Protein AF-A0A8D8YR04-F1 (afdb_monomer_lite)

InterPro domains:
  IPR001680 WD40 repeat [PS50082] (71-102)
  IPR001680 WD40 repeat [SM00320] (5-42)
  IPR001680 WD40 repeat [SM00320] (64-103)
  IPR001680 WD40 repeat [SM00320] (253-299)
  IPR015943 WD40/YVTN repeat-like-containing domain superfamily [G3DSA:2.130.10.10] (7-297)
  IPR017233 WD repeat protein 35 [PIRSF037536] (1-1112)
  IPR036322 WD40-repeat-containing domain superfamily [SSF50978] (15-371)
  IPR036322 WD40-repeat-containing domain superfamily [SSF50978] (476-595)
  IPR039857 Intraflagellar transport protein 122/121 homolog [PTHR12764] (2-1115)
  IPR056158 IFT121, second beta-propeller domain [PF23390] (346-630)
  IPR056159 IFT121/TULP4, N-terminal [PF24797] (1-341)
  IPR057361 WD repeat-containing protein 35, TPR repeats [PF25170] (901-969)
  IPR057979 IFT121-like, TPR repeats [PF25768] (979-1070)

pLDDT: mean 84.18, std 13.95, range [26.16, 97.31]

Foldseek 3Di:
DFKDFDDKDFFPPLFAWFDWEAQAPQGWIWTWTAQGWIKIWHWDQVPPDDPDPDLPPLFGPPGDTPDIDTDDDDGGGWHDWDALNLQQKIWTAHQQGKIWIWHQDPNDIDTDDIDGPSPFGWQEWEAALNRQWIWIATQQQKIWIAGPVGHTPDIDRDHPWGWRYWDAAQVNQWIWTFTPQGWIWIAGNRRHTDGIQDDPDPPPPPDRFGWLDWFADYQNDPDDPDDPPPPQQFRTWTATQQQWIWTHNDSHGPDIDIDGRQFRWNDWDAENSRQKIKTWGWHDDPPDPAIWIKIWMAGSNGHTDAMDTDDADDWNDKYAYHLSQKIWTRHRRMIIIMGHDDDWAWAFEPCWIWGQAPQAIWTANLVVLDIDHDHDAAFQHWEDDHQWIWTWGDDPQWIKIFIAGSVRDTPDIDTDNAPWRDWYDECFFIWTDDFWKIKTQGDHPDPPDPDDPDPRDDMDIDTPPDQQQLDDPPDDPPDPPPRRPDDDPWTFQEWEDYQFWIWTWTQLRWIWIAGPDSRHTDDIDNDPDNGTWNDKYAAQVRQWIWTAGSQAKIWIAGPVVRDTQEIDGQWDAKDHENQDRQWMWTDHPQWIWIGGSHHTDDIDGHPFHFRHHYLQKTKTFDVSVVNVVSVVVVDDDDPPPPSVCRSSRIDIDGHPLVVVLVCCLVPPHLVVSVVSCVVVPDLSSLVVSLLSCLVVVVLVSNCVSCVSNVPPVSNVLSVVLVPDDPPPVLVSNLSSCLVVVVLVSNLVSCVVVVNLVVNLVSCVVVLVLVVNQVSQVVDPHDDLVRQLVSLQSQLVVCVVVVVLVSSLVSCVSNVVVVVNLVSCLVVVVVVVLLVSLVPDQQLPPVLQVSLVSCLVVLNLVSSLSSCVSNVNLVVSLVSCVSSVVLVCSCVSCVVVVNNVVSVVSLVVVLVVCVVVVVLQVNLVSCVVVVVLLVSLVSLVVVLVVCVVVVHDLVVSLVSLVVSLVSCVVVVHPDCSNVVSLLLSLLSLLLVLLVVCVVVLNLVLSLLSLLLNVVVVVRDPLLSSLVSNLSSCVSQVQLLSNVVSLVSNCVVPVVCVVVNCVSCVVRPSHGPDQQWDQQPPPRDTDHQSDQADPVPRDGFAAASNRSGTPRDPPCQVVPPPDPRDDSD

Organism: NCBI:txid428564

Secondary structure (DSSP, 8-state):
-EEEEEEEEEPGGGPPEEEEEE-TTT-EEEEEESTT-EEEEEE--STTS---SSS---------EEEEEEPP---S-EEEEEEETTTTEEEEEETT-EEEEEEEETTEEEEEEEEE--SS-EEEEEE-TTSSEEEEEETTSEEEEEETTS-EEEEEE-TT--EEEEEE-TTSSEEEEEETTTEEEEEETT--EEEE------S-TT--PPEEEEEE-----TT-----S-S-S--EEEEETTSEEEEESSTT-SS-EEEE-SSEEEEEEE-TTSSEEEEEEEE--TT-SS-EEEEEEEETTS-EEEEEEE-SS-EEEEEEPGGGSEEEEEETTEEEEEEEE----EEEETTEEEEEETTEEEEEETTTTEEEEE--SSEEEEEEETTEEEEEEEETTEEEEEEE-TTS-EEEEEEESS---EEEE-SSEEEEE-SSEEEEEE----SS-TT-----PPPEEEETT----S------STTHHHHTT---SS-EEEEEE-SSEEEEEETTS-EEEEETTTTEEEEEE-SS-SS-EEEEEE-TTSSEEEEEETTS-EEEEETTT--EEEEESSEEEEEEBSS-TTEEEEEETTEEEEEETTEEPPPEE--PEEEEEETTEEEEE-HHHHHHHHHHTTSS--TTSTHHHHGGGEEEEE-HHHHHHHHHHHHT-HHHHHHHHHHS--HHHHHHHHHHHHHTT-HHHHHHHHHHTT-HHHHHHHHHHHHS-TT-HHHHHHHHHHHTT-HHHHHHHHHHTT-HHHHHHHHHHTT-HHHHHHHHHTTT---HHHHHHHHHHHHHHHHHTT-HHHHHHHHHHTT-HHHHHHHHHHHT-HHHHHHHHHHSPTT-HHHHHHHHHHHHTT-HHHHHHHHHHTT-HHHHHHHHHHTT-HHHHHHHHHHTT-HHHHHHHHHHHHHHHHHTT-HHHHHHHHHHTT-HHHHHHHHHHHHHHHHHTT--HHHHHHHHHHHHHHHHTTT---HHHHHHHHHHHHHHHHHHHHHHHHTT-HHHHHHHHHHGGGGTTTS-HHHHHHHHHHHHHHTTBHHHHHHHHHHHHTT-GGGHHHHHHHHTTS-S-BSS--EEE-TTT--EEETT-SB-TTT--B-EEPTTT--EES-TTTGGG-TT-------

Radius of gyration: 40.74 Å; chains: 1; bounding box: 94×104×96 Å

Structure (mmCIF, N/CA/C/O backbone):
data_AF-A0A8D8YR04-F1
#
_entry.id   AF-A0A8D8YR04-F1
#
loop_
_atom_site.group_PDB
_atom_site.id
_atom_site.type_symbol
_atom_site.label_atom_id
_atom_site.label_alt_id
_atom_site.label_comp_id
_atom_site.label_asym_id
_atom_site.label_entity_id
_atom_site.label_seq_id
_atom_site.pdbx_PDB_ins_code
_atom_site.Cartn_x
_atom_site.Cartn_y
_atom_site.Cartn_z
_atom_site.occupancy
_atom_site.B_iso_or_equiv
_atom_site.auth_seq_id
_atom_site.auth_comp_id
_atom_site.auth_asym_id
_atom_site.auth_atom_id
_atom_site.pdbx_PDB_model_num
ATOM 1 N N . MET A 1 1 ? -4.044 3.961 -9.961 1.00 81.25 1 MET A N 1
ATOM 2 C CA . MET A 1 1 ? -3.347 5.244 -10.191 1.00 81.25 1 MET A CA 1
ATOM 3 C C . MET A 1 1 ? -4.253 6.161 -11.000 1.00 81.25 1 MET A C 1
ATOM 5 O O . MET A 1 1 ? -4.809 5.695 -11.989 1.00 81.25 1 MET A O 1
ATOM 9 N N . PHE A 1 2 ? -4.403 7.422 -10.600 1.00 86.69 2 PHE A N 1
ATOM 10 C CA . PHE A 1 2 ? -5.114 8.478 -11.328 1.00 86.69 2 PHE A CA 1
ATOM 11 C C . PHE A 1 2 ? -4.129 9.571 -11.769 1.00 86.69 2 PHE A C 1
ATOM 13 O O . PHE A 1 2 ? -3.124 9.796 -11.100 1.00 86.69 2 PHE A O 1
ATOM 20 N N . ILE A 1 3 ? -4.382 10.228 -12.902 1.00 88.75 3 ILE A N 1
ATOM 21 C CA . ILE A 1 3 ? -3.487 11.251 -13.457 1.00 88.75 3 ILE A CA 1
ATOM 22 C C . ILE A 1 3 ? -4.286 12.356 -14.147 1.00 88.75 3 ILE A C 1
ATOM 24 O O . ILE A 1 3 ? -5.262 12.071 -14.834 1.00 88.75 3 ILE A O 1
ATOM 28 N N . TYR A 1 4 ? -3.847 13.605 -13.989 1.00 88.69 4 TYR A N 1
ATOM 29 C CA . TYR A 1 4 ? -4.463 14.769 -14.628 1.00 88.69 4 TYR A CA 1
ATOM 30 C C . TYR A 1 4 ? -3.437 15.879 -14.881 1.00 88.69 4 TYR A C 1
ATOM 32 O O . TYR A 1 4 ? -2.474 16.039 -14.126 1.00 88.69 4 TYR A O 1
ATOM 40 N N . LEU A 1 5 ? -3.656 16.677 -15.931 1.00 88.88 5 LEU A N 1
ATOM 41 C CA . LEU A 1 5 ? -2.845 17.867 -16.204 1.00 88.88 5 LEU A CA 1
ATOM 42 C C . LEU A 1 5 ? -3.106 18.937 -15.138 1.00 88.88 5 LEU A C 1
ATOM 44 O O . LEU A 1 5 ? -4.251 19.315 -14.891 1.00 88.88 5 LEU A O 1
ATOM 48 N N . SER A 1 6 ? -2.038 19.427 -14.512 1.00 85.38 6 SER A N 1
ATOM 49 C CA . SER A 1 6 ? -2.106 20.364 -13.387 1.00 85.38 6 SER A CA 1
ATOM 50 C C . SER A 1 6 ? -1.572 21.753 -13.725 1.00 85.38 6 SER A C 1
ATOM 52 O O . SER A 1 6 ? -2.109 22.746 -13.237 1.00 85.38 6 SER A O 1
ATOM 54 N N . LYS A 1 7 ? -0.533 21.853 -14.564 1.00 85.88 7 LYS A N 1
ATOM 55 C CA . LYS A 1 7 ? 0.092 23.135 -14.920 1.00 85.88 7 LYS A CA 1
ATOM 56 C C . LYS A 1 7 ? 0.674 23.117 -16.331 1.00 85.88 7 LYS A C 1
ATOM 58 O O . LYS A 1 7 ? 1.068 22.075 -16.844 1.00 85.88 7 LYS A O 1
ATOM 63 N N . LYS A 1 8 ? 0.768 24.303 -16.931 1.00 91.00 8 LYS A N 1
ATOM 64 C CA . LYS A 1 8 ? 1.433 24.569 -18.207 1.00 91.00 8 LYS A CA 1
ATOM 65 C C . LYS A 1 8 ? 2.386 25.755 -18.042 1.00 91.00 8 LYS A C 1
ATOM 67 O O . LYS A 1 8 ? 1.998 26.767 -17.463 1.00 91.00 8 LYS A O 1
ATOM 72 N N . ILE A 1 9 ? 3.611 25.640 -18.546 1.00 91.25 9 ILE A N 1
ATOM 73 C CA . ILE A 1 9 ? 4.592 26.730 -18.640 1.00 91.25 9 ILE A CA 1
ATOM 74 C C . ILE A 1 9 ? 4.882 26.974 -20.120 1.00 91.25 9 ILE A C 1
ATOM 76 O O . ILE A 1 9 ? 5.169 26.031 -20.853 1.00 91.25 9 ILE A O 1
ATOM 80 N N . ALA A 1 10 ? 4.787 28.229 -20.555 1.00 92.19 10 ALA A N 1
ATOM 81 C CA . ALA A 1 10 ? 5.141 28.646 -21.907 1.00 92.19 10 ALA A CA 1
ATOM 82 C C . ALA A 1 10 ? 6.599 29.090 -21.970 1.00 92.19 10 ALA A C 1
ATOM 84 O O . ALA A 1 10 ? 7.056 29.846 -21.109 1.00 92.19 10 ALA A O 1
ATOM 85 N N . ILE A 1 11 ? 7.313 28.632 -22.993 1.00 91.69 11 ILE A N 1
ATOM 86 C CA . ILE A 1 11 ? 8.651 29.119 -23.302 1.00 91.69 11 ILE A CA 1
ATOM 87 C C . ILE A 1 11 ? 8.539 30.396 -24.154 1.00 91.69 11 ILE A C 1
ATOM 89 O O . ILE A 1 11 ? 7.725 30.439 -25.081 1.00 91.69 11 ILE A O 1
ATOM 93 N N . PRO A 1 12 ? 9.320 31.454 -23.846 1.00 85.38 12 PRO A N 1
ATOM 94 C CA . PRO A 1 12 ? 9.336 32.683 -24.638 1.00 85.38 12 PRO A CA 1
ATOM 95 C C . PRO A 1 12 ? 9.631 32.436 -26.122 1.00 85.38 12 PRO A C 1
ATOM 97 O O . PRO A 1 12 ? 10.243 31.436 -26.483 1.00 85.38 12 PRO A O 1
ATOM 100 N N . ASN A 1 13 ? 9.209 33.368 -26.980 1.00 87.25 13 ASN A N 1
ATOM 101 C CA . ASN A 1 13 ? 9.439 33.347 -28.434 1.00 87.25 13 ASN A CA 1
ATOM 102 C C . ASN A 1 13 ? 8.885 32.118 -29.174 1.00 87.25 13 ASN A C 1
ATOM 104 O O . ASN A 1 13 ? 9.236 31.897 -30.328 1.00 87.25 13 ASN A O 1
ATOM 108 N N . ASN A 1 14 ? 8.012 31.330 -28.536 1.00 88.62 14 ASN A N 1
ATOM 109 C CA . ASN A 1 14 ? 7.541 30.048 -29.063 1.00 88.62 14 ASN A CA 1
ATOM 110 C C . ASN A 1 14 ? 8.686 29.097 -29.450 1.00 88.62 14 ASN A C 1
ATOM 112 O O . ASN A 1 14 ? 8.510 28.249 -30.323 1.00 88.62 14 ASN A O 1
ATOM 116 N N . THR A 1 15 ? 9.842 29.214 -28.790 1.00 93.62 15 THR A N 1
ATOM 117 C CA . THR A 1 15 ? 10.973 28.316 -29.019 1.00 93.62 15 THR A CA 1
ATOM 118 C C . THR A 1 15 ? 10.568 26.891 -28.656 1.00 93.62 15 THR A C 1
ATOM 120 O O . THR A 1 15 ? 10.069 26.637 -27.554 1.00 93.62 15 THR A O 1
ATOM 123 N N . LYS A 1 16 ? 10.765 25.959 -29.591 1.00 94.69 16 LYS A N 1
ATOM 124 C CA . LYS A 1 16 ? 10.436 24.549 -29.395 1.00 94.69 16 LYS A CA 1
ATOM 125 C C . LYS A 1 16 ? 11.338 23.937 -28.326 1.00 94.69 16 LYS A C 1
ATOM 127 O O . LYS A 1 16 ? 12.544 24.178 -28.304 1.00 94.69 16 LYS A O 1
ATOM 132 N N . VAL A 1 17 ? 10.747 23.130 -27.450 1.00 95.19 17 VAL A N 1
ATOM 133 C CA . VAL A 1 17 ? 11.463 22.356 -26.432 1.00 95.19 17 VAL A CA 1
ATOM 134 C C . VAL A 1 17 ? 11.779 20.975 -26.995 1.00 95.19 17 VAL A C 1
ATOM 136 O O . VAL A 1 17 ? 10.882 20.257 -27.437 1.00 95.19 17 VAL A O 1
ATOM 139 N N . ASN A 1 18 ? 13.048 20.585 -26.946 1.00 94.44 18 ASN A N 1
ATOM 140 C CA . ASN A 1 18 ? 13.552 19.345 -27.537 1.00 94.44 18 ASN A CA 1
ATOM 141 C C . ASN A 1 18 ? 13.854 18.272 -26.488 1.00 94.44 18 ASN A C 1
ATOM 143 O O . ASN A 1 18 ? 13.662 17.090 -26.757 1.00 94.44 18 ASN A O 1
ATOM 147 N N . CYS A 1 19 ? 14.313 18.665 -25.300 1.00 93.88 19 CYS A N 1
ATOM 148 C CA . CYS A 1 19 ? 14.643 17.730 -24.232 1.00 93.88 19 CYS A CA 1
ATOM 149 C C . CYS A 1 19 ? 14.389 18.342 -22.851 1.00 93.88 19 CYS A C 1
ATOM 151 O O . CYS A 1 19 ? 14.473 19.558 -22.656 1.00 93.88 19 CYS A O 1
ATOM 153 N N . LEU A 1 20 ? 14.092 17.486 -21.875 1.00 95.38 20 LEU A N 1
ATOM 154 C CA . LEU A 1 20 ? 13.999 17.869 -20.474 1.00 95.38 20 LEU A CA 1
ATOM 155 C C . LEU A 1 20 ? 14.488 16.769 -19.540 1.00 95.38 20 LEU A C 1
ATOM 157 O O . LEU A 1 20 ? 14.424 15.583 -19.851 1.00 95.38 20 LEU A O 1
ATOM 161 N N . ALA A 1 21 ? 14.984 17.196 -18.383 1.00 94.75 21 ALA A N 1
ATOM 162 C CA . ALA A 1 21 ? 15.448 16.317 -17.323 1.00 94.75 21 ALA A CA 1
ATOM 163 C C . ALA A 1 21 ? 15.095 16.918 -15.960 1.00 94.75 21 ALA A C 1
ATOM 165 O O . ALA A 1 21 ? 15.294 18.113 -15.728 1.00 94.75 21 ALA A O 1
ATOM 166 N N . TRP A 1 22 ? 14.619 16.090 -15.034 1.00 93.50 22 TRP A N 1
ATOM 167 C CA . TRP A 1 22 ? 14.233 16.514 -13.689 1.00 93.50 22 TRP A CA 1
ATOM 168 C C . TRP A 1 22 ? 15.144 15.846 -12.655 1.00 93.50 22 TRP A C 1
ATOM 170 O O . TRP A 1 22 ? 15.283 14.625 -12.629 1.00 93.50 22 TRP A O 1
ATOM 180 N N . HIS A 1 23 ? 15.794 16.663 -11.836 1.00 91.06 23 HIS A N 1
ATOM 181 C CA . HIS A 1 23 ? 16.688 16.249 -10.765 1.00 91.06 23 HIS A CA 1
ATOM 182 C C . HIS A 1 23 ? 15.880 15.679 -9.591 1.00 91.06 23 HIS A C 1
ATOM 184 O O . HIS A 1 23 ? 15.103 16.423 -8.985 1.00 91.06 23 HIS A O 1
ATOM 190 N N . GLN A 1 24 ? 16.091 14.410 -9.217 1.00 85.88 24 GLN A N 1
ATOM 191 C CA . GLN A 1 24 ? 15.255 13.753 -8.198 1.00 85.88 24 GLN A CA 1
ATOM 192 C C . GLN A 1 24 ? 15.522 14.275 -6.774 1.00 85.88 24 GLN A C 1
ATOM 194 O O . GLN A 1 24 ? 14.581 14.564 -6.049 1.00 85.88 24 GLN A O 1
ATOM 199 N N . ASN A 1 25 ? 16.781 14.523 -6.385 1.00 82.44 25 ASN A N 1
ATOM 200 C CA . ASN A 1 25 ? 17.057 14.966 -5.001 1.00 82.44 25 ASN A CA 1
ATOM 201 C C . ASN A 1 25 ? 16.681 16.437 -4.699 1.00 82.44 25 ASN A C 1
ATOM 203 O O . ASN A 1 25 ? 16.173 16.739 -3.625 1.00 82.44 25 ASN A O 1
ATOM 207 N N . GLN A 1 26 ? 16.957 17.378 -5.612 1.00 83.31 26 GLN A N 1
ATOM 208 C CA . GLN A 1 26 ? 16.781 18.822 -5.365 1.00 83.31 26 GLN A CA 1
ATOM 209 C C . GLN A 1 26 ? 15.584 19.450 -6.106 1.00 83.31 26 GLN A C 1
ATOM 211 O O . GLN A 1 26 ? 15.265 20.622 -5.887 1.00 83.31 26 GLN A O 1
ATOM 216 N N . GLY A 1 27 ? 14.935 18.703 -7.006 1.00 87.69 27 GLY A N 1
ATOM 217 C CA . GLY A 1 27 ? 13.742 19.145 -7.731 1.00 87.69 27 GLY A CA 1
ATOM 218 C C . GLY A 1 27 ? 13.974 20.155 -8.863 1.00 87.69 27 GLY A C 1
ATOM 219 O O . GLY A 1 27 ? 12.998 20.727 -9.352 1.00 87.69 27 GLY A O 1
ATOM 220 N N . TRP A 1 28 ? 15.221 20.381 -9.295 1.00 91.94 28 TRP A N 1
ATOM 221 C CA . TRP A 1 28 ? 15.543 21.227 -10.453 1.00 91.94 28 TRP A CA 1
ATOM 222 C C . TRP A 1 28 ? 15.090 20.595 -11.772 1.00 91.94 28 TRP A C 1
ATOM 224 O O . TRP A 1 28 ? 15.248 19.397 -11.985 1.00 91.94 28 TRP A O 1
ATOM 234 N N . ILE A 1 29 ? 14.578 21.410 -12.689 1.00 94.75 29 ILE A N 1
ATOM 235 C CA . ILE A 1 29 ? 14.159 20.990 -14.029 1.00 94.75 29 ILE A CA 1
ATOM 236 C C . ILE A 1 29 ? 15.046 21.696 -15.045 1.00 94.75 29 ILE A C 1
ATOM 238 O O . ILE A 1 29 ? 15.052 22.923 -15.097 1.00 94.75 29 ILE A O 1
ATOM 242 N N . ALA A 1 30 ? 15.764 20.935 -15.862 1.00 96.31 30 ALA A N 1
ATOM 243 C CA . ALA A 1 30 ? 16.517 21.457 -16.992 1.00 96.31 30 ALA A CA 1
ATOM 244 C C . ALA A 1 30 ? 15.713 21.284 -18.285 1.00 96.31 30 ALA A C 1
ATOM 246 O O . ALA A 1 30 ? 15.083 20.247 -18.501 1.00 96.31 30 ALA A O 1
ATOM 247 N N . VAL A 1 31 ? 15.730 22.315 -19.126 1.00 96.56 31 VAL A N 1
ATOM 248 C CA . VAL A 1 31 ? 14.922 22.427 -20.344 1.00 96.56 31 VAL A CA 1
ATOM 249 C C . VAL A 1 31 ? 15.823 22.884 -21.481 1.00 96.56 31 VAL A C 1
ATOM 251 O O . VAL A 1 31 ? 16.382 23.978 -21.405 1.00 96.56 31 VAL A O 1
ATOM 254 N N . GLY A 1 32 ? 15.943 22.058 -22.518 1.00 96.62 32 GLY A N 1
ATOM 255 C CA . GLY A 1 32 ? 16.690 22.349 -23.738 1.00 96.62 32 GLY A CA 1
ATOM 256 C C . GLY A 1 32 ? 15.758 22.542 -24.930 1.00 96.62 32 GLY A C 1
ATOM 257 O O . GLY A 1 32 ? 14.776 21.811 -25.074 1.00 96.62 32 GLY A O 1
ATOM 258 N N . GLY A 1 33 ? 16.051 23.509 -25.792 1.00 96.12 33 GLY A N 1
ATOM 259 C CA . GLY A 1 33 ? 15.245 23.806 -26.975 1.00 96.12 33 GLY A CA 1
ATOM 260 C C . GLY A 1 33 ? 16.054 24.293 -28.169 1.00 96.12 33 GLY A C 1
ATOM 261 O O . GLY A 1 33 ? 17.270 24.102 -28.237 1.00 96.12 33 GLY A O 1
ATOM 262 N N . ASP A 1 34 ? 15.349 24.886 -29.126 1.00 95.81 34 ASP A N 1
ATOM 263 C CA . ASP A 1 34 ? 15.948 25.506 -30.310 1.00 95.81 34 ASP A CA 1
ATOM 264 C C . ASP A 1 34 ? 16.730 26.788 -29.958 1.00 95.81 34 ASP A C 1
ATOM 266 O O . ASP A 1 34 ? 16.608 27.326 -28.855 1.00 95.81 34 ASP A O 1
ATOM 270 N N . ASP A 1 35 ? 17.559 27.259 -30.893 1.00 92.69 35 ASP A N 1
ATOM 271 C CA . ASP A 1 35 ? 18.310 28.523 -30.802 1.00 92.69 35 ASP A CA 1
ATOM 272 C C . ASP A 1 35 ? 19.150 28.680 -29.517 1.00 92.69 35 ASP A C 1
ATOM 274 O O . ASP A 1 35 ? 19.213 29.756 -28.917 1.00 92.69 35 ASP A O 1
ATOM 278 N N . GLY A 1 36 ? 19.778 27.592 -29.053 1.00 92.81 36 GLY A N 1
ATOM 279 C CA . GLY A 1 36 ? 20.621 27.601 -27.856 1.00 92.81 36 GLY A CA 1
ATOM 280 C C . GLY A 1 36 ? 19.857 27.692 -26.534 1.00 92.81 36 GLY A C 1
ATOM 281 O O . GLY A 1 36 ? 20.475 27.898 -25.488 1.00 92.81 36 GLY A O 1
ATOM 282 N N . LEU A 1 37 ? 18.526 27.539 -26.540 1.00 95.19 37 LEU A N 1
ATOM 283 C CA . LEU A 1 37 ? 17.726 27.605 -25.321 1.00 95.19 37 LEU A CA 1
ATOM 284 C C . LEU A 1 37 ? 18.150 26.513 -24.331 1.00 95.19 37 LEU A C 1
ATOM 286 O O . LEU A 1 37 ? 17.874 25.332 -24.539 1.00 95.19 37 LEU A O 1
ATOM 290 N N . LEU A 1 38 ? 18.717 26.933 -23.201 1.00 96.56 38 LEU A N 1
ATOM 291 C CA . LEU A 1 38 ? 18.915 26.103 -22.020 1.00 96.56 38 LEU A CA 1
ATOM 292 C C . LEU A 1 38 ? 18.445 26.859 -20.775 1.00 96.56 38 LEU A C 1
ATOM 294 O O . LEU A 1 38 ? 18.904 27.964 -20.478 1.00 96.56 38 LEU A O 1
ATOM 298 N N . LYS A 1 39 ? 17.505 26.270 -20.035 1.00 95.19 39 LYS A N 1
ATOM 299 C CA . LYS A 1 39 ? 16.962 26.841 -18.798 1.00 95.19 39 LYS A CA 1
ATOM 300 C C . LYS A 1 39 ? 16.977 25.838 -17.663 1.00 95.19 39 LYS A C 1
ATOM 302 O O . LYS A 1 39 ? 16.687 24.665 -17.875 1.00 95.19 39 LYS A O 1
ATOM 307 N N . VAL A 1 40 ? 17.226 26.333 -16.454 1.00 94.81 40 VAL A N 1
ATOM 308 C CA . VAL A 1 40 ? 17.058 25.586 -15.207 1.00 94.81 40 VAL A CA 1
ATOM 309 C C . VAL A 1 40 ? 15.978 26.261 -14.364 1.00 94.81 40 VAL A C 1
ATOM 311 O O . VAL A 1 40 ? 16.015 27.465 -14.107 1.00 94.81 40 VAL A O 1
ATOM 314 N N . LEU A 1 41 ? 14.978 25.478 -13.973 1.00 92.88 41 LEU A N 1
ATOM 315 C CA . LEU A 1 41 ? 13.775 25.912 -13.274 1.00 92.88 41 LEU A CA 1
ATOM 316 C C . LEU A 1 41 ? 13.677 25.206 -11.918 1.00 92.88 41 LEU A C 1
ATOM 318 O O . LEU A 1 41 ? 14.015 24.028 -11.811 1.00 92.88 41 LEU A O 1
ATOM 322 N N . LYS A 1 42 ? 13.145 25.887 -10.900 1.00 89.00 42 LYS A N 1
ATOM 323 C CA . LYS A 1 42 ? 12.756 25.269 -9.622 1.00 89.00 42 LYS A CA 1
ATOM 324 C C . LYS A 1 42 ? 11.316 25.615 -9.293 1.00 89.00 42 LYS A C 1
ATOM 326 O O . LYS A 1 42 ? 10.912 26.775 -9.399 1.00 89.00 42 LYS A O 1
ATOM 331 N N . LEU A 1 43 ? 10.541 24.607 -8.913 1.00 83.62 43 LEU A N 1
ATOM 332 C CA . LEU A 1 43 ? 9.167 24.786 -8.456 1.00 83.62 43 LEU A CA 1
ATOM 333 C C . LEU A 1 43 ? 9.165 25.084 -6.955 1.00 83.62 43 LEU A C 1
ATOM 335 O O . LEU A 1 43 ? 9.936 24.484 -6.212 1.00 83.62 43 LEU A O 1
ATOM 339 N N . ASP A 1 44 ? 8.298 25.993 -6.521 1.00 69.75 44 ASP A N 1
ATOM 340 C CA . ASP A 1 44 ? 8.041 26.230 -5.104 1.00 69.75 44 ASP A CA 1
ATOM 341 C C . ASP A 1 44 ? 7.285 25.029 -4.513 1.00 69.75 44 ASP A C 1
ATOM 343 O O . ASP A 1 44 ? 6.241 24.617 -5.033 1.00 69.75 44 ASP A O 1
ATOM 347 N N . THR A 1 45 ? 7.846 24.423 -3.468 1.00 58.72 45 THR A N 1
ATOM 348 C CA . THR A 1 45 ? 7.271 23.257 -2.786 1.00 58.72 45 THR A CA 1
ATOM 349 C C . THR A 1 45 ? 6.547 23.614 -1.490 1.00 58.72 45 THR A C 1
ATOM 351 O O . THR A 1 45 ? 6.070 22.701 -0.826 1.00 58.72 45 THR A O 1
ATOM 354 N N . GLY A 1 46 ? 6.422 24.896 -1.118 1.00 48.53 46 GLY A N 1
ATOM 355 C CA . GLY A 1 46 ? 5.593 25.350 0.013 1.00 48.53 46 GLY A CA 1
ATOM 356 C C . GLY A 1 46 ? 5.985 24.820 1.402 1.00 48.53 46 GLY A C 1
ATOM 357 O O . GLY A 1 46 ? 5.286 25.093 2.370 1.00 48.53 46 GLY A O 1
ATOM 358 N N . LYS A 1 47 ? 7.094 24.080 1.531 1.00 46.12 47 LYS A N 1
ATOM 359 C CA . LYS A 1 47 ? 7.525 23.454 2.795 1.00 46.12 47 LYS A CA 1
ATOM 360 C C . LYS A 1 47 ? 8.213 24.420 3.775 1.00 46.12 47 LYS A C 1
ATOM 362 O O . LYS A 1 47 ? 8.427 24.044 4.919 1.00 46.12 47 LYS A O 1
ATOM 367 N N . GLU A 1 48 ? 8.540 25.651 3.371 1.00 30.25 48 GLU A N 1
ATOM 368 C CA . GLU A 1 48 ? 9.353 26.574 4.190 1.00 30.25 48 GLU A CA 1
ATOM 369 C C . GLU A 1 48 ? 8.570 27.691 4.901 1.00 30.25 48 GLU A C 1
ATOM 371 O O . GLU A 1 48 ? 9.166 28.518 5.586 1.00 30.25 48 GLU A O 1
ATOM 376 N N . SER A 1 49 ? 7.238 27.737 4.810 1.00 27.98 49 SER A N 1
ATOM 377 C CA . SER A 1 49 ? 6.467 28.781 5.503 1.00 27.98 49 SER A CA 1
ATOM 378 C C . SER A 1 49 ? 5.098 28.304 5.981 1.00 27.98 49 SER A C 1
ATOM 380 O O . SER A 1 49 ? 4.100 28.554 5.318 1.00 27.98 49 SER A O 1
ATOM 382 N N . GLN A 1 50 ? 5.051 27.655 7.155 1.00 31.14 50 GLN A N 1
ATOM 383 C CA . GLN A 1 50 ? 3.982 27.828 8.160 1.00 31.14 50 GLN A CA 1
ATOM 384 C C . GLN A 1 50 ? 4.234 26.976 9.416 1.00 31.14 50 GLN A C 1
ATOM 386 O O . GLN A 1 50 ? 3.817 25.830 9.533 1.00 31.14 50 GLN A O 1
ATOM 391 N N . SER A 1 51 ? 4.872 27.590 10.410 1.00 26.16 51 SER A N 1
ATOM 392 C CA . SER A 1 51 ? 4.792 27.218 11.823 1.00 26.16 51 SER A CA 1
ATOM 393 C C . SER A 1 51 ? 3.519 27.805 12.457 1.00 26.16 51 SER A C 1
ATOM 395 O O . SER A 1 51 ? 3.584 28.554 13.430 1.00 26.16 51 SER A O 1
ATOM 397 N N . SER A 1 52 ? 2.343 27.501 11.900 1.00 26.83 52 SER A N 1
ATOM 398 C CA . SER A 1 52 ? 1.059 27.847 12.521 1.00 26.83 52 SER A CA 1
ATOM 399 C C . SER A 1 52 ? 0.348 26.584 12.992 1.00 26.83 52 SER A C 1
ATOM 401 O O . SER A 1 52 ? -0.099 25.762 12.198 1.00 26.83 52 SER A O 1
ATOM 403 N N . VAL A 1 53 ? 0.267 26.457 14.313 1.00 31.66 53 VAL A N 1
ATOM 404 C CA . VAL A 1 53 ? -0.513 25.466 15.053 1.00 31.66 53 VAL A CA 1
ATOM 405 C C . VAL A 1 53 ? -1.978 25.537 14.606 1.00 31.66 53 VAL A C 1
ATOM 407 O O . VAL A 1 53 ? -2.644 26.544 14.831 1.00 31.66 53 VAL A O 1
ATOM 410 N N . GLY A 1 54 ? -2.471 24.474 13.969 1.00 31.94 54 GLY A N 1
ATOM 411 C CA . GLY A 1 54 ? -3.870 24.322 13.558 1.00 31.94 54 GLY A CA 1
ATOM 412 C C . GLY A 1 54 ? -3.985 23.618 12.207 1.00 31.94 54 GLY A C 1
ATOM 413 O O . GLY A 1 54 ? -3.785 24.245 11.174 1.00 31.94 54 GLY A O 1
ATOM 414 N N . GLY A 1 55 ? -4.300 22.318 12.217 1.00 36.62 55 GLY A N 1
ATOM 415 C CA . GLY A 1 55 ? -4.352 21.419 11.052 1.00 36.62 55 GLY A CA 1
ATOM 416 C C . GLY A 1 55 ? -5.435 21.730 10.007 1.00 36.62 55 GLY A C 1
ATOM 417 O O . GLY A 1 55 ? -6.287 20.890 9.735 1.00 36.62 55 GLY A O 1
ATOM 418 N N . GLN A 1 56 ? -5.415 22.926 9.415 1.00 37.50 56 GLN A N 1
ATOM 419 C CA . GLN A 1 56 ? -6.355 23.358 8.371 1.00 37.50 56 GLN A CA 1
ATOM 420 C C . GLN A 1 56 ? -5.729 23.549 6.982 1.00 37.50 56 GLN A C 1
ATOM 422 O O . GLN A 1 56 ? -6.445 23.891 6.043 1.00 37.50 56 GLN A O 1
ATOM 427 N N . SER A 1 57 ? -4.437 23.283 6.787 1.00 36.41 57 SER A N 1
ATOM 428 C CA . SER A 1 57 ? -3.780 23.454 5.484 1.00 36.41 57 SER A CA 1
ATOM 429 C C . SER A 1 57 ? -3.275 22.135 4.887 1.00 36.41 57 SER A C 1
ATOM 431 O O . SER A 1 57 ? -2.086 21.941 4.680 1.00 36.41 57 SER A O 1
ATOM 433 N N . ALA A 1 58 ? -4.200 21.256 4.481 1.00 41.44 58 ALA A N 1
ATOM 434 C CA . ALA A 1 58 ? -3.922 20.159 3.535 1.00 41.44 58 ALA A CA 1
ATOM 435 C C . ALA A 1 58 ? -3.914 20.651 2.065 1.00 41.44 58 ALA A C 1
ATOM 437 O O . ALA A 1 58 ? -4.365 19.957 1.147 1.00 41.44 58 ALA A O 1
ATOM 438 N N . ALA A 1 59 ? -3.465 21.890 1.837 1.00 40.97 59 ALA A N 1
ATOM 439 C CA . ALA A 1 59 ? -3.396 22.481 0.510 1.00 40.97 59 ALA A CA 1
ATOM 440 C C . ALA A 1 59 ? -2.110 22.013 -0.195 1.00 40.97 59 ALA A C 1
ATOM 442 O O . ALA A 1 59 ? -1.032 22.107 0.390 1.00 40.97 59 ALA A O 1
ATOM 443 N N . PRO A 1 60 ? -2.161 21.558 -1.461 1.00 41.66 60 PRO A N 1
ATOM 444 C CA . PRO A 1 60 ? -0.945 21.391 -2.232 1.00 41.66 60 PRO A CA 1
ATOM 445 C C . PRO A 1 60 ? -0.291 22.761 -2.398 1.00 41.66 60 PRO A C 1
ATOM 447 O O . PRO A 1 60 ? -0.973 23.730 -2.740 1.00 41.66 60 PRO A O 1
ATOM 450 N N . ALA A 1 61 ? 1.028 22.823 -2.198 1.00 46.53 61 ALA A N 1
ATOM 451 C CA . ALA A 1 61 ? 1.821 24.009 -2.491 1.00 46.53 61 ALA A CA 1
ATOM 452 C C . ALA A 1 61 ? 1.413 24.571 -3.860 1.00 46.53 61 ALA A C 1
ATOM 454 O O . ALA A 1 61 ? 1.498 23.877 -4.884 1.00 46.53 61 ALA A O 1
ATOM 455 N N . SER A 1 62 ? 0.919 25.812 -3.871 1.00 44.03 62 SER A N 1
ATOM 456 C CA . SER A 1 62 ? 0.699 26.547 -5.109 1.00 44.03 62 SER A CA 1
ATOM 457 C C . SER A 1 62 ? 2.025 26.563 -5.852 1.00 44.03 62 SER A C 1
ATOM 459 O O . SER A 1 62 ? 3.014 27.088 -5.349 1.00 44.03 62 SER A O 1
ATOM 461 N N . VAL A 1 63 ? 2.059 25.935 -7.026 1.00 52.88 63 VAL A N 1
ATOM 462 C CA . VAL A 1 63 ? 3.277 25.781 -7.817 1.00 52.88 63 VAL A CA 1
ATOM 463 C C . VAL A 1 63 ? 3.609 27.138 -8.425 1.00 52.88 63 VAL A C 1
ATOM 465 O O . VAL A 1 63 ? 3.287 27.396 -9.584 1.00 52.88 63 VAL A O 1
ATOM 468 N N . ASN A 1 64 ? 4.227 28.024 -7.658 1.00 60.84 64 ASN A N 1
ATOM 469 C CA . ASN A 1 64 ? 4.901 29.196 -8.191 1.00 60.84 64 ASN A CA 1
ATOM 470 C C . ASN A 1 64 ? 6.307 28.793 -8.638 1.00 60.84 64 ASN A C 1
ATOM 472 O O . ASN A 1 64 ? 6.836 27.746 -8.262 1.00 60.84 64 ASN A O 1
ATOM 476 N N . LEU A 1 65 ? 6.870 29.556 -9.567 1.00 75.19 65 LEU A N 1
ATOM 477 C CA . LEU A 1 65 ? 8.226 29.311 -10.035 1.00 75.19 65 LEU A CA 1
ATOM 478 C C . LEU A 1 65 ? 9.168 29.963 -9.021 1.00 75.19 65 LEU A C 1
ATOM 480 O O . LEU A 1 65 ? 9.233 31.186 -8.967 1.00 75.19 65 LEU A O 1
ATOM 484 N N . ALA A 1 66 ? 9.844 29.158 -8.202 1.00 77.69 66 ALA A N 1
ATOM 485 C CA . ALA A 1 66 ? 10.773 29.661 -7.194 1.00 77.69 66 ALA A CA 1
ATOM 486 C C . ALA A 1 66 ? 12.049 30.213 -7.845 1.00 77.69 66 ALA A C 1
ATOM 488 O O . ALA A 1 66 ? 12.565 31.242 -7.424 1.00 77.69 66 ALA A O 1
ATOM 489 N N . MET A 1 67 ? 12.535 29.554 -8.906 1.00 82.50 67 MET A N 1
ATOM 490 C CA . MET A 1 67 ? 13.688 30.010 -9.689 1.00 82.50 67 MET A CA 1
ATOM 491 C C . MET A 1 67 ? 13.537 29.728 -11.184 1.00 82.50 67 MET A C 1
ATOM 493 O O . MET A 1 67 ? 12.940 28.728 -11.589 1.00 82.50 67 MET A O 1
ATOM 497 N N . ASN A 1 68 ? 14.124 30.611 -11.997 1.00 90.12 68 ASN A N 1
ATOM 498 C CA . ASN A 1 68 ? 14.195 30.516 -13.455 1.00 90.12 68 ASN A CA 1
ATOM 499 C C . ASN A 1 68 ? 15.494 31.153 -13.952 1.00 90.12 68 ASN A C 1
ATOM 501 O O . ASN A 1 68 ? 15.584 32.376 -14.048 1.00 90.12 68 ASN A O 1
ATOM 505 N N . GLN A 1 69 ? 16.485 30.327 -14.269 1.00 93.25 69 GLN A N 1
ATOM 506 C CA . GLN A 1 69 ? 17.769 30.774 -14.795 1.00 93.25 69 GLN A CA 1
ATOM 507 C C . GLN A 1 69 ? 17.924 30.327 -16.251 1.00 93.25 69 GLN A C 1
ATOM 509 O O . GLN A 1 69 ? 17.689 29.166 -16.580 1.00 93.25 69 GLN A O 1
ATOM 514 N N . THR A 1 70 ? 18.330 31.245 -17.128 1.00 94.06 70 THR A N 1
ATOM 515 C CA . THR A 1 70 ? 18.794 30.911 -18.483 1.00 94.06 70 THR A CA 1
ATOM 516 C C . THR A 1 70 ? 20.300 30.688 -18.444 1.00 94.06 70 THR A C 1
ATOM 518 O O . THR A 1 70 ? 21.018 31.517 -17.888 1.00 94.06 70 THR A O 1
ATOM 521 N N . LEU A 1 71 ? 20.769 29.599 -19.043 1.00 95.50 71 LEU A N 1
ATOM 522 C CA . LEU A 1 71 ? 22.186 29.271 -19.165 1.00 95.50 71 LEU A CA 1
ATOM 523 C C . LEU A 1 71 ? 22.656 29.611 -20.580 1.00 95.50 71 LEU A C 1
ATOM 525 O O . LEU A 1 71 ? 22.028 29.201 -21.554 1.00 95.50 71 LEU A O 1
ATOM 529 N N . GLN A 1 72 ? 23.722 30.403 -20.690 1.00 92.25 72 GLN A N 1
ATOM 530 C CA . GLN A 1 72 ? 24.267 30.869 -21.967 1.00 92.25 72 GLN A CA 1
ATOM 531 C C . GLN A 1 72 ? 25.535 30.088 -22.309 1.00 92.25 72 GLN A C 1
ATOM 533 O O . GLN A 1 72 ? 26.412 29.964 -21.463 1.00 92.25 72 GLN A O 1
ATOM 538 N N . GLY A 1 73 ? 25.632 29.583 -23.539 1.00 90.69 73 GLY A N 1
ATOM 539 C CA . GLY A 1 73 ? 26.816 28.862 -24.023 1.00 90.69 73 GLY A CA 1
ATOM 540 C C . GLY A 1 73 ? 26.553 28.069 -25.303 1.00 90.69 73 GLY A C 1
ATOM 541 O O . GLY A 1 73 ? 27.409 28.006 -26.179 1.00 90.69 73 GLY A O 1
ATOM 542 N N . HIS A 1 74 ? 25.340 27.535 -25.453 1.00 94.75 74 HIS A N 1
ATOM 543 C CA . HIS A 1 74 ? 24.901 26.884 -26.687 1.00 94.75 74 HIS A CA 1
ATOM 544 C C . HIS A 1 74 ? 24.410 27.903 -27.719 1.00 94.75 74 HIS A C 1
ATOM 546 O O . HIS A 1 74 ? 23.776 28.897 -27.369 1.00 94.75 74 HIS A O 1
ATOM 552 N N . SER A 1 75 ? 24.683 27.629 -28.995 1.00 91.94 75 SER A N 1
ATOM 553 C CA . SER A 1 75 ? 24.184 28.407 -30.139 1.00 91.94 75 SER A CA 1
ATOM 554 C C . SER A 1 75 ? 23.271 27.597 -31.065 1.00 91.94 75 SER A C 1
ATOM 556 O O . SER A 1 75 ? 22.494 28.186 -31.813 1.00 91.94 75 SER A O 1
ATOM 558 N N . GLY A 1 76 ? 23.350 26.264 -31.010 1.00 91.38 76 GLY A N 1
ATOM 559 C CA . GLY A 1 76 ? 22.499 25.347 -31.769 1.00 91.38 76 GLY A CA 1
ATOM 560 C C . GLY A 1 76 ? 21.377 24.735 -30.932 1.00 91.38 76 GLY A C 1
ATOM 561 O O . GLY A 1 76 ? 21.210 25.034 -29.748 1.00 91.38 76 GLY A O 1
ATOM 562 N N . LYS A 1 77 ? 20.603 23.835 -31.542 1.00 95.06 77 LYS A N 1
ATOM 563 C CA . LYS A 1 77 ? 19.522 23.108 -30.853 1.00 95.06 77 LYS A CA 1
ATOM 564 C C . LYS A 1 77 ? 20.072 22.221 -29.740 1.00 95.06 77 LYS A C 1
ATOM 566 O O . LYS A 1 77 ? 20.860 21.318 -30.013 1.00 95.06 77 LYS A O 1
ATOM 571 N N . VAL A 1 78 ? 19.617 22.418 -28.505 1.00 96.56 78 VAL A N 1
ATOM 572 C CA . VAL A 1 78 ? 19.998 21.586 -27.353 1.00 96.56 78 VAL A CA 1
ATOM 573 C C . VAL A 1 78 ? 19.184 20.290 -27.375 1.00 96.56 78 VAL A C 1
ATOM 575 O O . VAL A 1 78 ? 17.956 20.330 -27.286 1.00 96.56 78 VAL A O 1
ATOM 578 N N . GLN A 1 79 ? 19.849 19.137 -27.511 1.00 92.06 79 GLN A N 1
ATOM 579 C CA . GLN A 1 79 ? 19.192 17.846 -27.793 1.00 92.06 79 GLN A CA 1
ATOM 580 C C . GLN A 1 79 ? 19.337 16.798 -26.687 1.00 92.06 79 GLN A C 1
ATOM 582 O O . GLN A 1 79 ? 18.511 15.889 -26.612 1.00 92.06 79 GLN A O 1
ATOM 587 N N . ALA A 1 80 ? 20.345 16.905 -25.820 1.00 93.25 80 ALA A N 1
ATOM 588 C CA . ALA A 1 80 ? 20.516 15.970 -24.714 1.00 93.25 80 ALA A CA 1
ATOM 589 C C . ALA A 1 80 ? 20.934 16.692 -23.433 1.00 93.25 80 ALA A C 1
ATOM 591 O O . ALA A 1 80 ? 21.786 17.581 -23.438 1.00 93.25 80 ALA A O 1
ATOM 592 N N . ILE A 1 81 ? 20.305 16.290 -22.330 1.00 96.19 81 ILE A N 1
ATOM 593 C CA . ILE A 1 81 ? 20.523 16.826 -20.992 1.00 96.19 81 ILE A CA 1
ATOM 594 C C . ILE A 1 81 ? 20.491 15.660 -20.006 1.00 96.19 81 ILE A C 1
ATOM 596 O O . ILE A 1 81 ? 19.593 14.823 -20.067 1.00 96.19 81 ILE A O 1
ATOM 600 N N . THR A 1 82 ? 21.442 15.612 -19.076 1.00 95.25 82 THR A N 1
ATOM 601 C CA . THR A 1 82 ? 21.432 14.639 -17.978 1.00 95.25 82 THR A CA 1
ATOM 602 C C . THR A 1 82 ? 21.938 15.264 -16.685 1.00 95.25 82 THR A C 1
ATOM 604 O O . THR A 1 82 ? 22.860 16.079 -16.687 1.00 95.25 82 THR A O 1
ATOM 607 N N . TRP A 1 83 ? 21.347 14.844 -15.569 1.00 94.19 83 TRP A N 1
ATOM 608 C CA . TRP A 1 83 ? 21.796 15.202 -14.228 1.00 94.19 83 TRP A CA 1
ATOM 609 C C . TRP A 1 83 ? 22.803 14.177 -13.702 1.00 94.19 83 TRP A C 1
ATOM 611 O O . TRP A 1 83 ? 22.671 12.982 -13.965 1.00 94.19 83 TRP A O 1
ATOM 621 N N . ASN A 1 84 ? 23.779 14.653 -12.935 1.00 93.19 84 ASN A N 1
ATOM 622 C CA . ASN A 1 84 ? 24.558 13.860 -11.996 1.00 93.19 84 ASN A CA 1
ATOM 623 C C . ASN A 1 84 ? 24.104 14.242 -10.588 1.00 93.19 84 ASN A C 1
ATOM 625 O O . ASN A 1 84 ? 24.541 15.249 -10.036 1.00 93.19 84 ASN A O 1
ATOM 629 N N . GLU A 1 85 ? 23.196 13.454 -10.025 1.00 88.19 85 GLU A N 1
ATOM 630 C CA . GLU A 1 85 ? 22.533 13.802 -8.765 1.00 88.19 85 GLU A CA 1
ATOM 631 C C . GLU A 1 85 ? 23.420 13.618 -7.529 1.00 88.19 85 GLU A C 1
ATOM 633 O O . GLU A 1 85 ? 23.137 14.198 -6.478 1.00 88.19 85 GLU A O 1
ATOM 638 N N . GLN A 1 86 ? 24.483 12.815 -7.648 1.00 87.38 86 GLN A N 1
ATOM 639 C CA . GLN A 1 86 ? 25.440 12.570 -6.567 1.00 87.38 86 GLN A CA 1
ATOM 640 C C . GLN A 1 86 ? 26.376 13.766 -6.381 1.00 87.38 86 GLN A C 1
ATOM 642 O O . GLN A 1 86 ? 26.618 14.190 -5.252 1.00 87.38 86 GLN A O 1
ATOM 647 N N . TYR A 1 87 ? 26.843 14.337 -7.495 1.00 89.75 87 TYR A N 1
ATOM 648 C CA . TYR A 1 87 ? 27.793 15.454 -7.522 1.00 89.75 87 TYR A CA 1
ATOM 649 C C . TYR A 1 87 ? 27.159 16.802 -7.878 1.00 89.75 87 TYR A C 1
ATOM 651 O O . TYR A 1 87 ? 27.871 17.792 -8.012 1.00 89.75 87 TYR A O 1
ATOM 659 N N . GLU A 1 88 ? 25.833 16.844 -8.027 1.00 90.12 88 GLU A N 1
ATOM 660 C CA . GLU A 1 88 ? 25.047 18.061 -8.270 1.00 90.12 88 GLU A CA 1
ATOM 661 C C . GLU A 1 88 ? 25.496 18.819 -9.531 1.00 90.12 88 GLU A C 1
ATOM 663 O O . GLU A 1 88 ? 25.570 20.048 -9.561 1.00 90.12 88 GLU A O 1
ATOM 668 N N . LYS A 1 89 ? 25.784 18.061 -10.599 1.00 94.00 89 LYS A N 1
ATOM 669 C CA . LYS A 1 89 ? 26.192 18.599 -11.905 1.00 94.00 89 LYS A CA 1
ATOM 670 C C . LYS A 1 89 ? 25.106 18.407 -12.958 1.00 94.00 89 LYS A C 1
ATOM 672 O O . LYS A 1 89 ? 24.398 17.398 -12.967 1.00 94.00 89 LYS A O 1
ATOM 677 N N . LEU A 1 90 ? 25.018 19.349 -13.890 1.00 96.31 90 LEU A N 1
ATOM 678 C CA . LEU A 1 90 ? 24.195 19.254 -15.097 1.00 96.31 90 LEU A CA 1
ATOM 679 C C . LEU A 1 90 ? 25.110 19.086 -16.305 1.00 96.31 90 LEU A C 1
ATOM 681 O O . LEU A 1 90 ? 26.098 19.799 -16.425 1.00 96.31 90 LEU A O 1
ATOM 685 N N . THR A 1 91 ? 24.780 18.193 -17.228 1.00 97.06 91 THR A N 1
ATOM 686 C CA . THR A 1 91 ? 25.488 18.083 -18.509 1.00 97.06 91 THR A CA 1
ATOM 687 C C . THR A 1 91 ? 24.504 18.300 -19.646 1.00 97.06 91 THR A C 1
ATOM 689 O O . THR A 1 91 ? 23.472 17.630 -19.692 1.00 97.06 91 THR A O 1
ATOM 692 N N . SER A 1 92 ? 24.813 19.224 -20.554 1.00 97.31 92 SER A N 1
ATOM 693 C CA . SER A 1 92 ? 24.001 19.547 -21.732 1.00 97.31 92 SER A CA 1
ATOM 694 C C . SER A 1 92 ? 24.810 19.416 -23.017 1.00 97.31 92 SER A C 1
ATOM 696 O O . SER A 1 92 ? 26.023 19.624 -23.005 1.00 97.31 92 SER A O 1
ATOM 698 N N . SER A 1 93 ? 24.145 19.093 -24.127 1.00 96.69 93 SER A N 1
ATOM 699 C CA . SER A 1 93 ? 24.767 19.091 -25.451 1.00 96.69 93 SER A CA 1
ATOM 700 C C . SER A 1 93 ? 23.851 19.591 -26.565 1.00 96.69 93 SER A C 1
ATOM 702 O O . SER A 1 93 ? 22.642 19.334 -26.542 1.00 96.69 93 SER A O 1
ATOM 704 N N . ASP A 1 94 ? 24.437 20.227 -27.579 1.00 95.38 94 ASP A N 1
ATOM 705 C CA . ASP A 1 94 ? 23.720 20.717 -28.763 1.00 95.38 94 ASP A CA 1
ATOM 706 C C . ASP A 1 94 ? 23.998 19.922 -30.054 1.00 95.38 94 ASP A C 1
ATOM 708 O O . ASP A 1 94 ? 24.768 18.957 -30.078 1.00 95.38 94 ASP A O 1
ATOM 712 N N . GLU A 1 95 ? 23.338 20.328 -31.142 1.00 93.62 95 GLU A N 1
ATOM 713 C CA . GLU A 1 95 ? 23.440 19.718 -32.473 1.00 93.62 95 GLU A CA 1
ATOM 714 C C . GLU A 1 95 ? 24.827 19.839 -33.127 1.00 93.62 95 GLU A C 1
ATOM 716 O O . GLU A 1 95 ? 25.121 19.103 -34.065 1.00 93.62 95 GLU A O 1
ATOM 721 N N . SER A 1 96 ? 25.708 20.717 -32.637 1.00 91.38 96 SER A N 1
ATOM 722 C CA . SER A 1 96 ? 27.101 20.776 -33.103 1.00 91.38 96 SER A CA 1
ATOM 723 C C . SER A 1 96 ? 27.991 19.729 -32.416 1.00 91.38 96 SER A C 1
ATOM 725 O O . SER A 1 96 ? 29.094 19.429 -32.879 1.00 91.38 96 SER A O 1
ATOM 727 N N . GLY A 1 97 ? 27.500 19.121 -31.330 1.00 90.94 97 GLY A N 1
ATOM 728 C CA . GLY A 1 97 ? 28.283 18.253 -30.455 1.00 90.94 97 GLY A CA 1
ATOM 729 C C . GLY A 1 97 ? 29.104 19.027 -29.419 1.00 90.94 97 GLY A C 1
ATOM 730 O O . GLY A 1 97 ? 30.068 18.474 -28.885 1.00 90.94 97 GLY A O 1
ATOM 731 N N . LEU A 1 98 ? 28.746 20.287 -29.143 1.00 95.00 98 LEU A N 1
ATOM 732 C CA . LEU A 1 98 ? 29.238 21.038 -27.991 1.00 95.00 98 LEU A CA 1
ATOM 733 C C . LEU A 1 98 ? 28.588 20.482 -26.726 1.00 95.00 98 LEU A C 1
ATOM 735 O O . LEU A 1 98 ? 27.366 20.369 -26.659 1.00 95.00 98 LEU A O 1
ATOM 739 N N . ILE A 1 99 ? 29.402 20.163 -25.726 1.00 95.62 99 ILE A N 1
ATOM 740 C CA . ILE A 1 99 ? 28.983 19.677 -24.413 1.00 95.62 99 ILE A CA 1
ATOM 741 C C . ILE A 1 99 ? 29.428 20.685 -23.363 1.00 95.62 99 ILE A C 1
ATOM 743 O O . ILE A 1 99 ? 30.591 21.088 -23.352 1.00 95.62 99 ILE A O 1
ATOM 747 N N . ILE A 1 100 ? 28.520 21.050 -22.462 1.00 96.25 100 ILE A N 1
ATOM 748 C CA . ILE A 1 100 ? 28.809 21.927 -21.328 1.00 96.25 100 ILE A CA 1
ATOM 749 C C . ILE A 1 100 ? 28.403 21.213 -20.038 1.00 96.25 100 ILE A C 1
ATOM 751 O O . ILE A 1 100 ? 27.306 20.657 -19.934 1.00 96.25 100 ILE A O 1
ATOM 755 N N . VAL A 1 101 ? 29.307 21.208 -19.061 1.00 96.50 101 VAL A N 1
ATOM 756 C CA . VAL A 1 101 ? 29.046 20.767 -17.691 1.00 96.50 101 VAL A CA 1
ATOM 757 C C . VAL A 1 101 ? 28.854 21.999 -16.823 1.00 96.50 101 VAL A C 1
ATOM 759 O O . VAL A 1 101 ? 29.677 22.913 -16.847 1.00 96.50 101 VAL A O 1
ATOM 762 N N . TRP A 1 102 ? 27.769 22.008 -16.058 1.00 96.31 102 TRP A N 1
ATOM 763 C CA . TRP A 1 102 ? 27.383 23.098 -15.176 1.00 96.31 102 TRP A CA 1
ATOM 764 C C . TRP A 1 102 ? 27.405 22.641 -13.724 1.00 96.31 102 TRP A C 1
ATOM 766 O O . TRP A 1 102 ? 27.005 21.515 -13.413 1.00 96.31 102 TRP A O 1
ATOM 776 N N . MET A 1 103 ? 27.789 23.553 -12.839 1.00 93.81 103 MET A N 1
ATOM 777 C CA . MET A 1 103 ? 27.804 23.355 -11.394 1.00 93.81 103 MET A CA 1
ATOM 778 C C . MET A 1 103 ? 27.036 24.470 -10.686 1.00 93.81 103 MET A C 1
ATOM 780 O O . MET A 1 103 ? 26.994 25.612 -11.152 1.00 93.81 103 MET A O 1
ATOM 784 N N . LEU A 1 104 ? 26.445 24.151 -9.537 1.00 90.25 104 LEU A N 1
ATOM 785 C CA . LEU A 1 104 ? 25.789 25.142 -8.693 1.00 90.25 104 LEU A CA 1
ATOM 786 C C . LEU A 1 104 ? 26.837 25.857 -7.827 1.00 90.25 104 LEU A C 1
ATOM 788 O O . LEU A 1 104 ? 27.434 25.263 -6.931 1.00 90.25 104 LEU A O 1
ATOM 792 N N . TYR A 1 105 ? 27.047 27.151 -8.062 1.00 88.06 105 TYR A N 1
ATOM 793 C CA . TYR A 1 105 ? 27.979 27.978 -7.298 1.00 88.06 105 TYR A CA 1
ATOM 794 C C . TYR A 1 105 ? 27.268 29.216 -6.748 1.00 88.06 105 TYR A C 1
ATOM 796 O O . TYR A 1 105 ? 26.686 30.001 -7.493 1.00 88.06 105 TYR A O 1
ATOM 804 N N . LYS A 1 106 ? 27.300 29.399 -5.419 1.00 86.88 106 LYS A N 1
ATOM 805 C CA . LYS A 1 106 ? 26.652 30.529 -4.715 1.00 86.88 106 LYS A CA 1
ATOM 806 C C . LYS A 1 106 ? 25.176 30.747 -5.105 1.00 86.88 106 LYS A C 1
ATOM 808 O O . LYS A 1 106 ? 24.711 31.879 -5.188 1.00 86.88 106 LYS A O 1
ATOM 813 N N . GLY A 1 107 ? 24.440 29.657 -5.334 1.00 83.94 107 GLY A N 1
ATOM 814 C CA . GLY A 1 107 ? 23.009 29.696 -5.659 1.00 83.94 107 GLY A CA 1
ATOM 815 C C . GLY A 1 107 ? 22.672 29.951 -7.132 1.00 83.94 107 GLY A C 1
ATOM 816 O O . GLY A 1 107 ? 21.490 30.036 -7.453 1.00 83.94 107 GLY A O 1
ATOM 817 N N . ALA A 1 108 ? 23.663 30.032 -8.026 1.00 89.62 108 ALA A N 1
ATOM 818 C CA . ALA A 1 108 ? 23.463 30.125 -9.471 1.00 89.62 108 ALA A CA 1
ATOM 819 C C . ALA A 1 108 ? 24.197 28.993 -10.200 1.00 89.62 108 ALA A C 1
ATOM 821 O O . ALA A 1 108 ? 25.269 28.556 -9.782 1.00 89.62 108 ALA A O 1
ATOM 822 N N . TRP A 1 109 ? 23.616 28.510 -11.293 1.00 93.75 109 TRP A N 1
ATOM 823 C CA . TRP A 1 109 ? 24.253 27.527 -12.166 1.00 93.75 109 TRP A CA 1
ATOM 824 C C . TRP A 1 109 ? 25.268 28.219 -13.075 1.00 93.75 109 TRP A C 1
ATOM 826 O O . TRP A 1 109 ? 24.916 29.155 -13.795 1.00 93.75 109 TRP A O 1
ATOM 836 N N . CYS A 1 110 ? 26.512 27.756 -13.041 1.00 93.50 110 CYS A N 1
ATOM 837 C CA . CYS A 1 110 ? 27.626 28.308 -13.806 1.00 93.50 110 CYS A CA 1
ATOM 838 C C . CYS A 1 110 ? 28.317 27.204 -14.606 1.00 93.50 110 CYS A C 1
ATOM 840 O O . CYS A 1 110 ? 28.268 26.033 -14.230 1.00 93.50 110 CYS A O 1
ATOM 842 N N . GLU A 1 111 ? 28.962 27.584 -15.703 1.00 94.75 111 GLU A N 1
ATOM 843 C CA . GLU A 1 111 ? 29.823 26.699 -16.486 1.00 94.75 111 GLU A CA 1
ATOM 844 C C . GLU A 1 111 ? 31.018 26.222 -15.648 1.00 94.75 111 GLU A C 1
ATOM 846 O O . GLU A 1 111 ? 31.678 27.019 -14.982 1.00 94.75 111 GLU A O 1
ATOM 851 N N . GLU A 1 112 ? 31.298 24.922 -15.703 1.00 93.50 112 GLU A N 1
ATOM 852 C CA . GLU A 1 112 ? 32.487 24.299 -15.116 1.00 93.50 112 GLU A CA 1
ATOM 853 C C . GLU A 1 112 ? 33.457 23.820 -16.203 1.00 93.50 112 GLU A C 1
ATOM 855 O O . GLU A 1 112 ? 34.663 24.039 -16.110 1.00 93.50 112 GLU A O 1
ATOM 860 N N . MET A 1 113 ? 32.937 23.150 -17.236 1.00 90.81 113 MET A N 1
ATOM 861 C CA . MET A 1 113 ? 33.748 22.546 -18.291 1.00 90.81 113 MET A CA 1
ATOM 862 C C . MET A 1 113 ? 33.020 22.583 -19.632 1.00 90.81 113 MET A C 1
ATOM 864 O O . MET A 1 113 ? 31.825 22.300 -19.705 1.00 90.81 113 MET A O 1
ATOM 868 N N . ILE A 1 114 ? 33.774 22.833 -20.703 1.00 92.12 114 ILE A N 1
ATOM 869 C CA . ILE A 1 114 ? 33.308 22.735 -22.086 1.00 92.12 114 ILE A CA 1
ATOM 870 C C . ILE A 1 114 ? 34.107 21.665 -22.827 1.00 92.12 114 ILE A C 1
ATOM 872 O O . ILE A 1 114 ? 35.334 21.616 -22.752 1.00 92.12 114 ILE A O 1
ATOM 876 N N . ASN A 1 115 ? 33.413 20.847 -23.613 1.00 90.25 115 ASN A N 1
ATOM 877 C CA . ASN A 1 115 ? 34.022 19.990 -24.619 1.00 90.25 115 ASN A CA 1
ATOM 878 C C . ASN A 1 115 ? 33.361 20.248 -25.970 1.00 90.25 115 ASN A C 1
ATOM 880 O O . ASN A 1 115 ? 32.162 20.033 -26.126 1.00 90.25 115 ASN A O 1
ATOM 884 N N . ASN A 1 116 ? 34.139 20.707 -26.947 1.00 87.81 116 ASN A N 1
ATOM 885 C CA . ASN A 1 116 ? 33.626 20.991 -28.275 1.00 87.81 116 ASN A CA 1
ATOM 886 C C . ASN A 1 116 ? 34.246 20.059 -29.320 1.00 87.81 116 ASN A C 1
ATOM 888 O O . ASN A 1 116 ? 35.408 20.220 -29.697 1.00 87.81 116 ASN A O 1
ATOM 892 N N . ARG A 1 117 ? 33.454 19.094 -29.803 1.00 83.44 117 ARG A N 1
ATOM 893 C CA . ARG A 1 117 ? 33.886 18.162 -30.850 1.00 83.44 117 ARG A CA 1
ATOM 894 C C . ARG A 1 117 ? 33.619 18.680 -32.268 1.00 83.44 117 ARG A C 1
ATOM 896 O O . ARG A 1 117 ? 34.375 18.312 -33.164 1.00 83.44 117 ARG A O 1
ATOM 903 N N . ASN A 1 118 ? 32.563 19.473 -32.488 1.00 86.81 118 ASN A N 1
ATOM 904 C CA . ASN A 1 118 ? 32.184 20.064 -33.787 1.00 86.81 118 ASN A CA 1
ATOM 905 C C . ASN A 1 118 ? 32.220 19.098 -34.997 1.00 86.81 118 ASN A C 1
ATOM 907 O O . ASN A 1 118 ? 32.546 19.495 -36.116 1.00 86.81 118 ASN A O 1
ATOM 911 N N . LYS A 1 119 ? 31.926 17.807 -34.788 1.00 87.94 119 LYS A N 1
ATOM 912 C CA . LYS A 1 119 ? 32.046 16.764 -35.830 1.00 87.94 119 LYS A CA 1
ATOM 913 C C . LYS A 1 119 ? 30.778 15.937 -36.014 1.00 87.94 119 LYS A C 1
ATOM 915 O O . LYS A 1 119 ? 30.472 15.527 -37.126 1.00 87.94 119 LYS A O 1
ATOM 920 N N . SER A 1 120 ? 30.077 15.648 -34.925 1.00 91.00 120 SER A N 1
ATOM 921 C CA . SER A 1 120 ? 28.880 14.813 -34.922 1.00 91.00 120 SER A CA 1
ATOM 922 C C . SER A 1 120 ? 28.027 15.167 -33.716 1.00 91.00 120 SER A C 1
ATOM 924 O O . SER A 1 120 ? 28.553 15.555 -32.673 1.00 91.00 120 SER A O 1
ATOM 926 N N . VAL A 1 121 ? 26.727 14.933 -33.848 1.00 93.12 121 VAL A N 1
ATOM 927 C CA . VAL A 1 121 ? 25.738 15.110 -32.785 1.00 93.12 121 VAL A CA 1
ATOM 928 C C . VAL A 1 121 ? 25.940 14.070 -31.681 1.00 93.12 121 VAL A C 1
ATOM 930 O O . VAL A 1 121 ? 26.252 12.908 -31.966 1.00 93.12 121 VAL A O 1
ATOM 933 N N . VAL A 1 122 ? 25.737 14.476 -30.427 1.00 94.88 122 VAL A N 1
ATOM 934 C CA . VAL A 1 122 ? 25.640 13.573 -29.271 1.00 94.88 122 VAL A CA 1
ATOM 935 C C . VAL A 1 122 ? 24.240 12.956 -29.243 1.00 94.88 122 VAL A C 1
ATOM 937 O O . VAL A 1 122 ? 23.250 13.675 -29.155 1.00 94.88 122 VAL A O 1
ATOM 940 N N . LYS A 1 123 ? 24.142 11.625 -29.305 1.00 93.25 123 LYS A N 1
ATOM 941 C CA . LYS A 1 123 ? 22.857 10.895 -29.282 1.00 93.25 123 LYS A CA 1
ATOM 942 C C . LYS A 1 123 ? 22.497 10.346 -27.906 1.00 93.25 123 LYS A C 1
ATOM 944 O O . LYS A 1 123 ? 21.339 10.046 -27.648 1.00 93.25 123 LYS A O 1
ATOM 949 N N . GLY A 1 124 ? 23.467 10.227 -27.003 1.00 92.69 124 GLY A N 1
ATOM 950 C CA . GLY A 1 124 ? 23.204 9.793 -25.638 1.00 92.69 124 GLY A CA 1
ATOM 951 C C . GLY A 1 124 ? 24.313 10.184 -24.676 1.00 92.69 124 GLY A C 1
ATOM 952 O O . GLY A 1 124 ? 25.495 10.124 -25.010 1.00 92.69 124 GLY A O 1
ATOM 953 N N . MET A 1 125 ? 23.908 10.556 -23.466 1.00 95.25 125 MET A N 1
ATOM 954 C CA . MET A 1 125 ? 24.784 10.796 -22.326 1.00 95.25 125 MET A CA 1
ATOM 955 C C . MET A 1 125 ? 24.185 10.094 -21.115 1.00 95.25 125 MET A C 1
ATOM 957 O O . MET A 1 125 ? 22.993 10.239 -20.854 1.00 95.25 125 MET A O 1
ATOM 961 N N . CYS A 1 126 ? 24.988 9.323 -20.391 1.00 94.62 126 CYS A N 1
ATOM 962 C CA . CYS A 1 126 ? 24.515 8.594 -19.220 1.00 94.62 126 CYS A CA 1
ATOM 963 C C . CYS A 1 126 ? 25.607 8.540 -18.151 1.00 94.62 126 CYS A C 1
ATOM 965 O O . CYS A 1 126 ? 26.720 8.066 -18.409 1.00 94.62 126 CYS A O 1
ATOM 967 N N . TRP A 1 127 ? 25.283 9.026 -16.954 1.00 94.00 127 TRP A N 1
ATOM 968 C CA . TRP A 1 127 ? 26.088 8.813 -15.755 1.00 94.00 127 TRP A CA 1
ATOM 969 C C . TRP A 1 127 ? 25.855 7.401 -15.219 1.00 94.00 127 TRP A C 1
ATOM 971 O O . TRP A 1 127 ? 24.748 6.873 -15.319 1.00 94.00 127 TRP A O 1
ATOM 981 N N . ASN A 1 128 ? 26.892 6.782 -14.663 1.00 91.62 128 ASN A N 1
ATOM 982 C CA . ASN A 1 128 ? 26.733 5.523 -13.945 1.00 91.62 128 ASN A CA 1
ATOM 983 C C . ASN A 1 128 ? 26.013 5.750 -12.601 1.00 91.62 128 ASN A C 1
ATOM 985 O O . ASN A 1 128 ? 25.894 6.885 -12.146 1.00 91.62 128 ASN A O 1
ATOM 989 N N . ASP A 1 129 ? 25.566 4.675 -11.949 1.00 85.06 129 ASP A N 1
ATOM 990 C CA . ASP A 1 129 ? 24.730 4.736 -10.733 1.00 85.06 129 ASP A CA 1
ATOM 991 C C . ASP A 1 129 ? 25.359 5.578 -9.597 1.00 85.06 129 ASP A C 1
ATOM 993 O O . ASP A 1 129 ? 24.689 6.358 -8.925 1.00 85.06 129 ASP A O 1
ATOM 997 N N . ILE A 1 130 ? 26.689 5.509 -9.462 1.00 86.31 130 ILE A N 1
ATOM 998 C CA . ILE A 1 130 ? 27.469 6.228 -8.436 1.00 86.31 130 ILE A CA 1
ATOM 999 C C . ILE A 1 130 ? 27.813 7.674 -8.873 1.00 86.31 130 ILE A C 1
ATOM 1001 O O . ILE A 1 130 ? 28.330 8.464 -8.090 1.00 86.31 130 ILE A O 1
ATOM 1005 N N . GLY A 1 131 ? 27.560 8.053 -10.129 1.00 90.19 131 GLY A N 1
ATOM 1006 C CA . GLY A 1 131 ? 27.844 9.396 -10.653 1.00 90.19 131 GLY A CA 1
ATOM 1007 C C . GLY A 1 131 ? 29.332 9.715 -10.860 1.00 90.19 131 GLY A C 1
ATOM 1008 O O . GLY A 1 131 ? 29.690 10.867 -11.082 1.00 90.19 131 GLY A O 1
ATOM 1009 N N . LEU A 1 132 ? 30.214 8.716 -10.804 1.00 92.75 132 LEU A N 1
ATOM 1010 C CA . LEU A 1 132 ? 31.664 8.886 -10.969 1.00 92.75 132 LEU A CA 1
ATOM 1011 C C . LEU A 1 132 ? 32.114 8.886 -12.432 1.00 92.75 132 LEU A C 1
ATOM 1013 O O . LEU A 1 132 ? 33.169 9.437 -12.749 1.00 92.75 132 LEU A O 1
ATOM 1017 N N . LYS A 1 133 ? 31.349 8.233 -13.312 1.00 94.56 133 LYS A N 1
ATOM 1018 C CA . LYS A 1 133 ? 31.669 8.068 -14.732 1.00 94.56 133 LYS A CA 1
ATOM 1019 C C . LYS A 1 133 ? 30.491 8.504 -15.592 1.00 94.56 133 LYS A C 1
ATOM 1021 O O . LYS A 1 133 ? 29.354 8.141 -15.304 1.00 94.56 133 LYS A O 1
ATOM 1026 N N . ILE A 1 134 ? 30.773 9.203 -16.685 1.00 95.69 134 ILE A N 1
ATOM 1027 C CA . ILE A 1 134 ? 29.803 9.519 -17.738 1.00 95.69 134 ILE A CA 1
ATOM 1028 C C . ILE A 1 134 ? 30.213 8.825 -19.033 1.00 95.69 134 ILE A C 1
ATOM 1030 O O . ILE A 1 134 ? 31.382 8.858 -19.413 1.00 95.69 134 ILE A O 1
ATOM 1034 N N . CYS A 1 135 ? 29.257 8.201 -19.719 1.00 96.69 135 CYS A N 1
ATOM 1035 C CA . CYS A 1 135 ? 29.428 7.713 -21.082 1.00 96.69 135 CYS A CA 1
ATOM 1036 C C . CYS A 1 135 ? 28.694 8.638 -22.053 1.00 96.69 135 CYS A C 1
ATOM 1038 O O . CYS A 1 135 ? 27.532 8.978 -21.828 1.00 96.69 135 CYS A O 1
ATOM 1040 N N . ILE A 1 136 ? 29.377 9.034 -23.123 1.00 95.88 136 ILE A N 1
ATOM 1041 C CA . ILE A 1 136 ? 28.897 9.945 -24.160 1.00 95.88 136 ILE A CA 1
ATOM 1042 C C . ILE A 1 136 ? 29.024 9.221 -25.497 1.00 95.88 136 ILE A C 1
ATOM 1044 O O . ILE A 1 136 ? 30.121 8.791 -25.864 1.00 95.88 136 ILE A O 1
ATOM 1048 N N . VAL A 1 137 ? 27.916 9.099 -26.228 1.00 95.44 137 VAL A N 1
ATOM 1049 C CA . VAL A 1 137 ? 27.870 8.450 -27.544 1.00 95.44 137 VAL A CA 1
ATOM 1050 C C . VAL A 1 137 ? 27.460 9.441 -28.626 1.00 95.44 137 VAL A C 1
ATOM 1052 O O . VAL A 1 137 ? 26.479 10.177 -28.487 1.00 95.44 137 VAL A O 1
ATOM 1055 N N . TYR A 1 138 ? 28.213 9.444 -29.719 1.00 94.69 138 TYR A N 1
ATOM 1056 C CA . TYR A 1 138 ? 27.973 10.280 -30.888 1.00 94.69 138 TYR A CA 1
ATOM 1057 C C . TYR A 1 138 ? 27.348 9.466 -32.024 1.00 94.69 138 TYR A C 1
ATOM 1059 O O . TYR A 1 138 ? 27.591 8.265 -32.152 1.00 94.69 138 TYR A O 1
ATOM 1067 N N . GLU A 1 139 ? 26.567 10.134 -32.873 1.00 93.38 139 GLU A N 1
ATOM 1068 C CA . GLU A 1 139 ? 25.883 9.513 -34.017 1.00 93.38 139 GLU A CA 1
ATOM 1069 C C . GLU A 1 139 ? 26.837 8.794 -34.982 1.00 93.38 139 GLU A C 1
ATOM 1071 O O . GLU A 1 139 ? 26.487 7.746 -35.524 1.00 93.38 139 GLU A O 1
ATOM 1076 N N . ASP A 1 140 ? 28.054 9.317 -35.155 1.00 92.69 140 ASP A N 1
ATOM 1077 C CA . ASP A 1 140 ? 29.096 8.759 -36.023 1.00 92.69 140 ASP A CA 1
ATOM 1078 C C . ASP A 1 140 ? 29.833 7.533 -35.447 1.00 92.69 140 ASP A C 1
ATOM 1080 O O . ASP A 1 140 ? 30.772 7.032 -36.070 1.00 92.69 140 ASP A O 1
ATOM 1084 N N . GLY A 1 141 ? 29.422 7.039 -34.275 1.00 91.62 141 GLY A N 1
ATOM 1085 C CA . GLY A 1 141 ? 30.001 5.852 -33.642 1.00 91.62 141 GLY A CA 1
ATOM 1086 C C . GLY A 1 141 ? 31.170 6.139 -32.702 1.00 91.62 141 GLY A C 1
ATOM 1087 O O . GLY A 1 141 ? 31.745 5.201 -32.145 1.00 91.62 141 GLY A O 1
ATOM 1088 N N . ALA A 1 142 ? 31.541 7.405 -32.490 1.00 93.81 142 ALA A N 1
ATOM 1089 C CA . ALA A 1 142 ? 32.498 7.754 -31.446 1.00 93.81 142 ALA A CA 1
ATOM 1090 C C . ALA A 1 142 ? 31.863 7.628 -30.056 1.00 93.81 142 ALA A C 1
ATOM 1092 O O . ALA A 1 142 ? 30.729 8.051 -29.829 1.00 93.81 142 ALA A O 1
ATOM 1093 N N . VAL A 1 143 ? 32.616 7.071 -29.111 1.00 95.12 143 VAL A N 1
ATOM 1094 C CA . VAL A 1 143 ? 32.203 6.913 -27.714 1.00 95.12 143 VAL A CA 1
ATOM 1095 C C . VAL A 1 143 ? 33.320 7.378 -26.799 1.00 95.12 143 VAL A C 1
ATOM 1097 O O . VAL A 1 143 ? 34.490 7.059 -27.021 1.00 95.12 143 VAL A O 1
ATOM 1100 N N . ILE A 1 144 ? 32.957 8.127 -25.763 1.00 94.81 144 ILE A N 1
ATOM 1101 C CA . ILE A 1 144 ? 33.874 8.619 -24.737 1.00 94.81 144 ILE A CA 1
ATOM 1102 C C . ILE A 1 144 ? 33.312 8.244 -23.370 1.00 94.81 144 ILE A C 1
ATOM 1104 O O . ILE A 1 144 ? 32.139 8.483 -23.096 1.00 94.81 144 ILE A O 1
ATOM 1108 N N . VAL A 1 145 ? 34.162 7.696 -22.506 1.00 96.25 145 VAL A N 1
ATOM 1109 C CA . VAL A 1 145 ? 33.876 7.562 -21.077 1.00 96.25 145 VAL A CA 1
ATOM 1110 C C . VAL A 1 145 ? 34.814 8.485 -20.309 1.00 96.25 145 VAL A C 1
ATOM 1112 O O . VAL A 1 145 ? 36.035 8.400 -20.459 1.00 96.25 145 VAL A O 1
ATOM 1115 N N . GLY A 1 146 ? 34.241 9.387 -19.515 1.00 95.06 146 GLY A N 1
ATOM 1116 C CA . GLY A 1 146 ? 34.958 10.362 -18.690 1.00 95.06 146 GLY A CA 1
ATOM 1117 C C . GLY A 1 146 ? 34.637 10.214 -17.203 1.00 95.06 146 GLY A C 1
ATOM 1118 O O . GLY A 1 146 ? 33.626 9.609 -16.849 1.00 95.06 146 GLY A O 1
ATOM 1119 N N . SER A 1 147 ? 35.499 10.747 -16.339 1.00 94.56 147 SER A N 1
ATOM 1120 C CA . SER A 1 147 ? 35.258 10.871 -14.901 1.00 94.56 147 SER A CA 1
ATOM 1121 C C . SER A 1 147 ? 34.491 12.153 -14.569 1.00 94.56 147 SER A C 1
ATOM 1123 O O . SER A 1 147 ? 34.433 13.087 -15.371 1.00 94.56 147 SER A O 1
ATOM 1125 N N . VAL A 1 148 ? 33.937 12.218 -13.358 1.00 93.31 148 VAL A N 1
ATOM 1126 C CA . VAL A 1 148 ? 33.247 13.407 -12.827 1.00 93.31 148 VAL A CA 1
ATOM 1127 C C . VAL A 1 148 ? 34.132 14.660 -12.743 1.00 93.31 148 VAL A C 1
ATOM 1129 O O . VAL A 1 148 ? 33.625 15.780 -12.837 1.00 93.31 148 VAL A O 1
ATOM 1132 N N . ASP A 1 149 ? 35.448 14.467 -12.640 1.00 90.31 149 ASP A N 1
ATOM 1133 C CA . ASP A 1 149 ? 36.460 15.533 -12.609 1.00 90.31 149 ASP A CA 1
ATOM 1134 C C . ASP A 1 149 ? 36.883 16.006 -14.012 1.00 90.31 149 ASP A C 1
ATOM 1136 O O . ASP A 1 149 ? 37.764 16.851 -14.142 1.00 90.31 149 ASP A O 1
ATOM 1140 N N . GLY A 1 150 ? 36.305 15.436 -15.077 1.00 88.00 150 GLY A N 1
ATOM 1141 C CA . GLY A 1 150 ? 36.610 15.802 -16.464 1.00 88.00 150 GLY A CA 1
ATOM 1142 C C . GLY A 1 150 ? 37.744 15.002 -17.115 1.00 88.00 150 GLY A C 1
ATOM 1143 O O . GLY A 1 150 ? 38.081 15.248 -18.274 1.00 88.00 150 GLY A O 1
ATOM 1144 N N . ASN A 1 151 ? 38.312 14.002 -16.431 1.00 92.06 151 ASN A N 1
ATOM 1145 C CA . ASN A 1 151 ? 39.363 13.164 -17.011 1.00 92.06 151 ASN A CA 1
ATOM 1146 C C . ASN A 1 151 ? 38.774 12.137 -17.983 1.00 92.06 151 ASN A C 1
ATOM 1148 O O . ASN A 1 151 ? 37.829 11.420 -17.658 1.00 92.06 151 ASN A O 1
ATOM 1152 N N . ARG A 1 152 ? 39.361 11.995 -19.174 1.00 92.88 152 ARG A N 1
ATOM 1153 C CA . ARG A 1 152 ? 38.972 10.936 -20.117 1.00 92.88 152 ARG A CA 1
ATOM 1154 C C . ARG A 1 152 ? 39.510 9.587 -19.637 1.00 92.88 152 ARG A C 1
ATOM 1156 O O . ARG A 1 152 ? 40.720 9.398 -19.589 1.00 92.88 152 ARG A O 1
ATOM 1163 N N . ILE A 1 153 ? 38.614 8.644 -19.347 1.00 93.81 153 ILE A N 1
ATOM 1164 C CA . ILE A 1 153 ? 38.961 7.268 -18.962 1.00 93.81 153 ILE A CA 1
ATOM 1165 C C . ILE A 1 153 ? 39.329 6.472 -20.215 1.00 93.81 153 ILE A C 1
ATOM 1167 O O . ILE A 1 153 ? 40.414 5.906 -20.302 1.00 93.81 153 ILE A O 1
ATOM 1171 N N . TRP A 1 154 ? 38.453 6.474 -21.222 1.00 95.69 154 TRP A N 1
ATOM 1172 C CA . TRP A 1 154 ? 38.755 5.929 -22.545 1.00 95.69 154 TRP A CA 1
ATOM 1173 C C . TRP A 1 154 ? 37.879 6.580 -23.620 1.00 95.69 154 TRP A C 1
ATOM 1175 O O . TRP A 1 154 ? 36.903 7.273 -23.338 1.00 95.69 154 TRP A O 1
ATOM 1185 N N . GLY A 1 155 ? 38.235 6.392 -24.890 1.00 94.25 155 GLY A N 1
ATOM 1186 C CA . GLY A 1 155 ? 37.301 6.650 -25.986 1.00 94.25 155 GLY A CA 1
ATOM 1187 C C . GLY A 1 155 ? 37.686 5.875 -27.237 1.00 94.25 155 GLY A C 1
ATOM 1188 O O . GLY A 1 155 ? 38.874 5.759 -27.533 1.00 94.25 155 GLY A O 1
ATOM 1189 N N . LYS A 1 156 ? 36.686 5.343 -27.936 1.00 94.00 156 LYS A N 1
ATOM 1190 C CA . LYS A 1 156 ? 36.817 4.445 -29.090 1.00 94.00 156 LYS A CA 1
ATOM 1191 C C . LYS A 1 156 ? 35.912 4.941 -30.223 1.00 94.00 156 LYS A C 1
ATOM 1193 O O . LYS A 1 156 ? 34.883 5.558 -29.964 1.00 94.00 156 LYS A O 1
ATOM 1198 N N . GLU A 1 157 ? 36.290 4.672 -31.471 1.00 92.00 157 GLU A N 1
ATOM 1199 C CA . GLU A 1 157 ? 35.451 4.934 -32.650 1.00 92.00 157 GLU A CA 1
ATOM 1200 C C . GLU A 1 157 ? 34.986 3.607 -33.264 1.00 92.00 157 GLU A C 1
ATOM 1202 O O . GLU A 1 157 ? 35.791 2.827 -33.783 1.00 92.00 157 GLU A O 1
ATOM 1207 N N . PHE A 1 158 ? 33.679 3.348 -33.223 1.00 88.12 158 PHE A N 1
ATOM 1208 C CA . PHE A 1 158 ? 33.065 2.159 -33.807 1.00 88.12 158 PHE A CA 1
ATOM 1209 C C . PHE A 1 158 ? 32.677 2.428 -35.265 1.00 88.12 158 PHE A C 1
ATOM 1211 O O . PHE A 1 158 ? 31.606 2.948 -35.575 1.00 88.12 158 PHE A O 1
ATOM 1218 N N . LYS A 1 159 ? 33.583 2.089 -36.190 1.00 82.00 159 LYS A N 1
ATOM 1219 C CA . LYS A 1 159 ? 33.396 2.325 -37.631 1.00 82.00 159 LYS A CA 1
ATOM 1220 C C . LYS A 1 159 ? 32.136 1.622 -38.157 1.00 82.00 159 LYS A C 1
ATOM 1222 O O . LYS A 1 159 ? 31.950 0.436 -37.910 1.00 82.00 159 LYS A O 1
ATOM 1227 N N . LYS A 1 160 ? 31.350 2.332 -38.981 1.00 77.31 160 LYS A N 1
ATOM 1228 C CA . LYS A 1 160 ? 30.105 1.861 -39.634 1.00 77.31 160 LYS A CA 1
ATOM 1229 C C . LYS A 1 160 ? 28.937 1.546 -38.682 1.00 77.31 160 LYS A C 1
ATOM 1231 O O . LYS A 1 160 ? 27.987 0.890 -39.102 1.00 77.31 160 LYS A O 1
ATOM 1236 N N . THR A 1 161 ? 28.966 2.047 -37.449 1.00 82.12 161 THR A N 1
ATOM 1237 C CA . THR A 1 161 ? 27.887 1.864 -36.470 1.00 82.12 161 THR A CA 1
ATOM 1238 C C . THR A 1 161 ? 27.265 3.217 -36.139 1.00 82.12 161 THR A C 1
ATOM 1240 O O . THR A 1 161 ? 27.924 4.063 -35.546 1.00 82.12 161 THR A O 1
ATOM 1243 N N . SER A 1 162 ? 26.004 3.432 -36.526 1.00 88.88 162 SER A N 1
ATOM 1244 C CA . SER A 1 162 ? 25.265 4.648 -36.160 1.00 88.88 162 SER A CA 1
ATOM 1245 C C . SER A 1 162 ? 24.572 4.441 -34.814 1.00 88.88 162 SER A C 1
ATOM 1247 O O . SER A 1 162 ? 23.722 3.558 -34.682 1.00 88.88 162 SER A O 1
ATOM 1249 N N . MET A 1 163 ? 24.977 5.217 -33.810 1.00 91.19 163 MET A N 1
ATOM 1250 C CA . MET A 1 163 ? 24.529 5.061 -32.422 1.00 91.19 163 MET A CA 1
ATOM 1251 C C . MET A 1 163 ? 23.273 5.894 -32.167 1.00 91.19 163 MET A C 1
ATOM 1253 O O . MET A 1 163 ? 23.190 7.035 -32.614 1.00 91.19 163 MET A O 1
ATOM 1257 N N . LEU A 1 164 ? 22.319 5.344 -31.416 1.00 92.00 164 LEU A N 1
ATOM 1258 C CA . LEU A 1 164 ? 21.064 6.012 -31.052 1.00 92.00 164 LEU A CA 1
ATOM 1259 C C . LEU A 1 164 ? 20.991 6.398 -29.569 1.00 92.00 164 LEU A C 1
ATOM 1261 O O . LEU A 1 164 ? 20.229 7.288 -29.212 1.00 92.00 164 LEU A O 1
ATOM 1265 N N . GLY A 1 165 ? 21.787 5.771 -28.700 1.00 92.62 165 GLY A N 1
ATOM 1266 C CA . GLY A 1 165 ? 21.747 6.047 -27.265 1.00 92.62 165 GLY A CA 1
ATOM 1267 C C . GLY A 1 165 ? 22.525 5.037 -26.426 1.00 92.62 165 GLY A C 1
ATOM 1268 O O . GLY A 1 165 ? 22.941 3.989 -26.928 1.00 92.62 165 GLY A O 1
ATOM 1269 N N . VAL A 1 166 ? 22.696 5.358 -25.142 1.00 95.50 166 VAL A N 1
ATOM 1270 C CA . VAL A 1 166 ? 23.498 4.599 -24.171 1.00 95.50 166 VAL A CA 1
ATOM 1271 C C . VAL A 1 166 ? 22.790 4.466 -22.824 1.00 95.50 166 VAL A C 1
ATOM 1273 O O . VAL A 1 166 ? 22.101 5.393 -22.400 1.00 95.50 166 VAL A O 1
ATOM 1276 N N . GLN A 1 167 ? 22.995 3.335 -22.146 1.00 94.94 167 GLN A N 1
ATOM 1277 C CA . GLN A 1 167 ? 22.649 3.122 -20.737 1.00 94.94 167 GLN A CA 1
ATOM 1278 C C . GLN A 1 167 ? 23.740 2.322 -20.017 1.00 94.94 167 GLN A C 1
ATOM 1280 O O . GLN A 1 167 ? 24.316 1.400 -20.597 1.00 94.94 167 GLN A O 1
ATOM 1285 N N . TRP A 1 168 ? 23.991 2.646 -18.749 1.00 93.38 168 TRP A N 1
ATOM 1286 C CA . TRP A 1 168 ? 24.787 1.804 -17.851 1.00 93.38 168 TRP A CA 1
ATOM 1287 C C . TRP A 1 168 ? 23.928 0.686 -17.256 1.00 93.38 168 TRP A C 1
ATOM 1289 O O . TRP A 1 168 ? 22.735 0.873 -17.020 1.00 93.38 168 TRP A O 1
ATOM 1299 N N . SER A 1 169 ? 24.536 -0.464 -16.970 1.00 89.94 169 SER A N 1
ATOM 1300 C CA . SER A 1 169 ? 23.949 -1.434 -16.043 1.00 89.94 169 SER A CA 1
ATOM 1301 C C . SER A 1 169 ? 24.019 -0.914 -14.601 1.00 89.94 169 SER A C 1
ATOM 1303 O O . SER A 1 169 ? 24.895 -0.119 -14.256 1.00 89.94 169 SER A O 1
ATOM 1305 N N . SER A 1 170 ? 23.113 -1.380 -13.737 1.00 83.38 170 SER A N 1
ATOM 1306 C CA . SER A 1 170 ? 23.021 -0.935 -12.333 1.00 83.38 170 SER A CA 1
ATOM 1307 C C . SER A 1 170 ? 24.295 -1.176 -11.516 1.00 83.38 170 SER A C 1
ATOM 1309 O O . SER A 1 170 ? 24.612 -0.405 -10.624 1.00 83.38 170 SER A O 1
ATOM 1311 N N . ASP A 1 171 ? 25.065 -2.213 -11.844 1.00 83.69 171 ASP A N 1
ATOM 1312 C CA . ASP A 1 171 ? 26.362 -2.524 -11.224 1.00 83.69 171 ASP A CA 1
ATOM 1313 C C . ASP A 1 171 ? 27.534 -1.680 -11.771 1.00 83.69 171 ASP A C 1
ATOM 1315 O O . ASP A 1 171 ? 28.676 -1.842 -11.340 1.00 83.69 171 ASP A O 1
ATOM 1319 N N . SER A 1 172 ? 27.276 -0.779 -12.729 1.00 88.19 172 SER A N 1
ATOM 1320 C CA . SER A 1 172 ? 28.279 0.023 -13.446 1.00 88.19 172 SER A CA 1
ATOM 1321 C C . SER A 1 172 ? 29.360 -0.790 -14.184 1.00 88.19 172 SER A C 1
ATOM 1323 O O . SER A 1 172 ? 30.408 -0.233 -14.524 1.00 88.19 172 SER A O 1
ATOM 1325 N N . GLN A 1 173 ? 29.136 -2.085 -14.440 1.00 89.75 173 GLN A N 1
ATOM 1326 C CA . GLN A 1 173 ? 30.120 -2.960 -15.096 1.00 89.75 173 GLN A CA 1
ATOM 1327 C C . GLN A 1 173 ? 29.954 -3.050 -16.610 1.00 89.75 173 GLN A C 1
ATOM 1329 O O . GLN A 1 173 ? 30.920 -3.370 -17.302 1.00 89.75 173 GLN A O 1
ATOM 1334 N N . ASN A 1 174 ? 28.757 -2.762 -17.124 1.00 93.75 174 ASN A N 1
ATOM 1335 C CA . ASN A 1 174 ? 28.424 -2.925 -18.532 1.00 93.75 174 ASN A CA 1
ATOM 1336 C C . ASN A 1 174 ? 27.759 -1.673 -19.114 1.00 93.75 174 ASN A C 1
ATOM 1338 O O . ASN A 1 174 ? 27.098 -0.892 -18.424 1.00 93.75 174 ASN A O 1
ATOM 1342 N N . LEU A 1 175 ? 27.914 -1.526 -20.425 1.00 95.00 175 LEU A N 1
ATOM 1343 C CA . LEU A 1 175 ? 27.350 -0.475 -21.257 1.00 95.00 175 LEU A CA 1
ATOM 1344 C C . LEU A 1 175 ? 26.451 -1.093 -22.323 1.00 95.00 175 LEU A C 1
ATOM 1346 O O . LEU A 1 175 ? 26.856 -1.991 -23.061 1.00 95.00 175 LEU A O 1
ATOM 1350 N N . LEU A 1 176 ? 25.228 -0.585 -22.423 1.00 95.44 176 LEU A N 1
ATOM 1351 C CA . LEU A 1 176 ? 24.281 -0.958 -23.459 1.00 95.44 176 LEU A CA 1
ATOM 1352 C C . LEU A 1 176 ? 24.212 0.166 -24.487 1.00 95.44 176 LEU A C 1
ATOM 1354 O O . LEU A 1 176 ? 23.857 1.298 -24.151 1.00 95.44 176 LEU A O 1
ATOM 1358 N N . PHE A 1 177 ? 24.505 -0.153 -25.743 1.00 95.62 177 PHE A N 1
ATOM 1359 C CA . PHE A 1 177 ? 24.390 0.775 -26.860 1.00 95.62 177 PHE A CA 1
ATOM 1360 C C . PHE A 1 177 ? 23.243 0.375 -27.774 1.00 95.62 177 PHE A C 1
ATOM 1362 O O . PHE A 1 177 ? 23.196 -0.744 -28.281 1.00 95.62 177 PHE A O 1
ATOM 1369 N N . SER A 1 178 ? 22.333 1.312 -28.018 1.00 93.62 178 SER A N 1
ATOM 1370 C CA . SER A 1 178 ? 21.317 1.166 -29.061 1.00 93.62 178 SER A CA 1
ATOM 1371 C C . SER A 1 178 ? 21.884 1.638 -30.396 1.00 93.62 178 SER A C 1
ATOM 1373 O O . SER A 1 178 ? 22.519 2.692 -30.478 1.00 93.62 178 SER A O 1
ATOM 1375 N N . VAL A 1 179 ? 21.680 0.839 -31.438 1.00 91.75 179 VAL A N 1
ATOM 1376 C CA . VAL A 1 179 ? 22.249 1.046 -32.773 1.00 91.75 179 VAL A CA 1
ATOM 1377 C C . VAL A 1 179 ? 21.120 1.157 -33.790 1.00 91.75 179 VAL A C 1
ATOM 1379 O O . VAL A 1 179 ? 20.081 0.499 -33.667 1.00 91.75 179 VAL A O 1
ATOM 1382 N N . LYS A 1 180 ? 21.333 1.970 -34.827 1.00 87.50 180 LYS A N 1
ATOM 1383 C CA . LYS A 1 180 ? 20.420 2.071 -35.966 1.00 87.50 180 LYS A CA 1
ATOM 1384 C C . LYS A 1 180 ? 20.152 0.685 -36.569 1.00 87.50 180 LYS A C 1
ATOM 1386 O O . LYS A 1 180 ? 21.079 -0.090 -36.797 1.00 87.50 180 LYS A O 1
ATOM 1391 N N . GLY A 1 181 ? 18.879 0.371 -36.811 1.00 83.81 181 GLY A N 1
ATOM 1392 C CA . GLY A 1 181 ? 18.433 -0.969 -37.220 1.00 83.81 181 GLY A CA 1
ATOM 1393 C C . GLY A 1 181 ? 17.896 -1.845 -36.080 1.00 83.81 181 GLY A C 1
ATOM 1394 O O . GLY A 1 181 ? 17.779 -3.054 -36.253 1.00 83.81 181 GLY A O 1
ATOM 1395 N N . GLY A 1 182 ? 17.585 -1.259 -34.919 1.00 86.44 182 GLY A N 1
ATOM 1396 C CA . GLY A 1 182 ? 16.811 -1.931 -33.868 1.00 86.44 182 GLY A CA 1
ATOM 1397 C C . GLY A 1 182 ? 17.611 -2.880 -32.970 1.00 86.44 182 GLY A C 1
ATOM 1398 O O . GLY A 1 182 ? 17.023 -3.651 -32.217 1.00 86.44 182 GLY A O 1
ATOM 1399 N N . GLN A 1 183 ? 18.946 -2.850 -33.045 1.00 89.56 183 GLN A N 1
ATOM 1400 C CA . GLN A 1 183 ? 19.820 -3.724 -32.258 1.00 89.56 183 GLN A CA 1
ATOM 1401 C C . GLN A 1 183 ? 20.317 -3.025 -30.991 1.00 89.56 183 GLN A C 1
ATOM 1403 O O . GLN A 1 183 ? 20.605 -1.828 -31.004 1.00 89.56 183 GLN A O 1
ATOM 1408 N N . VAL A 1 184 ? 20.502 -3.803 -29.922 1.00 93.50 184 VAL A N 1
ATOM 1409 C CA . VAL A 1 184 ? 21.197 -3.362 -28.707 1.00 93.50 184 VAL A CA 1
ATOM 1410 C C . VAL A 1 184 ? 22.453 -4.204 -28.519 1.00 93.50 184 VAL A C 1
ATOM 1412 O O . VAL A 1 184 ? 22.400 -5.435 -28.532 1.00 93.50 184 VAL A O 1
ATOM 1415 N N . HIS A 1 185 ? 23.599 -3.543 -28.404 1.00 93.88 185 HIS A N 1
ATOM 1416 C CA . HIS A 1 185 ? 24.905 -4.170 -28.222 1.00 93.88 185 HIS A CA 1
ATOM 1417 C C . HIS A 1 185 ? 25.371 -3.965 -26.781 1.00 93.88 185 HIS A C 1
ATOM 1419 O O . HIS A 1 185 ? 25.240 -2.871 -26.235 1.00 93.88 185 HIS A O 1
ATOM 1425 N N . LEU A 1 186 ? 25.916 -5.018 -26.181 1.00 94.75 186 LEU A N 1
ATOM 1426 C CA . LEU A 1 186 ? 26.463 -5.026 -24.832 1.00 94.75 186 LEU A CA 1
ATOM 1427 C C . LEU A 1 186 ? 27.987 -4.926 -24.893 1.00 94.75 186 LEU A C 1
ATOM 1429 O O . LEU A 1 186 ? 28.638 -5.670 -25.633 1.00 94.75 186 LEU A O 1
ATOM 1433 N N . TYR A 1 187 ? 28.536 -4.030 -24.086 1.00 94.94 187 TYR A N 1
ATOM 1434 C CA . TYR A 1 187 ? 29.963 -3.810 -23.907 1.00 94.94 187 TYR A CA 1
ATOM 1435 C C . TYR A 1 187 ? 30.308 -3.854 -22.420 1.00 94.94 187 TYR A C 1
ATOM 1437 O O . TYR A 1 187 ? 29.467 -3.523 -21.585 1.00 94.94 187 TYR A O 1
ATOM 1445 N N . ASP A 1 188 ? 31.543 -4.210 -22.088 1.00 93.62 188 ASP A N 1
ATOM 1446 C CA . ASP A 1 188 ? 32.055 -4.013 -20.731 1.00 93.62 188 ASP A CA 1
ATOM 1447 C C . ASP A 1 188 ? 32.364 -2.523 -20.460 1.00 93.62 188 ASP A C 1
ATOM 1449 O O . ASP A 1 188 ? 32.335 -1.667 -21.355 1.00 93.62 188 ASP A O 1
ATOM 1453 N N . HIS A 1 189 ? 32.677 -2.188 -19.209 1.00 90.31 189 HIS A N 1
ATOM 1454 C CA . HIS A 1 189 ? 33.024 -0.828 -18.788 1.00 90.31 189 HIS A CA 1
ATOM 1455 C C . HIS A 1 189 ? 34.318 -0.276 -19.423 1.00 90.31 189 HIS A C 1
ATOM 1457 O O . HIS A 1 189 ? 34.577 0.925 -19.305 1.00 90.31 189 HIS A O 1
ATOM 1463 N N . GLU A 1 190 ? 35.119 -1.111 -20.093 1.00 90.81 190 GLU A N 1
ATOM 1464 C CA . GLU A 1 190 ? 36.323 -0.738 -20.853 1.00 90.81 190 GLU A CA 1
ATOM 1465 C C . GLU A 1 190 ? 36.031 -0.551 -22.358 1.00 90.81 190 GLU A C 1
ATOM 1467 O O . GLU A 1 190 ? 36.906 -0.185 -23.157 1.00 90.81 190 GLU A O 1
ATOM 1472 N N . GLY A 1 191 ? 34.786 -0.785 -22.777 1.00 89.81 191 GLY A N 1
ATOM 1473 C CA . GLY A 1 191 ? 34.328 -0.640 -24.151 1.00 89.81 191 GLY A CA 1
ATOM 1474 C C . GLY A 1 191 ? 34.727 -1.805 -25.056 1.00 89.81 191 GLY A C 1
ATOM 1475 O O . GLY A 1 191 ? 34.950 -1.590 -26.252 1.00 89.81 191 GLY A O 1
ATOM 1476 N N . ASN A 1 192 ? 34.892 -3.015 -24.523 1.00 92.88 192 ASN A N 1
ATOM 1477 C CA . ASN A 1 192 ? 35.053 -4.238 -25.310 1.00 92.88 192 ASN A CA 1
ATOM 1478 C C . ASN A 1 192 ? 33.681 -4.859 -25.584 1.00 92.88 192 ASN A C 1
ATOM 1480 O O . ASN A 1 192 ? 32.826 -4.924 -24.704 1.00 92.88 192 ASN A O 1
ATOM 1484 N N . PHE A 1 193 ? 33.452 -5.278 -26.830 1.00 93.56 193 PHE A N 1
ATOM 1485 C CA . PHE A 1 193 ? 32.175 -5.859 -27.244 1.00 93.56 193 PHE A CA 1
ATOM 1486 C C . PHE A 1 193 ? 31.984 -7.241 -26.614 1.00 93.56 193 PHE A C 1
ATOM 1488 O O . PHE A 1 193 ? 32.870 -8.087 -26.717 1.00 93.56 193 PHE A O 1
ATOM 1495 N N . MET A 1 194 ? 30.816 -7.475 -26.015 1.00 93.75 194 MET A N 1
ATOM 1496 C CA . MET A 1 194 ? 30.470 -8.747 -25.381 1.00 93.75 194 MET A CA 1
ATOM 1497 C C . MET A 1 194 ? 29.491 -9.552 -26.234 1.00 93.75 194 MET A C 1
ATOM 1499 O O . MET A 1 194 ? 29.822 -10.638 -26.704 1.00 93.75 194 MET A O 1
ATOM 1503 N N . ASN A 1 195 ? 28.271 -9.041 -26.430 1.00 92.38 195 ASN A N 1
ATOM 1504 C CA . ASN A 1 195 ? 27.231 -9.728 -27.197 1.00 92.38 195 ASN A CA 1
ATOM 1505 C C . ASN A 1 195 ? 26.135 -8.756 -27.675 1.00 92.38 195 ASN A C 1
ATOM 1507 O O . ASN A 1 195 ? 26.082 -7.601 -27.257 1.00 92.38 195 ASN A O 1
ATOM 1511 N N . LYS A 1 196 ? 25.227 -9.225 -28.534 1.00 90.88 196 LYS A N 1
ATOM 1512 C CA . LYS A 1 196 ? 23.972 -8.539 -28.865 1.00 90.88 196 LYS A CA 1
ATOM 1513 C C . LYS A 1 196 ? 22.852 -9.034 -27.955 1.00 90.88 196 LYS A C 1
ATOM 1515 O O . LYS A 1 196 ? 22.742 -10.233 -27.713 1.00 90.88 196 LYS A O 1
ATOM 1520 N N . ILE A 1 197 ? 22.015 -8.117 -27.481 1.00 91.00 197 ILE A N 1
ATOM 1521 C CA . ILE A 1 197 ? 20.850 -8.458 -26.660 1.00 91.00 197 ILE A CA 1
ATOM 1522 C C . ILE A 1 197 ? 19.760 -9.045 -27.558 1.00 91.00 197 ILE A C 1
ATOM 1524 O O . ILE A 1 197 ? 19.484 -8.523 -28.641 1.00 91.00 197 ILE A O 1
ATOM 1528 N N . THR A 1 198 ? 19.132 -10.126 -27.097 1.00 86.19 198 THR A N 1
ATOM 1529 C CA . THR A 1 198 ? 18.024 -10.775 -27.799 1.00 86.19 198 THR A CA 1
ATOM 1530 C C . THR A 1 198 ? 16.794 -9.870 -27.798 1.00 86.19 198 THR A C 1
ATOM 1532 O O . THR A 1 198 ? 16.196 -9.609 -26.754 1.00 86.19 198 THR A O 1
ATOM 1535 N N . ILE A 1 199 ? 16.398 -9.414 -28.984 1.00 85.69 199 ILE A N 1
ATOM 1536 C CA . ILE A 1 199 ? 15.161 -8.663 -29.202 1.00 85.69 199 ILE A CA 1
ATOM 1537 C C . ILE A 1 199 ? 14.123 -9.607 -29.811 1.00 85.69 199 ILE A C 1
ATOM 1539 O O . ILE A 1 199 ? 14.335 -10.149 -30.895 1.00 85.69 199 ILE A O 1
ATOM 1543 N N . GLN A 1 200 ? 13.000 -9.796 -29.121 1.00 76.69 200 GLN A N 1
ATOM 1544 C CA . GLN A 1 200 ? 11.859 -10.562 -29.615 1.00 76.69 200 GLN A CA 1
ATOM 1545 C C . GLN A 1 200 ? 10.922 -9.614 -30.365 1.00 76.69 200 GLN A C 1
ATOM 1547 O O . GLN A 1 200 ? 9.989 -9.061 -29.789 1.00 76.69 200 GLN A O 1
ATOM 1552 N N . ASN A 1 201 ? 11.191 -9.380 -31.651 1.00 61.25 201 ASN A N 1
ATOM 1553 C CA . ASN A 1 201 ? 10.308 -8.575 -32.491 1.00 61.25 201 ASN A CA 1
ATOM 1554 C C . ASN A 1 201 ? 9.539 -9.486 -33.455 1.00 61.25 201 ASN A C 1
ATOM 1556 O O . ASN A 1 201 ? 10.140 -10.098 -34.331 1.00 61.25 201 ASN A O 1
ATOM 1560 N N . ASN A 1 202 ? 8.213 -9.560 -33.307 1.00 54.41 202 ASN A N 1
ATOM 1561 C CA . ASN A 1 202 ? 7.324 -10.294 -34.222 1.00 54.41 202 ASN A CA 1
ATOM 1562 C C . ASN A 1 202 ? 6.982 -9.497 -35.498 1.00 54.41 202 ASN A C 1
ATOM 1564 O O . ASN A 1 202 ? 6.108 -9.897 -36.265 1.00 54.41 202 ASN A O 1
ATOM 1568 N N . LEU A 1 203 ? 7.632 -8.350 -35.722 1.00 54.56 203 LEU A N 1
ATOM 1569 C CA . LEU A 1 203 ? 7.495 -7.590 -36.962 1.00 54.56 203 LEU A CA 1
ATOM 1570 C C . LEU A 1 203 ? 8.137 -8.397 -38.101 1.00 54.56 203 LEU A C 1
ATOM 1572 O O . LEU A 1 203 ? 9.235 -8.930 -37.947 1.00 54.56 203 LEU A O 1
ATOM 1576 N N . GLY A 1 204 ? 7.425 -8.538 -39.225 1.00 49.59 204 GLY A N 1
ATOM 1577 C CA . GLY A 1 204 ? 7.902 -9.295 -40.383 1.00 49.59 204 GLY A CA 1
ATOM 1578 C C . GLY A 1 204 ? 9.299 -8.841 -40.819 1.00 49.59 204 GLY A C 1
ATOM 1579 O O . GLY A 1 204 ? 9.652 -7.676 -40.658 1.00 49.59 204 GLY A O 1
ATOM 1580 N N . ALA A 1 205 ? 10.085 -9.757 -41.390 1.00 45.69 205 ALA A N 1
ATOM 1581 C CA . ALA A 1 205 ? 11.525 -9.617 -41.652 1.00 45.69 205 ALA A CA 1
ATOM 1582 C C . ALA A 1 205 ? 11.985 -8.377 -42.466 1.00 45.69 205 ALA A C 1
ATOM 1584 O O . ALA A 1 205 ? 13.188 -8.183 -42.619 1.00 45.69 205 ALA A O 1
ATOM 1585 N N . ASN A 1 206 ? 11.066 -7.540 -42.963 1.00 44.31 206 ASN A N 1
ATOM 1586 C CA . ASN A 1 206 ? 11.350 -6.346 -43.761 1.00 44.31 206 ASN A CA 1
ATOM 1587 C C . ASN A 1 206 ? 11.132 -5.000 -43.036 1.00 44.31 206 ASN A C 1
ATOM 1589 O O . ASN A 1 206 ? 11.600 -3.991 -43.556 1.00 44.31 206 ASN A O 1
ATOM 1593 N N . ASP A 1 207 ? 10.514 -4.959 -41.847 1.00 52.22 207 ASP A N 1
ATOM 1594 C CA . ASP A 1 207 ? 10.290 -3.707 -41.097 1.00 52.22 207 ASP A CA 1
ATOM 1595 C C . ASP A 1 207 ? 11.217 -3.617 -39.872 1.00 52.22 207 ASP A C 1
ATOM 1597 O O . ASP A 1 207 ? 10.871 -3.993 -38.750 1.00 52.22 207 ASP A O 1
ATOM 1601 N N . LEU A 1 208 ? 12.434 -3.103 -40.080 1.00 59.69 208 LEU A N 1
ATOM 1602 C CA . LEU A 1 208 ? 13.366 -2.791 -38.992 1.00 59.69 208 LEU A CA 1
ATOM 1603 C C . LEU A 1 208 ? 12.895 -1.533 -38.245 1.00 59.69 208 LEU A C 1
ATOM 1605 O O . LEU A 1 208 ? 13.236 -0.413 -38.620 1.00 59.69 208 LEU A O 1
ATOM 1609 N N . ALA A 1 209 ? 12.119 -1.715 -37.177 1.00 74.50 209 ALA A N 1
ATOM 1610 C CA . ALA A 1 209 ? 11.720 -0.618 -36.297 1.00 74.50 209 ALA A CA 1
ATOM 1611 C C . ALA A 1 209 ? 12.929 -0.043 -35.530 1.00 74.50 209 ALA A C 1
ATOM 1613 O O . ALA A 1 209 ? 13.725 -0.783 -34.945 1.00 74.50 209 ALA A O 1
ATOM 1614 N N . GLU A 1 210 ? 13.062 1.285 -35.511 1.00 88.62 210 GLU A N 1
ATOM 1615 C CA . GLU A 1 210 ? 14.112 1.977 -34.756 1.00 88.62 210 GLU A CA 1
ATOM 1616 C C . GLU A 1 210 ? 13.816 1.969 -33.246 1.00 88.62 210 GLU A C 1
ATOM 1618 O O . GLU A 1 210 ? 12.660 1.924 -32.819 1.00 88.62 210 GLU A O 1
ATOM 1623 N N . ILE A 1 211 ? 14.865 2.006 -32.420 1.00 92.56 211 ILE A N 1
ATOM 1624 C CA . ILE A 1 211 ? 14.723 2.118 -30.962 1.00 92.56 211 ILE A CA 1
ATOM 1625 C C . ILE A 1 211 ? 14.441 3.584 -30.632 1.00 92.56 211 ILE A C 1
ATOM 1627 O O . ILE A 1 211 ? 15.280 4.442 -30.889 1.00 92.56 211 ILE A O 1
ATOM 1631 N N . ALA A 1 212 ? 13.275 3.854 -30.047 1.00 92.50 212 ALA A N 1
ATOM 1632 C CA . ALA A 1 212 ? 12.899 5.175 -29.553 1.00 92.50 212 ALA A CA 1
ATOM 1633 C C . ALA A 1 212 ? 13.583 5.479 -28.214 1.00 92.50 212 ALA A C 1
ATOM 1635 O O . ALA A 1 212 ? 14.069 6.583 -27.984 1.00 92.50 212 ALA A O 1
ATOM 1636 N N . ALA A 1 213 ? 13.634 4.490 -27.318 1.00 92.94 213 ALA A N 1
ATOM 1637 C CA . ALA A 1 213 ? 14.252 4.650 -26.012 1.00 92.94 213 ALA A CA 1
ATOM 1638 C C . ALA A 1 213 ? 14.798 3.326 -25.467 1.00 92.94 213 ALA A C 1
ATOM 1640 O O . ALA A 1 213 ? 14.160 2.276 -25.537 1.00 92.94 213 ALA A O 1
ATOM 1641 N N . LEU A 1 214 ? 15.990 3.410 -24.879 1.00 94.62 214 LEU A N 1
ATOM 1642 C CA . LEU A 1 214 ? 16.630 2.363 -24.091 1.00 94.62 214 LEU A CA 1
ATOM 1643 C C . LEU A 1 214 ? 16.764 2.889 -22.662 1.00 94.62 214 LEU A C 1
ATOM 1645 O O . LEU A 1 214 ? 17.368 3.950 -22.465 1.00 94.62 214 LEU A O 1
ATOM 1649 N N . ARG A 1 215 ? 16.186 2.189 -21.682 1.00 93.75 215 ARG A N 1
ATOM 1650 C CA . ARG A 1 215 ? 16.198 2.605 -20.273 1.00 93.75 215 ARG A CA 1
ATOM 1651 C C . ARG A 1 215 ? 16.512 1.442 -19.349 1.00 93.75 215 ARG A C 1
ATOM 1653 O O . ARG A 1 215 ? 15.792 0.447 -19.326 1.00 93.75 215 ARG A O 1
ATOM 1660 N N . TYR A 1 216 ? 17.574 1.606 -18.569 1.00 92.00 216 TYR A N 1
ATOM 1661 C CA . TYR A 1 216 ? 17.923 0.724 -17.466 1.00 92.00 216 TYR A CA 1
ATOM 1662 C C . TYR A 1 216 ? 17.583 1.455 -16.166 1.00 92.00 216 TYR A C 1
ATOM 1664 O O . TYR A 1 216 ? 17.969 2.611 -15.993 1.00 92.00 216 TYR A O 1
ATOM 1672 N N . TYR A 1 217 ? 16.830 0.821 -15.272 1.00 89.69 217 TYR A N 1
ATOM 1673 C CA . TYR A 1 217 ? 16.531 1.403 -13.968 1.00 89.69 217 TYR A CA 1
ATOM 1674 C C . TYR A 1 217 ? 17.805 1.478 -13.106 1.00 89.69 217 TYR A C 1
ATOM 1676 O O . TYR A 1 217 ? 18.438 0.456 -12.831 1.00 89.69 217 TYR A O 1
ATOM 1684 N N . LEU A 1 218 ? 18.173 2.694 -12.696 1.00 79.56 218 LEU A N 1
ATOM 1685 C CA . LEU A 1 218 ? 19.315 3.008 -11.828 1.00 79.56 218 LEU A CA 1
ATOM 1686 C C . LEU A 1 218 ? 18.774 3.635 -10.539 1.00 79.56 218 LEU A C 1
ATOM 1688 O O . LEU A 1 218 ? 17.862 4.462 -10.606 1.00 79.56 218 LEU A O 1
ATOM 1692 N N . LYS A 1 219 ? 19.311 3.260 -9.377 1.00 69.44 219 LYS A N 1
ATOM 1693 C CA . LYS A 1 219 ? 18.791 3.713 -8.082 1.00 69.44 219 LYS A CA 1
ATOM 1694 C C . LYS A 1 219 ? 19.470 5.032 -7.714 1.00 69.44 219 LYS A C 1
ATOM 1696 O O . LYS A 1 219 ? 20.580 5.057 -7.203 1.00 69.44 219 LYS A O 1
ATOM 1701 N N . ARG A 1 220 ? 18.795 6.155 -7.967 1.00 60.84 220 ARG A N 1
ATOM 1702 C CA . ARG A 1 220 ? 19.412 7.499 -7.915 1.00 60.84 220 ARG A CA 1
ATOM 1703 C C . ARG A 1 220 ? 19.448 8.165 -6.522 1.00 60.84 220 ARG A C 1
ATOM 1705 O O . ARG A 1 220 ? 19.984 9.261 -6.382 1.00 60.84 220 ARG A O 1
ATOM 1712 N N . THR A 1 221 ? 18.930 7.519 -5.475 1.00 53.88 221 THR A N 1
ATOM 1713 C CA . THR A 1 221 ? 18.775 8.107 -4.126 1.00 53.88 221 THR A CA 1
ATOM 1714 C C . THR A 1 221 ? 20.047 8.047 -3.268 1.00 53.88 221 THR A C 1
ATOM 1716 O O . THR A 1 221 ? 20.655 6.983 -3.123 1.00 53.88 221 THR A O 1
ATOM 1719 N N . LYS A 1 222 ? 20.407 9.161 -2.609 1.00 42.94 222 LYS A N 1
ATOM 1720 C CA . LYS A 1 222 ? 21.485 9.225 -1.599 1.00 42.94 222 LYS A CA 1
ATOM 1721 C C . LYS A 1 222 ? 21.151 8.335 -0.385 1.00 42.94 222 LYS A C 1
ATOM 1723 O O . LYS A 1 222 ? 20.090 8.473 0.209 1.00 42.94 222 LYS A O 1
ATOM 1728 N N . GLY A 1 223 ? 22.084 7.474 0.032 1.00 39.91 223 GLY A N 1
ATOM 1729 C CA . GLY A 1 223 ? 22.112 6.917 1.396 1.00 39.91 223 GLY A CA 1
ATOM 1730 C C . GLY A 1 223 ? 21.473 5.544 1.646 1.00 39.91 223 GLY A C 1
ATOM 1731 O O . GLY A 1 223 ? 21.626 5.032 2.752 1.00 39.91 223 GLY A O 1
ATOM 1732 N N . ILE A 1 224 ? 20.838 4.892 0.665 1.00 39.38 224 ILE A N 1
ATOM 1733 C CA . ILE A 1 224 ? 20.345 3.515 0.859 1.00 39.38 224 ILE A CA 1
ATOM 1734 C C . ILE A 1 224 ? 21.470 2.527 0.530 1.00 39.38 224 ILE A C 1
ATOM 1736 O O . ILE A 1 224 ? 21.685 2.198 -0.636 1.00 39.38 224 ILE A O 1
ATOM 1740 N N . ARG A 1 225 ? 22.192 2.052 1.553 1.00 32.25 225 ARG A N 1
ATOM 1741 C CA . ARG A 1 225 ? 23.113 0.913 1.408 1.00 32.25 225 ARG A CA 1
ATOM 1742 C C . ARG A 1 225 ? 22.329 -0.347 1.035 1.00 32.25 225 ARG A C 1
ATOM 1744 O O . ARG A 1 225 ? 21.330 -0.653 1.675 1.00 32.25 225 ARG A O 1
ATOM 1751 N N . ASP A 1 226 ? 22.814 -1.039 0.006 1.00 32.03 226 ASP A N 1
ATOM 1752 C CA . ASP A 1 226 ? 22.664 -2.467 -0.308 1.00 32.03 226 ASP A CA 1
ATOM 1753 C C . ASP A 1 226 ? 21.535 -3.234 0.404 1.00 32.03 226 ASP A C 1
ATOM 1755 O O . ASP A 1 226 ? 21.770 -4.163 1.175 1.00 32.03 226 ASP A O 1
ATOM 1759 N N . THR A 1 227 ? 20.283 -2.924 0.072 1.00 32.50 227 THR A N 1
ATOM 1760 C CA . THR A 1 227 ? 19.254 -3.965 0.024 1.00 32.50 227 THR A CA 1
ATOM 1761 C C . THR A 1 227 ? 19.209 -4.492 -1.410 1.00 32.50 227 THR A C 1
ATOM 1763 O O . THR A 1 227 ? 19.085 -3.694 -2.345 1.00 32.50 227 THR A O 1
ATOM 1766 N N . PRO A 1 228 ? 19.368 -5.813 -1.634 1.00 33.25 228 PRO A N 1
ATOM 1767 C CA . PRO A 1 228 ? 19.372 -6.370 -2.978 1.00 33.25 228 PRO A CA 1
ATOM 1768 C C . PRO A 1 228 ? 18.074 -5.986 -3.687 1.00 33.25 228 PRO A C 1
ATOM 1770 O O . PRO A 1 228 ? 17.001 -6.034 -3.086 1.00 33.25 228 PRO A O 1
ATOM 1773 N N . THR A 1 229 ? 18.208 -5.623 -4.961 1.00 42.22 229 THR A N 1
ATOM 1774 C CA . THR A 1 229 ? 17.223 -5.182 -5.968 1.00 42.22 229 THR A CA 1
ATOM 1775 C C . THR A 1 229 ? 16.071 -6.170 -6.228 1.00 42.22 229 THR A C 1
ATOM 1777 O O . THR A 1 229 ? 15.634 -6.363 -7.358 1.00 42.22 229 THR A O 1
ATOM 1780 N N . LYS A 1 230 ? 15.537 -6.816 -5.188 1.00 42.25 230 LYS A N 1
ATOM 1781 C CA . LYS A 1 230 ? 14.446 -7.792 -5.262 1.00 42.25 230 LYS A CA 1
ATOM 1782 C C . LYS A 1 230 ? 13.091 -7.166 -5.623 1.00 42.25 230 LYS A C 1
ATOM 1784 O O . LYS A 1 230 ? 12.169 -7.919 -5.914 1.00 42.25 230 LYS A O 1
ATOM 1789 N N . SER A 1 231 ? 12.942 -5.837 -5.602 1.00 51.38 231 SER A N 1
ATOM 1790 C CA . SER A 1 231 ? 11.647 -5.172 -5.830 1.00 51.38 231 SER A CA 1
ATOM 1791 C C . SER A 1 231 ? 11.303 -4.956 -7.309 1.00 51.38 231 SER A C 1
ATOM 1793 O O . SER A 1 231 ? 10.147 -5.129 -7.694 1.00 51.38 231 SER A O 1
ATOM 1795 N N . VAL A 1 232 ? 12.277 -4.617 -8.164 1.00 58.75 232 VAL A N 1
ATOM 1796 C CA . VAL A 1 232 ? 12.018 -4.324 -9.584 1.00 58.75 232 VAL A CA 1
ATOM 1797 C C . VAL A 1 232 ? 12.177 -5.598 -10.403 1.00 58.75 232 VAL A C 1
ATOM 1799 O O . VAL A 1 232 ? 13.278 -5.988 -10.780 1.00 58.75 232 VAL A O 1
ATOM 1802 N N . GLY A 1 233 ? 11.057 -6.263 -10.690 1.00 65.75 233 GLY A N 1
ATOM 1803 C CA . GLY A 1 233 ? 11.058 -7.537 -11.409 1.00 65.75 233 GLY A CA 1
ATOM 1804 C C . GLY A 1 233 ? 11.699 -7.480 -12.804 1.00 65.75 233 GLY A C 1
ATOM 1805 O O . GLY A 1 233 ? 12.279 -8.478 -13.221 1.00 65.75 233 GLY A O 1
ATOM 1806 N N . ARG A 1 234 ? 11.602 -6.350 -13.531 1.00 80.81 234 ARG A N 1
ATOM 1807 C CA . ARG A 1 234 ? 12.169 -6.160 -14.886 1.00 80.81 234 ARG A CA 1
ATOM 1808 C C . ARG A 1 234 ? 12.724 -4.734 -15.089 1.00 80.81 234 ARG A C 1
ATOM 1810 O O . ARG A 1 234 ? 11.985 -3.868 -15.548 1.00 80.81 234 ARG A O 1
ATOM 1817 N N . PRO A 1 235 ? 13.996 -4.465 -14.746 1.00 87.12 235 PRO A N 1
ATOM 1818 C CA . PRO A 1 235 ? 14.567 -3.112 -14.738 1.00 87.12 235 PRO A CA 1
ATOM 1819 C C . PRO A 1 235 ? 14.989 -2.573 -16.116 1.00 87.12 235 PRO A C 1
ATOM 1821 O O . PRO A 1 235 ? 15.270 -1.381 -16.239 1.00 87.12 235 PRO A O 1
ATOM 1824 N N . LEU A 1 236 ? 15.079 -3.416 -17.150 1.00 92.50 236 LEU A N 1
ATOM 1825 C CA . LEU A 1 236 ? 15.531 -3.011 -18.485 1.00 92.50 236 LEU A CA 1
ATOM 1826 C C . LEU A 1 236 ? 14.353 -2.945 -19.460 1.00 92.50 236 LEU A C 1
ATOM 1828 O O . LEU A 1 236 ? 13.631 -3.925 -19.632 1.00 92.50 236 LEU A O 1
ATOM 1832 N N . VAL A 1 237 ? 14.192 -1.800 -20.127 1.00 94.62 237 VAL A N 1
ATOM 1833 C CA . VAL A 1 237 ? 13.154 -1.562 -21.135 1.00 94.62 237 VAL A CA 1
ATOM 1834 C C . VAL A 1 237 ? 13.766 -1.090 -22.446 1.00 94.62 237 VAL A C 1
ATOM 1836 O O . VAL A 1 237 ? 14.558 -0.144 -22.483 1.00 94.62 237 VAL A O 1
ATOM 1839 N N . VAL A 1 238 ? 13.349 -1.744 -23.530 1.00 94.44 238 VAL A N 1
ATOM 1840 C CA . VAL A 1 238 ? 13.643 -1.349 -24.910 1.00 94.44 238 VAL A CA 1
ATOM 1841 C C . VAL A 1 238 ? 12.325 -0.996 -25.589 1.00 94.44 238 VAL A C 1
ATOM 1843 O O . VAL A 1 238 ? 11.475 -1.864 -25.775 1.00 94.44 238 VAL A O 1
ATOM 1846 N N . ALA A 1 239 ? 12.142 0.274 -25.939 1.00 94.50 239 ALA A N 1
ATOM 1847 C CA . ALA A 1 239 ? 10.951 0.768 -26.617 1.00 94.50 239 ALA A CA 1
ATOM 1848 C C . ALA A 1 239 ? 11.277 1.136 -28.068 1.00 94.50 239 ALA A C 1
ATOM 1850 O O . ALA A 1 239 ? 12.206 1.902 -28.334 1.00 94.50 239 ALA A O 1
ATOM 1851 N N . PHE A 1 240 ? 10.497 0.605 -29.004 1.00 93.38 240 PHE A N 1
ATOM 1852 C CA . PHE A 1 240 ? 10.636 0.832 -30.439 1.00 93.38 240 PHE A CA 1
ATOM 1853 C C . PHE A 1 240 ? 9.657 1.901 -30.920 1.00 93.38 240 PHE A C 1
ATOM 1855 O O . PHE A 1 240 ? 8.531 1.989 -30.430 1.00 93.38 240 PHE A O 1
ATOM 1862 N N . THR A 1 241 ? 10.044 2.670 -31.937 1.00 92.50 241 THR A N 1
ATOM 1863 C CA . THR A 1 241 ? 9.176 3.686 -32.559 1.00 92.50 241 THR A CA 1
ATOM 1864 C C . THR A 1 241 ? 7.884 3.086 -33.118 1.00 92.50 241 THR A C 1
ATOM 1866 O O . THR A 1 241 ? 6.867 3.767 -33.164 1.00 92.50 241 THR A O 1
ATOM 1869 N N . SER A 1 242 ? 7.886 1.792 -33.453 1.00 89.50 242 SER A N 1
ATOM 1870 C CA . SER A 1 242 ? 6.712 1.033 -33.905 1.00 89.50 242 SER A CA 1
ATOM 1871 C C . SER A 1 242 ? 5.633 0.807 -32.838 1.00 89.50 242 SER A C 1
ATOM 1873 O O . SER A 1 242 ? 4.549 0.334 -33.172 1.00 89.50 242 SER A O 1
ATOM 1875 N N . GLY A 1 243 ? 5.914 1.094 -31.563 1.00 90.12 243 GLY A N 1
ATOM 1876 C CA . GLY A 1 243 ? 4.990 0.837 -30.455 1.00 90.12 243 GLY A CA 1
ATOM 1877 C C . GLY A 1 243 ? 5.241 -0.468 -29.700 1.00 90.12 243 GLY A C 1
ATOM 1878 O O . GLY A 1 243 ? 4.545 -0.736 -28.722 1.00 90.12 243 GLY A O 1
ATOM 1879 N N . CYS A 1 244 ? 6.222 -1.267 -30.127 1.00 92.00 244 CYS A N 1
ATOM 1880 C CA . CYS A 1 244 ? 6.675 -2.461 -29.414 1.00 92.00 244 CYS A CA 1
ATOM 1881 C C . CYS A 1 244 ? 7.550 -2.068 -28.212 1.00 92.00 244 CYS A C 1
ATOM 1883 O O . CYS A 1 244 ? 8.441 -1.226 -28.339 1.00 92.00 244 CYS A O 1
ATOM 1885 N N . ILE A 1 245 ? 7.311 -2.674 -27.051 1.00 94.31 245 ILE A N 1
ATOM 1886 C CA . ILE A 1 245 ? 8.072 -2.451 -25.819 1.00 94.31 245 ILE A CA 1
ATOM 1887 C C . ILE A 1 245 ? 8.476 -3.804 -25.245 1.00 94.31 245 ILE A C 1
ATOM 1889 O O . ILE A 1 245 ? 7.622 -4.651 -24.999 1.00 94.31 245 ILE A O 1
ATOM 1893 N N . GLN A 1 246 ? 9.767 -3.993 -24.988 1.00 93.50 246 GLN A N 1
ATOM 1894 C CA . GLN A 1 246 ? 10.315 -5.208 -24.396 1.00 93.50 246 GLN A CA 1
ATOM 1895 C C . GLN A 1 246 ? 10.829 -4.932 -22.976 1.00 93.50 246 GLN A C 1
ATOM 1897 O O . GLN A 1 246 ? 11.780 -4.172 -22.798 1.00 93.50 246 GLN A O 1
ATOM 1902 N N . PHE A 1 247 ? 10.222 -5.579 -21.979 1.00 94.12 247 PHE A N 1
ATOM 1903 C CA . PHE A 1 247 ? 10.606 -5.543 -20.565 1.00 94.12 247 PHE A CA 1
ATOM 1904 C C . PHE A 1 247 ? 11.463 -6.760 -20.202 1.00 94.12 247 PHE A C 1
ATOM 1906 O O . PHE A 1 247 ? 11.049 -7.908 -20.392 1.00 94.12 247 PHE A O 1
ATOM 1913 N N . MET A 1 248 ? 12.628 -6.530 -19.602 1.00 91.88 248 MET A N 1
ATOM 1914 C CA . MET A 1 248 ? 13.637 -7.558 -19.336 1.00 91.88 248 MET A CA 1
ATOM 1915 C C . MET A 1 248 ? 14.109 -7.539 -17.876 1.00 91.88 248 MET A C 1
ATOM 1917 O O . MET A 1 248 ? 14.306 -6.474 -17.290 1.00 91.88 248 MET A O 1
ATOM 1921 N N . ARG A 1 249 ? 14.316 -8.728 -17.294 1.00 88.19 249 ARG A N 1
ATOM 1922 C CA . ARG A 1 249 ? 14.893 -8.929 -15.945 1.00 88.19 249 ARG A CA 1
ATOM 1923 C C . ARG A 1 249 ? 16.365 -8.531 -15.869 1.00 88.19 249 ARG A C 1
ATOM 1925 O O . ARG A 1 249 ? 16.839 -8.060 -14.842 1.00 88.19 249 ARG A O 1
ATOM 1932 N N . SER A 1 250 ? 17.078 -8.730 -16.966 1.00 85.31 250 SER A N 1
ATOM 1933 C CA . SER A 1 250 ? 18.478 -8.374 -17.163 1.00 85.31 250 SER A CA 1
ATOM 1934 C C . SER A 1 250 ? 18.757 -8.308 -18.666 1.00 85.31 250 SER A C 1
ATOM 1936 O O . SER A 1 250 ? 17.931 -8.711 -19.485 1.00 85.31 250 SER A O 1
ATOM 1938 N N . TYR A 1 251 ? 19.957 -7.875 -19.045 1.00 83.62 251 TYR A N 1
ATOM 1939 C CA . TYR A 1 251 ? 20.441 -7.962 -20.428 1.00 83.62 251 TYR A CA 1
ATOM 1940 C C . TYR A 1 251 ? 20.643 -9.414 -20.928 1.00 83.62 251 TYR A C 1
ATOM 1942 O O . TYR A 1 251 ? 20.927 -9.611 -22.106 1.00 83.62 251 TYR A O 1
ATOM 1950 N N . THR A 1 252 ? 20.482 -10.422 -20.059 1.00 84.94 252 THR A N 1
ATOM 1951 C CA . THR A 1 252 ? 20.546 -11.864 -20.370 1.00 84.94 252 THR A CA 1
ATOM 1952 C C . THR A 1 252 ? 19.191 -12.576 -20.260 1.00 84.94 252 THR A C 1
ATOM 1954 O O . THR A 1 252 ? 19.155 -13.803 -20.279 1.00 84.94 252 THR A O 1
ATOM 1957 N N . ASP A 1 253 ? 18.086 -11.834 -20.128 1.00 86.44 253 ASP A N 1
ATOM 1958 C CA . ASP A 1 253 ? 16.747 -12.409 -19.959 1.00 86.44 253 ASP A CA 1
ATOM 1959 C C . ASP A 1 253 ? 16.312 -13.219 -21.191 1.00 86.44 253 ASP A C 1
ATOM 1961 O O . ASP A 1 253 ? 16.191 -12.687 -22.297 1.00 86.44 253 ASP A O 1
ATOM 1965 N N . ASP A 1 254 ? 16.058 -14.509 -20.983 1.00 84.56 254 ASP A N 1
ATOM 1966 C CA . ASP A 1 254 ? 15.588 -15.454 -21.994 1.00 84.56 254 ASP A CA 1
ATOM 1967 C C . ASP A 1 254 ? 14.061 -15.413 -22.175 1.00 84.56 254 ASP A C 1
ATOM 1969 O O . ASP A 1 254 ? 13.541 -15.891 -23.187 1.00 84.56 254 ASP A O 1
ATOM 1973 N N . LYS A 1 255 ? 13.334 -14.808 -21.225 1.00 87.62 255 LYS A N 1
ATOM 1974 C CA . LYS A 1 255 ? 11.867 -14.693 -21.214 1.00 87.62 255 LYS A CA 1
ATOM 1975 C C . LYS A 1 255 ? 11.425 -13.244 -20.969 1.00 87.62 255 LYS A C 1
ATOM 1977 O O . LYS A 1 255 ? 10.795 -12.947 -19.938 1.00 87.62 255 LYS A O 1
ATOM 1982 N N . PRO A 1 256 ? 11.730 -12.328 -21.907 1.00 90.38 256 PRO A N 1
ATOM 1983 C CA . PRO A 1 256 ? 11.258 -10.956 -21.831 1.00 90.38 256 PRO A CA 1
ATOM 1984 C C . PRO A 1 256 ? 9.732 -10.881 -21.995 1.00 90.38 256 PRO A C 1
ATOM 1986 O O . PRO A 1 256 ? 9.109 -11.757 -22.592 1.00 90.38 256 PRO A O 1
ATOM 1989 N N . VAL A 1 2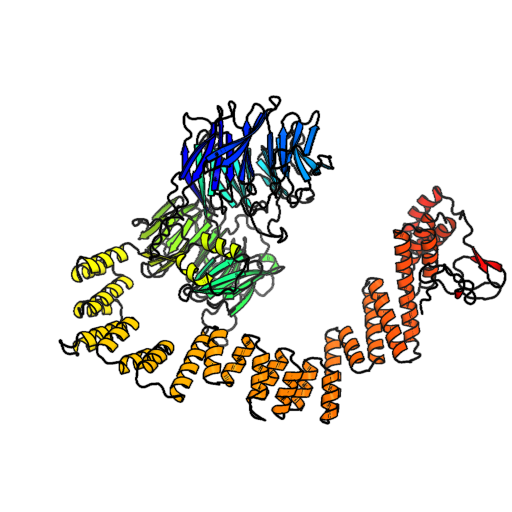57 ? 9.124 -9.818 -21.469 1.00 91.69 257 VAL A N 1
ATOM 1990 C CA . VAL A 1 257 ? 7.704 -9.506 -21.701 1.00 91.69 257 VAL A CA 1
ATOM 1991 C C . VAL A 1 257 ? 7.617 -8.456 -22.798 1.00 91.69 257 VAL A C 1
ATOM 1993 O O . VAL A 1 257 ? 8.201 -7.383 -22.666 1.00 91.69 257 VAL A O 1
ATOM 1996 N N . VAL A 1 258 ? 6.893 -8.765 -23.872 1.00 91.50 258 VAL A N 1
ATOM 1997 C CA . VAL A 1 258 ? 6.688 -7.859 -25.007 1.00 91.50 258 VAL A CA 1
ATOM 1998 C C . VAL A 1 258 ? 5.262 -7.322 -24.980 1.00 91.50 258 VAL A C 1
ATOM 2000 O O . VAL A 1 258 ? 4.307 -8.088 -24.868 1.00 91.50 258 VAL A O 1
ATOM 2003 N N . VAL A 1 259 ? 5.124 -6.003 -25.085 1.00 92.00 259 VAL A N 1
ATOM 2004 C CA . VAL A 1 259 ? 3.849 -5.279 -25.027 1.00 92.00 259 VAL A CA 1
ATOM 2005 C C . VAL A 1 259 ? 3.751 -4.341 -26.224 1.00 92.00 259 VAL A C 1
ATOM 2007 O O . VAL A 1 259 ? 4.738 -3.715 -26.609 1.00 92.00 259 VAL A O 1
ATOM 2010 N N . TYR A 1 260 ? 2.556 -4.213 -26.799 1.00 91.50 260 TYR A N 1
ATOM 2011 C CA . TYR A 1 260 ? 2.277 -3.268 -27.879 1.00 91.50 260 TYR A CA 1
ATOM 2012 C C . TYR A 1 260 ? 1.429 -2.109 -27.358 1.00 91.50 260 TYR A C 1
ATOM 2014 O O . TYR A 1 260 ? 0.297 -2.303 -26.921 1.00 91.50 260 TYR A O 1
ATOM 2022 N N . ALA A 1 261 ? 1.971 -0.893 -27.418 1.00 90.06 261 ALA A N 1
ATOM 2023 C CA . ALA A 1 261 ? 1.317 0.306 -26.895 1.00 90.06 261 ALA A CA 1
ATOM 2024 C C . ALA A 1 261 ? 0.314 0.958 -27.868 1.00 90.06 261 ALA A C 1
ATOM 2026 O O . ALA A 1 261 ? -0.359 1.925 -27.506 1.00 90.06 261 ALA A O 1
ATOM 2027 N N . ASN A 1 262 ? 0.212 0.454 -29.106 1.00 89.62 262 ASN A N 1
ATOM 2028 C CA . ASN A 1 262 ? -0.654 0.992 -30.167 1.00 89.62 262 ASN A CA 1
ATOM 2029 C C . ASN A 1 262 ? -0.449 2.503 -30.418 1.00 89.62 262 ASN A C 1
ATOM 2031 O O . ASN A 1 262 ? -1.398 3.264 -30.627 1.00 89.62 262 ASN A O 1
ATOM 2035 N N . MET A 1 263 ? 0.807 2.950 -30.373 1.00 92.12 263 MET A N 1
ATOM 2036 C CA . MET A 1 263 ? 1.214 4.330 -30.636 1.00 92.12 263 MET A CA 1
ATOM 2037 C C . MET A 1 263 ? 2.642 4.381 -31.182 1.00 92.12 263 MET A C 1
ATOM 2039 O O . MET A 1 263 ? 3.437 3.484 -30.911 1.00 92.12 263 MET A O 1
ATOM 2043 N N . SER A 1 264 ? 2.976 5.452 -31.901 1.00 93.25 264 SER A N 1
ATOM 2044 C CA . SER A 1 264 ? 4.355 5.752 -32.281 1.00 93.25 264 SER A CA 1
ATOM 2045 C C . SER A 1 264 ? 5.088 6.323 -31.072 1.00 93.25 264 SER A C 1
ATOM 2047 O O . SER A 1 264 ? 4.788 7.442 -30.648 1.00 93.25 264 SER A O 1
ATOM 2049 N N . ILE A 1 265 ? 6.018 5.562 -30.497 1.00 94.56 265 ILE A N 1
ATOM 2050 C CA . ILE A 1 265 ? 6.716 5.943 -29.259 1.00 94.56 265 ILE A CA 1
ATOM 2051 C C . ILE A 1 265 ? 7.797 6.981 -29.568 1.00 94.56 265 ILE A C 1
ATOM 2053 O O . ILE A 1 265 ? 8.614 6.776 -30.464 1.00 94.56 265 ILE A O 1
ATOM 2057 N N . GLY A 1 266 ? 7.806 8.076 -28.804 1.00 92.94 266 GLY A N 1
ATOM 2058 C CA . GLY A 1 266 ? 8.849 9.103 -28.850 1.00 92.94 266 GLY A CA 1
ATOM 2059 C C . GLY A 1 266 ? 9.851 8.977 -27.703 1.00 92.94 266 GLY A C 1
ATOM 2060 O O . GLY A 1 266 ? 11.053 9.080 -27.918 1.00 92.94 266 GLY A O 1
ATOM 2061 N N . CYS A 1 267 ? 9.378 8.708 -26.483 1.00 93.81 267 CYS A N 1
ATOM 2062 C CA . CYS A 1 267 ? 10.245 8.575 -25.314 1.00 93.81 267 CYS A CA 1
ATOM 2063 C C . CYS A 1 267 ? 9.639 7.659 -24.244 1.00 93.81 267 CYS A C 1
ATOM 2065 O O . CYS A 1 267 ? 8.423 7.450 -24.190 1.00 93.81 267 CYS A O 1
ATOM 2067 N N . CYS A 1 268 ? 10.488 7.143 -23.355 1.00 95.31 268 CYS A N 1
ATOM 2068 C CA . CYS A 1 268 ? 10.049 6.509 -22.119 1.00 95.31 268 CYS A CA 1
ATOM 2069 C C . CYS A 1 268 ? 10.994 6.823 -20.957 1.00 95.31 268 CYS A C 1
ATOM 2071 O O . CYS A 1 268 ? 12.187 7.047 -21.167 1.00 95.31 268 CYS A O 1
ATOM 2073 N N . GLU A 1 269 ? 10.455 6.831 -19.741 1.00 94.50 269 GLU A N 1
ATOM 2074 C CA . GLU A 1 269 ? 11.218 7.017 -18.506 1.00 94.50 269 GLU A CA 1
ATOM 2075 C C . GLU A 1 269 ? 10.641 6.194 -17.353 1.00 94.50 269 GLU A C 1
ATOM 2077 O O . GLU A 1 269 ? 9.420 6.098 -17.178 1.00 94.50 269 GLU A O 1
ATOM 2082 N N . TRP A 1 270 ? 11.543 5.648 -16.539 1.00 92.88 270 TRP A N 1
ATOM 2083 C CA . TRP A 1 270 ? 11.205 5.022 -15.263 1.00 92.88 270 TRP A CA 1
ATOM 2084 C C . TRP A 1 270 ? 10.857 6.082 -14.223 1.00 92.88 270 TRP A C 1
ATOM 2086 O O . TRP A 1 270 ? 11.488 7.140 -14.173 1.00 92.88 270 TRP A O 1
ATOM 2096 N N . ASN A 1 271 ? 9.877 5.776 -13.379 1.00 89.44 271 ASN A N 1
ATOM 2097 C CA . ASN A 1 271 ? 9.668 6.513 -12.143 1.00 89.44 271 ASN A CA 1
ATOM 2098 C C . ASN A 1 271 ? 10.803 6.227 -11.134 1.00 89.44 271 ASN A C 1
ATOM 2100 O O . ASN A 1 271 ? 11.681 5.396 -11.372 1.00 89.44 271 ASN A O 1
ATOM 2104 N N . GLU A 1 272 ? 10.808 6.938 -10.008 1.00 84.56 272 GLU A N 1
ATOM 2105 C CA . GLU A 1 272 ? 11.937 6.949 -9.065 1.00 84.56 272 GLU A CA 1
ATOM 2106 C C . GLU A 1 272 ? 12.224 5.576 -8.428 1.00 84.56 272 GLU A C 1
ATOM 2108 O O . GLU A 1 272 ? 13.383 5.202 -8.237 1.00 84.56 272 GLU A O 1
ATOM 2113 N N . ASP A 1 273 ? 11.184 4.791 -8.145 1.00 77.75 273 ASP A N 1
ATOM 2114 C CA . ASP A 1 273 ? 11.284 3.477 -7.495 1.00 77.75 273 ASP A CA 1
ATOM 2115 C C . ASP A 1 273 ? 11.328 2.293 -8.485 1.00 77.75 273 ASP A C 1
ATOM 2117 O O . ASP A 1 273 ? 11.451 1.138 -8.071 1.00 77.75 273 ASP A O 1
ATOM 2121 N N . GLY A 1 274 ? 11.238 2.561 -9.794 1.00 85.31 274 GLY A N 1
ATOM 2122 C CA . GLY A 1 274 ? 11.297 1.545 -10.847 1.00 85.31 274 GLY A CA 1
ATOM 2123 C C . GLY A 1 274 ? 10.048 0.665 -10.941 1.00 85.31 274 GLY A C 1
ATOM 2124 O O . GLY A 1 274 ? 10.079 -0.391 -11.578 1.00 85.31 274 GLY A O 1
ATOM 2125 N N . THR A 1 275 ? 8.939 1.054 -10.310 1.00 84.94 275 THR A N 1
ATOM 2126 C CA . THR A 1 275 ? 7.682 0.293 -10.355 1.00 84.94 275 THR A CA 1
ATOM 2127 C C . THR A 1 275 ? 6.845 0.593 -11.599 1.00 84.94 275 THR A C 1
ATOM 2129 O O . THR A 1 275 ? 6.078 -0.274 -12.035 1.00 84.94 275 THR A O 1
ATOM 2132 N N . VAL A 1 276 ? 7.009 1.778 -12.202 1.00 91.06 276 VAL A N 1
ATOM 2133 C CA . VAL A 1 276 ? 6.207 2.268 -13.332 1.00 91.06 276 VAL A CA 1
ATOM 2134 C C . VAL A 1 276 ? 7.083 2.886 -14.424 1.00 91.06 276 VAL A C 1
ATOM 2136 O O . VAL A 1 276 ? 7.958 3.709 -14.162 1.00 91.06 276 VAL A O 1
ATOM 2139 N N . VAL A 1 277 ? 6.781 2.555 -15.680 1.00 95.06 277 VAL A N 1
ATOM 2140 C CA . VAL A 1 277 ? 7.342 3.211 -16.868 1.00 95.06 277 VAL A CA 1
ATOM 2141 C C . VAL A 1 277 ? 6.300 4.129 -17.482 1.00 95.06 277 VAL A C 1
ATOM 2143 O O . VAL A 1 277 ? 5.209 3.687 -17.842 1.00 95.06 277 VAL A O 1
ATOM 2146 N N . ALA A 1 278 ? 6.663 5.395 -17.657 1.00 96.44 278 ALA A N 1
ATOM 2147 C CA . ALA A 1 278 ? 5.948 6.330 -18.512 1.00 96.44 278 ALA A CA 1
ATOM 2148 C C . ALA A 1 278 ? 6.427 6.163 -19.956 1.00 96.44 278 ALA A C 1
ATOM 2150 O O . ALA A 1 278 ? 7.622 6.263 -20.220 1.00 96.44 278 ALA A O 1
ATOM 2151 N N . VAL A 1 279 ? 5.510 5.948 -20.895 1.00 97.25 279 VAL A N 1
ATOM 2152 C CA . VAL A 1 279 ? 5.795 5.854 -22.330 1.00 97.25 279 VAL A CA 1
ATOM 2153 C C . VAL A 1 279 ? 4.949 6.893 -23.042 1.00 97.25 279 VAL A C 1
ATOM 2155 O O . VAL A 1 279 ? 3.726 6.867 -22.932 1.00 97.25 279 VAL A O 1
ATOM 2158 N N . ALA A 1 280 ? 5.579 7.815 -23.762 1.00 96.75 280 ALA A N 1
ATOM 2159 C CA . ALA A 1 280 ? 4.886 8.900 -24.440 1.00 96.75 280 ALA A CA 1
ATOM 2160 C C . ALA A 1 280 ? 5.114 8.852 -25.952 1.00 96.75 280 ALA A C 1
ATOM 2162 O O . ALA A 1 280 ? 6.190 8.489 -26.437 1.00 96.75 280 ALA A O 1
ATOM 2163 N N . GLY A 1 281 ? 4.075 9.201 -26.702 1.00 95.38 281 GLY A N 1
ATOM 2164 C CA . GLY A 1 281 ? 4.065 9.081 -28.150 1.00 95.38 281 GLY A CA 1
ATOM 2165 C C . GLY A 1 281 ? 2.820 9.680 -28.791 1.00 95.38 281 GLY A C 1
ATOM 2166 O O . GLY A 1 281 ? 2.059 10.414 -28.160 1.00 95.38 281 GLY A O 1
ATOM 2167 N N . THR A 1 282 ? 2.611 9.350 -30.063 1.00 93.44 282 THR A N 1
ATOM 2168 C CA . THR A 1 282 ? 1.462 9.810 -30.853 1.00 93.44 282 THR A CA 1
ATOM 2169 C C . THR A 1 282 ? 0.620 8.636 -31.333 1.00 93.44 282 THR A C 1
ATOM 2171 O O . THR A 1 282 ? 1.140 7.606 -31.764 1.00 93.44 282 THR A O 1
ATOM 2174 N N . THR A 1 283 ? -0.703 8.771 -31.270 1.00 91.69 283 THR A N 1
ATOM 2175 C CA . THR A 1 283 ? -1.641 7.756 -31.771 1.00 91.69 283 THR A CA 1
ATOM 2176 C C . THR A 1 283 ? -2.835 8.399 -32.464 1.00 91.69 283 THR A C 1
ATOM 2178 O O . THR A 1 283 ? -3.214 9.529 -32.155 1.00 91.69 283 THR A O 1
ATOM 2181 N N . LYS A 1 284 ? -3.441 7.696 -33.423 1.00 86.56 284 LYS A N 1
ATOM 2182 C CA . LYS A 1 284 ? -4.690 8.131 -34.061 1.00 86.56 284 LYS A CA 1
ATOM 2183 C C . LYS A 1 284 ? -5.863 7.556 -33.276 1.00 86.56 284 LYS A C 1
ATOM 2185 O O . LYS A 1 284 ? -6.112 6.355 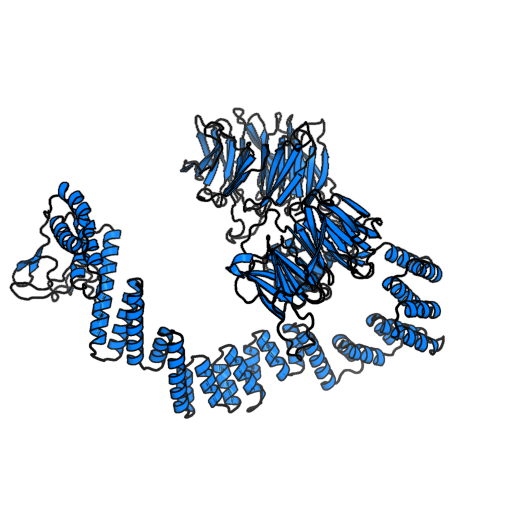-33.330 1.00 86.56 284 LYS A O 1
ATOM 2190 N N . LEU A 1 285 ? -6.568 8.413 -32.544 1.00 79.19 285 LEU A N 1
ATOM 2191 C CA . LEU A 1 285 ? -7.768 8.025 -31.805 1.00 79.19 285 LEU A CA 1
ATOM 2192 C C . LEU A 1 285 ? -8.964 7.892 -32.762 1.00 79.19 285 LEU A C 1
ATOM 2194 O O . LEU A 1 285 ? -9.051 8.597 -33.769 1.00 79.19 285 LEU A O 1
ATOM 2198 N N . GLN A 1 286 ? -9.887 6.977 -32.456 1.00 74.00 286 GLN A N 1
ATOM 2199 C CA . GLN A 1 286 ? -11.096 6.776 -33.260 1.00 74.00 286 GLN A CA 1
ATOM 2200 C C . GLN A 1 286 ? -11.922 8.071 -33.318 1.00 74.00 286 GLN A C 1
ATOM 2202 O O . GLN A 1 286 ? -12.197 8.682 -32.289 1.00 74.00 286 GLN A O 1
ATOM 2207 N N . GLY A 1 287 ? -12.307 8.490 -34.527 1.00 71.56 287 GLY A N 1
ATOM 2208 C CA . GLY A 1 287 ? -13.078 9.717 -34.755 1.00 71.56 287 GLY A CA 1
ATOM 2209 C C . GLY A 1 287 ? -12.250 11.000 -34.906 1.00 71.56 287 GLY A C 1
ATOM 2210 O O . GLY A 1 287 ? -12.822 12.040 -35.222 1.00 71.56 287 GLY A O 1
ATOM 2211 N N . GLU A 1 288 ? -10.921 10.951 -34.752 1.00 79.62 288 GLU A N 1
ATOM 2212 C CA . GLU A 1 288 ? -10.048 12.118 -34.942 1.00 79.62 288 GLU A CA 1
ATOM 2213 C C . GLU A 1 288 ? -9.293 12.076 -36.276 1.00 79.62 288 GLU A C 1
ATOM 2215 O O . GLU A 1 288 ? -8.731 11.055 -36.672 1.00 79.62 288 GLU A O 1
ATOM 2220 N N . SER A 1 289 ? -9.246 13.215 -36.975 1.00 77.25 289 SER A N 1
ATOM 2221 C CA . SER A 1 289 ? -8.540 13.342 -38.259 1.00 77.25 289 SER A CA 1
ATOM 2222 C C . SER A 1 289 ? -7.025 13.512 -38.107 1.00 77.25 289 SER A C 1
ATOM 2224 O O . SER A 1 289 ? -6.270 13.185 -39.025 1.00 77.25 289 SER A O 1
ATOM 2226 N N . LYS A 1 290 ? -6.568 14.011 -36.952 1.00 85.44 290 LYS A N 1
ATOM 2227 C CA . LYS A 1 290 ? -5.155 14.242 -36.632 1.00 85.44 290 LYS A CA 1
ATOM 2228 C C . LYS A 1 290 ? -4.688 13.285 -35.530 1.00 85.44 290 LYS A C 1
ATOM 2230 O O . LYS A 1 290 ? -5.487 12.944 -34.660 1.00 85.44 290 LYS A O 1
ATOM 2235 N N . PRO A 1 291 ? -3.415 12.848 -35.554 1.00 86.94 291 PRO A N 1
ATOM 2236 C CA . PRO A 1 291 ? -2.845 12.098 -34.445 1.00 86.94 291 PRO A CA 1
ATOM 2237 C C . PRO A 1 291 ? -2.828 12.964 -33.180 1.00 86.94 291 PRO A C 1
ATOM 2239 O O . PRO A 1 291 ? -2.571 14.165 -33.240 1.00 86.94 291 PRO A O 1
ATOM 2242 N N . SER A 1 292 ? -3.093 12.326 -32.048 1.00 91.38 292 SER A N 1
ATOM 2243 C CA . SER A 1 292 ? -3.108 12.928 -30.721 1.00 91.38 292 SER A CA 1
ATOM 2244 C C . SER A 1 292 ? -1.900 12.455 -29.916 1.00 91.38 292 SER A C 1
ATOM 2246 O O . SER A 1 292 ? -1.522 11.281 -29.975 1.00 91.38 292 SER A O 1
ATOM 2248 N N . ASN A 1 293 ? -1.313 13.362 -29.132 1.00 94.69 293 ASN A N 1
ATOM 2249 C CA . ASN A 1 293 ? -0.278 13.018 -28.161 1.00 94.69 293 ASN A CA 1
ATOM 2250 C C . ASN A 1 293 ? -0.902 12.215 -27.012 1.00 94.69 293 ASN A C 1
ATOM 2252 O O . ASN A 1 293 ? -1.966 12.568 -26.495 1.00 94.69 293 ASN A O 1
ATOM 2256 N N . VAL A 1 294 ? -0.242 11.140 -26.593 1.00 93.88 294 VAL A N 1
ATOM 2257 C CA . VAL A 1 294 ? -0.688 10.284 -25.490 1.00 93.88 294 VAL A CA 1
ATOM 2258 C C . VAL A 1 294 ? 0.516 9.854 -24.665 1.00 93.88 294 VAL A C 1
ATOM 2260 O O . VAL A 1 294 ? 1.587 9.569 -25.198 1.00 93.88 294 VAL A O 1
ATOM 2263 N N . ILE A 1 295 ? 0.322 9.781 -23.353 1.00 95.25 295 ILE A N 1
ATOM 2264 C CA . ILE A 1 295 ? 1.227 9.091 -22.439 1.00 95.25 295 ILE A CA 1
ATOM 2265 C C . ILE A 1 295 ? 0.506 7.894 -21.820 1.00 95.25 295 ILE A C 1
ATOM 2267 O O . ILE A 1 295 ? -0.641 8.007 -21.384 1.00 95.25 295 ILE A O 1
ATOM 2271 N N . GLN A 1 296 ? 1.171 6.746 -21.805 1.00 94.62 296 GLN A N 1
ATOM 2272 C CA . GLN A 1 296 ? 0.707 5.503 -21.200 1.00 94.62 296 GLN A CA 1
ATOM 2273 C C . GLN A 1 296 ? 1.666 5.082 -20.089 1.00 94.62 296 GLN A C 1
ATOM 2275 O O . GLN A 1 296 ? 2.875 5.276 -20.196 1.00 94.62 296 GLN A O 1
ATOM 2280 N N . PHE A 1 297 ? 1.125 4.496 -19.028 1.00 94.50 297 PHE A N 1
ATOM 2281 C CA . PHE A 1 297 ? 1.889 4.012 -17.885 1.00 94.50 297 PHE A CA 1
ATOM 2282 C C . PHE A 1 297 ? 1.789 2.498 -17.810 1.00 94.50 297 PHE A C 1
ATOM 2284 O O . PHE A 1 297 ? 0.682 1.958 -17.833 1.00 94.50 297 PHE A O 1
ATOM 2291 N N . PHE A 1 298 ? 2.933 1.835 -17.690 1.00 93.31 298 PHE A N 1
ATOM 2292 C CA . PHE A 1 298 ? 3.030 0.385 -17.573 1.00 93.31 298 PHE A CA 1
ATOM 2293 C C . PHE A 1 298 ? 3.715 0.002 -16.267 1.00 93.31 298 PHE A C 1
ATOM 2295 O O . PHE A 1 298 ? 4.649 0.680 -15.841 1.00 93.31 298 PHE A O 1
ATOM 2302 N N . SER A 1 299 ? 3.274 -1.084 -15.637 1.00 90.50 299 SER A N 1
ATOM 2303 C CA . SER A 1 299 ? 3.979 -1.654 -14.489 1.00 90.50 299 SER A CA 1
ATOM 2304 C C . SER A 1 299 ? 5.324 -2.239 -14.922 1.00 90.50 299 SER A C 1
ATOM 2306 O O . SER A 1 299 ? 5.523 -2.575 -16.092 1.00 90.50 299 SER A O 1
ATOM 2308 N N . SER A 1 300 ? 6.231 -2.466 -13.972 1.00 87.81 300 SER A N 1
ATOM 2309 C CA . SER A 1 300 ? 7.483 -3.199 -14.218 1.00 87.81 300 SER A CA 1
ATOM 2310 C C . SER A 1 300 ? 7.269 -4.636 -14.724 1.00 87.81 300 SER A C 1
ATOM 2312 O O . SER A 1 300 ? 8.210 -5.283 -15.174 1.00 87.81 300 SER A O 1
ATOM 2314 N N . LYS A 1 301 ? 6.036 -5.158 -14.695 1.00 87.19 301 LYS A N 1
ATOM 2315 C CA . LYS A 1 301 ? 5.671 -6.458 -15.275 1.00 87.19 301 LYS A CA 1
ATOM 2316 C C . LYS A 1 301 ? 5.175 -6.362 -16.724 1.00 87.19 301 LYS A C 1
ATOM 2318 O O . LYS A 1 301 ? 5.004 -7.403 -17.348 1.00 87.19 301 LYS A O 1
ATOM 2323 N N . GLY A 1 302 ? 4.976 -5.154 -17.257 1.00 88.31 302 GLY A N 1
ATOM 2324 C CA . GLY A 1 302 ? 4.428 -4.907 -18.595 1.00 88.31 302 GLY A CA 1
ATOM 2325 C C . GLY A 1 302 ? 2.903 -4.743 -18.638 1.00 88.31 302 GLY A C 1
ATOM 2326 O O . GLY A 1 302 ? 2.315 -4.744 -19.715 1.00 88.31 302 GLY A O 1
ATOM 2327 N N . GLU A 1 303 ? 2.233 -4.596 -17.494 1.00 87.88 303 GLU A N 1
ATOM 2328 C CA . GLU A 1 303 ? 0.775 -4.416 -17.450 1.00 87.88 303 GLU A CA 1
ATOM 2329 C C . GLU A 1 303 ? 0.412 -2.944 -17.665 1.00 87.88 303 GLU A C 1
ATOM 2331 O O . GLU A 1 303 ? 1.006 -2.060 -17.047 1.00 87.88 303 GLU A O 1
ATOM 2336 N N . HIS A 1 304 ? -0.576 -2.660 -18.516 1.00 89.44 304 HIS A N 1
ATOM 2337 C CA . HIS A 1 304 ? -1.073 -1.297 -18.722 1.00 89.44 304 HIS A CA 1
ATOM 2338 C C . HIS A 1 304 ? -1.845 -0.798 -17.492 1.00 89.44 304 HIS A C 1
ATOM 2340 O O . HIS A 1 304 ? -2.801 -1.432 -17.047 1.00 89.44 304 HIS A O 1
ATOM 2346 N N . ILE A 1 305 ? -1.440 0.356 -16.956 1.00 87.31 305 ILE A N 1
ATOM 2347 C CA . ILE A 1 305 ? -2.032 0.971 -15.760 1.00 87.31 305 ILE A CA 1
ATOM 2348 C C . ILE A 1 305 ? -3.033 2.062 -16.150 1.00 87.31 305 ILE A C 1
ATOM 2350 O O . ILE A 1 305 ? -4.171 2.069 -15.675 1.00 87.31 305 ILE A O 1
ATOM 2354 N N . ARG A 1 306 ? -2.601 3.042 -16.957 1.00 86.19 306 ARG A N 1
ATOM 2355 C CA . ARG A 1 306 ? -3.419 4.207 -17.335 1.00 86.19 306 ARG A CA 1
ATOM 2356 C C . ARG A 1 306 ? -2.880 4.899 -18.585 1.00 86.19 306 ARG A C 1
ATOM 2358 O O . ARG A 1 306 ? -1.685 4.846 -18.856 1.00 86.19 306 ARG A O 1
ATOM 2365 N N . SER A 1 307 ? -3.762 5.597 -19.298 1.00 88.62 307 SER A N 1
ATOM 2366 C CA . SER A 1 307 ? -3.424 6.491 -20.411 1.00 88.62 307 SER A CA 1
ATOM 2367 C C . SER A 1 307 ? -3.934 7.904 -20.132 1.00 88.62 307 SER A C 1
ATOM 2369 O O . SER A 1 307 ? -4.994 8.067 -19.531 1.00 88.62 307 SER A O 1
ATOM 2371 N N . LEU A 1 308 ? -3.210 8.918 -20.599 1.00 89.19 308 LEU A N 1
ATOM 2372 C CA . LEU A 1 308 ? -3.625 10.319 -20.572 1.00 89.19 308 LEU A CA 1
ATOM 2373 C C . LEU A 1 308 ? -3.422 10.933 -21.958 1.00 89.19 308 LEU A C 1
ATOM 2375 O O . LEU A 1 308 ? -2.327 10.872 -22.520 1.00 89.19 308 LEU A O 1
ATOM 2379 N N . LYS A 1 309 ? -4.480 11.545 -22.495 1.00 90.19 309 LYS A N 1
ATOM 2380 C CA . LYS A 1 309 ? -4.402 12.335 -23.724 1.00 90.19 309 LYS A CA 1
ATOM 2381 C C . LYS A 1 309 ? -3.756 13.684 -23.431 1.00 90.19 309 LYS A C 1
ATOM 2383 O O . LYS A 1 309 ? -4.110 14.352 -22.461 1.00 90.19 309 LYS A O 1
ATOM 2388 N N . LEU A 1 310 ? -2.828 14.085 -24.287 1.00 92.38 310 LEU A N 1
ATOM 2389 C CA . LEU A 1 310 ? -2.043 15.300 -24.147 1.00 92.38 310 LEU A CA 1
ATOM 2390 C C . LEU A 1 310 ? -2.381 16.291 -25.275 1.00 92.38 310 LEU A C 1
ATOM 2392 O O . LEU A 1 310 ? -2.692 15.872 -26.392 1.00 92.38 310 LEU A O 1
ATOM 2396 N N . PRO A 1 311 ? -2.348 17.606 -24.999 1.00 91.44 311 PRO A N 1
ATOM 2397 C CA . PRO A 1 311 ? -2.559 18.640 -26.011 1.00 91.44 311 PRO A CA 1
ATOM 2398 C C . PRO A 1 311 ? -1.343 18.776 -26.947 1.00 91.44 311 PRO A C 1
ATOM 2400 O O . PRO A 1 311 ? -0.330 18.108 -26.758 1.00 91.44 311 PRO A O 1
ATOM 2403 N N . GLY A 1 312 ? -1.429 19.689 -27.918 1.00 89.81 312 GLY A N 1
ATOM 2404 C CA . GLY A 1 312 ? -0.311 20.076 -28.791 1.00 89.81 312 GLY A CA 1
ATOM 2405 C C . GLY A 1 312 ? -0.089 19.152 -29.988 1.00 89.81 312 GLY A C 1
ATOM 2406 O O . GLY A 1 312 ? -0.881 18.242 -30.232 1.00 89.81 312 GLY A O 1
ATOM 2407 N N . THR A 1 313 ? 0.973 19.426 -30.747 1.00 89.31 313 THR A N 1
ATOM 2408 C CA . THR A 1 313 ? 1.280 18.723 -32.005 1.00 89.31 313 THR A CA 1
ATOM 2409 C C . THR A 1 313 ? 2.455 17.765 -31.900 1.00 89.31 313 THR A C 1
ATOM 2411 O O . THR A 1 313 ? 2.334 16.624 -32.334 1.00 89.31 313 THR A O 1
ATOM 2414 N N . GLU A 1 314 ? 3.563 18.189 -31.296 1.00 89.62 314 GLU A N 1
ATOM 2415 C CA . GLU A 1 314 ? 4.809 17.427 -31.269 1.00 89.62 314 GLU A CA 1
ATOM 2416 C C . GLU A 1 314 ? 5.302 17.244 -29.834 1.00 89.62 314 GLU A C 1
ATOM 2418 O O . GLU A 1 314 ? 5.790 18.177 -29.194 1.00 89.62 314 GLU A O 1
ATOM 2423 N N . LEU A 1 315 ? 5.185 16.014 -29.331 1.00 93.62 315 LEU A N 1
ATOM 2424 C CA . LEU A 1 315 ? 5.779 15.594 -28.066 1.00 93.62 315 LEU A CA 1
ATOM 2425 C C . LEU A 1 315 ? 7.259 15.246 -28.264 1.00 93.62 315 LEU A C 1
ATOM 2427 O O . LEU A 1 315 ? 7.589 14.451 -29.142 1.00 93.62 315 LEU A O 1
ATOM 2431 N N . SER A 1 316 ? 8.138 15.809 -27.432 1.00 92.50 316 SER A N 1
ATOM 2432 C CA . SER A 1 316 ? 9.588 15.603 -27.554 1.00 92.50 316 SER A CA 1
ATOM 2433 C C . SER A 1 316 ? 10.203 14.781 -26.421 1.00 92.50 316 SER A C 1
ATOM 2435 O O . SER A 1 316 ? 11.052 13.936 -26.686 1.00 92.50 316 SER A O 1
ATOM 2437 N N . SER A 1 317 ? 9.782 14.972 -25.167 1.00 94.12 317 SER A N 1
ATOM 2438 C CA . SER A 1 317 ? 10.327 14.211 -24.036 1.00 94.12 317 SER A CA 1
ATOM 2439 C C . SER A 1 317 ? 9.430 14.252 -22.793 1.00 94.12 317 SER A C 1
ATOM 2441 O O . SER A 1 317 ? 8.502 15.062 -22.694 1.00 94.12 317 SER A O 1
ATOM 2443 N N . CYS A 1 318 ? 9.714 13.373 -21.830 1.00 95.75 318 CYS A N 1
ATOM 2444 C CA . CYS A 1 318 ? 9.067 13.327 -20.521 1.00 95.75 318 CYS A CA 1
ATOM 2445 C C . CYS A 1 318 ? 10.097 13.091 -19.409 1.00 95.75 318 CYS A C 1
ATOM 2447 O O . CYS A 1 318 ? 11.084 12.397 -19.640 1.00 95.75 318 CYS A O 1
ATOM 2449 N N . ALA A 1 319 ? 9.852 13.607 -18.203 1.00 94.81 319 ALA A N 1
ATOM 2450 C CA . ALA A 1 319 ? 10.680 13.324 -17.029 1.00 94.81 319 ALA A CA 1
ATOM 2451 C C . ALA A 1 319 ? 9.847 13.280 -15.738 1.00 94.81 319 ALA A C 1
ATOM 2453 O O . ALA A 1 319 ? 8.961 14.111 -15.523 1.00 94.81 319 ALA A O 1
ATOM 2454 N N . TRP A 1 320 ? 10.139 12.311 -14.871 1.00 93.00 320 TRP A N 1
ATOM 2455 C CA . TRP A 1 320 ? 9.495 12.161 -13.564 1.00 93.00 320 TRP A CA 1
ATOM 2456 C C . TRP A 1 320 ? 10.037 13.161 -12.553 1.00 93.00 320 TRP A C 1
ATOM 2458 O O . TRP A 1 320 ? 11.234 13.423 -12.531 1.00 93.00 320 TRP A O 1
ATOM 2468 N N . GLY A 1 321 ? 9.160 13.709 -11.717 1.00 89.56 321 GLY A N 1
ATOM 2469 C CA . GLY A 1 321 ? 9.563 14.523 -10.577 1.00 89.56 321 GLY A CA 1
ATOM 2470 C C . GLY A 1 321 ? 9.809 13.692 -9.313 1.00 89.56 321 GLY A C 1
ATOM 2471 O O . GLY A 1 321 ? 9.382 12.535 -9.255 1.00 89.56 321 GLY A O 1
ATOM 2472 N N . PRO A 1 322 ? 10.408 14.314 -8.281 1.00 83.81 322 PRO A N 1
ATOM 2473 C CA . PRO A 1 322 ? 10.676 13.663 -7.001 1.00 83.81 322 PRO A CA 1
ATOM 2474 C C . PRO A 1 322 ? 9.407 13.073 -6.369 1.00 83.81 322 PRO A C 1
ATOM 2476 O O . PRO A 1 322 ? 8.327 13.675 -6.428 1.00 83.81 322 PRO A O 1
ATOM 2479 N N . GLY A 1 323 ? 9.531 11.900 -5.755 1.00 78.12 323 GLY A N 1
ATOM 2480 C CA . GLY A 1 323 ? 8.459 11.138 -5.120 1.00 78.12 323 GLY A CA 1
ATOM 2481 C C . GLY A 1 323 ? 7.520 10.421 -6.094 1.00 78.12 323 GLY A C 1
ATOM 2482 O O . GLY A 1 323 ? 6.535 9.836 -5.656 1.00 78.12 323 GLY A O 1
ATOM 2483 N N . SER A 1 324 ? 7.763 10.479 -7.410 1.00 85.19 324 SER A N 1
ATOM 2484 C CA . SER A 1 324 ? 6.906 9.874 -8.450 1.00 85.19 324 SER A CA 1
ATOM 2485 C C . SER A 1 324 ? 5.434 10.336 -8.448 1.00 85.19 324 SER A C 1
ATOM 2487 O O . SER A 1 324 ? 4.570 9.701 -9.050 1.00 85.19 324 SER A O 1
ATOM 2489 N N . LEU A 1 325 ? 5.130 11.475 -7.816 1.00 86.94 325 LEU A N 1
ATOM 2490 C CA . LEU A 1 325 ? 3.777 12.056 -7.758 1.00 86.94 325 LEU A CA 1
ATOM 2491 C C . LEU A 1 325 ? 3.507 13.061 -8.887 1.00 86.94 325 LEU A C 1
ATOM 2493 O O . LEU A 1 325 ? 2.407 13.612 -8.995 1.00 86.94 325 LEU A O 1
ATOM 2497 N N . ARG A 1 326 ? 4.510 13.355 -9.720 1.00 89.81 326 ARG A N 1
ATOM 2498 C CA . ARG A 1 326 ? 4.403 14.283 -10.851 1.00 89.81 326 ARG A CA 1
ATOM 2499 C C . ARG A 1 326 ? 5.275 13.840 -12.014 1.00 89.81 326 ARG A C 1
ATOM 2501 O O . ARG A 1 326 ? 6.337 13.256 -11.822 1.00 89.81 326 ARG A O 1
ATOM 2508 N N . ILE A 1 327 ? 4.849 14.207 -13.213 1.00 93.94 327 ILE A N 1
ATOM 2509 C CA . ILE A 1 327 ? 5.618 14.049 -14.446 1.00 93.94 327 ILE A CA 1
ATOM 2510 C C . ILE A 1 327 ? 5.531 15.336 -15.267 1.00 93.94 327 ILE A C 1
ATOM 2512 O O . ILE A 1 327 ? 4.477 15.980 -15.310 1.00 93.94 327 ILE A O 1
ATOM 2516 N N . CYS A 1 328 ? 6.638 15.738 -15.887 1.00 94.88 328 CYS A N 1
ATOM 2517 C CA . CYS A 1 328 ? 6.677 16.848 -16.830 1.00 94.88 328 CYS A CA 1
ATOM 2518 C C . CYS A 1 328 ? 6.860 16.343 -18.265 1.00 94.88 328 CYS A C 1
ATOM 2520 O O . CYS A 1 328 ? 7.454 15.291 -18.504 1.00 94.88 328 CYS A O 1
ATOM 2522 N N . LEU A 1 329 ? 6.295 17.084 -19.215 1.00 96.19 329 LEU A N 1
ATOM 2523 C CA . LEU A 1 329 ? 6.189 16.725 -20.626 1.00 96.19 329 LEU A CA 1
ATOM 2524 C C . LEU A 1 329 ? 6.517 17.949 -21.477 1.00 96.19 329 LEU A C 1
ATOM 2526 O O . LEU A 1 329 ? 5.945 19.016 -21.247 1.00 96.19 329 LEU A O 1
ATOM 2530 N N . SER A 1 330 ? 7.397 17.799 -22.464 1.00 95.25 330 SER A N 1
ATOM 2531 C CA . SER A 1 330 ? 7.692 18.853 -23.435 1.00 95.25 330 SER A CA 1
ATOM 2532 C C . SER A 1 330 ? 6.880 18.614 -24.691 1.00 95.25 330 SER A C 1
ATOM 2534 O O . SER A 1 330 ? 6.983 17.562 -25.326 1.00 95.25 330 SER A O 1
ATOM 2536 N N . ILE A 1 331 ? 6.047 19.594 -25.024 1.00 95.19 331 ILE A N 1
ATOM 2537 C CA . ILE A 1 331 ? 5.187 19.545 -26.198 1.00 95.19 331 ILE A CA 1
ATOM 2538 C C . ILE A 1 331 ? 5.218 20.913 -26.865 1.00 95.19 331 ILE A C 1
ATOM 2540 O O . ILE A 1 331 ? 4.850 21.915 -26.245 1.00 95.19 331 ILE A O 1
ATOM 2544 N N . ASP A 1 332 ? 5.640 20.948 -28.125 1.00 94.38 332 ASP A N 1
ATOM 2545 C CA . ASP A 1 332 ? 5.851 22.177 -28.890 1.00 94.38 332 ASP A CA 1
ATOM 2546 C C . ASP A 1 332 ? 6.768 23.162 -28.119 1.00 94.38 332 ASP A C 1
ATOM 2548 O O . ASP A 1 332 ? 7.908 22.834 -27.790 1.00 94.38 332 ASP A O 1
ATOM 2552 N N . SER A 1 333 ? 6.274 24.358 -27.785 1.00 94.94 333 SER A N 1
ATOM 2553 C CA . SER A 1 333 ? 6.958 25.389 -26.986 1.00 94.94 333 SER A CA 1
ATOM 2554 C C . SER A 1 333 ? 6.511 25.428 -25.515 1.00 94.94 333 SER A C 1
ATOM 2556 O O . SER A 1 333 ? 6.644 26.447 -24.828 1.00 94.94 333 SER A O 1
ATOM 2558 N N . PHE A 1 334 ? 5.940 24.332 -25.007 1.00 95.00 334 PHE A N 1
ATOM 2559 C CA . PHE A 1 334 ? 5.354 24.269 -23.670 1.00 95.00 334 PHE A CA 1
ATOM 2560 C C . PHE A 1 334 ? 5.897 23.114 -22.834 1.00 95.00 334 PHE A C 1
ATOM 2562 O O . PHE A 1 334 ? 6.184 22.026 -23.331 1.00 95.00 334 PHE A O 1
ATOM 2569 N N . ILE A 1 335 ? 5.936 23.344 -21.522 1.00 94.50 335 ILE A N 1
ATOM 2570 C CA . ILE A 1 335 ? 6.154 22.310 -20.513 1.00 94.50 335 ILE A CA 1
ATOM 2571 C C . ILE A 1 335 ? 4.829 22.079 -19.795 1.00 94.50 335 ILE A C 1
ATOM 2573 O O . ILE A 1 335 ? 4.313 22.970 -19.113 1.00 94.50 335 ILE A O 1
ATOM 2577 N N . TYR A 1 336 ? 4.275 20.884 -19.943 1.00 94.38 336 TYR A N 1
ATOM 2578 C CA . TYR A 1 336 ? 3.089 20.440 -19.224 1.00 94.38 336 TYR A CA 1
ATOM 2579 C C . TYR A 1 336 ? 3.492 19.641 -17.992 1.00 94.38 336 TYR A C 1
ATOM 2581 O O . TYR A 1 336 ? 4.435 18.858 -18.032 1.00 94.38 336 TYR A O 1
ATOM 2589 N N . PHE A 1 337 ? 2.752 19.817 -16.904 1.00 92.62 337 PHE A N 1
ATOM 2590 C CA . PHE A 1 337 ? 2.865 19.015 -15.694 1.00 92.62 337 PHE A CA 1
ATOM 2591 C C . PHE A 1 337 ? 1.590 18.209 -15.522 1.00 92.62 337 PHE A C 1
ATOM 2593 O O . PHE A 1 337 ? 0.490 18.763 -15.600 1.00 92.62 337 PHE A O 1
ATOM 2600 N N . ALA A 1 338 ? 1.747 16.920 -15.254 1.00 91.75 338 ALA A N 1
ATOM 2601 C CA . ALA A 1 338 ? 0.667 16.064 -14.808 1.00 91.75 338 ALA A CA 1
ATOM 2602 C C . ALA A 1 338 ? 0.935 15.613 -13.371 1.00 91.75 338 ALA A C 1
ATOM 2604 O O . ALA A 1 338 ? 2.041 15.182 -13.038 1.00 91.75 338 ALA A O 1
ATOM 2605 N N . ASN A 1 339 ? -0.082 15.735 -12.521 1.00 89.88 339 ASN A N 1
ATOM 2606 C CA . ASN A 1 339 ? -0.051 15.201 -11.166 1.00 89.88 339 ASN A CA 1
ATOM 2607 C C . ASN A 1 339 ? -0.574 13.771 -11.186 1.00 89.88 339 ASN A C 1
ATOM 2609 O O . ASN A 1 339 ? -1.554 13.474 -11.872 1.00 89.88 339 ASN A O 1
ATOM 2613 N N . ILE A 1 340 ? 0.057 12.918 -10.393 1.00 89.19 340 ILE A N 1
ATOM 2614 C CA . ILE A 1 340 ? -0.252 11.502 -10.277 1.00 89.19 340 ILE A CA 1
ATOM 2615 C C . ILE A 1 340 ? -0.716 11.241 -8.849 1.00 89.19 340 ILE A C 1
ATOM 2617 O O . ILE A 1 340 ? -0.066 11.642 -7.887 1.00 89.19 340 ILE A O 1
ATOM 2621 N N . ARG A 1 341 ? -1.860 10.573 -8.728 1.00 87.44 341 ARG A N 1
ATOM 2622 C CA . ARG A 1 341 ? -2.372 10.023 -7.475 1.00 87.44 341 ARG A CA 1
ATOM 2623 C C . ARG A 1 341 ? -2.182 8.512 -7.499 1.00 87.44 341 ARG A C 1
ATOM 2625 O O . ARG A 1 341 ? -2.833 7.833 -8.310 1.00 87.44 341 ARG A O 1
ATOM 2632 N N . PRO A 1 342 ? -1.263 7.972 -6.685 1.00 84.38 342 PRO A N 1
ATOM 2633 C CA . PRO A 1 342 ? -1.098 6.537 -6.545 1.00 84.38 342 PRO A CA 1
ATOM 2634 C C . PRO A 1 342 ? -2.398 5.863 -6.106 1.00 84.38 342 PRO A C 1
ATOM 2636 O O . PRO A 1 342 ? -3.316 6.489 -5.586 1.00 84.38 342 PRO A O 1
ATOM 2639 N N . TYR A 1 343 ? -2.498 4.566 -6.372 1.00 83.69 343 TYR A N 1
ATOM 2640 C CA . TYR A 1 343 ? -3.537 3.756 -5.751 1.00 83.69 343 TYR A CA 1
ATOM 2641 C C . TYR A 1 343 ? -2.878 2.977 -4.625 1.00 83.69 343 TYR A C 1
ATOM 2643 O O . TYR A 1 343 ? -2.042 2.118 -4.895 1.00 83.69 343 TYR A O 1
ATOM 2651 N N . TYR A 1 344 ? -3.223 3.323 -3.392 1.00 87.69 344 TYR A N 1
ATOM 2652 C CA . TYR A 1 344 ? -2.774 2.601 -2.212 1.00 87.69 344 TYR A CA 1
ATOM 2653 C C . TYR A 1 344 ? -3.784 1.522 -1.838 1.00 87.69 344 TYR A C 1
ATOM 2655 O O . TYR A 1 344 ? -4.989 1.707 -2.010 1.00 87.69 344 TYR A O 1
ATOM 2663 N N . LEU A 1 345 ? -3.291 0.415 -1.290 1.00 90.19 345 LEU A N 1
ATOM 2664 C CA . LEU A 1 345 ? -4.129 -0.579 -0.628 1.00 90.19 345 LEU A CA 1
ATOM 2665 C C . LEU A 1 345 ? -4.348 -0.125 0.812 1.00 90.19 345 LEU A C 1
ATOM 2667 O O . LEU A 1 345 ? -3.435 -0.200 1.637 1.00 90.19 345 LEU A O 1
ATOM 2671 N N . TRP A 1 346 ? -5.545 0.380 1.100 1.00 93.75 346 TRP A N 1
ATOM 2672 C CA . TRP A 1 346 ? -5.889 0.891 2.422 1.00 93.75 346 TRP A CA 1
ATOM 2673 C C . TRP A 1 346 ? -7.394 0.827 2.693 1.00 93.75 346 TRP A C 1
ATOM 2675 O O . TRP A 1 346 ? -8.200 0.713 1.771 1.00 93.75 346 TRP A O 1
ATOM 2685 N N . THR A 1 347 ? -7.767 0.920 3.966 1.00 94.75 347 THR A N 1
ATOM 2686 C CA . THR A 1 347 ? -9.148 1.146 4.398 1.00 94.75 347 THR A CA 1
ATOM 2687 C C . THR A 1 347 ? -9.187 1.886 5.737 1.00 94.75 347 THR A C 1
ATOM 2689 O O . THR A 1 347 ? -8.182 1.959 6.445 1.00 94.75 347 THR A O 1
ATOM 2692 N N . TYR A 1 348 ? -10.346 2.424 6.105 1.00 94.12 348 TYR A N 1
ATOM 2693 C CA . TYR A 1 348 ? -10.576 3.104 7.378 1.00 94.12 348 TYR A CA 1
ATOM 2694 C C . TYR A 1 348 ? -11.815 2.532 8.069 1.00 94.12 348 TYR A C 1
ATOM 2696 O O . TYR A 1 348 ? -12.845 2.315 7.430 1.00 94.12 348 TYR A O 1
ATOM 2704 N N . PHE A 1 349 ? -11.715 2.236 9.364 1.00 93.19 349 PHE A N 1
ATOM 2705 C CA . PHE A 1 349 ? -12.834 1.742 10.172 1.00 93.19 349 PHE A CA 1
ATOM 2706 C C . PHE A 1 349 ? -12.536 1.883 11.658 1.00 93.19 349 PHE A C 1
ATOM 2708 O O . PHE A 1 349 ? -11.375 1.846 12.044 1.00 93.19 349 PHE A O 1
ATOM 2715 N N . ALA A 1 350 ? -13.564 2.025 12.498 1.00 90.69 350 ALA A N 1
ATOM 2716 C CA . ALA A 1 350 ? -13.404 2.122 13.955 1.00 90.69 350 ALA A CA 1
ATOM 2717 C C . ALA A 1 350 ? -12.269 3.083 14.389 1.00 90.69 350 ALA A C 1
ATOM 2719 O O . ALA A 1 350 ? -11.488 2.775 15.287 1.00 90.69 350 ALA A O 1
ATOM 2720 N N . GLN A 1 351 ? -12.156 4.235 13.712 1.00 90.31 351 GLN A N 1
ATOM 2721 C CA . GLN A 1 351 ? -11.109 5.244 13.941 1.00 90.31 351 GLN A CA 1
ATOM 2722 C C . GLN A 1 351 ? -9.674 4.711 13.770 1.00 90.31 351 GLN A C 1
ATOM 2724 O O . GLN A 1 351 ? -8.727 5.192 14.385 1.00 90.31 351 GLN A O 1
ATOM 2729 N N . THR A 1 352 ? -9.524 3.682 12.943 1.00 92.06 352 THR A N 1
ATOM 2730 C CA . THR A 1 352 ? -8.265 3.024 12.628 1.00 92.06 352 THR A CA 1
ATOM 2731 C C . THR A 1 352 ? -8.077 3.003 11.122 1.00 92.06 352 THR A C 1
ATOM 2733 O O . THR A 1 352 ? -8.918 2.510 10.366 1.00 92.06 352 THR A O 1
ATOM 2736 N N . MET A 1 353 ? -6.947 3.534 10.686 1.00 93.00 353 MET A N 1
ATOM 2737 C CA . MET A 1 353 ? -6.487 3.437 9.315 1.00 93.00 353 MET A CA 1
ATOM 2738 C C . MET A 1 353 ? -5.677 2.149 9.151 1.00 93.00 353 MET A C 1
ATOM 2740 O O . MET A 1 353 ? -4.789 1.868 9.954 1.00 93.00 353 MET A O 1
ATOM 2744 N N . VAL A 1 354 ? -5.982 1.364 8.119 1.00 93.75 354 VAL A N 1
ATOM 2745 C CA . VAL A 1 354 ? -5.189 0.198 7.718 1.00 93.75 354 VAL A CA 1
ATOM 2746 C C . VAL A 1 354 ? -4.569 0.465 6.364 1.00 93.75 354 VAL A C 1
ATOM 2748 O O . VAL A 1 354 ? -5.297 0.743 5.417 1.00 93.75 354 VAL A O 1
ATOM 2751 N N . PHE A 1 355 ? -3.251 0.348 6.258 1.00 90.81 355 PHE A N 1
ATOM 2752 C CA . PHE A 1 355 ? -2.504 0.663 5.043 1.00 90.81 355 PHE A CA 1
ATOM 2753 C C . PHE A 1 355 ? -1.400 -0.353 4.786 1.00 90.81 355 PHE A C 1
ATOM 2755 O O . PHE A 1 355 ? -0.666 -0.732 5.697 1.00 90.81 355 PHE A O 1
ATOM 2762 N N . SER A 1 356 ? -1.275 -0.790 3.536 1.00 88.56 356 SER A N 1
ATOM 2763 C CA . SER A 1 356 ? -0.200 -1.681 3.110 1.00 88.56 356 SER A CA 1
ATOM 2764 C C . SER A 1 356 ? 1.079 -0.893 2.843 1.00 88.56 356 SER A C 1
ATOM 2766 O O . SER A 1 356 ? 1.160 -0.166 1.858 1.00 88.56 356 SER A O 1
ATOM 2768 N N . SER A 1 357 ? 2.089 -1.085 3.689 1.00 75.75 357 SER A N 1
ATOM 2769 C CA . SER A 1 357 ? 3.440 -0.544 3.524 1.00 75.75 357 SER A CA 1
ATOM 2770 C C . SER A 1 357 ? 4.434 -1.640 3.119 1.00 75.75 357 SER A C 1
ATOM 2772 O O . SER A 1 357 ? 4.108 -2.830 3.089 1.00 75.75 357 SER A O 1
ATOM 2774 N N . ASN A 1 358 ? 5.685 -1.255 2.852 1.00 67.88 358 ASN A N 1
ATOM 2775 C CA . ASN A 1 358 ? 6.769 -2.201 2.557 1.00 67.88 358 ASN A CA 1
ATOM 2776 C C . ASN A 1 358 ? 7.077 -3.154 3.731 1.00 67.88 358 ASN A C 1
ATOM 2778 O O . ASN A 1 358 ? 7.626 -4.231 3.517 1.00 67.88 358 ASN A O 1
ATOM 2782 N N . GLN A 1 359 ? 6.718 -2.769 4.961 1.00 66.75 359 GLN A N 1
ATOM 2783 C CA . GLN A 1 359 ? 6.965 -3.540 6.186 1.00 66.75 359 GLN A CA 1
ATOM 2784 C C . GLN A 1 359 ? 5.781 -4.458 6.569 1.00 66.75 359 GLN A C 1
ATOM 2786 O O . GLN A 1 359 ? 5.903 -5.278 7.480 1.00 66.75 359 GLN A O 1
ATOM 2791 N N . GLY A 1 360 ? 4.634 -4.344 5.885 1.00 81.56 360 GLY A N 1
ATOM 2792 C CA . GLY A 1 360 ? 3.407 -5.100 6.161 1.00 81.56 360 GLY A CA 1
ATOM 2793 C C . GLY A 1 360 ? 2.163 -4.207 6.222 1.00 81.56 360 GLY A C 1
ATOM 2794 O O . GLY A 1 360 ? 2.133 -3.120 5.657 1.00 81.56 360 GLY A O 1
ATOM 2795 N N . LEU A 1 361 ? 1.117 -4.657 6.919 1.00 89.44 361 LEU A N 1
ATOM 2796 C CA . LEU A 1 361 ? -0.097 -3.870 7.152 1.00 89.44 361 LEU A CA 1
ATOM 2797 C C . LEU A 1 361 ? 0.046 -3.014 8.413 1.00 89.44 361 LEU A C 1
ATOM 2799 O O . LEU A 1 361 ? 0.098 -3.543 9.525 1.00 89.44 361 LEU A O 1
ATOM 2803 N N . LEU A 1 362 ? 0.072 -1.696 8.242 1.00 89.31 362 LEU A N 1
ATOM 2804 C CA . LEU A 1 362 ? 0.039 -0.710 9.316 1.00 89.31 362 LEU A CA 1
ATOM 2805 C C . LEU A 1 362 ? -1.408 -0.485 9.768 1.00 89.31 362 LEU A C 1
ATOM 2807 O O . LEU A 1 362 ? -2.223 -0.035 8.974 1.00 89.31 362 LEU A O 1
ATOM 2811 N N . PHE A 1 363 ? -1.704 -0.759 11.035 1.00 90.88 363 PHE A N 1
ATOM 2812 C CA . PHE A 1 363 ? -2.932 -0.393 11.739 1.00 90.88 363 PHE A CA 1
ATOM 2813 C C . PHE A 1 363 ? -2.639 0.832 12.606 1.00 90.88 363 PHE A C 1
ATOM 2815 O O . PHE A 1 363 ? -1.964 0.720 13.632 1.00 90.88 363 PHE A O 1
ATOM 2822 N N . TRP A 1 364 ? -3.124 1.995 12.192 1.00 89.56 364 TRP A N 1
ATOM 2823 C CA . TRP A 1 364 ? -2.952 3.257 12.898 1.00 89.56 364 TRP A CA 1
ATOM 2824 C C . TRP A 1 364 ? -4.271 3.705 13.525 1.00 89.56 364 TRP A C 1
ATOM 2826 O O . TRP A 1 364 ? -5.192 4.104 12.817 1.00 89.56 364 TRP A O 1
ATOM 2836 N N . ASP A 1 365 ? -4.353 3.649 14.853 1.00 86.94 365 ASP A N 1
ATOM 2837 C CA . ASP A 1 365 ? -5.433 4.266 15.625 1.00 86.94 365 ASP A CA 1
ATOM 2838 C C . ASP A 1 365 ? -5.265 5.788 15.567 1.00 86.94 365 ASP A C 1
ATOM 2840 O O . ASP A 1 365 ? -4.347 6.338 16.179 1.00 86.94 365 ASP A O 1
ATOM 2844 N N . THR A 1 366 ? -6.137 6.470 14.825 1.00 85.31 366 THR A N 1
ATOM 2845 C CA . THR A 1 366 ? -6.025 7.914 14.586 1.00 85.31 366 THR A CA 1
ATOM 2846 C C . THR A 1 366 ? -6.437 8.754 15.792 1.00 85.31 366 THR A C 1
ATOM 2848 O O . THR A 1 366 ? -6.106 9.935 15.839 1.00 85.31 366 THR A O 1
ATOM 2851 N N . ASN A 1 367 ? -7.143 8.175 16.770 1.00 83.50 367 ASN A N 1
ATOM 2852 C CA . ASN A 1 367 ? -7.553 8.882 17.983 1.00 83.50 367 ASN A CA 1
ATOM 2853 C C . ASN A 1 367 ? -6.441 8.875 19.031 1.00 83.50 367 ASN A C 1
ATOM 2855 O O . ASN A 1 367 ? -6.097 9.918 19.582 1.00 83.50 367 ASN A O 1
ATOM 2859 N N . ASN A 1 368 ? -5.878 7.696 19.302 1.00 79.69 368 ASN A N 1
ATOM 2860 C CA . ASN A 1 368 ? -4.822 7.529 20.305 1.00 79.69 368 ASN A CA 1
ATOM 2861 C C . ASN A 1 368 ? -3.418 7.674 19.712 1.00 79.69 368 ASN A C 1
ATOM 2863 O O . ASN A 1 368 ? -2.432 7.709 20.446 1.00 79.69 368 ASN A O 1
ATOM 2867 N N . ASN A 1 369 ? -3.330 7.763 18.383 1.00 79.62 369 ASN A N 1
ATOM 2868 C CA . ASN A 1 369 ? -2.095 7.870 17.623 1.00 79.62 369 ASN A CA 1
ATOM 2869 C C . ASN A 1 369 ? -1.138 6.684 17.862 1.00 79.62 369 ASN A C 1
ATOM 2871 O O . ASN A 1 369 ? 0.075 6.849 18.005 1.00 79.62 369 ASN A O 1
ATOM 2875 N N . ILE A 1 370 ? -1.709 5.476 17.930 1.00 80.81 370 ILE A N 1
ATOM 2876 C CA . ILE A 1 370 ? -0.984 4.222 18.164 1.00 80.81 370 ILE A CA 1
ATOM 2877 C C . ILE A 1 370 ? -0.875 3.461 16.845 1.00 80.81 370 ILE A C 1
ATOM 2879 O O . ILE A 1 370 ? -1.885 3.119 16.232 1.00 80.81 370 ILE A O 1
ATOM 2883 N N . CYS A 1 371 ? 0.353 3.155 16.435 1.00 80.56 371 CYS A N 1
ATOM 2884 C CA . CYS A 1 371 ? 0.645 2.363 15.244 1.00 80.56 371 CYS A CA 1
ATOM 2885 C C . CYS A 1 371 ? 0.983 0.914 15.615 1.00 80.56 371 CYS A C 1
ATOM 2887 O O . CYS A 1 371 ? 1.750 0.662 16.543 1.00 80.56 371 CYS A O 1
ATOM 2889 N N . ARG A 1 372 ? 0.442 -0.046 14.864 1.00 83.00 372 ARG A N 1
ATOM 2890 C CA . ARG A 1 372 ? 0.738 -1.480 14.986 1.00 83.00 372 ARG A CA 1
ATOM 2891 C C . ARG A 1 372 ? 1.009 -2.051 13.601 1.00 83.00 372 ARG A C 1
ATOM 2893 O O . ARG A 1 372 ? 0.252 -1.777 12.679 1.00 83.00 372 ARG A O 1
ATOM 2900 N N . ILE A 1 373 ? 2.047 -2.865 13.446 1.00 84.12 373 ILE A N 1
ATOM 2901 C CA . ILE A 1 373 ? 2.364 -3.505 12.161 1.00 84.12 373 ILE A CA 1
ATOM 2902 C C . ILE A 1 373 ? 2.001 -4.984 12.240 1.00 84.12 373 ILE A C 1
ATOM 2904 O O . ILE A 1 373 ? 2.390 -5.684 13.174 1.00 84.12 373 ILE A O 1
ATOM 2908 N N . LYS A 1 374 ? 1.258 -5.462 11.244 1.00 85.12 374 LYS A N 1
ATOM 2909 C CA . LYS A 1 374 ? 0.944 -6.873 11.043 1.00 85.12 374 LYS A CA 1
ATOM 2910 C C . LYS A 1 374 ? 1.587 -7.344 9.747 1.00 85.12 374 LYS A C 1
ATOM 2912 O O . LYS A 1 374 ? 1.218 -6.890 8.666 1.00 85.12 374 LYS A O 1
ATOM 2917 N N . SER A 1 375 ? 2.535 -8.270 9.846 1.00 85.62 375 SER A N 1
ATOM 2918 C CA . SER A 1 375 ? 3.149 -8.860 8.658 1.00 85.62 375 SER A CA 1
ATOM 2919 C C . SER A 1 375 ? 2.153 -9.800 7.977 1.00 85.62 375 SER A C 1
ATOM 2921 O O . SER A 1 375 ? 1.713 -10.788 8.566 1.00 85.62 375 SER A O 1
ATOM 2923 N N . VAL A 1 376 ? 1.764 -9.465 6.747 1.00 82.44 376 VAL A N 1
ATOM 2924 C CA . VAL A 1 376 ? 0.923 -10.306 5.891 1.00 82.44 376 VAL A CA 1
ATOM 2925 C C . VAL A 1 376 ? 1.598 -10.385 4.523 1.00 82.44 376 VAL A C 1
ATOM 2927 O O . VAL A 1 376 ? 1.792 -9.342 3.896 1.00 82.44 376 VAL A O 1
ATOM 2930 N N . PRO A 1 377 ? 1.985 -11.581 4.049 1.00 76.75 377 PRO A N 1
ATOM 2931 C CA . PRO A 1 377 ? 2.585 -11.723 2.731 1.00 76.75 377 PRO A CA 1
ATOM 2932 C C . PRO A 1 377 ? 1.546 -11.423 1.644 1.00 76.75 377 PRO A C 1
ATOM 2934 O O . PRO A 1 377 ? 0.394 -11.835 1.753 1.00 76.75 377 PRO A O 1
ATOM 2937 N N . HIS A 1 378 ? 1.970 -10.711 0.596 1.00 81.88 378 HIS A N 1
ATOM 2938 C CA . HIS A 1 378 ? 1.222 -10.521 -0.654 1.00 81.88 378 HIS A CA 1
ATOM 2939 C C . HIS A 1 378 ? -0.255 -10.122 -0.478 1.00 81.88 378 HIS A C 1
ATOM 2941 O O . HIS A 1 378 ? -1.159 -10.830 -0.923 1.00 81.88 378 HIS A O 1
ATOM 2947 N N . VAL A 1 379 ? -0.503 -8.976 0.162 1.00 90.19 379 VAL A N 1
ATOM 2948 C CA . VAL A 1 379 ? -1.850 -8.390 0.266 1.00 90.19 379 VAL A CA 1
ATOM 2949 C C . VAL A 1 379 ? -2.370 -8.023 -1.129 1.00 90.19 379 VAL A C 1
ATOM 2951 O O . VAL A 1 379 ? -1.674 -7.361 -1.897 1.00 90.19 379 VAL A O 1
ATOM 2954 N N . ILE A 1 380 ? -3.588 -8.467 -1.442 1.00 91.25 380 ILE A N 1
ATOM 2955 C CA . ILE A 1 380 ? -4.262 -8.268 -2.730 1.00 91.25 380 ILE A CA 1
ATOM 2956 C C . ILE A 1 380 ? -5.257 -7.105 -2.645 1.00 91.25 380 ILE A C 1
ATOM 2958 O O . ILE A 1 380 ? -5.203 -6.194 -3.465 1.00 91.25 380 ILE A O 1
ATOM 2962 N N . ASP A 1 381 ? -6.160 -7.138 -1.661 1.00 94.38 381 ASP A N 1
ATOM 2963 C CA . ASP A 1 381 ? -7.219 -6.139 -1.474 1.00 94.38 381 ASP A CA 1
ATOM 2964 C C . ASP A 1 381 ? -7.601 -6.026 0.012 1.00 94.38 381 ASP A C 1
ATOM 2966 O O . ASP A 1 381 ? -7.381 -6.951 0.805 1.00 94.38 381 ASP A O 1
ATOM 2970 N N . LEU A 1 382 ? -8.168 -4.879 0.385 1.00 96.12 382 LEU A N 1
ATOM 2971 C CA . LEU A 1 382 ? -8.626 -4.561 1.734 1.00 96.12 382 LEU A CA 1
ATOM 2972 C C . LEU A 1 382 ? -10.057 -4.025 1.680 1.00 96.12 382 LEU A C 1
ATOM 2974 O O . LEU A 1 382 ? -10.413 -3.235 0.808 1.00 96.12 382 LEU A O 1
ATOM 2978 N N . ALA A 1 383 ? -10.875 -4.404 2.655 1.00 95.31 383 ALA A N 1
ATOM 2979 C CA . ALA A 1 383 ? -12.191 -3.806 2.849 1.00 95.31 383 ALA A CA 1
ATOM 2980 C C . ALA A 1 383 ? -12.540 -3.750 4.326 1.00 95.31 383 ALA A C 1
ATOM 2982 O O . ALA A 1 383 ? -12.077 -4.572 5.109 1.00 95.31 383 ALA A O 1
ATOM 2983 N N . SER A 1 384 ? -13.391 -2.813 4.718 1.00 94.19 384 SER A N 1
ATOM 2984 C CA . SER A 1 384 ? -13.905 -2.744 6.081 1.00 94.19 384 SER A CA 1
ATOM 2985 C C . SER A 1 384 ? -15.418 -2.599 6.103 1.00 94.19 384 SER A C 1
ATOM 2987 O O . SER A 1 384 ? -16.033 -2.085 5.170 1.00 94.19 384 SER A O 1
ATOM 2989 N N . HIS A 1 385 ? -16.013 -3.080 7.188 1.00 91.56 385 HIS A N 1
ATOM 2990 C CA . HIS A 1 385 ? -17.408 -2.842 7.518 1.00 91.56 385 HIS A CA 1
ATOM 2991 C C . HIS A 1 385 ? -17.566 -2.882 9.039 1.00 91.56 385 HIS A C 1
ATOM 2993 O O . HIS A 1 385 ? -17.127 -3.832 9.695 1.00 91.56 385 HIS A O 1
ATOM 2999 N N . ASN A 1 386 ? -18.189 -1.848 9.606 1.00 87.38 386 ASN A N 1
ATOM 3000 C CA . ASN A 1 386 ? -18.314 -1.645 11.050 1.00 87.38 386 ASN A CA 1
ATOM 3001 C C . ASN A 1 386 ? -16.952 -1.715 11.772 1.00 87.38 386 ASN A C 1
ATOM 3003 O O . ASN A 1 386 ? -16.096 -0.858 11.566 1.00 87.38 386 ASN A O 1
ATOM 3007 N N . ASN A 1 387 ? -16.745 -2.741 12.602 1.00 88.31 387 ASN A N 1
ATOM 3008 C CA . ASN A 1 387 ? -15.566 -2.903 13.461 1.00 88.31 387 ASN A CA 1
ATOM 3009 C C . ASN A 1 387 ? -14.589 -3.975 12.953 1.00 88.31 387 ASN A C 1
ATOM 3011 O O . ASN A 1 387 ? -13.731 -4.434 13.710 1.00 88.31 387 ASN A O 1
ATOM 3015 N N . LEU A 1 388 ? -14.729 -4.405 11.696 1.00 91.75 388 LEU A N 1
ATOM 3016 C CA . LEU A 1 388 ? -13.894 -5.439 11.096 1.00 91.75 388 LEU A CA 1
ATOM 3017 C C . LEU A 1 388 ? -13.282 -4.971 9.776 1.00 91.75 388 LEU A C 1
ATOM 3019 O O . LEU A 1 388 ? -13.914 -4.273 8.981 1.00 91.75 388 LEU A O 1
ATOM 3023 N N . CYS A 1 389 ? -12.058 -5.430 9.539 1.00 94.25 389 CYS A N 1
ATOM 3024 C CA . CYS A 1 389 ? -11.320 -5.282 8.296 1.00 94.25 389 CYS A CA 1
ATOM 3025 C C . CYS A 1 389 ? -11.036 -6.662 7.699 1.00 94.25 389 CYS A C 1
ATOM 3027 O O . CYS A 1 389 ? -10.475 -7.531 8.362 1.00 94.25 389 CYS A O 1
ATOM 3029 N N . ALA A 1 390 ? -11.428 -6.867 6.450 1.00 94.88 390 ALA A N 1
ATOM 3030 C CA . ALA A 1 390 ? -11.039 -8.004 5.641 1.00 94.88 390 ALA A CA 1
ATOM 3031 C C . ALA A 1 390 ? -9.701 -7.727 4.962 1.00 94.88 390 ALA A C 1
ATOM 3033 O O . ALA A 1 390 ? -9.547 -6.746 4.236 1.00 94.88 390 ALA A O 1
ATOM 3034 N N . VAL A 1 391 ? -8.768 -8.649 5.164 1.00 95.38 391 VAL A N 1
ATOM 3035 C CA . VAL A 1 391 ? -7.477 -8.694 4.491 1.00 95.38 391 VAL A CA 1
ATOM 3036 C C . VAL A 1 391 ? -7.483 -9.867 3.526 1.00 95.38 391 VAL A C 1
ATOM 3038 O O . VAL A 1 391 ? -7.529 -11.018 3.963 1.00 95.38 391 VAL A O 1
ATOM 3041 N N . LEU A 1 392 ? -7.430 -9.585 2.226 1.00 94.88 392 LEU A N 1
ATOM 3042 C CA . LEU A 1 392 ? -7.251 -10.602 1.195 1.00 94.88 392 LEU A CA 1
ATOM 3043 C C . LEU A 1 392 ? -5.763 -10.700 0.844 1.00 94.88 392 LEU A C 1
ATOM 3045 O O . LEU A 1 392 ? -5.128 -9.692 0.545 1.00 94.88 392 LEU A O 1
ATOM 3049 N N . SER A 1 393 ? -5.198 -11.904 0.882 1.00 92.56 393 SER A N 1
ATOM 3050 C CA . SER A 1 393 ? -3.780 -12.175 0.601 1.00 92.56 393 SER A CA 1
ATOM 3051 C C . SER A 1 393 ? -3.611 -13.391 -0.308 1.00 92.56 393 SER A C 1
ATOM 3053 O O . SER A 1 393 ? -4.506 -14.232 -0.376 1.00 92.56 393 SER A O 1
ATOM 3055 N N . HIS A 1 394 ? -2.486 -13.481 -1.015 1.00 85.50 394 HIS A N 1
ATOM 3056 C CA . HIS A 1 394 ? -2.138 -14.652 -1.825 1.00 85.50 394 HIS A CA 1
ATOM 3057 C C . HIS A 1 394 ? -1.296 -15.649 -1.014 1.00 85.50 394 HIS A C 1
ATOM 3059 O O . HIS A 1 394 ? -0.325 -15.240 -0.377 1.00 85.50 394 HIS A O 1
ATOM 3065 N N . ASP A 1 395 ? -1.644 -16.938 -1.059 1.00 76.94 395 ASP A N 1
ATOM 3066 C CA . ASP A 1 395 ? -0.961 -18.019 -0.338 1.00 76.94 395 ASP A CA 1
ATOM 3067 C C . ASP A 1 395 ? -0.711 -19.219 -1.271 1.00 76.94 395 ASP A C 1
ATOM 3069 O O . ASP A 1 395 ? -1.650 -19.958 -1.557 1.00 76.94 395 ASP A O 1
ATOM 3073 N N . GLU A 1 396 ? 0.529 -19.364 -1.767 1.00 69.94 396 GLU A N 1
ATOM 3074 C CA . GLU A 1 396 ? 1.086 -20.366 -2.715 1.00 69.94 396 GLU A CA 1
ATOM 3075 C C . GLU A 1 396 ? 0.230 -20.759 -3.944 1.00 69.94 396 GLU A C 1
ATOM 3077 O O . GLU A 1 396 ? 0.690 -20.621 -5.078 1.00 69.94 396 GLU A O 1
ATOM 3082 N N . ALA A 1 397 ? -0.987 -21.266 -3.729 1.00 65.62 397 ALA A N 1
ATOM 3083 C CA . ALA A 1 397 ? -1.947 -21.733 -4.730 1.00 65.62 397 ALA A CA 1
ATOM 3084 C C . ALA A 1 397 ? -3.411 -21.282 -4.489 1.00 65.62 397 ALA A C 1
ATOM 3086 O O . ALA A 1 397 ? -4.287 -21.634 -5.276 1.00 65.62 397 ALA A O 1
ATOM 3087 N N . SER A 1 398 ? -3.711 -20.533 -3.421 1.00 77.31 398 SER A N 1
ATOM 3088 C CA . SER A 1 398 ? -5.073 -20.091 -3.073 1.00 77.31 398 SER A CA 1
ATOM 3089 C C . SER A 1 398 ? -5.093 -18.687 -2.463 1.00 77.31 398 SER A C 1
ATOM 3091 O O . SER A 1 398 ? -4.077 -18.179 -1.987 1.00 77.31 398 SER A O 1
ATOM 3093 N N . SER A 1 399 ? -6.251 -18.028 -2.474 1.00 88.88 399 SER A N 1
ATOM 3094 C CA . SER A 1 399 ? -6.416 -16.741 -1.798 1.00 88.88 399 SER A CA 1
ATOM 3095 C C . SER A 1 399 ? -6.832 -16.949 -0.346 1.00 88.88 399 SER A C 1
ATOM 3097 O O . SER A 1 399 ? -7.737 -17.723 -0.048 1.00 88.88 399 SER A O 1
ATOM 3099 N N . ARG A 1 400 ? -6.217 -16.216 0.578 1.00 91.31 400 ARG A N 1
ATOM 3100 C CA . ARG A 1 400 ? -6.527 -16.258 2.007 1.00 91.31 400 ARG A CA 1
ATOM 3101 C C . ARG A 1 400 ? -7.235 -14.981 2.441 1.00 91.31 400 ARG A C 1
ATOM 3103 O O . ARG A 1 400 ? -6.684 -13.890 2.290 1.00 91.31 400 ARG A O 1
ATOM 3110 N N . LEU A 1 401 ? -8.420 -15.130 3.028 1.00 92.56 401 LEU A N 1
ATOM 3111 C CA . LEU A 1 401 ? -9.163 -14.062 3.693 1.00 92.56 401 LEU A CA 1
ATOM 3112 C C . LEU A 1 401 ? -8.900 -14.108 5.200 1.00 92.56 401 LEU A C 1
ATOM 3114 O O . LEU A 1 401 ? -9.179 -15.118 5.838 1.00 92.56 401 LEU A O 1
ATOM 3118 N N . SER A 1 402 ? -8.462 -12.997 5.785 1.00 92.38 402 SER A N 1
ATOM 3119 C CA . SER A 1 402 ? -8.355 -12.818 7.236 1.00 92.38 402 SER A CA 1
ATOM 3120 C C . SER A 1 402 ? -9.211 -11.642 7.700 1.00 92.38 402 SER A C 1
ATOM 3122 O O . SER A 1 402 ? -9.008 -10.513 7.259 1.00 92.38 402 SER A O 1
ATOM 3124 N N . LEU A 1 403 ? -10.144 -11.882 8.622 1.00 92.81 403 LEU A N 1
ATOM 3125 C CA . LEU A 1 403 ? -10.919 -10.829 9.281 1.00 92.81 403 LEU A CA 1
ATOM 3126 C C . LEU A 1 403 ? -10.164 -10.341 10.514 1.00 92.81 403 LEU A C 1
ATOM 3128 O O . LEU A 1 403 ? -9.802 -11.139 11.374 1.00 92.81 403 LEU A O 1
ATOM 3132 N N . CYS A 1 404 ? -9.926 -9.038 10.602 1.00 91.56 404 CYS A N 1
ATOM 3133 C CA . CYS A 1 404 ? -9.124 -8.404 11.640 1.00 91.56 404 CYS A CA 1
ATOM 3134 C C . CYS A 1 404 ? -9.921 -7.324 12.381 1.00 91.56 404 CYS A C 1
ATOM 3136 O O . CYS A 1 404 ? -10.700 -6.594 11.768 1.00 91.56 404 CYS A O 1
ATOM 3138 N N . THR A 1 405 ? -9.690 -7.185 13.686 1.00 91.50 405 THR A N 1
ATOM 3139 C CA . THR A 1 405 ? -10.181 -6.044 14.477 1.00 91.50 405 THR A CA 1
ATOM 3140 C C . THR A 1 405 ? -9.294 -4.808 14.277 1.00 91.50 405 THR A C 1
ATOM 3142 O O . THR A 1 405 ? -8.196 -4.895 13.721 1.00 91.50 405 THR A O 1
ATOM 3145 N N . ALA A 1 406 ? -9.735 -3.652 14.785 1.00 87.94 406 ALA A N 1
ATOM 3146 C CA . ALA A 1 406 ? -8.934 -2.421 14.846 1.00 87.94 406 ALA A CA 1
ATOM 3147 C C . ALA A 1 406 ? -7.602 -2.597 15.611 1.00 87.94 406 ALA A C 1
ATOM 3149 O O . ALA A 1 406 ? -6.617 -1.917 15.337 1.00 87.94 406 ALA A O 1
ATOM 3150 N N . LEU A 1 407 ? -7.535 -3.575 16.521 1.00 86.31 407 LEU A N 1
ATOM 3151 C CA . LEU A 1 407 ? -6.339 -3.931 17.289 1.00 86.31 407 LEU A CA 1
ATOM 3152 C C . LEU A 1 407 ? -5.413 -4.912 16.545 1.00 86.31 407 LEU A C 1
ATOM 3154 O O . LEU A 1 407 ? -4.617 -5.590 17.185 1.00 86.31 407 LEU A O 1
ATOM 3158 N N . SER A 1 408 ? -5.558 -5.029 15.218 1.00 85.75 408 SER A N 1
ATOM 3159 C CA . SER A 1 408 ? -4.838 -5.945 14.315 1.00 85.75 408 SER A CA 1
ATOM 3160 C C . SER A 1 408 ? -5.000 -7.451 14.601 1.00 85.75 408 SER A C 1
ATOM 3162 O O . SER A 1 408 ? -4.411 -8.295 13.913 1.00 85.75 408 SER A O 1
ATOM 3164 N N . THR A 1 409 ? -5.864 -7.826 15.546 1.00 87.00 409 THR A N 1
ATOM 3165 C CA . THR A 1 409 ? -6.114 -9.218 15.944 1.00 87.00 409 THR A CA 1
ATOM 3166 C C . THR A 1 409 ? -6.936 -9.944 14.880 1.00 87.00 409 THR A C 1
ATOM 3168 O O . THR A 1 409 ? -7.992 -9.449 14.487 1.00 87.00 409 THR A O 1
ATOM 3171 N N . SER A 1 410 ? -6.477 -11.108 14.402 1.00 87.25 410 SER A N 1
ATOM 3172 C CA . SER A 1 410 ? -7.275 -11.956 13.499 1.00 87.25 410 SER A CA 1
ATOM 3173 C C . SER A 1 410 ? -8.419 -12.617 14.271 1.00 87.25 410 SER A C 1
ATOM 3175 O O . SER A 1 410 ? -8.165 -13.309 15.251 1.00 87.25 410 SER A O 1
ATOM 3177 N N . VAL A 1 411 ? -9.655 -12.423 13.816 1.00 85.81 411 VAL A N 1
ATOM 3178 C CA . VAL A 1 411 ? -10.871 -13.041 14.371 1.00 85.81 411 VAL A CA 1
ATOM 3179 C C . VAL A 1 411 ? -11.210 -14.338 13.642 1.00 85.81 411 VAL A C 1
ATOM 3181 O O . VAL A 1 411 ? -11.557 -15.328 14.272 1.00 85.81 411 VAL A O 1
ATOM 3184 N N . ASP A 1 412 ? -11.101 -14.332 12.314 1.00 84.44 412 ASP A N 1
ATOM 3185 C CA . ASP A 1 412 ? -11.393 -15.478 11.451 1.00 84.44 412 ASP A CA 1
ATOM 3186 C C . ASP A 1 412 ? -10.395 -15.484 10.288 1.00 84.44 412 ASP A C 1
ATOM 3188 O O . ASP A 1 412 ? -9.911 -14.430 9.863 1.00 84.44 412 ASP A O 1
ATOM 3192 N N . THR A 1 413 ? -10.032 -16.658 9.787 1.00 87.88 413 THR A N 1
ATOM 3193 C CA . THR A 1 413 ? -9.176 -16.805 8.608 1.00 87.88 413 THR A CA 1
ATOM 3194 C C . THR A 1 413 ? -9.625 -18.008 7.802 1.00 87.88 413 THR A C 1
ATOM 3196 O O . THR A 1 413 ? -9.775 -19.101 8.339 1.00 87.88 413 THR A O 1
ATOM 3199 N N . ARG A 1 414 ? -9.833 -17.799 6.502 1.00 86.88 414 ARG A N 1
ATOM 3200 C CA . ARG A 1 414 ? -10.352 -18.810 5.581 1.00 86.88 414 ARG A CA 1
ATOM 3201 C C . ARG A 1 414 ? -9.542 -18.833 4.296 1.00 86.88 414 ARG A C 1
ATOM 3203 O O . ARG A 1 414 ? -9.152 -17.783 3.784 1.00 86.88 414 ARG A O 1
ATOM 3210 N N . LEU A 1 415 ? -9.313 -20.036 3.783 1.00 88.06 415 LEU A N 1
ATOM 3211 C CA . LEU A 1 415 ? -8.764 -20.251 2.450 1.00 88.06 415 LEU A CA 1
ATOM 3212 C C . LEU A 1 415 ? -9.916 -20.292 1.455 1.00 88.06 415 LEU A C 1
ATOM 3214 O O . LEU A 1 415 ? -10.913 -20.974 1.680 1.00 88.06 415 LEU A O 1
ATOM 3218 N N . ILE A 1 416 ? -9.769 -19.547 0.371 1.00 85.31 416 ILE A N 1
ATOM 3219 C CA . ILE A 1 416 ? -10.771 -19.404 -0.670 1.00 85.31 416 ILE A CA 1
ATOM 3220 C C . ILE A 1 416 ? -10.220 -20.088 -1.922 1.00 85.31 416 ILE A C 1
ATOM 3222 O O . ILE A 1 416 ? -9.145 -19.704 -2.395 1.00 85.31 416 ILE A O 1
ATOM 3226 N N . PRO A 1 417 ? -10.944 -21.069 -2.489 1.00 77.56 417 PRO A N 1
ATOM 3227 C CA . PRO A 1 417 ? -10.548 -21.773 -3.708 1.00 77.56 417 PRO A CA 1
ATOM 3228 C C . PRO A 1 417 ? -10.842 -20.915 -4.951 1.00 77.56 417 PRO A C 1
ATOM 3230 O O . PRO A 1 417 ? -11.557 -21.308 -5.863 1.00 77.56 417 PRO A O 1
ATOM 3233 N N . LEU A 1 418 ? -10.356 -19.679 -4.960 1.00 81.25 418 LEU A N 1
ATOM 3234 C CA . LEU A 1 418 ? -10.574 -18.713 -6.026 1.00 81.25 418 LEU A CA 1
ATOM 3235 C C . LEU A 1 418 ? -9.305 -17.878 -6.179 1.00 81.25 418 LEU A C 1
ATOM 3237 O O . LEU A 1 418 ? -8.745 -17.461 -5.170 1.00 81.25 418 LEU A O 1
ATOM 3241 N N . ASP A 1 419 ? -8.891 -17.585 -7.415 1.00 86.62 419 ASP A N 1
ATOM 3242 C CA . ASP A 1 419 ? -7.869 -16.563 -7.686 1.00 86.62 419 ASP A CA 1
ATOM 3243 C C . ASP A 1 419 ? -8.488 -15.173 -7.481 1.00 86.62 419 ASP A C 1
ATOM 3245 O O . ASP A 1 419 ? -8.965 -14.506 -8.408 1.00 86.62 419 ASP A O 1
ATOM 3249 N N . ALA A 1 420 ? -8.653 -14.820 -6.210 1.00 90.56 420 ALA A N 1
ATOM 3250 C CA . ALA A 1 420 ? -9.422 -13.671 -5.791 1.00 90.56 420 ALA A CA 1
ATOM 3251 C C . ALA A 1 420 ? -8.629 -12.381 -5.982 1.00 90.56 420 ALA A C 1
ATOM 3253 O O . ALA A 1 420 ? -7.471 -12.273 -5.589 1.00 90.56 420 ALA A O 1
ATOM 3254 N N . VAL A 1 421 ? -9.308 -11.374 -6.525 1.00 92.75 421 VAL A N 1
ATOM 3255 C CA . VAL A 1 421 ? -8.757 -10.043 -6.804 1.00 92.75 421 VAL A CA 1
ATOM 3256 C C . VAL A 1 421 ? -9.451 -8.969 -5.964 1.00 92.75 421 VAL A C 1
ATOM 3258 O O . VAL A 1 421 ? -8.860 -7.927 -5.703 1.00 92.75 421 VAL A O 1
ATOM 3261 N N . PHE A 1 422 ? -10.690 -9.213 -5.528 1.00 95.56 422 PHE A N 1
ATOM 3262 C CA . PHE A 1 422 ? -11.507 -8.225 -4.825 1.00 95.56 422 PHE A CA 1
ATOM 3263 C C . PHE A 1 422 ? -12.140 -8.804 -3.560 1.00 95.56 422 PHE A C 1
ATOM 3265 O O . PHE A 1 422 ? -12.591 -9.952 -3.567 1.00 95.56 422 PHE A O 1
ATOM 3272 N N . VAL A 1 423 ? -12.260 -7.985 -2.513 1.00 96.31 423 VAL A N 1
ATOM 3273 C CA . VAL A 1 423 ? -13.025 -8.299 -1.298 1.00 96.31 423 VAL A CA 1
ATOM 3274 C C . VAL A 1 423 ? -13.922 -7.132 -0.897 1.00 96.31 423 VAL A C 1
ATOM 3276 O O . VAL A 1 423 ? -13.493 -5.985 -0.889 1.00 96.31 423 VAL A O 1
ATOM 3279 N N . ARG A 1 424 ? -15.180 -7.385 -0.531 1.00 96.62 424 ARG A N 1
ATOM 3280 C CA . ARG A 1 424 ? -16.074 -6.392 0.093 1.00 96.62 424 ARG A CA 1
ATOM 3281 C C . ARG A 1 424 ? -16.834 -7.012 1.257 1.00 96.62 424 ARG A C 1
ATOM 3283 O O . ARG A 1 424 ? -17.078 -8.215 1.272 1.00 96.62 424 ARG A O 1
ATOM 3290 N N . LEU A 1 425 ? -17.183 -6.190 2.240 1.00 94.44 425 LEU A N 1
ATOM 3291 C CA . LEU A 1 425 ? -17.888 -6.611 3.447 1.00 94.44 425 LEU A CA 1
ATOM 3292 C C . LEU A 1 425 ? -19.242 -5.905 3.543 1.00 94.44 425 LEU A C 1
ATOM 3294 O O . LEU A 1 425 ? -19.346 -4.713 3.259 1.00 94.44 425 LEU A O 1
ATOM 3298 N N . ASN A 1 426 ? -20.255 -6.638 3.992 1.00 92.31 426 ASN A N 1
ATOM 3299 C CA . ASN A 1 426 ? -21.517 -6.089 4.482 1.00 92.31 426 ASN A CA 1
ATOM 3300 C C . ASN A 1 426 ? -21.882 -6.748 5.823 1.00 92.31 426 ASN A C 1
ATOM 3302 O O . ASN A 1 426 ? -21.127 -7.574 6.328 1.00 92.31 426 ASN A O 1
ATOM 3306 N N . GLY A 1 427 ? -23.042 -6.445 6.400 1.00 88.75 427 GLY A N 1
ATOM 3307 C CA . GLY A 1 427 ? -23.434 -6.951 7.717 1.00 88.75 427 GLY A CA 1
ATOM 3308 C C . GLY A 1 427 ? -23.602 -8.474 7.824 1.00 88.75 427 GLY A C 1
ATOM 3309 O O . GLY A 1 427 ? -23.793 -8.976 8.930 1.00 88.75 427 GLY A O 1
ATOM 3310 N N . GLN A 1 428 ? -23.556 -9.225 6.716 1.00 88.19 428 GLN A N 1
ATOM 3311 C CA . GLN A 1 428 ? -23.832 -10.669 6.689 1.00 88.19 428 GLN A CA 1
ATOM 3312 C C . GLN A 1 428 ? -22.739 -11.516 6.014 1.00 88.19 428 GLN A C 1
ATOM 3314 O O . GLN A 1 428 ? -22.552 -12.680 6.379 1.00 88.19 428 GLN A O 1
ATOM 3319 N N . PHE A 1 429 ? -22.043 -10.975 5.013 1.00 91.50 429 PHE A N 1
ATOM 3320 C CA . PHE A 1 429 ? -21.147 -11.722 4.133 1.00 91.50 429 PHE A CA 1
ATOM 3321 C C . PHE A 1 429 ? -19.867 -10.948 3.820 1.00 91.50 429 PHE A C 1
ATOM 3323 O O . PHE A 1 429 ? -19.878 -9.740 3.582 1.00 91.50 429 PHE A O 1
ATOM 3330 N N . ALA A 1 430 ? -18.768 -11.691 3.736 1.00 93.56 430 ALA A N 1
ATOM 3331 C CA . ALA A 1 430 ? -17.597 -11.302 2.979 1.00 93.56 430 ALA A CA 1
ATOM 3332 C C . ALA A 1 430 ? -17.792 -11.777 1.541 1.00 93.56 430 ALA A C 1
ATOM 3334 O O . ALA A 1 430 ? -17.997 -12.965 1.292 1.00 93.56 430 ALA A O 1
ATOM 3335 N N . ILE A 1 431 ? -17.785 -10.838 0.603 1.00 95.19 431 ILE A N 1
ATOM 3336 C CA . ILE A 1 431 ? -17.961 -11.086 -0.824 1.00 95.19 431 ILE A CA 1
ATOM 3337 C C . ILE A 1 431 ? -16.579 -11.029 -1.458 1.00 95.19 431 ILE A C 1
ATOM 3339 O O . ILE A 1 431 ? -15.945 -9.975 -1.452 1.00 95.19 431 ILE A O 1
ATOM 3343 N N . ILE A 1 432 ? -16.117 -12.154 -1.993 1.00 94.88 432 ILE A N 1
ATOM 3344 C CA . ILE A 1 432 ? -14.809 -12.270 -2.638 1.00 94.88 432 ILE A CA 1
ATOM 3345 C C . ILE A 1 432 ? -15.017 -12.552 -4.120 1.00 94.88 432 ILE A C 1
ATOM 3347 O O . ILE A 1 432 ? -15.854 -13.379 -4.471 1.00 94.88 432 ILE A O 1
ATOM 3351 N N . ALA A 1 433 ? -14.280 -11.879 -5.000 1.00 94.56 433 ALA A N 1
ATOM 3352 C CA . ALA A 1 433 ? -14.425 -12.056 -6.444 1.00 94.56 433 ALA A CA 1
ATOM 3353 C C . ALA A 1 433 ? -13.083 -12.226 -7.158 1.00 94.56 433 ALA A C 1
ATOM 3355 O O . ALA A 1 433 ? -12.103 -11.556 -6.833 1.00 94.56 433 ALA A O 1
ATOM 3356 N N . SER A 1 434 ? -13.068 -13.100 -8.162 1.00 92.94 434 SER A N 1
ATOM 3357 C CA . SER A 1 434 ? -12.039 -13.180 -9.198 1.00 92.94 434 SER A CA 1
ATOM 3358 C C . SER A 1 434 ? -12.448 -12.335 -10.404 1.00 92.94 434 SER A C 1
ATOM 3360 O O . SER A 1 434 ? -13.393 -11.548 -10.353 1.00 92.94 434 SER A O 1
ATOM 3362 N N . ARG A 1 435 ? -11.760 -12.523 -11.534 1.00 92.75 435 ARG A N 1
ATOM 3363 C CA . ARG A 1 435 ? -12.164 -11.958 -12.828 1.00 92.75 435 ARG A CA 1
ATOM 3364 C C . ARG A 1 435 ? -13.392 -12.639 -13.448 1.00 92.75 435 ARG A C 1
ATOM 3366 O O . ARG A 1 435 ? -13.997 -12.047 -14.335 1.00 92.75 435 ARG A O 1
ATOM 3373 N N . THR A 1 436 ? -13.774 -13.839 -13.012 1.00 91.94 436 THR A N 1
ATOM 3374 C CA . THR A 1 436 ? -14.841 -14.645 -13.647 1.00 91.94 436 THR A CA 1
ATOM 3375 C C . THR A 1 436 ? -16.003 -14.974 -12.712 1.00 91.94 436 THR A C 1
ATOM 3377 O O . THR A 1 436 ? -17.124 -15.183 -13.168 1.00 91.94 436 THR A O 1
ATOM 3380 N N . SER A 1 437 ? -15.759 -15.030 -11.403 1.00 91.75 437 SER A N 1
ATOM 3381 C CA . SER A 1 437 ? -16.713 -15.555 -10.423 1.00 91.75 437 SER A CA 1
ATOM 3382 C C . SER A 1 437 ? -16.633 -14.791 -9.106 1.00 91.75 437 SER A C 1
ATOM 3384 O O . SER A 1 437 ? -15.644 -14.112 -8.829 1.00 91.75 437 SER A O 1
ATOM 3386 N N . PHE A 1 438 ? -17.664 -14.918 -8.275 1.00 92.88 438 PHE A N 1
ATOM 3387 C CA . PHE A 1 438 ? -17.680 -14.381 -6.918 1.00 92.88 438 PHE A CA 1
ATOM 3388 C C . PHE A 1 438 ? -18.291 -15.373 -5.923 1.00 92.88 438 PHE A C 1
ATOM 3390 O O . PHE A 1 438 ? -19.119 -16.214 -6.275 1.00 92.88 438 PHE A O 1
ATOM 3397 N N . VAL A 1 439 ? -17.870 -15.269 -4.665 1.00 90.94 439 VAL A N 1
ATOM 3398 C CA . VAL A 1 439 ? -18.290 -16.121 -3.554 1.00 90.94 439 VAL A CA 1
ATOM 3399 C C . VAL A 1 439 ? -18.790 -15.273 -2.387 1.00 90.94 439 VAL A C 1
ATOM 3401 O O . VAL A 1 439 ? -18.225 -14.225 -2.072 1.00 90.94 439 VAL A O 1
ATOM 3404 N N . LEU A 1 440 ? -19.874 -15.725 -1.754 1.00 91.62 440 LEU A N 1
ATOM 3405 C CA . LEU A 1 440 ? -20.403 -15.161 -0.513 1.00 91.62 440 LEU A CA 1
ATOM 3406 C C . LEU A 1 440 ? -19.996 -16.057 0.659 1.00 91.62 440 LEU A C 1
ATOM 3408 O O . LEU A 1 440 ? -20.514 -17.169 0.809 1.00 91.62 440 LEU A O 1
ATOM 3412 N N . CYS A 1 441 ? -19.116 -15.541 1.510 1.00 90.12 441 CYS A N 1
ATOM 3413 C CA . CYS A 1 441 ? -18.643 -16.191 2.725 1.00 90.12 441 CYS A CA 1
ATOM 3414 C C . CYS A 1 441 ? -19.358 -15.577 3.941 1.00 90.12 441 CYS A C 1
ATOM 3416 O O . CYS A 1 441 ? -19.087 -14.428 4.292 1.00 90.12 441 CYS A O 1
ATOM 3418 N N . PRO A 1 442 ? -20.282 -16.292 4.606 1.00 88.31 442 PRO A N 1
ATOM 3419 C CA . PRO A 1 442 ? -20.967 -15.758 5.780 1.00 88.31 442 PRO A CA 1
ATOM 3420 C C . PRO A 1 442 ? -19.994 -15.598 6.951 1.00 88.31 442 PRO A C 1
ATOM 3422 O O . PRO A 1 442 ? -19.179 -16.490 7.211 1.00 88.31 442 PRO A O 1
ATOM 3425 N N . TYR A 1 443 ? -20.105 -14.494 7.684 1.00 85.81 443 TYR A N 1
ATOM 3426 C CA . TYR A 1 443 ? -19.334 -14.251 8.904 1.00 85.81 443 TYR A CA 1
ATOM 3427 C C . TYR A 1 443 ? -20.216 -13.631 9.991 1.00 85.81 443 TYR A C 1
ATOM 3429 O O . TYR A 1 443 ? -21.311 -13.145 9.714 1.00 85.81 443 TYR A O 1
ATOM 3437 N N . VAL A 1 444 ? -19.752 -13.681 11.241 1.00 72.38 444 VAL A N 1
ATOM 3438 C CA . VAL A 1 444 ? -20.450 -13.070 12.379 1.00 72.38 444 VAL A CA 1
ATOM 3439 C C . VAL A 1 444 ? -19.741 -11.758 12.731 1.00 72.38 444 VAL A C 1
ATOM 3441 O O . VAL A 1 444 ? -18.574 -11.798 13.114 1.00 72.38 444 VAL A O 1
ATOM 3444 N N . PRO A 1 445 ? -20.402 -10.591 12.618 1.00 59.09 445 PRO A N 1
ATOM 3445 C CA . PRO A 1 445 ? -19.754 -9.295 12.839 1.00 59.09 445 PRO A CA 1
ATOM 3446 C C . PRO A 1 445 ? -19.405 -8.965 14.302 1.00 59.09 445 PRO A C 1
ATOM 3448 O O . PRO A 1 445 ? -18.774 -7.941 14.552 1.00 59.09 445 PRO A O 1
ATOM 3451 N N . SER A 1 446 ? -19.844 -9.775 15.272 1.00 53.06 446 SER A N 1
ATOM 3452 C CA . SER A 1 446 ? -19.852 -9.442 16.703 1.00 53.06 446 SER A CA 1
ATOM 3453 C C . SER A 1 446 ? -19.127 -10.485 17.560 1.00 53.06 446 SER A C 1
ATOM 3455 O O . SER A 1 446 ? -19.357 -11.683 17.414 1.00 53.06 446 SER A O 1
ATOM 3457 N N . GLN A 1 447 ? -18.320 -10.015 18.521 1.00 46.62 447 GLN A N 1
ATOM 3458 C CA . GLN A 1 447 ? -17.744 -10.828 19.605 1.00 46.62 447 GLN A CA 1
ATOM 3459 C C . GLN A 1 447 ? -18.793 -11.292 20.642 1.00 46.62 447 GLN A C 1
ATOM 3461 O O . GLN A 1 447 ? -18.492 -12.128 21.489 1.00 46.62 447 GLN A O 1
ATOM 3466 N N . ALA A 1 448 ? -20.035 -10.797 20.586 1.00 38.91 448 ALA A N 1
ATOM 3467 C CA . ALA A 1 448 ? -21.062 -11.033 21.605 1.00 38.91 448 ALA A CA 1
ATOM 3468 C C . ALA A 1 448 ? -21.918 -12.298 21.388 1.00 38.91 448 ALA A C 1
ATOM 3470 O O . ALA A 1 448 ? -23.041 -12.379 21.885 1.00 38.91 448 ALA A O 1
ATOM 3471 N N . THR A 1 449 ? -21.452 -13.308 20.647 1.00 42.00 449 THR A N 1
ATOM 3472 C CA . THR A 1 449 ? -22.215 -14.566 20.513 1.00 42.00 449 THR A CA 1
ATOM 3473 C C . THR A 1 449 ? -21.315 -15.796 20.421 1.00 42.00 449 THR A C 1
ATOM 3475 O O . THR A 1 449 ? -21.365 -16.560 19.467 1.00 42.00 449 THR A O 1
ATOM 3478 N N . PHE A 1 450 ? -20.527 -16.038 21.471 1.00 41.75 450 PHE A N 1
ATOM 3479 C CA . PHE A 1 450 ? -19.897 -17.345 21.713 1.00 41.75 450 PHE A CA 1
ATOM 3480 C C . PHE A 1 450 ? -20.885 -18.416 22.238 1.00 41.75 450 PHE A C 1
ATOM 3482 O O . PHE A 1 450 ? -20.476 -19.540 22.508 1.00 41.75 450 PHE A O 1
ATOM 3489 N N . LEU A 1 451 ? -22.185 -18.104 22.378 1.00 35.28 451 LEU A N 1
ATOM 3490 C CA . LEU A 1 451 ? -23.172 -18.968 23.054 1.00 35.28 451 LEU A CA 1
ATOM 3491 C C . LEU A 1 451 ? -24.269 -19.568 22.162 1.00 35.28 451 LEU A C 1
ATOM 3493 O O . LEU A 1 451 ? -25.267 -20.067 22.673 1.00 35.28 451 LEU A O 1
ATOM 3497 N N . SER A 1 452 ? -24.100 -19.608 20.842 1.00 32.69 452 SER A N 1
ATOM 3498 C CA . SER A 1 452 ? -25.026 -20.373 19.999 1.00 32.69 452 SER A CA 1
ATOM 3499 C C . SER A 1 452 ? -24.274 -21.181 18.956 1.00 32.69 452 SER A C 1
ATOM 3501 O O . SER A 1 452 ? -23.636 -20.606 18.076 1.00 32.69 452 SER A O 1
ATOM 3503 N N . GLY A 1 453 ? -24.391 -22.510 19.034 1.00 35.91 453 GLY A N 1
ATOM 3504 C CA . GLY A 1 453 ? -24.010 -23.446 17.977 1.00 35.91 453 GLY A CA 1
ATOM 3505 C C . GLY A 1 453 ? -24.859 -23.238 16.722 1.00 35.91 453 GLY A C 1
ATOM 3506 O O . GLY A 1 453 ? -25.741 -24.036 16.414 1.00 35.91 453 GLY A O 1
ATOM 3507 N N . VAL A 1 454 ? -24.626 -22.134 16.012 1.00 40.38 454 VAL A N 1
ATOM 3508 C CA . VAL A 1 454 ? -25.263 -21.839 14.730 1.00 40.38 454 VAL A CA 1
ATOM 3509 C C . VAL A 1 454 ? -24.518 -22.629 13.669 1.00 40.38 454 VAL A C 1
ATOM 3511 O O . VAL A 1 454 ? -23.331 -22.414 13.437 1.00 40.38 454 VAL A O 1
ATOM 3514 N N . ALA A 1 455 ? -25.230 -23.563 13.041 1.00 39.69 455 ALA A N 1
ATOM 3515 C CA . ALA A 1 455 ? -24.755 -24.344 11.910 1.00 39.69 455 ALA A CA 1
ATOM 3516 C C . ALA A 1 455 ? -24.002 -23.453 10.905 1.00 39.69 455 ALA A C 1
ATOM 3518 O O . ALA A 1 455 ? -24.550 -22.451 10.435 1.00 39.69 455 ALA A O 1
ATOM 3519 N N . GLN A 1 456 ? -22.756 -23.817 10.582 1.00 48.75 456 GLN A N 1
ATOM 3520 C CA . GLN A 1 456 ? -21.958 -23.147 9.556 1.00 48.75 456 GLN A CA 1
ATOM 3521 C C . GLN A 1 456 ? -22.759 -23.108 8.248 1.00 48.75 456 GLN A C 1
ATOM 3523 O O . GLN A 1 456 ? -22.947 -24.126 7.578 1.00 48.75 456 GLN A O 1
ATOM 3528 N N . LYS A 1 457 ? -23.277 -21.930 7.885 1.00 57.09 457 LYS A N 1
ATOM 3529 C CA . LYS A 1 457 ? -23.873 -21.720 6.564 1.00 57.09 457 LYS A CA 1
ATOM 3530 C C . LYS A 1 457 ? -22.756 -21.885 5.533 1.00 57.09 457 LYS A C 1
ATOM 3532 O O . LYS A 1 457 ? -21.742 -21.198 5.616 1.00 57.09 457 LYS A O 1
ATOM 3537 N N . LYS A 1 458 ? -22.949 -22.804 4.585 1.00 70.00 458 LYS A N 1
ATOM 3538 C CA . LYS A 1 458 ? -22.002 -23.062 3.493 1.00 70.00 458 LYS A CA 1
ATOM 3539 C C . LYS A 1 458 ? -21.813 -21.825 2.612 1.00 70.00 458 LYS A C 1
ATOM 3541 O O . LYS A 1 458 ? -22.747 -21.041 2.417 1.00 70.00 458 LYS A O 1
ATOM 3546 N N . GLU A 1 459 ? -20.607 -21.696 2.075 1.00 80.50 459 GLU A N 1
ATOM 3547 C CA . GLU A 1 459 ? -20.226 -20.680 1.094 1.00 80.50 459 GLU A CA 1
ATOM 3548 C C . GLU A 1 459 ? -21.009 -20.863 -0.210 1.00 80.50 459 GLU A C 1
ATOM 3550 O O . GLU A 1 459 ? -21.361 -21.985 -0.586 1.00 80.50 459 GLU A O 1
ATOM 3555 N N . ARG A 1 460 ? -21.318 -19.756 -0.892 1.00 85.56 460 ARG A N 1
ATOM 3556 C CA . ARG A 1 460 ? -22.122 -19.770 -2.124 1.00 85.56 460 ARG A CA 1
ATOM 3557 C C . ARG A 1 460 ? -21.333 -19.179 -3.280 1.00 85.56 460 ARG A C 1
ATOM 3559 O O . ARG A 1 460 ? -20.977 -18.006 -3.221 1.00 85.56 460 ARG A O 1
ATOM 3566 N N . PHE A 1 461 ? -21.110 -19.981 -4.317 1.00 86.38 461 PHE A N 1
ATOM 3567 C CA . PHE A 1 461 ? -20.328 -19.624 -5.501 1.00 86.38 461 PHE A CA 1
ATOM 3568 C C . PHE A 1 461 ? -21.235 -19.291 -6.684 1.00 86.38 461 PHE A C 1
ATOM 3570 O O . PHE A 1 461 ? -22.185 -20.024 -6.964 1.00 86.38 461 PHE A O 1
ATOM 3577 N N . TYR A 1 462 ? -20.900 -18.220 -7.400 1.00 88.94 462 TYR A N 1
ATOM 3578 C CA . TYR A 1 462 ? -21.624 -17.760 -8.581 1.00 88.94 462 TYR A CA 1
ATOM 3579 C C . TYR A 1 462 ? -20.644 -17.377 -9.688 1.00 88.94 462 TYR A C 1
ATOM 3581 O O . TYR A 1 462 ? -19.665 -16.669 -9.440 1.00 88.94 462 TYR A O 1
ATOM 3589 N N . HIS A 1 463 ? -20.926 -17.809 -10.916 1.00 91.38 463 HIS A N 1
ATOM 3590 C CA . HIS A 1 463 ? -20.215 -17.319 -12.090 1.00 91.38 463 HIS A CA 1
ATOM 3591 C C . HIS A 1 463 ? -20.879 -16.026 -12.587 1.00 91.38 463 HIS A C 1
ATOM 3593 O O . HIS A 1 463 ? -22.103 -15.899 -12.576 1.00 91.38 463 HIS A O 1
ATOM 3599 N N . VAL A 1 464 ? -20.091 -15.052 -13.050 1.00 90.81 464 VAL A N 1
ATOM 3600 C CA . VAL A 1 464 ? -20.583 -13.695 -13.373 1.00 90.81 464 VAL A CA 1
ATOM 3601 C C . VAL A 1 464 ? -21.588 -13.646 -14.540 1.00 90.81 464 VAL A C 1
ATOM 3603 O O . VAL A 1 464 ? -22.365 -12.699 -14.688 1.00 90.81 464 VAL A O 1
ATOM 3606 N N . ASP A 1 465 ? -21.562 -14.662 -15.399 1.00 90.31 465 ASP A N 1
ATOM 3607 C CA . ASP A 1 465 ? -22.472 -14.782 -16.546 1.00 90.31 465 ASP A CA 1
ATOM 3608 C C . ASP A 1 465 ? -23.804 -15.455 -16.201 1.00 90.31 465 ASP A C 1
ATOM 3610 O O . ASP A 1 465 ? -24.753 -15.377 -16.990 1.00 90.31 465 ASP A O 1
ATOM 3614 N N . ASP A 1 466 ? -23.905 -16.053 -15.015 1.00 88.00 466 ASP A N 1
ATOM 3615 C CA . ASP A 1 466 ? -25.121 -16.718 -14.575 1.00 88.00 466 ASP A CA 1
ATOM 3616 C C . ASP A 1 466 ? -26.238 -15.696 -14.296 1.00 88.00 466 ASP A C 1
ATOM 3618 O O . ASP A 1 466 ? -26.018 -14.512 -14.022 1.00 88.00 466 ASP A O 1
ATOM 3622 N N . THR A 1 467 ? -27.482 -16.163 -14.380 1.00 86.81 467 THR A N 1
ATOM 3623 C CA . THR A 1 467 ? -28.689 -15.396 -14.037 1.00 86.81 467 THR A CA 1
ATOM 3624 C C . THR A 1 467 ? -29.405 -16.079 -12.871 1.00 86.81 467 THR A C 1
ATOM 3626 O O . THR A 1 467 ? -30.443 -16.715 -13.076 1.00 86.81 467 THR A O 1
ATOM 3629 N N . PRO A 1 468 ? -28.835 -16.031 -11.654 1.00 83.25 468 PRO A N 1
ATOM 3630 C CA . PRO A 1 468 ? -29.428 -16.676 -10.489 1.00 83.25 468 PRO A CA 1
ATOM 3631 C C . PRO A 1 468 ? -30.825 -16.108 -10.190 1.00 83.25 468 PRO A C 1
ATOM 3633 O O . PRO A 1 468 ? -31.012 -14.896 -10.069 1.00 83.25 468 PRO A O 1
ATOM 3636 N N . ALA A 1 469 ? -31.806 -17.006 -10.057 1.00 78.00 469 ALA A N 1
ATOM 3637 C CA . ALA A 1 469 ? -33.208 -16.685 -9.768 1.00 78.00 469 ALA A CA 1
ATOM 3638 C C . ALA A 1 469 ? -33.554 -16.740 -8.263 1.00 78.00 469 ALA A C 1
ATOM 3640 O O . ALA A 1 469 ? -34.725 -16.690 -7.901 1.00 78.00 469 ALA A O 1
ATOM 3641 N N . GLY A 1 470 ? -32.557 -16.867 -7.375 1.00 63.41 470 GLY A N 1
ATOM 3642 C CA . GLY A 1 470 ? -32.754 -16.897 -5.914 1.00 63.41 470 GLY A CA 1
ATOM 3643 C C . GLY A 1 470 ? -33.257 -18.226 -5.346 1.00 63.41 470 GLY A C 1
ATOM 3644 O O . GLY A 1 470 ? -33.477 -18.344 -4.142 1.00 63.41 470 GLY A O 1
ATOM 3645 N N . VAL A 1 471 ? -33.424 -19.251 -6.185 1.00 58.03 471 VAL A N 1
ATOM 3646 C CA . VAL A 1 471 ? -33.787 -20.599 -5.737 1.00 58.03 471 VAL A CA 1
ATOM 3647 C C . VAL A 1 471 ? -32.557 -21.269 -5.124 1.00 58.03 471 VAL A C 1
ATOM 3649 O O . VAL A 1 471 ? -31.509 -21.362 -5.763 1.00 58.03 471 VAL A O 1
ATOM 3652 N N . LYS A 1 472 ? -32.686 -21.755 -3.882 1.00 52.94 472 LYS A N 1
ATOM 3653 C CA . LYS A 1 472 ? -31.663 -22.567 -3.210 1.00 52.94 472 LYS A CA 1
ATOM 3654 C C . LYS A 1 472 ? -31.460 -23.861 -3.998 1.00 52.94 472 LYS A C 1
ATOM 3656 O O . LYS A 1 472 ? -32.213 -24.814 -3.825 1.00 52.94 472 LYS A O 1
ATOM 3661 N N . HIS A 1 473 ? -30.459 -23.907 -4.866 1.00 47.53 473 HIS A N 1
ATOM 3662 C CA . HIS A 1 473 ? -29.992 -25.181 -5.386 1.00 47.53 473 HIS A CA 1
ATOM 3663 C C . HIS A 1 473 ? -29.186 -25.868 -4.283 1.00 47.53 473 HIS A C 1
ATOM 3665 O O . HIS A 1 473 ? -28.028 -25.528 -4.050 1.00 47.53 473 HIS A O 1
ATOM 3671 N N . ASP A 1 474 ? -29.804 -26.841 -3.610 1.00 40.94 474 ASP A N 1
ATOM 3672 C CA . ASP A 1 474 ? -29.085 -27.923 -2.930 1.00 40.94 474 ASP A CA 1
ATOM 3673 C C . ASP A 1 474 ? -28.395 -28.773 -4.009 1.00 40.94 474 ASP A C 1
ATOM 3675 O O . ASP A 1 474 ? -28.818 -29.878 -4.339 1.00 40.94 474 ASP A O 1
ATOM 3679 N N . SER A 1 475 ? -27.359 -28.230 -4.649 1.00 40.41 475 SER A N 1
ATOM 3680 C CA . SER A 1 475 ? -26.477 -29.034 -5.484 1.00 40.41 475 SER A CA 1
ATOM 3681 C C . SER A 1 475 ? -25.437 -29.672 -4.575 1.00 40.41 475 SER A C 1
ATOM 3683 O O . SER A 1 475 ? -24.557 -29.005 -4.029 1.00 40.41 475 SER A O 1
ATOM 3685 N N . THR A 1 476 ? -25.598 -30.979 -4.402 1.00 35.97 476 THR A N 1
ATOM 3686 C CA . THR A 1 476 ? -24.596 -31.945 -3.953 1.00 35.97 476 THR A CA 1
ATOM 3687 C C . THR A 1 476 ? -23.203 -31.642 -4.520 1.00 35.97 476 THR A C 1
ATOM 3689 O O . THR A 1 476 ? -23.081 -31.160 -5.641 1.00 35.97 476 THR A O 1
ATOM 3692 N N . TYR A 1 477 ? -22.173 -31.956 -3.732 1.00 40.34 477 TYR A N 1
ATOM 3693 C CA . TYR A 1 477 ? -20.731 -31.670 -3.869 1.00 40.34 477 TYR A CA 1
ATOM 3694 C C . TYR A 1 477 ? -20.024 -31.977 -5.217 1.00 40.34 477 TYR A C 1
ATOM 3696 O O . TYR A 1 477 ? -18.816 -31.773 -5.317 1.00 40.34 477 TYR A O 1
ATOM 3704 N N . ASP A 1 478 ? -20.721 -32.396 -6.269 1.00 34.50 478 ASP A N 1
ATOM 3705 C CA . ASP A 1 478 ? -20.125 -32.826 -7.537 1.00 34.50 478 ASP A CA 1
ATOM 3706 C C . ASP A 1 478 ? -20.225 -31.742 -8.620 1.00 34.50 478 ASP A C 1
ATOM 3708 O O . ASP A 1 478 ? -21.190 -31.719 -9.379 1.00 34.50 478 ASP A O 1
ATOM 3712 N N . THR A 1 479 ? -19.231 -30.836 -8.662 1.00 46.03 479 THR A N 1
ATOM 3713 C CA . THR A 1 479 ? -18.686 -30.047 -9.816 1.00 46.03 479 THR A CA 1
ATOM 3714 C C . THR A 1 479 ? -18.115 -28.665 -9.431 1.00 46.03 479 THR A C 1
ATOM 3716 O O . THR A 1 479 ? -18.132 -27.730 -10.232 1.00 46.03 479 THR A O 1
ATOM 3719 N N . HIS A 1 480 ? -17.525 -28.506 -8.239 1.00 50.81 480 HIS A N 1
ATOM 3720 C CA . HIS A 1 480 ? -16.785 -27.275 -7.897 1.00 50.81 480 HIS A CA 1
ATOM 3721 C C . HIS A 1 480 ? -15.632 -26.985 -8.887 1.00 50.81 480 HIS A C 1
ATOM 3723 O O . HIS A 1 480 ? -15.519 -25.872 -9.392 1.00 50.81 480 HIS A O 1
ATOM 3729 N N . GLN A 1 481 ? -14.897 -28.018 -9.316 1.00 46.75 481 GLN A N 1
ATOM 3730 C CA . GLN A 1 481 ? -13.771 -27.873 -10.253 1.00 46.75 481 GLN A CA 1
ATOM 3731 C C . GLN A 1 481 ? -14.163 -27.486 -11.696 1.00 46.75 481 GLN A C 1
ATOM 3733 O O . GLN A 1 481 ? -13.317 -27.008 -12.446 1.00 46.75 481 GLN A O 1
ATOM 3738 N N . GLN A 1 482 ? -15.421 -27.673 -12.123 1.00 47.16 482 GLN A N 1
ATOM 3739 C CA . GLN A 1 482 ? -15.840 -27.352 -13.502 1.00 47.16 482 GLN A CA 1
ATOM 3740 C C . GLN A 1 482 ? -16.388 -25.926 -13.668 1.00 47.16 482 GLN A C 1
ATOM 3742 O O . GLN A 1 482 ? -16.381 -25.406 -14.783 1.00 47.16 482 GLN A O 1
ATOM 3747 N N . ARG A 1 483 ? -16.848 -25.271 -12.590 1.00 51.31 483 ARG A N 1
ATOM 3748 C CA . ARG A 1 483 ? -17.372 -23.890 -12.652 1.00 51.31 483 ARG A CA 1
ATOM 3749 C C . ARG A 1 483 ? -16.291 -22.821 -12.463 1.00 51.31 483 ARG A C 1
ATOM 3751 O O . ARG A 1 483 ? -16.421 -21.745 -13.037 1.00 51.31 483 ARG A O 1
ATOM 3758 N N . GLU A 1 484 ? -15.216 -23.131 -11.737 1.00 52.72 484 GLU A N 1
ATOM 3759 C CA . GLU A 1 484 ? -14.105 -22.207 -11.434 1.00 52.72 484 GLU A CA 1
ATOM 3760 C C . GLU A 1 484 ? -13.308 -21.761 -12.676 1.00 52.72 484 GLU A C 1
ATOM 3762 O O . GLU A 1 484 ? -12.758 -20.662 -12.700 1.00 52.72 484 GLU A O 1
ATOM 3767 N N . MET A 1 485 ? -13.294 -22.579 -13.734 1.00 55.94 485 MET A N 1
ATOM 3768 C CA . MET A 1 485 ? -12.427 -22.400 -14.909 1.00 55.94 485 MET A CA 1
ATOM 3769 C C . MET A 1 485 ? -13.163 -21.931 -16.168 1.00 55.94 485 MET A C 1
ATOM 3771 O O . MET A 1 485 ? -12.565 -21.897 -17.246 1.00 55.94 485 MET A O 1
ATOM 3775 N N . ARG A 1 486 ? -14.455 -21.584 -16.081 1.00 79.69 486 ARG A N 1
ATOM 3776 C CA . ARG A 1 486 ? -15.172 -21.074 -17.255 1.00 79.69 486 ARG A CA 1
ATOM 3777 C C . ARG A 1 486 ? -14.617 -19.684 -17.611 1.00 79.69 486 ARG A C 1
ATOM 3779 O O . ARG A 1 486 ? -14.721 -18.767 -16.799 1.00 79.69 486 ARG A O 1
ATOM 3786 N N . PRO A 1 487 ? -14.031 -19.494 -18.809 1.00 82.88 487 PRO A N 1
ATOM 3787 C CA . PRO A 1 487 ? -13.614 -18.170 -19.238 1.00 82.88 487 PRO A CA 1
ATOM 3788 C C . PRO A 1 487 ? -14.851 -17.318 -19.531 1.00 82.88 487 PRO A C 1
ATOM 3790 O O . PRO A 1 487 ? -15.848 -17.805 -20.072 1.00 82.88 487 PRO A O 1
ATOM 3793 N N . THR A 1 488 ? -14.766 -16.030 -19.216 1.00 90.25 488 THR A N 1
ATOM 3794 C CA . THR A 1 488 ? -15.762 -15.029 -19.611 1.00 90.25 488 THR A CA 1
ATOM 3795 C C . THR A 1 488 ? -15.163 -14.090 -20.653 1.00 90.25 488 THR A C 1
ATOM 3797 O O . THR A 1 488 ? -13.958 -13.845 -20.657 1.00 90.25 488 THR A O 1
ATOM 3800 N N . GLN A 1 489 ? -16.005 -13.573 -21.547 1.00 90.94 489 GLN A N 1
ATOM 3801 C CA . GLN A 1 489 ? -15.607 -12.574 -22.550 1.00 90.94 489 GLN A CA 1
ATOM 3802 C C . GLN A 1 489 ? -15.566 -11.153 -21.977 1.00 90.94 489 GLN A C 1
ATOM 3804 O O . GLN A 1 489 ? -15.036 -10.248 -22.610 1.00 90.94 489 GLN A O 1
ATOM 3809 N N . ASP A 1 490 ? -16.145 -10.949 -20.794 1.00 91.38 490 ASP A N 1
ATOM 3810 C CA . ASP A 1 490 ? -16.288 -9.631 -20.185 1.00 91.38 490 ASP A CA 1
ATOM 3811 C C . ASP A 1 490 ? -15.984 -9.735 -18.684 1.00 91.38 490 ASP A C 1
ATOM 3813 O O . ASP A 1 490 ? -16.889 -9.982 -17.897 1.00 91.38 490 ASP A O 1
ATOM 3817 N N . PRO A 1 491 ? -14.723 -9.682 -18.243 1.00 94.12 491 PRO A N 1
ATOM 3818 C CA . PRO A 1 491 ? -14.375 -10.005 -16.863 1.00 94.12 491 PRO A CA 1
ATOM 3819 C C . PRO A 1 491 ? -14.854 -8.960 -15.846 1.00 94.12 491 PRO A C 1
ATOM 3821 O O . PRO A 1 491 ? -15.138 -7.804 -16.166 1.00 94.12 491 PRO A O 1
ATOM 3824 N N . ILE A 1 492 ? -14.921 -9.374 -14.580 1.00 95.25 492 ILE A N 1
ATOM 3825 C CA . ILE A 1 492 ? -15.148 -8.479 -13.441 1.00 95.25 492 ILE A CA 1
ATOM 3826 C C . ILE A 1 492 ? -13.952 -7.527 -13.313 1.00 95.25 492 ILE A C 1
ATOM 3828 O O . ILE A 1 492 ? -12.788 -7.946 -13.327 1.00 95.25 492 ILE A O 1
ATOM 3832 N N . CYS A 1 493 ? -14.238 -6.236 -13.150 1.00 93.69 493 CYS A N 1
ATOM 3833 C CA . CYS A 1 493 ? -13.216 -5.209 -12.944 1.00 93.69 493 CYS A CA 1
ATOM 3834 C C . CYS A 1 493 ? -13.409 -4.378 -11.671 1.00 93.69 493 CYS A C 1
ATOM 3836 O O . CYS A 1 493 ? -12.437 -3.803 -11.187 1.00 93.69 493 CYS A O 1
ATOM 3838 N N . CYS A 1 494 ? -14.621 -4.334 -11.109 1.00 93.94 494 CYS A N 1
ATOM 3839 C CA . CYS A 1 494 ? -14.916 -3.609 -9.876 1.00 93.94 494 CYS A CA 1
ATOM 3840 C C . CYS A 1 494 ? -16.165 -4.197 -9.197 1.00 93.94 494 CYS A C 1
ATOM 3842 O O . CYS A 1 494 ? -17.107 -4.591 -9.886 1.00 93.94 494 CYS A O 1
ATOM 3844 N N . ILE A 1 495 ? -16.207 -4.231 -7.861 1.00 97.12 495 ILE A N 1
ATOM 3845 C CA . ILE A 1 495 ? -17.387 -4.646 -7.084 1.00 97.12 495 ILE A CA 1
ATOM 3846 C C . ILE A 1 495 ? -17.654 -3.687 -5.917 1.00 97.12 495 ILE A C 1
ATOM 3848 O O . ILE A 1 495 ? -16.730 -3.102 -5.346 1.00 97.12 495 ILE A O 1
ATOM 3852 N N . THR A 1 496 ? -18.923 -3.548 -5.538 1.00 96.88 496 THR A N 1
ATOM 3853 C CA . THR A 1 496 ? -19.355 -2.829 -4.330 1.00 96.88 496 THR A CA 1
ATOM 3854 C C . THR A 1 496 ? -20.615 -3.470 -3.756 1.00 96.88 496 THR A C 1
ATOM 3856 O O . THR A 1 496 ? -21.365 -4.116 -4.490 1.00 96.88 496 THR A O 1
ATOM 3859 N N . CYS A 1 497 ? -20.863 -3.331 -2.457 1.00 96.31 497 CYS A N 1
ATOM 3860 C CA . CYS A 1 497 ? -22.031 -3.936 -1.822 1.00 96.31 497 CYS A CA 1
ATOM 3861 C C . CYS A 1 497 ? -22.608 -3.080 -0.697 1.00 96.31 497 CYS A C 1
ATOM 3863 O O . CYS A 1 497 ? -21.903 -2.305 -0.056 1.00 96.31 497 CYS A O 1
ATOM 3865 N N . SER A 1 498 ? -23.892 -3.292 -0.440 1.00 95.06 498 SER A N 1
ATOM 3866 C CA . SER A 1 498 ? -24.592 -2.923 0.784 1.00 95.06 498 SER A CA 1
ATOM 3867 C C . SER A 1 498 ? -25.197 -4.178 1.419 1.00 95.06 498 SER A C 1
ATOM 3869 O O . SER A 1 498 ? -24.999 -5.298 0.939 1.00 95.06 498 SER A O 1
ATOM 3871 N N . ASP A 1 499 ? -25.982 -4.016 2.480 1.00 92.00 499 ASP A N 1
ATOM 3872 C CA . ASP A 1 499 ? -26.740 -5.130 3.060 1.00 92.00 499 ASP A CA 1
ATOM 3873 C C . ASP A 1 499 ? -27.845 -5.648 2.128 1.00 92.00 499 ASP A C 1
ATOM 3875 O O . ASP A 1 499 ? -28.296 -6.783 2.271 1.00 92.00 499 ASP A O 1
ATOM 3879 N N . ARG A 1 500 ? -28.277 -4.830 1.157 1.00 93.81 500 ARG A N 1
ATOM 3880 C CA . ARG A 1 500 ? -29.381 -5.148 0.237 1.00 93.81 500 ARG A CA 1
ATOM 3881 C C . ARG A 1 500 ? -28.916 -5.569 -1.144 1.00 93.81 500 ARG A C 1
ATOM 3883 O O . ARG A 1 500 ? -29.586 -6.381 -1.775 1.00 93.81 500 ARG A O 1
ATOM 3890 N N . PHE A 1 501 ? -27.810 -5.013 -1.631 1.00 95.50 501 PHE A N 1
ATOM 3891 C CA . PHE A 1 501 ? -27.376 -5.229 -3.006 1.00 95.50 501 PHE A CA 1
ATOM 3892 C C . PHE A 1 501 ? -25.883 -5.522 -3.116 1.00 95.50 501 PHE A C 1
ATOM 3894 O O . PHE A 1 501 ? -25.066 -4.942 -2.409 1.00 95.50 501 PHE A O 1
ATOM 3901 N N . LEU A 1 502 ? -25.529 -6.366 -4.080 1.00 96.75 502 LEU A N 1
ATOM 3902 C CA . LEU A 1 502 ? -24.186 -6.486 -4.637 1.00 96.75 502 LEU A CA 1
ATOM 3903 C C . LEU A 1 502 ? -24.215 -5.911 -6.055 1.00 96.75 502 LEU A C 1
ATOM 3905 O O . LEU A 1 502 ? -25.058 -6.295 -6.867 1.00 96.75 502 LEU A O 1
ATOM 3909 N N . ILE A 1 503 ? -23.293 -5.002 -6.359 1.00 96.69 503 ILE A N 1
ATOM 3910 C CA . ILE A 1 503 ? -23.110 -4.440 -7.696 1.00 96.69 503 ILE A CA 1
ATOM 3911 C C . ILE A 1 503 ? -21.768 -4.897 -8.252 1.00 96.69 503 ILE A C 1
ATOM 3913 O O . ILE A 1 503 ? -20.721 -4.687 -7.638 1.00 96.69 503 ILE A O 1
ATOM 3917 N N . VAL A 1 504 ? -21.815 -5.502 -9.437 1.00 96.94 504 VAL A N 1
ATOM 3918 C CA . VAL A 1 504 ? -20.649 -5.993 -10.174 1.00 96.94 504 VAL A CA 1
ATOM 3919 C C . VAL A 1 504 ? -20.481 -5.176 -11.450 1.00 96.94 504 VAL A C 1
ATOM 3921 O O . VAL A 1 504 ? -21.388 -5.115 -12.279 1.00 96.94 504 VAL A O 1
ATOM 3924 N N . GLY A 1 505 ? -19.314 -4.557 -11.603 1.00 96.00 505 GLY A N 1
ATOM 3925 C CA . GLY A 1 505 ? -18.900 -3.821 -12.790 1.00 96.00 505 GLY A CA 1
ATOM 3926 C C . GLY A 1 505 ? -18.025 -4.680 -13.698 1.00 96.00 505 GLY A C 1
ATOM 3927 O O . GLY A 1 505 ? -17.035 -5.273 -13.255 1.00 96.00 505 GLY A O 1
ATOM 3928 N N . ARG A 1 506 ? -18.395 -4.745 -14.975 1.00 93.75 506 ARG A N 1
ATOM 3929 C CA . ARG A 1 506 ? -17.731 -5.537 -16.017 1.00 93.75 506 ARG A CA 1
ATOM 3930 C C . ARG A 1 506 ? -16.822 -4.654 -16.885 1.00 93.75 506 ARG A C 1
ATOM 3932 O O . ARG A 1 506 ? -17.042 -3.445 -16.966 1.00 93.75 506 ARG A O 1
ATOM 3939 N N . GLU A 1 507 ? -15.808 -5.227 -17.533 1.00 91.06 507 GLU A N 1
ATOM 3940 C CA . GLU A 1 507 ? -14.873 -4.471 -18.387 1.00 91.06 507 GLU A CA 1
ATOM 3941 C C . GLU A 1 507 ? -15.538 -3.773 -19.582 1.00 91.06 507 GLU A C 1
ATOM 3943 O O . GLU A 1 507 ? -15.066 -2.722 -20.012 1.00 91.06 507 GLU A O 1
ATOM 3948 N N . SER A 1 508 ? -16.666 -4.289 -20.066 1.00 89.94 508 SER A N 1
ATOM 3949 C CA . SER A 1 508 ? -17.495 -3.651 -21.093 1.00 89.94 508 SER A CA 1
ATOM 3950 C C . SER A 1 508 ? -18.139 -2.329 -20.654 1.00 89.94 508 SER A C 1
ATOM 3952 O O . SER A 1 508 ? -18.681 -1.617 -21.494 1.00 89.94 508 SER A O 1
ATOM 3954 N N . GLY A 1 509 ? -18.125 -2.009 -19.355 1.00 89.69 509 GLY A N 1
ATOM 3955 C CA . GLY A 1 509 ? -18.927 -0.933 -18.765 1.00 89.69 509 GLY A CA 1
ATOM 3956 C C . GLY A 1 509 ? -20.294 -1.403 -18.247 1.00 89.69 509 GLY A C 1
ATOM 3957 O O . GLY A 1 509 ? -21.040 -0.615 -17.670 1.00 89.69 509 GLY A O 1
ATOM 3958 N N . THR A 1 510 ? -20.634 -2.687 -18.397 1.00 93.31 510 THR A N 1
ATOM 3959 C CA . THR A 1 510 ? -21.902 -3.230 -17.891 1.00 93.31 510 THR A CA 1
ATOM 3960 C C . THR A 1 510 ? -21.921 -3.290 -16.360 1.00 93.31 510 THR A C 1
ATOM 3962 O O . THR A 1 510 ? -21.008 -3.830 -15.736 1.00 93.31 510 THR A O 1
ATOM 3965 N N . LEU A 1 511 ? -23.003 -2.798 -15.752 1.00 94.81 511 LEU A N 1
ATOM 3966 C CA . LEU A 1 511 ? -23.283 -2.901 -14.320 1.00 94.81 511 LEU A CA 1
ATOM 3967 C C . LEU A 1 511 ? -24.367 -3.953 -14.061 1.00 94.81 511 LEU A C 1
ATOM 3969 O O . LEU A 1 511 ? -25.456 -3.892 -14.636 1.00 94.81 511 LEU A O 1
ATOM 3973 N N . GLN A 1 512 ? -24.082 -4.906 -13.177 1.00 94.88 512 GLN A N 1
ATOM 3974 C CA . GLN A 1 512 ? -25.013 -5.952 -12.753 1.00 94.88 512 GLN A CA 1
ATOM 3975 C C . GLN A 1 512 ? -25.413 -5.745 -11.289 1.00 94.88 512 GLN A C 1
ATOM 3977 O O . GLN A 1 512 ? -24.538 -5.638 -10.432 1.00 94.88 512 GLN A O 1
ATOM 3982 N N . ARG A 1 513 ? -26.719 -5.718 -10.992 1.00 95.00 513 ARG A N 1
ATOM 3983 C CA . ARG A 1 513 ? -27.261 -5.544 -9.631 1.00 95.00 513 ARG A CA 1
ATOM 3984 C C . ARG A 1 513 ? -27.914 -6.832 -9.133 1.00 95.00 513 ARG A C 1
ATOM 3986 O O . ARG A 1 513 ? -28.933 -7.257 -9.681 1.00 95.00 513 ARG A O 1
ATOM 3993 N N . TYR A 1 514 ? -27.359 -7.394 -8.066 1.00 94.62 514 TYR A N 1
ATOM 3994 C CA . TYR A 1 514 ? -27.857 -8.576 -7.365 1.00 94.62 514 TYR A CA 1
ATOM 3995 C C . TYR A 1 514 ? -28.491 -8.175 -6.030 1.00 94.62 514 TYR A C 1
ATOM 3997 O O . TYR A 1 514 ? -27.916 -7.355 -5.319 1.00 94.62 514 TYR A O 1
ATOM 4005 N N . VAL A 1 515 ? -29.636 -8.749 -5.661 1.00 94.44 515 VAL A N 1
ATOM 4006 C CA . VAL A 1 515 ? -30.243 -8.570 -4.327 1.00 94.44 515 VAL A CA 1
ATOM 4007 C C . VAL A 1 515 ? -29.680 -9.600 -3.358 1.00 94.44 515 VAL A C 1
ATOM 4009 O O . VAL A 1 515 ? -29.565 -10.776 -3.691 1.00 94.44 515 VAL A O 1
ATOM 4012 N N . LEU A 1 516 ? -29.360 -9.175 -2.142 1.00 91.44 516 LEU A N 1
ATOM 4013 C CA . LEU A 1 516 ? -28.882 -10.021 -1.051 1.00 91.44 516 LEU A CA 1
ATOM 4014 C C . LEU A 1 516 ? -30.012 -10.287 -0.038 1.00 91.44 516 LEU A C 1
ATOM 4016 O O . LEU A 1 516 ? -30.882 -9.432 0.131 1.00 91.44 516 LEU A O 1
ATOM 4020 N N . PRO A 1 517 ? -30.033 -11.459 0.634 1.00 87.88 517 PRO A N 1
ATOM 4021 C CA . PRO A 1 517 ? -29.018 -12.524 0.633 1.00 87.88 517 PRO A CA 1
ATOM 4022 C C . PRO A 1 517 ? -29.191 -13.592 -0.466 1.00 87.88 517 PRO A C 1
ATOM 4024 O O . PRO A 1 517 ? -28.370 -14.508 -0.561 1.00 87.88 517 PRO A O 1
ATOM 4027 N N . ASP A 1 518 ? -30.258 -13.522 -1.264 1.00 86.31 518 ASP A N 1
ATOM 4028 C CA . ASP A 1 518 ? -30.637 -14.592 -2.203 1.00 86.31 518 ASP A CA 1
ATOM 4029 C C . ASP A 1 518 ? -29.859 -14.568 -3.528 1.00 86.31 518 ASP A C 1
ATOM 4031 O O . ASP A 1 518 ? -29.917 -15.523 -4.297 1.00 86.31 518 ASP A O 1
ATOM 4035 N N . VAL A 1 519 ? -29.083 -13.509 -3.771 1.00 89.69 519 VAL A N 1
ATOM 4036 C CA . VAL A 1 519 ? -28.273 -13.292 -4.980 1.00 89.69 519 VAL A CA 1
ATOM 4037 C C . VAL A 1 519 ? -29.140 -13.344 -6.241 1.00 89.69 519 VAL A C 1
ATOM 4039 O O . VAL A 1 519 ? -28.757 -13.923 -7.249 1.00 89.69 519 VAL A O 1
ATOM 4042 N N . THR A 1 520 ? -30.333 -12.745 -6.211 1.00 91.56 520 THR A N 1
ATOM 4043 C CA . THR A 1 520 ? -31.177 -12.629 -7.410 1.00 91.56 520 THR A CA 1
ATOM 4044 C C . THR A 1 520 ? -30.663 -11.505 -8.296 1.00 91.56 520 THR A C 1
ATOM 4046 O O . THR A 1 520 ? -30.506 -10.371 -7.844 1.00 91.56 520 THR A O 1
ATOM 4049 N N . LEU A 1 521 ? -30.393 -11.795 -9.568 1.00 91.56 521 LEU A N 1
ATOM 4050 C CA . LEU A 1 521 ? -30.010 -10.756 -10.522 1.00 91.56 521 LEU A CA 1
ATOM 4051 C C . LEU A 1 521 ? -31.253 -9.959 -10.943 1.00 91.56 521 LEU A C 1
ATOM 4053 O O . LEU A 1 521 ? -32.144 -10.500 -11.592 1.00 91.56 521 LEU A O 1
ATOM 4057 N N . VAL A 1 522 ? -31.292 -8.668 -10.610 1.00 90.00 522 VAL A N 1
ATOM 4058 C CA . VAL A 1 522 ? -32.452 -7.798 -10.880 1.00 90.00 522 VAL A CA 1
ATOM 4059 C C . VAL A 1 522 ? -32.230 -6.887 -12.083 1.00 90.00 522 VAL A C 1
ATOM 4061 O O . VAL A 1 522 ? -33.188 -6.523 -12.758 1.00 90.00 522 VAL A O 1
ATOM 4064 N N . GLN A 1 523 ? -30.986 -6.492 -12.370 1.00 85.81 523 GLN A N 1
ATOM 4065 C CA . GLN A 1 523 ? -30.713 -5.519 -13.430 1.00 85.81 523 GLN A CA 1
ATOM 4066 C C . GLN A 1 523 ? -29.345 -5.733 -14.087 1.00 85.81 523 GLN A C 1
ATOM 4068 O O . GLN A 1 523 ? -28.361 -6.008 -13.397 1.00 85.81 523 GLN A O 1
ATOM 4073 N N . ARG A 1 524 ? -29.290 -5.569 -15.417 1.00 88.38 524 ARG A N 1
ATOM 4074 C CA . ARG A 1 524 ? -28.066 -5.465 -16.227 1.00 88.38 524 ARG A CA 1
ATOM 4075 C C . ARG A 1 524 ? -28.153 -4.185 -17.059 1.00 88.38 524 ARG A C 1
ATOM 4077 O O . ARG A 1 524 ? -28.979 -4.116 -17.961 1.00 88.38 524 ARG A O 1
ATOM 4084 N N . ASN A 1 525 ? -27.317 -3.195 -16.760 1.00 81.88 525 ASN A N 1
ATOM 4085 C CA . ASN A 1 525 ? -27.289 -1.927 -17.488 1.00 81.88 525 ASN A CA 1
ATOM 4086 C C . ASN A 1 525 ? -25.953 -1.762 -18.200 1.00 81.88 525 ASN A C 1
ATOM 4088 O O . ASN A 1 525 ? -24.915 -1.707 -17.547 1.00 81.88 525 ASN A O 1
ATOM 4092 N N . SER A 1 526 ? -25.986 -1.633 -19.520 1.00 78.94 526 SER A N 1
ATOM 4093 C CA . SER A 1 526 ? -24.808 -1.367 -20.355 1.00 78.94 526 SER A CA 1
ATOM 4094 C C . SER A 1 526 ? -24.772 0.063 -20.906 1.00 78.94 526 SER A C 1
ATOM 4096 O O . SER A 1 526 ? -23.876 0.396 -21.669 1.00 78.94 526 SER A O 1
ATOM 4098 N N . SER A 1 527 ? -25.756 0.905 -20.568 1.00 73.00 527 SER A N 1
ATOM 4099 C CA . SER A 1 527 ? -25.930 2.243 -21.152 1.00 73.00 527 SER A CA 1
ATOM 4100 C C . SER A 1 527 ? -25.236 3.371 -20.389 1.00 73.00 527 SER A C 1
ATOM 4102 O O . SER A 1 527 ? -25.028 4.435 -20.961 1.00 73.00 527 SER A O 1
ATOM 4104 N N . PHE A 1 528 ? -24.899 3.177 -19.110 1.00 76.62 528 PHE A N 1
ATOM 4105 C CA . PHE A 1 528 ? -24.370 4.261 -18.272 1.00 76.62 528 PHE A CA 1
ATOM 4106 C C . PHE A 1 528 ? -22.908 4.591 -18.540 1.00 76.62 528 PHE A C 1
ATOM 4108 O O . PHE A 1 528 ? -22.503 5.739 -18.397 1.00 76.62 528 PHE A O 1
ATOM 4115 N N . LEU A 1 529 ? -22.105 3.587 -18.884 1.00 80.00 529 LEU A N 1
ATOM 4116 C CA . LEU A 1 529 ? -20.660 3.721 -18.961 1.00 80.00 529 LEU A CA 1
ATOM 4117 C C . LEU A 1 529 ? -20.181 3.413 -20.372 1.00 80.00 529 LEU A C 1
ATOM 4119 O O . LEU A 1 529 ? -20.567 2.416 -20.973 1.00 80.00 529 LEU A O 1
ATOM 4123 N N . THR A 1 530 ? -19.286 4.257 -20.871 1.00 74.69 530 THR A N 1
ATOM 4124 C CA . THR A 1 530 ? -18.567 4.048 -22.135 1.00 74.69 530 THR A CA 1
ATOM 4125 C C . THR A 1 530 ? -17.204 3.382 -21.925 1.00 74.69 530 THR A C 1
ATOM 4127 O O . THR A 1 530 ? -16.536 3.015 -22.889 1.00 74.69 530 THR A O 1
ATOM 4130 N N . CYS A 1 531 ? -16.780 3.232 -20.667 1.00 78.06 531 CYS A N 1
ATOM 4131 C CA . CYS A 1 531 ? -15.501 2.670 -20.251 1.00 78.06 531 CYS A CA 1
ATOM 4132 C C . CYS A 1 531 ? -15.683 1.820 -18.983 1.00 78.06 531 CYS A C 1
ATOM 4134 O O . CYS A 1 531 ? -16.643 2.004 -18.234 1.00 78.06 531 CYS A O 1
ATOM 4136 N N . ARG A 1 532 ? -14.748 0.901 -18.709 1.00 89.12 532 ARG A N 1
ATOM 4137 C CA . ARG A 1 532 ? -14.793 0.050 -17.510 1.00 89.12 532 ARG A CA 1
ATOM 4138 C C . ARG A 1 532 ? -14.842 0.880 -16.213 1.00 89.12 532 ARG A C 1
ATOM 4140 O O . ARG A 1 532 ? -14.057 1.828 -16.084 1.00 89.12 532 ARG A O 1
ATOM 4147 N N . PRO A 1 533 ? -15.696 0.536 -15.232 1.00 92.44 533 PRO A N 1
ATOM 4148 C CA . PRO A 1 533 ? -15.685 1.171 -13.919 1.00 92.44 533 PRO A CA 1
ATOM 4149 C C . PRO A 1 533 ? -14.382 0.859 -13.176 1.00 92.44 533 PRO A C 1
ATOM 4151 O O . PRO A 1 533 ? -13.882 -0.263 -13.208 1.00 92.44 533 PRO A O 1
ATOM 4154 N N . SER A 1 534 ? -13.832 1.859 -12.490 1.00 89.62 534 SER A N 1
ATOM 4155 C CA . SER A 1 534 ? -12.631 1.718 -11.658 1.00 89.62 534 SER A CA 1
ATOM 4156 C C . SER A 1 534 ? -12.948 1.728 -10.163 1.00 89.62 534 SER A C 1
ATOM 4158 O O . SER A 1 534 ? -12.308 1.012 -9.395 1.00 89.62 534 SER A O 1
ATOM 4160 N N . TYR A 1 535 ? -13.960 2.493 -9.749 1.00 92.62 535 TYR A N 1
ATOM 4161 C CA . TYR A 1 535 ? -14.411 2.574 -8.364 1.00 92.62 535 TYR A CA 1
ATOM 4162 C C . TYR A 1 535 ? -15.926 2.776 -8.306 1.00 92.62 535 TYR A C 1
ATOM 4164 O O . TYR A 1 535 ? -16.489 3.500 -9.128 1.00 92.62 535 TYR A O 1
ATOM 4172 N N . MET A 1 536 ? -16.589 2.144 -7.337 1.00 95.94 536 MET A N 1
ATOM 4173 C CA . MET A 1 536 ? -18.035 2.241 -7.134 1.00 95.94 536 MET A CA 1
ATOM 4174 C C . MET A 1 536 ? -18.373 2.248 -5.644 1.00 95.94 536 MET A C 1
ATOM 4176 O O . MET A 1 536 ? -17.812 1.458 -4.881 1.00 95.94 536 MET A O 1
ATOM 4180 N N . ALA A 1 537 ? -19.343 3.066 -5.238 1.00 96.06 537 ALA A N 1
ATOM 4181 C CA . ALA A 1 537 ? -19.906 3.007 -3.890 1.00 96.06 537 ALA A CA 1
ATOM 4182 C C . ALA A 1 537 ? -21.404 3.315 -3.874 1.00 96.06 537 ALA A C 1
ATOM 4184 O O . ALA A 1 537 ? -21.883 4.207 -4.581 1.00 96.06 537 ALA A O 1
ATOM 4185 N N . LEU A 1 538 ? -22.121 2.580 -3.029 1.00 96.12 538 LEU A N 1
ATOM 4186 C CA . LEU A 1 538 ? -23.535 2.784 -2.730 1.00 96.12 538 LEU A CA 1
ATOM 4187 C C . LEU A 1 538 ? -23.702 3.763 -1.568 1.00 96.12 538 LEU A C 1
ATOM 4189 O O . LEU A 1 538 ? -22.884 3.771 -0.647 1.00 96.12 538 LEU A O 1
ATOM 4193 N N . ASN A 1 539 ? -24.770 4.556 -1.601 1.00 95.75 539 ASN A N 1
ATOM 4194 C CA . ASN A 1 539 ? -25.165 5.372 -0.457 1.00 95.75 539 ASN A CA 1
ATOM 4195 C C . ASN A 1 539 ? -25.784 4.515 0.668 1.00 95.75 539 ASN A C 1
ATOM 4197 O O . ASN A 1 539 ? -26.086 3.332 0.484 1.00 95.75 539 ASN A O 1
ATOM 4201 N N . CYS A 1 540 ? -25.974 5.111 1.848 1.00 93.56 540 CYS A N 1
ATOM 4202 C CA . CYS A 1 540 ? -26.364 4.391 3.065 1.00 93.56 540 CYS A CA 1
ATOM 4203 C C . CYS A 1 540 ? -27.730 3.677 2.988 1.00 93.56 540 CYS A C 1
ATOM 4205 O O . CYS A 1 540 ? -27.920 2.661 3.653 1.00 93.56 540 CYS A O 1
ATOM 4207 N N . ASP A 1 541 ? -28.660 4.132 2.140 1.00 95.06 541 ASP A N 1
ATOM 4208 C CA . ASP A 1 541 ? -29.970 3.495 1.920 1.00 95.06 541 ASP A CA 1
ATOM 4209 C C . ASP A 1 541 ? -30.041 2.630 0.642 1.00 95.06 541 ASP A C 1
ATOM 4211 O O . ASP A 1 541 ? -31.062 1.992 0.363 1.00 95.06 541 ASP A O 1
ATOM 4215 N N . SER A 1 542 ? -28.931 2.544 -0.099 1.00 95.31 542 SER A N 1
ATOM 4216 C CA . SER A 1 542 ? -28.786 1.815 -1.365 1.00 95.31 542 SER A CA 1
ATOM 4217 C C . SER A 1 542 ? -29.704 2.281 -2.503 1.00 95.31 542 SER A C 1
ATOM 4219 O O . SER A 1 542 ? -30.070 1.479 -3.368 1.00 95.31 542 SER A O 1
ATOM 4221 N N . THR A 1 543 ? -30.090 3.555 -2.513 1.00 94.88 543 THR A N 1
ATOM 4222 C CA . THR A 1 543 ? -30.900 4.160 -3.583 1.00 94.88 543 THR A CA 1
ATOM 4223 C C . THR A 1 543 ? -30.063 4.807 -4.681 1.00 94.88 543 THR A C 1
ATOM 4225 O O . THR A 1 543 ? -30.520 4.880 -5.817 1.00 94.88 543 THR A O 1
ATOM 4228 N N . LYS A 1 544 ? -28.825 5.222 -4.389 1.00 95.69 544 LYS A N 1
ATOM 4229 C CA . LYS A 1 544 ? -27.931 5.896 -5.340 1.00 95.69 544 LYS A CA 1
ATOM 4230 C C . LYS A 1 544 ? -26.577 5.199 -5.428 1.00 95.69 544 LYS A C 1
ATOM 4232 O O . LYS A 1 544 ? -26.068 4.649 -4.450 1.00 95.69 544 LYS A O 1
ATOM 4237 N N . LEU A 1 545 ? -25.981 5.254 -6.614 1.00 96.06 545 LEU A N 1
ATOM 4238 C CA . LEU A 1 545 ? -24.670 4.701 -6.930 1.00 96.06 545 LEU A CA 1
ATOM 4239 C C . LEU A 1 545 ? -23.752 5.810 -7.448 1.00 96.06 545 LEU A C 1
ATOM 4241 O O . LEU A 1 545 ? -24.068 6.479 -8.427 1.00 96.06 545 LEU A O 1
ATOM 4245 N N . GLY A 1 546 ? -22.594 5.968 -6.813 1.00 96.56 546 GLY A N 1
ATOM 4246 C CA . GLY A 1 546 ? -21.488 6.747 -7.361 1.00 96.56 546 GLY A CA 1
ATOM 4247 C C . GLY A 1 546 ? -20.534 5.827 -8.115 1.00 96.56 546 GLY A C 1
ATOM 4248 O O . GLY A 1 546 ? -20.088 4.825 -7.549 1.00 96.56 546 GLY A O 1
ATOM 4249 N N . VAL A 1 547 ? -20.207 6.157 -9.364 1.00 95.62 547 VAL A N 1
ATOM 4250 C CA . VAL A 1 547 ? -19.269 5.393 -10.202 1.00 95.62 547 VAL A CA 1
ATOM 4251 C C . VAL A 1 547 ? -18.178 6.309 -10.734 1.00 95.62 547 VAL A C 1
ATOM 4253 O O . VAL A 1 547 ? -18.486 7.377 -11.246 1.00 95.62 547 VAL A O 1
ATOM 4256 N N . ILE A 1 548 ? -16.917 5.878 -10.657 1.00 93.88 548 ILE A N 1
ATOM 4257 C CA . ILE A 1 548 ? -15.779 6.511 -11.338 1.00 93.88 548 ILE A CA 1
ATOM 4258 C C . ILE A 1 548 ? -15.250 5.535 -12.384 1.00 93.88 548 ILE A C 1
ATOM 4260 O O . ILE A 1 548 ? -14.856 4.413 -12.052 1.00 93.88 548 ILE A O 1
ATOM 4264 N N . ASP A 1 549 ? -15.204 5.945 -13.645 1.00 89.38 549 ASP A N 1
ATOM 4265 C CA . ASP A 1 549 ? -14.716 5.111 -14.742 1.00 89.38 549 ASP A CA 1
ATOM 4266 C C . ASP A 1 549 ? -13.172 5.076 -14.847 1.00 89.38 549 ASP A C 1
ATOM 4268 O O . ASP A 1 549 ? -12.434 5.749 -14.120 1.00 89.38 549 ASP A O 1
ATOM 4272 N N . GLY A 1 550 ? -12.648 4.272 -15.775 1.00 83.50 550 GLY A N 1
ATOM 4273 C CA . GLY A 1 550 ? -11.214 4.171 -16.051 1.00 83.50 550 GLY A CA 1
ATOM 4274 C C . GLY A 1 550 ? -10.566 5.454 -16.591 1.00 83.50 550 GLY A C 1
ATOM 4275 O O . GLY A 1 550 ? -9.338 5.546 -16.586 1.00 83.50 550 GLY A O 1
ATOM 4276 N N . THR A 1 551 ? -11.344 6.449 -17.022 1.00 81.06 551 THR A N 1
ATOM 4277 C CA . THR A 1 551 ? -10.847 7.731 -17.541 1.00 81.06 551 THR A CA 1
ATOM 4278 C C . THR A 1 551 ? -10.856 8.843 -16.489 1.00 81.06 551 THR A C 1
ATOM 4280 O O . THR A 1 551 ? -10.119 9.815 -16.637 1.00 81.06 551 THR A O 1
ATOM 4283 N N . GLY A 1 552 ? -11.565 8.654 -15.370 1.00 85.69 552 GLY A N 1
ATOM 4284 C CA . GLY A 1 552 ? -11.730 9.657 -14.313 1.00 85.69 552 GLY A CA 1
ATOM 4285 C C . GLY A 1 552 ? -13.033 10.453 -14.405 1.00 85.69 552 GLY A C 1
ATOM 4286 O O . GLY A 1 552 ? -13.131 11.526 -13.807 1.00 85.69 552 GLY A O 1
ATOM 4287 N N . VAL A 1 553 ? -14.008 9.973 -15.178 1.00 90.88 553 VAL A N 1
ATOM 4288 C CA . VAL A 1 553 ? -15.371 10.508 -15.209 1.00 90.88 553 VAL A CA 1
ATOM 4289 C C . VAL A 1 553 ? -16.164 9.885 -14.067 1.00 90.88 553 VAL A C 1
ATOM 4291 O O . VAL A 1 553 ? -16.217 8.664 -13.922 1.00 90.88 553 VAL A O 1
ATOM 4294 N N . PHE A 1 554 ? -16.767 10.740 -13.251 1.00 94.81 554 PHE A N 1
ATOM 4295 C CA . PHE A 1 554 ? -17.694 10.376 -12.193 1.00 94.81 554 PHE A CA 1
ATOM 4296 C C . PHE A 1 554 ? -19.137 10.529 -12.671 1.00 94.81 554 PHE A C 1
ATOM 4298 O O . PHE A 1 554 ? -19.486 11.561 -13.244 1.00 94.81 554 PHE A O 1
ATOM 4305 N N . LEU A 1 555 ? -19.968 9.536 -12.361 1.00 95.00 555 LEU A N 1
ATOM 4306 C CA . LEU A 1 555 ? -21.413 9.555 -12.554 1.00 95.00 555 LEU A CA 1
ATOM 4307 C C . LEU A 1 555 ? -22.120 9.276 -11.229 1.00 95.00 555 LEU A C 1
ATOM 4309 O O . LEU A 1 555 ? -21.801 8.307 -10.533 1.00 95.00 555 LEU A O 1
ATOM 4313 N N . LEU A 1 556 ? -23.116 10.102 -10.921 1.00 95.88 556 LEU A N 1
ATOM 4314 C CA . LEU A 1 556 ? -24.078 9.866 -9.854 1.00 95.88 556 LEU A CA 1
ATOM 4315 C C . LEU A 1 556 ? -25.364 9.309 -10.459 1.00 95.88 556 LEU A C 1
ATOM 4317 O O . LEU A 1 556 ? -26.030 10.003 -11.220 1.00 95.88 556 LEU A O 1
ATOM 4321 N N . ILE A 1 557 ? -25.709 8.069 -10.125 1.00 94.12 557 ILE A N 1
ATOM 4322 C CA . ILE A 1 557 ? -26.834 7.339 -10.716 1.00 94.12 557 ILE A CA 1
ATOM 4323 C C . ILE A 1 557 ? -27.883 7.078 -9.639 1.00 94.12 557 ILE A C 1
ATOM 4325 O O . ILE A 1 557 ? -27.564 6.547 -8.573 1.00 94.12 557 ILE A O 1
ATOM 4329 N N . ASP A 1 558 ? -29.138 7.399 -9.927 1.00 93.06 558 ASP A N 1
ATOM 4330 C CA . ASP A 1 558 ? -30.280 6.946 -9.138 1.00 93.06 558 ASP A CA 1
ATOM 4331 C C . ASP A 1 558 ? -30.679 5.529 -9.580 1.00 93.06 558 ASP A C 1
ATOM 4333 O O . ASP A 1 558 ? -30.986 5.270 -10.743 1.00 93.06 558 ASP A O 1
ATOM 4337 N N . LEU A 1 559 ? -30.649 4.578 -8.647 1.00 91.19 559 LEU A N 1
ATOM 4338 C CA . LEU A 1 559 ? -30.933 3.167 -8.911 1.00 91.19 559 LEU A CA 1
ATOM 4339 C C . LEU A 1 559 ? -32.431 2.839 -8.949 1.00 91.19 559 LEU A C 1
ATOM 4341 O O . LEU A 1 559 ? -32.783 1.701 -9.287 1.00 91.19 559 LEU A O 1
ATOM 4345 N N . GLN A 1 560 ? -33.295 3.777 -8.555 1.00 87.31 560 GLN A N 1
ATOM 4346 C CA . GLN A 1 560 ? -34.746 3.636 -8.646 1.00 87.31 560 GLN A CA 1
ATOM 4347 C C . GLN A 1 560 ? -35.251 4.104 -10.011 1.00 87.31 560 GLN A C 1
ATOM 4349 O O . GLN A 1 560 ? -35.923 3.337 -10.700 1.00 87.31 560 GLN A O 1
ATOM 4354 N N . SER A 1 561 ? -34.899 5.330 -10.409 1.00 86.69 561 SER A N 1
ATOM 4355 C CA . SER A 1 561 ? -35.293 5.910 -11.702 1.00 86.69 561 SER A CA 1
ATOM 4356 C C . SER A 1 561 ? -34.420 5.432 -12.866 1.00 86.69 561 SER A C 1
ATOM 4358 O O . SER A 1 561 ? -34.893 5.340 -13.996 1.00 86.69 561 SER A O 1
ATOM 4360 N N . GLY A 1 562 ? -33.157 5.083 -12.601 1.00 84.12 562 GLY A N 1
ATOM 4361 C CA . GLY A 1 562 ? -32.171 4.801 -13.641 1.00 84.12 562 GLY A CA 1
ATOM 4362 C C . GLY A 1 562 ? -31.625 6.063 -14.316 1.00 84.12 562 GLY A C 1
ATOM 4363 O O . GLY A 1 562 ? -31.061 5.960 -15.403 1.00 84.12 562 GLY A O 1
ATOM 4364 N N . GLU A 1 563 ? -31.791 7.240 -13.709 1.00 88.62 563 GLU A N 1
ATOM 4365 C CA . GLU A 1 563 ? -31.302 8.511 -14.245 1.00 88.62 563 GLU A CA 1
ATOM 4366 C C . GLU A 1 563 ? -29.906 8.873 -13.714 1.00 88.62 563 GLU A C 1
ATOM 4368 O O . GLU A 1 563 ? -29.515 8.516 -12.598 1.00 88.62 563 GLU A O 1
ATOM 4373 N N . VAL A 1 564 ? -29.141 9.605 -14.530 1.00 91.31 564 VAL A N 1
ATOM 4374 C CA . VAL A 1 564 ? -27.861 10.202 -14.126 1.00 91.31 564 VAL A CA 1
ATOM 4375 C C . VAL A 1 564 ? -28.144 11.585 -13.544 1.00 91.31 564 VAL A C 1
ATOM 4377 O O . VAL A 1 564 ? -28.541 12.494 -14.265 1.00 91.31 564 VAL A O 1
ATOM 4380 N N . LEU A 1 565 ? -27.920 11.738 -12.242 1.00 91.94 565 LEU A N 1
ATOM 4381 C CA . LEU A 1 565 ? -28.166 12.969 -11.490 1.00 91.94 565 LEU A CA 1
ATOM 4382 C C . LEU A 1 565 ? -27.038 13.999 -11.651 1.00 91.94 565 LEU A C 1
ATOM 4384 O O . LEU A 1 565 ? -27.276 15.198 -11.567 1.00 91.94 565 LEU A O 1
ATOM 4388 N N . SER A 1 566 ? -25.793 13.549 -11.827 1.00 93.38 566 SER A N 1
ATOM 4389 C CA . SER A 1 566 ? -24.622 14.430 -11.932 1.00 93.38 566 SER A CA 1
ATOM 4390 C C . SER A 1 566 ? -23.480 13.730 -12.670 1.00 93.38 566 SER A C 1
ATOM 4392 O O . SER A 1 566 ? -23.226 12.547 -12.435 1.00 93.38 566 SER A O 1
ATOM 4394 N N . GLU A 1 567 ? -22.772 14.462 -13.532 1.00 93.94 567 GLU A N 1
ATOM 4395 C CA . GLU A 1 567 ? -21.555 14.014 -14.221 1.00 93.94 567 GLU A CA 1
ATOM 4396 C C . GLU A 1 567 ? -20.412 14.989 -13.922 1.00 93.94 567 GLU A C 1
ATOM 4398 O O . GLU A 1 567 ? -20.569 16.209 -14.031 1.00 93.94 567 GLU A O 1
ATOM 4403 N N . ARG A 1 568 ? -19.237 14.461 -13.564 1.00 93.19 568 ARG A N 1
ATOM 4404 C CA . ARG A 1 568 ? -18.025 15.259 -13.319 1.00 93.19 568 ARG A CA 1
ATOM 4405 C C . ARG A 1 568 ? -16.799 14.589 -13.922 1.00 93.19 568 ARG A C 1
ATOM 4407 O O . ARG A 1 568 ? -16.776 13.380 -14.115 1.00 93.19 568 ARG A O 1
ATOM 4414 N N . ARG A 1 569 ? -15.755 15.365 -14.210 1.00 91.62 569 ARG A N 1
ATOM 4415 C CA . ARG A 1 569 ? -14.494 14.867 -14.787 1.00 91.62 569 ARG A CA 1
ATOM 4416 C C . ARG A 1 569 ? -13.342 15.087 -13.827 1.00 91.62 569 ARG A C 1
ATOM 4418 O O . ARG A 1 569 ? -13.407 15.959 -12.971 1.00 91.62 569 ARG A O 1
ATOM 4425 N N . ASP A 1 570 ? -12.274 14.328 -14.024 1.00 89.69 570 ASP A N 1
ATOM 4426 C CA . ASP A 1 570 ? -11.056 14.382 -13.219 1.00 89.69 570 ASP A CA 1
ATOM 4427 C C . ASP A 1 570 ? -11.275 14.034 -11.726 1.00 89.69 570 ASP A C 1
ATOM 4429 O O . ASP A 1 570 ? -10.556 14.523 -10.842 1.00 89.69 570 ASP A O 1
ATOM 4433 N N . VAL A 1 571 ? -12.266 13.179 -11.452 1.00 92.44 571 VAL A N 1
ATOM 4434 C CA . VAL A 1 571 ? -12.588 12.666 -10.115 1.00 92.44 571 VAL A CA 1
ATOM 4435 C C . VAL A 1 571 ? -11.817 11.376 -9.866 1.00 92.44 571 VAL A C 1
ATOM 4437 O O . VAL A 1 571 ? -11.727 10.508 -10.735 1.00 92.44 571 VAL A O 1
ATOM 4440 N N . TRP A 1 572 ? -11.253 11.245 -8.668 1.00 91.56 572 TRP A N 1
ATOM 4441 C CA . TRP A 1 572 ? -10.385 10.118 -8.315 1.00 91.56 572 TRP A CA 1
ATOM 4442 C C . TRP A 1 572 ? -10.685 9.477 -6.964 1.00 91.56 572 TRP A C 1
ATOM 4444 O O . TRP A 1 572 ? -10.145 8.414 -6.667 1.00 91.56 572 TRP A O 1
ATOM 4454 N N . GLY A 1 573 ? -11.554 10.089 -6.165 1.00 93.12 573 GLY A N 1
ATOM 4455 C CA . GLY A 1 573 ? -12.007 9.542 -4.894 1.00 93.12 573 GLY A CA 1
ATOM 4456 C C . GLY A 1 573 ? -13.433 9.976 -4.601 1.00 93.12 573 GLY A C 1
ATOM 4457 O O . GLY A 1 573 ? -13.852 11.055 -5.022 1.00 93.12 573 GLY A O 1
ATOM 4458 N N . LEU A 1 574 ? -14.171 9.129 -3.888 1.00 95.50 574 LEU A N 1
ATOM 4459 C CA . LEU A 1 574 ? -15.498 9.449 -3.378 1.00 95.50 574 LEU A CA 1
ATOM 4460 C C . LEU A 1 574 ? -15.759 8.739 -2.051 1.00 95.50 574 LEU A C 1
ATOM 4462 O O . LEU A 1 574 ? -15.205 7.667 -1.811 1.00 95.50 574 LEU A O 1
ATOM 4466 N N . ALA A 1 575 ? -16.633 9.314 -1.229 1.00 96.06 575 ALA A N 1
ATOM 4467 C CA . ALA A 1 575 ? -17.206 8.659 -0.059 1.00 96.06 575 ALA A CA 1
ATOM 4468 C C . ALA A 1 575 ? -18.625 9.181 0.194 1.00 96.06 575 ALA A C 1
ATOM 4470 O O . ALA A 1 575 ? -18.852 10.391 0.244 1.00 96.06 575 ALA A O 1
ATOM 4471 N N . TRP A 1 576 ? -19.580 8.271 0.361 1.00 97.00 576 TRP A N 1
ATOM 4472 C CA . TRP A 1 576 ? -20.934 8.621 0.783 1.00 97.00 576 TRP A CA 1
ATOM 4473 C C . TRP A 1 576 ? -20.969 8.973 2.266 1.00 97.00 576 TRP A C 1
ATOM 4475 O O . TRP A 1 576 ? -20.230 8.380 3.057 1.00 97.00 576 TRP A O 1
ATOM 4485 N N . ALA A 1 577 ? -21.853 9.896 2.644 1.00 96.44 577 ALA A N 1
ATOM 4486 C CA . ALA A 1 577 ? -22.174 10.087 4.048 1.00 96.44 577 ALA A CA 1
ATOM 4487 C C . ALA A 1 577 ? -22.825 8.813 4.607 1.00 96.44 577 ALA A C 1
ATOM 4489 O O . ALA A 1 577 ? -23.747 8.252 4.010 1.00 96.44 577 ALA A O 1
ATOM 4490 N N . GLN A 1 578 ? -22.339 8.345 5.755 1.00 93.62 578 GLN A N 1
ATOM 4491 C CA . GLN A 1 578 ? -22.856 7.130 6.396 1.00 93.62 578 GLN A CA 1
ATOM 4492 C C . GLN A 1 578 ? -24.263 7.331 6.982 1.00 93.62 578 GLN A C 1
ATOM 4494 O O . GLN A 1 578 ? -25.016 6.375 7.138 1.00 93.62 578 GLN A O 1
ATOM 4499 N N . ASP A 1 579 ? -24.610 8.574 7.301 1.00 93.31 579 ASP A N 1
ATOM 4500 C CA . ASP A 1 579 ? -25.803 9.000 8.030 1.00 93.31 579 ASP A CA 1
ATOM 4501 C C . ASP A 1 579 ? -26.797 9.804 7.175 1.00 93.31 579 ASP A C 1
ATOM 4503 O O . ASP A 1 579 ? -27.912 10.065 7.623 1.00 93.31 579 ASP A O 1
ATOM 4507 N N . ASN A 1 580 ? -26.438 10.171 5.937 1.00 93.19 580 ASN A N 1
ATOM 4508 C CA . ASN A 1 580 ? -27.297 10.966 5.060 1.00 93.19 580 ASN A CA 1
ATOM 4509 C C . ASN A 1 580 ? -27.242 10.500 3.587 1.00 93.19 580 ASN A C 1
ATOM 4511 O O . ASN A 1 580 ? -26.221 10.688 2.923 1.00 93.19 580 ASN A O 1
ATOM 4515 N N . PRO A 1 581 ? -28.341 9.970 3.014 1.00 93.81 581 PRO A N 1
ATOM 4516 C CA . PRO A 1 581 ? -28.338 9.408 1.660 1.00 93.81 581 PRO A CA 1
ATOM 4517 C C . PRO A 1 581 ? -28.218 10.451 0.538 1.00 93.81 581 PRO A C 1
ATOM 4519 O O . PRO A 1 581 ? -27.983 10.076 -0.615 1.00 93.81 581 PRO A O 1
ATOM 4522 N N . ALA A 1 582 ? -28.387 11.740 0.847 1.00 92.50 582 ALA A N 1
ATOM 4523 C CA . ALA A 1 582 ? -28.272 12.839 -0.109 1.00 92.50 582 ALA A CA 1
ATOM 4524 C C . ALA A 1 582 ? -26.838 13.368 -0.260 1.00 92.50 582 ALA A C 1
ATOM 4526 O O . ALA A 1 582 ? -26.563 14.090 -1.219 1.00 92.50 582 ALA A O 1
ATOM 4527 N N . LEU A 1 583 ? -25.933 13.045 0.671 1.00 95.12 583 LEU A N 1
ATOM 4528 C CA . LEU A 1 583 ? -24.613 13.666 0.765 1.00 95.12 583 LEU A CA 1
ATOM 4529 C C . LEU A 1 583 ? -23.486 12.735 0.305 1.00 95.12 583 LEU A C 1
ATOM 4531 O O . LEU A 1 583 ? -23.357 11.605 0.774 1.00 95.12 583 LEU A O 1
ATOM 4535 N N . ILE A 1 584 ? -22.616 13.246 -0.566 1.00 97.12 584 ILE A N 1
ATOM 4536 C CA . ILE A 1 584 ? -21.413 12.549 -1.041 1.00 97.12 584 ILE A CA 1
ATOM 4537 C C . ILE A 1 584 ? -20.228 13.514 -1.103 1.00 97.12 584 ILE A C 1
ATOM 4539 O O . ILE A 1 584 ? -20.365 14.648 -1.552 1.00 97.12 584 ILE A O 1
ATOM 4543 N N . ALA A 1 585 ? -19.055 13.071 -0.661 1.00 97.31 585 ALA A N 1
ATOM 4544 C CA . ALA A 1 585 ? -17.804 13.805 -0.804 1.00 97.31 585 ALA A CA 1
ATOM 4545 C C . ALA A 1 585 ? -17.018 13.275 -2.012 1.00 97.31 585 ALA A C 1
ATOM 4547 O O . ALA A 1 585 ? -16.921 12.061 -2.188 1.00 97.31 585 ALA A O 1
ATOM 4548 N N . LEU A 1 586 ? -16.446 14.165 -2.828 1.00 96.38 586 LEU A N 1
ATOM 4549 C CA . LEU A 1 586 ? -15.658 13.841 -4.022 1.00 96.38 586 LEU A CA 1
ATOM 4550 C C . LEU A 1 586 ? -14.293 14.528 -3.992 1.00 96.38 586 LEU A C 1
ATOM 4552 O O . LEU A 1 586 ? -14.198 15.723 -3.709 1.00 96.38 586 LEU A O 1
ATOM 4556 N N . SER A 1 587 ? -13.256 13.796 -4.390 1.00 94.50 587 SER A N 1
ATOM 4557 C CA . SER A 1 587 ? -11.937 14.355 -4.685 1.00 94.50 587 SER A CA 1
ATOM 4558 C C . SER A 1 587 ? -11.790 14.560 -6.193 1.00 94.50 587 SER A C 1
ATOM 4560 O O . SER A 1 587 ? -11.667 13.598 -6.954 1.00 94.50 587 SER A O 1
ATOM 4562 N N . GLU A 1 588 ? -11.789 15.821 -6.623 1.00 92.38 588 GLU A N 1
ATOM 4563 C CA . GLU A 1 588 ? -11.647 16.251 -8.017 1.00 92.38 588 GLU A CA 1
ATOM 4564 C C . GLU A 1 588 ? -10.363 17.077 -8.157 1.00 92.38 588 GLU A C 1
ATOM 4566 O O . GLU A 1 588 ? -10.222 18.144 -7.553 1.00 92.38 588 GLU A O 1
ATOM 4571 N N . LYS A 1 589 ? -9.389 16.599 -8.941 1.00 89.00 589 LYS A N 1
ATOM 4572 C CA . LYS A 1 589 ? -8.040 17.202 -9.028 1.00 89.00 589 LYS A CA 1
ATOM 4573 C C . LYS A 1 589 ? -7.418 17.438 -7.638 1.00 89.00 589 LYS A C 1
ATOM 4575 O O . LYS A 1 589 ? -6.969 16.494 -6.993 1.00 89.00 589 LYS A O 1
ATOM 4580 N N . THR A 1 590 ? -7.356 18.697 -7.200 1.00 86.81 590 THR A N 1
ATOM 4581 C CA . THR A 1 590 ? -6.833 19.162 -5.900 1.00 86.81 590 THR A CA 1
ATOM 4582 C C . THR A 1 590 ? -7.915 19.825 -5.046 1.00 86.81 590 THR A C 1
ATOM 4584 O O . THR A 1 590 ? -7.634 20.769 -4.301 1.00 86.81 590 THR A O 1
ATOM 4587 N N . ARG A 1 591 ? -9.172 19.428 -5.231 1.00 90.94 591 ARG A N 1
ATOM 4588 C CA . ARG A 1 591 ? -10.318 19.988 -4.527 1.00 90.94 591 ARG A CA 1
ATOM 4589 C C . ARG A 1 591 ? -11.184 18.874 -3.966 1.00 90.94 591 ARG A C 1
ATOM 4591 O O . ARG A 1 591 ? -11.428 17.870 -4.631 1.00 90.94 591 ARG A O 1
ATOM 4598 N N . LEU A 1 592 ? -11.660 19.105 -2.754 1.00 94.06 592 LEU A N 1
ATOM 4599 C CA . LEU A 1 592 ? -12.691 18.328 -2.100 1.00 94.06 592 LEU A CA 1
ATOM 4600 C C . LEU A 1 592 ? -14.026 19.046 -2.302 1.00 94.06 592 LEU A C 1
ATOM 4602 O O . LEU A 1 592 ? -14.165 20.215 -1.934 1.00 94.06 592 LEU A O 1
ATOM 4606 N N . TYR A 1 593 ? -14.990 18.341 -2.877 1.00 94.94 593 TYR A N 1
ATOM 4607 C CA . TYR A 1 593 ? -16.368 18.790 -3.032 1.00 94.94 593 TYR A CA 1
ATOM 4608 C C . TYR A 1 593 ? -17.271 17.970 -2.115 1.00 94.94 593 TYR A C 1
ATOM 4610 O O . TYR A 1 593 ? -17.097 16.761 -2.006 1.00 94.94 593 TYR A O 1
ATOM 4618 N N . VAL A 1 594 ? -18.261 18.612 -1.502 1.00 95.81 594 VAL A N 1
ATOM 4619 C CA . VAL A 1 594 ? -19.425 17.933 -0.919 1.00 95.81 594 VAL A CA 1
ATOM 4620 C C . VAL A 1 594 ? -20.590 18.202 -1.856 1.00 95.81 594 VAL A C 1
ATOM 4622 O O . VAL A 1 594 ? -20.808 19.349 -2.231 1.00 95.81 594 VAL A O 1
ATOM 4625 N N . LEU A 1 595 ? -21.298 17.164 -2.288 1.00 94.88 595 LEU A N 1
ATOM 4626 C CA . LEU A 1 595 ? -22.484 17.289 -3.124 1.00 94.88 595 LEU A CA 1
ATOM 4627 C C . LEU A 1 595 ? -23.707 16.905 -2.303 1.00 94.88 595 LEU A C 1
ATOM 4629 O O . LEU A 1 595 ? -23.676 15.914 -1.570 1.00 94.88 595 LEU A O 1
ATOM 4633 N N . ARG A 1 596 ? -24.787 17.661 -2.485 1.00 92.06 596 ARG A N 1
ATOM 4634 C CA . ARG A 1 596 ? -26.117 17.373 -1.956 1.00 92.06 596 ARG A CA 1
ATOM 4635 C C . ARG A 1 596 ? -27.053 17.121 -3.126 1.00 92.06 596 ARG A C 1
ATOM 4637 O O . ARG A 1 596 ? -27.298 18.024 -3.913 1.00 92.06 596 ARG A O 1
ATOM 4644 N N . ASP A 1 597 ? -27.522 15.885 -3.265 1.00 88.06 597 ASP A N 1
ATOM 4645 C CA . ASP A 1 597 ? -28.404 15.462 -4.364 1.00 88.06 597 ASP A CA 1
ATOM 4646 C C . ASP A 1 597 ? -27.864 15.787 -5.771 1.00 88.06 597 ASP A C 1
ATOM 4648 O O . ASP A 1 597 ? -28.619 16.039 -6.701 1.00 88.06 597 ASP A O 1
ATOM 4652 N N . GLY A 1 598 ? -26.538 15.744 -5.938 1.00 89.06 598 GLY A N 1
ATOM 4653 C CA . GLY A 1 598 ? -25.862 16.036 -7.208 1.00 89.06 598 GLY A CA 1
ATOM 4654 C C . GLY A 1 598 ? -25.377 17.481 -7.354 1.00 89.06 598 GLY A C 1
ATOM 4655 O O . GLY A 1 598 ? -24.511 17.732 -8.196 1.00 89.06 598 GLY A O 1
ATOM 4656 N N . GLU A 1 599 ? -25.834 18.392 -6.491 1.00 92.00 599 GLU A N 1
ATOM 4657 C CA . GLU A 1 599 ? -25.434 19.801 -6.488 1.00 92.00 599 GLU A CA 1
ATOM 4658 C C . GLU A 1 599 ? -24.189 20.032 -5.613 1.00 92.00 599 GLU A C 1
ATOM 4660 O O . GLU A 1 599 ? -24.201 19.679 -4.429 1.00 92.00 599 GLU A O 1
ATOM 4665 N N . PRO A 1 600 ? -23.095 20.604 -6.151 1.00 93.00 600 PRO A N 1
ATOM 4666 C CA . PRO A 1 600 ? -21.855 20.817 -5.409 1.00 93.00 600 PRO A CA 1
ATOM 4667 C C . PRO A 1 600 ? -21.909 22.040 -4.479 1.00 93.00 600 PRO A C 1
ATOM 4669 O O . PRO A 1 600 ? -22.309 23.132 -4.874 1.00 93.00 600 PRO A O 1
ATOM 4672 N N . GLU A 1 601 ? -21.402 21.876 -3.259 1.00 93.00 601 GLU A N 1
ATOM 4673 C CA . GLU A 1 601 ? -21.060 22.968 -2.345 1.00 93.00 601 GLU A CA 1
ATOM 4674 C C . GLU A 1 601 ? -19.725 23.640 -2.729 1.00 93.00 601 GLU A C 1
ATOM 4676 O O . GLU A 1 601 ? -18.972 23.156 -3.583 1.00 93.00 601 GLU A O 1
ATOM 4681 N N . ASP A 1 602 ? -19.405 24.752 -2.054 1.00 89.12 602 ASP A N 1
ATOM 4682 C CA . ASP A 1 602 ? -18.142 25.470 -2.230 1.00 89.12 602 ASP A CA 1
ATOM 4683 C C . ASP A 1 602 ? -16.939 24.557 -1.924 1.00 89.12 602 ASP A C 1
ATOM 4685 O O . ASP A 1 602 ? -16.806 24.081 -0.786 1.00 89.12 602 ASP A O 1
ATOM 4689 N N . PRO A 1 603 ? -16.046 24.316 -2.906 1.00 91.38 603 PRO A N 1
ATOM 4690 C CA . PRO A 1 603 ? -14.955 23.370 -2.747 1.00 91.38 603 PRO A CA 1
ATOM 4691 C C . PRO A 1 603 ? -13.888 23.867 -1.784 1.00 91.38 603 PRO A C 1
ATOM 4693 O O . PRO A 1 603 ? -13.565 25.055 -1.731 1.00 91.38 603 PRO A O 1
ATOM 4696 N N . VAL A 1 604 ? -13.239 22.914 -1.122 1.00 89.38 604 VAL A N 1
ATOM 4697 C CA . VAL A 1 604 ? -12.044 23.165 -0.316 1.00 89.38 604 VAL A CA 1
ATOM 4698 C C . VAL A 1 604 ? -10.824 22.621 -1.044 1.00 89.38 604 VAL A C 1
ATOM 4700 O O . VAL A 1 604 ? -10.873 21.563 -1.667 1.00 89.38 604 VAL A O 1
ATOM 4703 N N . ILE A 1 605 ? -9.710 23.348 -0.998 1.00 87.69 605 ILE A N 1
ATOM 4704 C CA . ILE A 1 605 ? -8.451 22.863 -1.560 1.00 87.69 605 ILE A CA 1
ATOM 4705 C C . ILE A 1 605 ? -7.961 21.703 -0.691 1.00 87.69 605 ILE A C 1
ATOM 4707 O O . ILE A 1 605 ? -7.685 21.885 0.490 1.00 87.69 605 ILE A O 1
ATOM 4711 N N . SER A 1 606 ? -7.850 20.519 -1.283 1.00 86.38 606 SER A N 1
ATOM 4712 C CA . SER A 1 606 ? -7.334 19.336 -0.603 1.00 86.38 606 SER A CA 1
ATOM 4713 C C . SER A 1 606 ? -6.802 18.330 -1.613 1.00 86.38 606 SER A C 1
ATOM 4715 O O . SER A 1 606 ? -7.349 18.150 -2.703 1.00 86.38 606 SER A O 1
ATOM 4717 N N . SER A 1 607 ? -5.717 17.667 -1.240 1.00 83.88 607 SER A N 1
ATOM 4718 C CA . SER A 1 607 ? -5.173 16.505 -1.943 1.00 83.88 607 SER A CA 1
ATOM 4719 C C . SER A 1 607 ? -5.270 15.207 -1.146 1.00 83.88 607 SER A C 1
ATOM 4721 O O . SER A 1 607 ? -4.711 14.198 -1.569 1.00 83.88 607 SER A O 1
ATOM 4723 N N . ALA A 1 608 ? -5.936 15.242 0.004 1.00 88.88 608 ALA A N 1
ATOM 4724 C CA . ALA A 1 608 ? -6.036 14.110 0.907 1.00 88.88 608 ALA A CA 1
ATOM 4725 C C . ALA A 1 608 ? -7.072 13.078 0.426 1.00 88.88 608 ALA A C 1
ATOM 4727 O O . ALA A 1 608 ? -8.035 13.401 -0.274 1.00 88.88 608 ALA A O 1
ATOM 4728 N N . TYR A 1 609 ? -6.859 11.822 0.808 1.00 92.50 609 TYR A N 1
ATOM 4729 C CA . TYR A 1 609 ? -7.773 10.714 0.547 1.00 92.50 609 TYR A CA 1
ATOM 4730 C C . TYR A 1 609 ? -8.926 10.775 1.549 1.00 92.50 609 TYR A C 1
ATOM 4732 O O . TYR A 1 609 ? -8.697 11.033 2.728 1.00 92.50 609 TYR A O 1
ATOM 4740 N N . ILE A 1 610 ? -10.162 10.565 1.094 1.00 94.94 610 ILE A N 1
ATOM 4741 C CA . ILE A 1 610 ? -11.351 10.646 1.953 1.00 94.94 610 ILE A CA 1
ATOM 4742 C C . ILE A 1 610 ? -11.486 9.344 2.746 1.00 94.94 610 ILE A C 1
ATOM 4744 O O . ILE A 1 610 ? -11.631 8.281 2.150 1.00 94.94 610 ILE A O 1
ATOM 4748 N N . CYS A 1 611 ? -11.437 9.430 4.075 1.00 92.75 611 CYS A N 1
ATOM 4749 C CA . CYS A 1 611 ? -11.553 8.285 4.984 1.00 92.75 611 CYS A CA 1
ATOM 4750 C C . CYS A 1 611 ? -13.006 7.976 5.324 1.00 92.75 611 CYS A C 1
ATOM 4752 O O . CYS A 1 611 ? -13.440 6.829 5.305 1.00 92.75 611 CYS A O 1
ATOM 4754 N N . GLU A 1 612 ? -13.740 9.018 5.700 1.00 94.31 612 GLU A N 1
ATOM 4755 C CA . GLU A 1 612 ? -15.073 8.907 6.266 1.00 94.31 612 GLU A CA 1
ATOM 4756 C C . GLU A 1 612 ? -15.827 10.209 6.021 1.00 94.31 612 GLU A C 1
ATOM 4758 O O . GLU A 1 612 ? -15.255 11.296 6.126 1.00 94.31 612 GLU A O 1
ATOM 4763 N N . PHE A 1 613 ? -17.120 10.089 5.732 1.00 95.75 613 PHE A N 1
ATOM 4764 C CA . PHE A 1 613 ? -18.055 11.199 5.773 1.00 95.75 613 PHE A CA 1
ATOM 4765 C C . PHE A 1 613 ? -19.200 10.821 6.712 1.00 95.75 613 PHE A C 1
ATOM 4767 O O . PHE A 1 613 ? -19.935 9.867 6.458 1.00 95.75 613 PHE A O 1
ATOM 4774 N N . LYS A 1 614 ? -19.302 11.528 7.834 1.00 94.75 614 LYS A N 1
ATOM 4775 C CA . LYS A 1 614 ? -20.314 11.295 8.864 1.00 94.75 614 LYS A CA 1
ATOM 4776 C C . LYS A 1 614 ? -20.516 12.571 9.664 1.00 94.75 614 LYS A C 1
ATOM 4778 O O . LYS A 1 614 ? -19.577 13.347 9.809 1.00 94.75 614 LYS A O 1
ATOM 4783 N N . ASP A 1 615 ? -21.714 12.804 10.185 1.00 93.75 615 ASP A N 1
ATOM 4784 C CA . ASP A 1 615 ? -22.009 13.941 11.053 1.00 93.75 615 ASP A CA 1
ATOM 4785 C C . ASP A 1 615 ? -21.694 15.293 10.386 1.00 93.75 615 ASP A C 1
ATOM 4787 O O . ASP A 1 615 ? -21.277 16.240 11.043 1.00 93.75 615 ASP A O 1
ATOM 4791 N N . LEU A 1 616 ? -21.884 15.406 9.065 1.00 94.75 616 LEU A N 1
ATOM 4792 C CA . LEU A 1 616 ? -21.506 16.587 8.264 1.00 94.75 616 LEU A CA 1
ATOM 4793 C C . LEU A 1 616 ? -19.996 16.920 8.277 1.00 94.75 616 LEU A C 1
ATOM 4795 O O . LEU A 1 616 ? -19.597 18.018 7.875 1.00 94.75 616 LEU A O 1
ATOM 4799 N N . GLU A 1 617 ? -19.155 15.977 8.698 1.00 94.81 617 GLU A N 1
ATOM 4800 C CA . GLU A 1 617 ? -17.701 16.098 8.771 1.00 94.81 617 GLU A CA 1
ATOM 4801 C C . GLU A 1 617 ? -17.046 15.085 7.814 1.00 94.81 617 GLU A C 1
ATOM 4803 O O . GLU A 1 617 ? -17.319 13.884 7.846 1.00 94.81 617 GLU A O 1
ATOM 4808 N N . VAL A 1 618 ? -16.176 15.576 6.932 1.00 95.62 618 VAL A N 1
ATOM 4809 C CA . VAL A 1 618 ? -15.383 14.766 6.003 1.00 95.62 618 VAL A CA 1
ATOM 4810 C C . VAL A 1 618 ? -13.977 14.636 6.568 1.00 95.62 618 VAL A C 1
ATOM 4812 O O . VAL A 1 618 ? -13.213 15.604 6.582 1.00 95.62 618 VAL A O 1
ATOM 4815 N N . LYS A 1 619 ? -13.621 13.437 7.024 1.00 94.12 619 LYS A N 1
ATOM 4816 C CA . LYS A 1 619 ? -12.262 13.118 7.467 1.00 94.12 619 LYS A CA 1
ATOM 4817 C C . LYS A 1 619 ? -11.422 12.686 6.281 1.00 94.12 619 LYS A C 1
ATOM 4819 O O . LYS A 1 619 ? -11.851 11.873 5.460 1.00 94.12 619 LYS A O 1
ATOM 4824 N N . THR A 1 620 ? -10.203 13.195 6.217 1.00 93.88 620 THR A N 1
ATOM 4825 C CA . THR A 1 620 ? -9.262 12.903 5.139 1.00 93.88 620 THR A CA 1
ATOM 4826 C C . THR A 1 620 ? -7.860 12.649 5.666 1.00 93.88 620 THR A C 1
ATOM 4828 O O . THR A 1 620 ? -7.495 13.192 6.708 1.00 93.88 620 THR A O 1
ATOM 4831 N N . ILE A 1 621 ? -7.062 11.901 4.909 1.00 91.44 621 ILE A N 1
ATOM 4832 C CA . ILE A 1 621 ? -5.694 11.522 5.267 1.00 91.44 621 ILE A CA 1
ATOM 4833 C C . ILE A 1 621 ? -4.708 11.717 4.105 1.00 91.44 621 ILE A C 1
ATOM 4835 O O . ILE A 1 621 ? -5.028 11.459 2.941 1.00 91.44 621 ILE A O 1
ATOM 4839 N N . LEU A 1 622 ? -3.488 12.161 4.404 1.00 88.38 622 LEU A N 1
ATOM 4840 C CA . LEU A 1 622 ? -2.412 12.351 3.423 1.00 88.38 622 LEU A CA 1
ATOM 4841 C C . LEU A 1 622 ? -1.555 11.078 3.280 1.00 88.38 622 LEU A C 1
ATOM 4843 O O . LEU A 1 622 ? -0.437 11.004 3.783 1.00 88.38 622 LEU A O 1
ATOM 4847 N N . LEU A 1 623 ? -2.068 10.064 2.569 1.00 86.31 623 LEU A N 1
ATOM 4848 C CA . LEU A 1 623 ? -1.352 8.787 2.367 1.00 86.31 623 LEU A CA 1
ATOM 4849 C C . LEU A 1 623 ? -0.012 8.942 1.638 1.00 86.31 623 LEU A C 1
ATOM 4851 O O . LEU A 1 623 ? 0.929 8.213 1.940 1.00 86.31 623 LEU A O 1
ATOM 4855 N N . ASP A 1 624 ? 0.077 9.902 0.713 1.00 82.25 624 ASP A N 1
ATOM 4856 C CA . ASP A 1 624 ? 1.304 10.188 -0.036 1.00 82.25 624 ASP A CA 1
ATOM 4857 C C . ASP A 1 624 ? 2.472 10.525 0.922 1.00 82.25 624 ASP A C 1
ATOM 4859 O O . ASP A 1 624 ? 3.606 10.100 0.704 1.00 82.25 624 ASP A O 1
ATOM 4863 N N . GLU A 1 625 ? 2.189 11.250 2.010 1.00 79.94 625 GLU A N 1
ATOM 4864 C CA . GLU A 1 625 ? 3.181 11.669 3.011 1.00 79.94 625 GLU A CA 1
ATOM 4865 C C . GLU A 1 625 ? 3.496 10.535 3.998 1.00 79.94 625 GLU A C 1
ATOM 4867 O O . GLU A 1 625 ? 4.656 10.315 4.351 1.00 79.94 625 GLU A O 1
ATOM 4872 N N . ILE A 1 626 ? 2.486 9.741 4.371 1.00 79.38 626 ILE A N 1
ATOM 4873 C CA . ILE A 1 626 ? 2.656 8.559 5.231 1.00 79.38 626 ILE A CA 1
ATOM 4874 C C . ILE A 1 626 ? 3.545 7.504 4.553 1.00 79.38 626 ILE A C 1
ATOM 4876 O O . ILE A 1 626 ? 4.434 6.939 5.194 1.00 79.38 626 ILE A O 1
ATOM 4880 N N . GLN A 1 627 ? 3.359 7.263 3.250 1.00 76.56 627 GLN A N 1
ATOM 4881 C CA . GLN A 1 627 ? 4.196 6.333 2.487 1.00 76.56 627 GLN A CA 1
ATOM 4882 C C . GLN A 1 627 ? 5.672 6.768 2.496 1.00 76.56 627 GLN A C 1
ATOM 4884 O O . GLN A 1 627 ? 6.554 5.925 2.675 1.00 76.56 627 GLN A O 1
ATOM 4889 N N . GLN A 1 628 ? 5.955 8.067 2.349 1.00 70.81 628 GLN A N 1
ATOM 4890 C CA . GLN A 1 628 ? 7.326 8.597 2.384 1.00 70.81 628 GLN A CA 1
ATOM 4891 C C . GLN A 1 628 ? 7.988 8.345 3.745 1.00 70.81 628 GLN A C 1
ATOM 4893 O O . GLN A 1 628 ? 9.076 7.774 3.791 1.00 70.81 628 GLN A O 1
ATOM 4898 N N . LEU A 1 629 ? 7.289 8.635 4.848 1.00 66.88 629 LEU A N 1
ATOM 4899 C CA . LEU A 1 629 ? 7.796 8.378 6.203 1.00 66.88 629 LEU A CA 1
ATOM 4900 C C . LEU A 1 629 ? 8.115 6.902 6.452 1.00 66.88 629 LEU A C 1
ATOM 4902 O O . LEU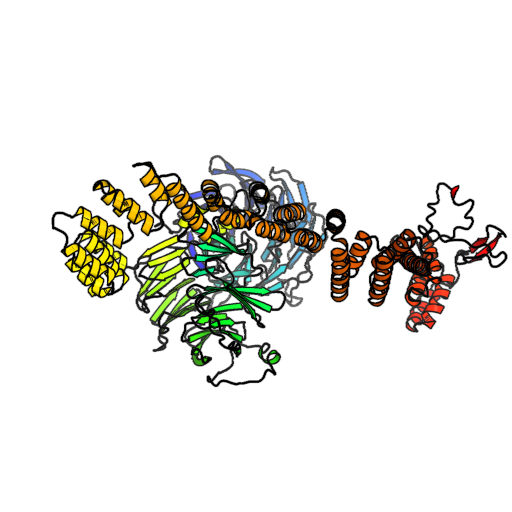 A 1 629 ? 9.139 6.586 7.055 1.00 66.88 629 LEU A O 1
ATOM 4906 N N . SER A 1 630 ? 7.267 5.992 5.962 1.00 58.94 630 SER A N 1
ATOM 4907 C CA . SER A 1 630 ? 7.504 4.549 6.106 1.00 58.94 630 SER A CA 1
ATOM 4908 C C . SER A 1 630 ? 8.765 4.065 5.380 1.00 58.94 630 SER A C 1
ATOM 4910 O O . SER A 1 630 ? 9.310 3.025 5.731 1.00 58.94 630 SER A O 1
ATOM 4912 N N . THR A 1 631 ? 9.239 4.826 4.389 1.00 54.34 631 THR A N 1
ATOM 4913 C CA . THR A 1 631 ? 10.433 4.503 3.596 1.00 54.34 631 THR A CA 1
ATOM 4914 C C . THR A 1 631 ? 11.712 5.068 4.235 1.00 54.34 631 THR A C 1
ATOM 4916 O O . THR A 1 631 ? 12.792 4.517 4.050 1.00 54.34 631 THR A O 1
ATOM 4919 N N . GLU A 1 632 ? 11.607 6.149 5.016 1.00 48.09 632 GLU A N 1
ATOM 4920 C CA . GLU A 1 632 ? 12.739 6.793 5.706 1.00 48.09 632 GLU A CA 1
ATOM 4921 C C . GLU A 1 632 ? 13.092 6.123 7.050 1.00 48.09 632 GLU A C 1
ATOM 4923 O O . GLU A 1 632 ? 14.251 6.148 7.469 1.00 48.09 632 GLU A O 1
ATOM 4928 N N . GLN A 1 633 ? 12.119 5.478 7.708 1.00 48.94 633 GLN A N 1
ATOM 4929 C CA . GLN A 1 633 ? 12.276 4.823 9.020 1.00 48.94 633 GLN A CA 1
ATOM 4930 C C . GLN A 1 633 ? 13.163 3.562 9.026 1.00 48.94 633 GLN A C 1
ATOM 4932 O O . GLN A 1 633 ? 13.451 3.032 10.098 1.00 48.94 633 GLN A O 1
ATOM 4937 N N . ASP A 1 634 ? 13.666 3.115 7.871 1.00 42.12 634 ASP A N 1
ATOM 4938 C CA . ASP A 1 634 ? 14.683 2.055 7.793 1.00 42.12 634 ASP A CA 1
ATOM 4939 C C . ASP A 1 634 ? 16.042 2.489 8.396 1.00 42.12 634 ASP A C 1
ATOM 4941 O O . ASP A 1 634 ? 16.903 1.649 8.664 1.00 42.12 634 ASP A O 1
ATOM 4945 N N . ASN A 1 635 ? 16.232 3.785 8.680 1.00 37.47 635 ASN A N 1
ATOM 4946 C CA . ASN A 1 635 ? 17.437 4.328 9.301 1.00 37.47 635 ASN A CA 1
ATOM 4947 C C . ASN A 1 635 ? 17.133 4.937 10.682 1.00 37.47 635 ASN A C 1
ATOM 4949 O O . ASN A 1 635 ? 16.663 6.063 10.802 1.00 37.47 635 ASN A O 1
ATOM 4953 N N . THR A 1 636 ? 17.504 4.205 11.738 1.00 36.12 636 THR A N 1
ATOM 4954 C CA . THR A 1 636 ? 17.733 4.703 13.111 1.00 36.12 636 THR A CA 1
ATOM 4955 C C . THR A 1 636 ? 16.541 5.342 13.839 1.00 36.12 636 THR A C 1
ATOM 4957 O O . THR A 1 636 ? 16.389 6.554 13.807 1.00 36.12 636 THR A O 1
ATOM 4960 N N . THR A 1 637 ? 15.753 4.555 14.586 1.00 30.59 637 THR A N 1
ATOM 4961 C CA . THR A 1 637 ? 15.331 4.784 15.998 1.00 30.59 637 THR A CA 1
ATOM 4962 C C . THR A 1 637 ? 14.151 3.883 16.375 1.00 30.59 637 THR A C 1
ATOM 4964 O O . THR A 1 637 ? 13.312 3.523 15.557 1.00 30.59 637 THR A O 1
ATOM 4967 N N . THR A 1 638 ? 14.092 3.502 17.650 1.00 34.03 638 THR A N 1
ATOM 4968 C CA . THR A 1 638 ? 12.929 2.882 18.292 1.00 34.03 638 THR A CA 1
ATOM 4969 C C . THR A 1 638 ? 11.647 3.680 18.025 1.00 34.03 638 THR A C 1
ATOM 4971 O O . THR A 1 638 ? 11.626 4.892 18.216 1.00 34.03 638 THR A O 1
ATOM 4974 N N . VAL A 1 639 ? 10.578 2.961 17.667 1.00 40.44 639 VAL A N 1
ATOM 4975 C CA . VAL A 1 639 ? 9.208 3.343 17.234 1.00 40.44 639 VAL A CA 1
ATOM 4976 C C . VAL A 1 639 ? 8.470 4.405 18.099 1.00 40.44 639 VAL A C 1
ATOM 4978 O O . VAL A 1 639 ? 7.338 4.778 17.811 1.00 40.44 639 VAL A O 1
ATOM 4981 N N . GLY A 1 640 ? 9.077 4.927 19.167 1.00 39.47 640 GLY A N 1
ATOM 4982 C CA . GLY A 1 640 ? 8.414 5.765 20.170 1.00 39.47 640 GLY A CA 1
ATOM 4983 C C . GLY A 1 640 ? 8.305 7.263 19.856 1.00 39.47 640 GLY A C 1
ATOM 4984 O O . GLY A 1 640 ? 7.310 7.876 20.241 1.00 39.47 640 GLY A O 1
ATOM 4985 N N . GLU A 1 641 ? 9.281 7.881 19.179 1.00 37.94 641 GLU A N 1
ATOM 4986 C CA . GLU A 1 641 ? 9.345 9.358 19.092 1.00 37.94 641 GLU A CA 1
ATOM 4987 C C . GLU A 1 641 ? 8.733 9.956 17.811 1.00 37.94 641 GLU A C 1
ATOM 4989 O O . GLU A 1 641 ? 8.291 11.107 17.827 1.00 37.94 641 GLU A O 1
ATOM 4994 N N . SER A 1 642 ? 8.595 9.179 16.731 1.00 48.38 642 SER A N 1
ATOM 4995 C CA . SER A 1 642 ? 8.033 9.637 15.446 1.00 48.38 642 SER A CA 1
ATOM 4996 C C . SER A 1 642 ? 6.499 9.702 15.411 1.00 48.38 642 SER A C 1
ATOM 4998 O O . SER A 1 642 ? 5.937 10.415 14.576 1.00 48.38 642 SER A O 1
ATOM 5000 N N . ASN A 1 643 ? 5.802 9.035 16.342 1.00 48.78 643 ASN A N 1
ATOM 5001 C CA . ASN A 1 643 ? 4.334 8.990 16.354 1.00 48.78 643 ASN A CA 1
ATOM 5002 C C . ASN A 1 643 ? 3.703 10.383 16.509 1.00 48.78 643 ASN A C 1
ATOM 5004 O O . ASN A 1 643 ? 2.669 10.643 15.902 1.00 48.78 643 ASN A O 1
ATOM 5008 N N . LYS A 1 644 ? 4.330 11.331 17.224 1.00 50.00 644 LYS A N 1
ATOM 5009 C CA . LYS A 1 644 ? 3.747 12.669 17.476 1.00 50.00 644 LYS A CA 1
ATOM 5010 C C . LYS A 1 644 ? 3.445 13.488 16.210 1.00 50.00 644 LYS A C 1
ATOM 5012 O O . LYS A 1 644 ? 2.578 14.352 16.274 1.00 50.00 644 LYS A O 1
ATOM 5017 N N . ASN A 1 645 ? 4.093 13.203 15.077 1.00 57.09 645 ASN A N 1
ATOM 5018 C CA . ASN A 1 645 ? 3.870 13.939 13.827 1.00 57.09 645 ASN A CA 1
ATOM 5019 C C . ASN A 1 645 ? 2.788 13.333 12.925 1.00 57.09 645 ASN A C 1
ATOM 5021 O O . ASN A 1 645 ? 2.272 14.047 12.069 1.00 57.09 645 ASN A O 1
ATOM 5025 N N . ILE A 1 646 ? 2.405 12.062 13.111 1.00 65.00 646 ILE A N 1
ATOM 5026 C CA . ILE A 1 646 ? 1.510 11.382 12.159 1.00 65.00 646 ILE A CA 1
ATOM 5027 C C . ILE A 1 646 ? 0.083 11.950 12.229 1.00 65.00 646 ILE A C 1
ATOM 5029 O O . ILE A 1 646 ? -0.574 12.119 11.204 1.00 65.00 646 ILE A O 1
ATOM 5033 N N . ALA A 1 647 ? -0.365 12.365 13.418 1.00 66.75 647 ALA A N 1
ATOM 5034 C CA . ALA A 1 647 ? -1.667 13.006 13.618 1.00 66.75 647 ALA A CA 1
ATOM 5035 C C . ALA A 1 647 ? -1.881 14.265 12.751 1.00 66.75 647 ALA A C 1
ATOM 5037 O O . ALA A 1 647 ? -3.019 14.572 12.401 1.00 66.75 647 ALA A O 1
ATOM 5038 N N . ASN A 1 648 ? -0.807 14.956 12.344 1.00 74.06 648 ASN A N 1
ATOM 5039 C CA . ASN A 1 648 ? -0.891 16.136 11.478 1.00 74.06 648 ASN A CA 1
ATOM 5040 C C . ASN A 1 648 ? -1.287 15.798 10.027 1.00 74.06 648 ASN A C 1
ATOM 5042 O O . ASN A 1 648 ? -1.660 16.699 9.280 1.00 74.06 648 ASN A O 1
ATOM 5046 N N . TYR A 1 649 ? -1.234 14.522 9.627 1.00 80.25 649 TYR A N 1
ATOM 5047 C CA . TYR A 1 649 ? -1.629 14.060 8.290 1.00 80.25 649 TYR A CA 1
ATOM 5048 C C . TYR A 1 649 ? -3.125 13.764 8.159 1.00 80.25 649 TYR A C 1
ATOM 5050 O O . TYR A 1 649 ? -3.586 13.432 7.065 1.00 80.25 649 TYR A O 1
ATOM 5058 N N . CYS A 1 650 ? -3.882 13.888 9.253 1.00 85.44 650 CYS A N 1
ATOM 5059 C CA . CYS A 1 650 ? -5.336 13.815 9.261 1.00 85.44 650 CYS A CA 1
ATOM 5060 C C . CYS A 1 650 ? -5.933 15.224 9.284 1.00 85.44 650 CYS A C 1
ATOM 5062 O O . CYS A 1 650 ? -5.563 16.061 10.104 1.00 85.44 650 CYS A O 1
ATOM 5064 N N . ALA A 1 651 ? -6.910 15.470 8.417 1.00 86.94 651 ALA A N 1
ATOM 5065 C CA . ALA A 1 651 ? -7.670 16.715 8.380 1.00 86.94 651 ALA A CA 1
ATOM 5066 C C . ALA A 1 651 ? -9.170 16.418 8.408 1.00 86.94 651 ALA A C 1
ATOM 5068 O O . ALA A 1 651 ? -9.621 15.400 7.882 1.00 86.94 651 ALA A O 1
ATOM 5069 N N . THR A 1 652 ? -9.941 17.315 9.020 1.00 90.69 652 THR A N 1
ATOM 5070 C CA . THR A 1 652 ? -11.407 17.250 9.034 1.00 90.69 652 THR A CA 1
ATOM 5071 C C . THR A 1 652 ? -11.966 18.499 8.374 1.00 90.69 652 THR A C 1
ATOM 5073 O O . THR A 1 652 ? -11.650 19.619 8.775 1.00 90.69 652 THR A O 1
ATOM 5076 N N . PHE A 1 653 ? -12.800 18.305 7.360 1.00 91.44 653 PHE A N 1
ATOM 5077 C CA . PHE A 1 653 ? -13.500 19.366 6.649 1.00 91.44 653 PHE A CA 1
ATOM 5078 C C . PHE A 1 653 ? -14.982 19.340 7.012 1.00 91.44 653 PHE A C 1
ATOM 5080 O O . PHE A 1 653 ? -15.575 18.278 7.160 1.00 91.44 653 PHE A O 1
ATOM 5087 N N . HIS A 1 654 ? -15.597 20.510 7.151 1.00 92.75 654 HIS A N 1
ATOM 5088 C CA . HIS A 1 654 ? -17.008 20.624 7.517 1.00 92.75 654 HIS A CA 1
ATOM 5089 C C . HIS A 1 654 ? -17.854 20.954 6.287 1.00 92.75 654 HIS A C 1
ATOM 5091 O O . HIS A 1 654 ? -17.531 21.890 5.546 1.00 92.75 654 HIS A O 1
ATOM 5097 N N . ALA A 1 655 ? -18.965 20.239 6.105 1.00 92.31 655 ALA A N 1
ATOM 5098 C CA . ALA A 1 655 ? -19.968 20.595 5.106 1.00 92.31 655 ALA A CA 1
ATOM 5099 C C . ALA A 1 655 ? -20.530 22.002 5.380 1.00 92.31 655 ALA A C 1
ATOM 5101 O O . ALA A 1 655 ? -20.488 22.503 6.511 1.00 92.31 655 ALA A O 1
ATOM 5102 N N . LYS A 1 656 ? -21.060 22.655 4.344 1.00 91.06 656 LYS A N 1
ATOM 5103 C CA . LYS A 1 656 ? -21.559 24.036 4.398 1.00 91.06 656 LYS A CA 1
ATOM 5104 C C . LYS A 1 656 ? -22.552 24.259 5.538 1.00 91.06 656 LYS A C 1
ATOM 5106 O O . LYS A 1 656 ? -22.341 25.158 6.341 1.00 91.06 656 LYS A O 1
ATOM 5111 N N . ALA A 1 657 ? -23.537 23.374 5.698 1.00 90.75 657 ALA A N 1
ATOM 5112 C CA . ALA A 1 657 ? -24.537 23.494 6.763 1.00 90.75 657 ALA A CA 1
ATOM 5113 C C . ALA A 1 657 ? -23.920 23.552 8.178 1.00 90.75 657 ALA A C 1
ATOM 5115 O O . ALA A 1 657 ? -24.379 24.316 9.026 1.00 90.75 657 ALA A O 1
ATOM 5116 N N . LEU A 1 658 ? -22.845 22.796 8.436 1.00 92.31 658 LEU A N 1
ATOM 5117 C CA . LEU A 1 658 ? -22.146 22.815 9.725 1.00 92.31 658 LEU A CA 1
ATOM 5118 C C . LEU A 1 658 ? -21.307 24.089 9.908 1.00 92.31 658 LEU A C 1
ATOM 5120 O O . LEU A 1 658 ? -21.260 24.631 11.013 1.00 92.31 658 LEU A O 1
ATOM 5124 N N . ARG A 1 659 ? -20.669 24.587 8.839 1.00 91.31 659 ARG A N 1
ATOM 5125 C CA . ARG A 1 659 ? -19.922 25.859 8.858 1.00 91.31 659 ARG A CA 1
ATOM 5126 C C . ARG A 1 659 ? -20.845 27.047 9.121 1.00 91.31 659 ARG A C 1
ATOM 5128 O O . ARG A 1 659 ? -20.573 27.820 10.036 1.00 91.31 659 ARG A O 1
ATOM 5135 N N . ASP A 1 660 ? -21.948 27.126 8.383 1.00 92.12 660 ASP A N 1
ATOM 5136 C CA . ASP A 1 660 ? -22.932 28.205 8.486 1.00 92.12 660 ASP A CA 1
ATOM 5137 C C . ASP A 1 660 ? -23.572 28.218 9.882 1.00 92.12 660 ASP A C 1
ATOM 5139 O O . ASP A 1 660 ? -23.637 29.263 10.526 1.00 92.12 660 ASP A O 1
ATOM 5143 N N . THR A 1 661 ? -23.938 27.046 10.419 1.00 93.62 661 THR A N 1
ATOM 5144 C CA . THR A 1 661 ? -24.495 26.940 11.780 1.00 93.62 661 THR A CA 1
ATOM 5145 C C . THR A 1 661 ? -23.500 27.410 12.846 1.00 93.62 661 THR A C 1
ATOM 5147 O O . THR A 1 661 ? -23.883 28.154 13.747 1.00 93.62 661 THR A O 1
ATOM 5150 N N . ARG A 1 662 ? -22.213 27.032 12.752 1.00 92.94 662 ARG A N 1
ATOM 5151 C CA . ARG A 1 662 ? -21.176 27.527 13.682 1.00 92.94 662 ARG A CA 1
ATOM 5152 C C . ARG A 1 662 ? -21.034 29.045 13.601 1.00 92.94 662 ARG A C 1
ATOM 5154 O O . ARG A 1 662 ? -21.025 29.709 14.632 1.00 92.94 662 ARG A O 1
ATOM 5161 N N . GLN A 1 663 ? -20.994 29.594 12.389 1.00 92.56 663 GLN A N 1
ATOM 5162 C CA . GLN A 1 663 ? -20.896 31.036 12.190 1.00 92.56 663 GLN A CA 1
ATOM 5163 C C . GLN A 1 663 ? -22.104 31.778 12.780 1.00 92.56 663 GLN A C 1
ATOM 5165 O O . GLN A 1 663 ? -21.917 32.793 13.453 1.00 92.56 663 GLN A O 1
ATOM 5170 N N . LEU A 1 664 ? -23.325 31.270 12.588 1.00 93.12 664 LEU A N 1
ATOM 5171 C CA . LEU A 1 664 ? -24.539 31.845 13.180 1.00 93.12 664 LEU A CA 1
ATOM 5172 C C . LEU A 1 664 ? -24.492 31.825 14.713 1.00 93.12 664 LEU A C 1
ATOM 5174 O O . LEU A 1 664 ? -24.801 32.835 15.347 1.00 93.12 664 LEU A O 1
ATOM 5178 N N . LEU A 1 665 ? -24.053 30.711 15.306 1.00 91.50 665 LEU A N 1
ATOM 5179 C CA . LEU A 1 665 ? -23.928 30.569 16.758 1.00 91.50 665 LEU A CA 1
ATOM 5180 C C . LEU A 1 665 ? -22.903 31.543 17.349 1.00 91.50 665 LEU A C 1
ATOM 5182 O O . LEU A 1 665 ? -23.160 32.130 18.403 1.00 91.50 665 LEU A O 1
ATOM 5186 N N . ASP A 1 666 ? -21.770 31.744 16.677 1.00 89.12 666 ASP A N 1
ATOM 5187 C CA . ASP A 1 666 ? -20.686 32.597 17.170 1.00 89.12 666 ASP A CA 1
ATOM 5188 C C . ASP A 1 666 ? -20.949 34.095 16.949 1.00 89.12 666 ASP A C 1
ATOM 5190 O O . ASP A 1 666 ? -20.589 34.902 17.805 1.00 89.12 666 ASP A O 1
ATOM 5194 N N . SER A 1 667 ? -21.580 34.476 15.832 1.00 89.94 667 SER A N 1
ATOM 5195 C CA . SER A 1 667 ? -21.664 35.883 15.399 1.00 89.94 667 SER A CA 1
ATOM 5196 C C . SER A 1 667 ? -23.057 36.515 15.424 1.00 89.94 667 SER A C 1
ATOM 5198 O O . SER A 1 667 ? -23.142 37.739 15.490 1.00 89.94 667 SER A O 1
ATOM 5200 N N . VAL A 1 668 ? -24.135 35.724 15.381 1.00 90.06 668 VAL A N 1
ATOM 5201 C CA . VAL A 1 668 ? -25.507 36.248 15.258 1.00 90.06 668 VAL A CA 1
ATOM 5202 C C . VAL A 1 668 ? -26.313 35.985 16.527 1.00 90.06 668 VAL A C 1
ATOM 5204 O O . VAL A 1 668 ? -26.679 36.927 17.226 1.00 90.06 668 VAL A O 1
ATOM 5207 N N . GLY A 1 669 ? -26.550 34.719 16.876 1.00 88.56 669 GLY A N 1
ATOM 5208 C CA . GLY A 1 669 ? -27.431 34.384 17.993 1.00 88.56 669 GLY A CA 1
ATOM 5209 C C . GLY A 1 669 ? -28.000 32.968 17.942 1.00 88.56 669 GLY A C 1
ATOM 5210 O O . GLY A 1 669 ? -27.911 32.266 16.936 1.00 88.56 669 GLY A O 1
ATOM 5211 N N . LEU A 1 670 ? -28.586 32.533 19.065 1.00 91.81 670 LEU A N 1
ATOM 5212 C CA . LEU A 1 670 ? -29.214 31.208 19.182 1.00 91.81 670 LEU A CA 1
ATOM 5213 C C . LEU A 1 670 ? -30.528 31.108 18.384 1.00 91.81 670 LEU A C 1
ATOM 5215 O O . LEU A 1 670 ? -30.842 30.030 17.890 1.00 91.81 670 LEU A O 1
ATOM 5219 N N . ASN A 1 671 ? -31.275 32.209 18.229 1.00 92.25 671 ASN A N 1
ATOM 5220 C CA . ASN A 1 671 ? -32.567 32.222 17.530 1.00 92.25 671 ASN A CA 1
ATOM 5221 C C . ASN A 1 671 ? -32.410 31.945 16.032 1.00 92.25 671 ASN A C 1
ATOM 5223 O O . ASN A 1 671 ? -33.101 31.096 15.474 1.00 92.25 671 ASN A O 1
ATOM 5227 N N . GLU A 1 672 ? -31.491 32.653 15.380 1.00 92.38 672 GLU A N 1
ATOM 5228 C CA . GLU A 1 672 ? -31.223 32.519 13.950 1.00 92.38 672 GLU A CA 1
ATOM 5229 C C . GLU A 1 672 ? -30.593 31.157 13.648 1.00 92.38 672 GLU A C 1
ATOM 5231 O O . GLU A 1 672 ? -30.963 30.505 12.671 1.00 92.38 672 GLU A O 1
ATOM 5236 N N . ALA A 1 673 ? -29.702 30.682 14.527 1.00 93.06 673 ALA A N 1
ATOM 5237 C CA . ALA A 1 673 ? -29.163 29.331 14.445 1.00 93.06 673 ALA A CA 1
ATOM 5238 C C . ALA A 1 673 ? -30.268 28.267 14.577 1.00 93.06 673 ALA A C 1
ATOM 5240 O O . ALA A 1 673 ? -30.293 27.326 13.790 1.00 93.06 673 ALA A O 1
ATOM 5241 N N . PHE A 1 674 ? -31.215 28.426 15.510 1.00 93.31 674 PHE A N 1
ATOM 5242 C CA . PHE A 1 674 ? -32.356 27.517 15.653 1.00 93.31 674 PHE A CA 1
ATOM 5243 C C . PHE A 1 674 ? -33.206 27.464 14.376 1.00 93.31 674 PHE A C 1
ATOM 5245 O O . PHE A 1 674 ? -33.467 26.377 13.866 1.00 93.31 674 PHE A O 1
ATOM 5252 N N . GLN A 1 675 ? -33.581 28.623 13.820 1.00 93.38 675 GLN A N 1
ATOM 5253 C CA . GLN A 1 675 ? -34.365 28.695 12.579 1.00 93.38 675 GLN A CA 1
ATOM 5254 C C . GLN A 1 675 ? -33.633 28.043 11.398 1.00 93.38 675 GLN A C 1
ATOM 5256 O O . GLN A 1 675 ? -34.242 27.326 10.606 1.00 93.38 675 GLN A O 1
ATOM 5261 N N . PHE A 1 676 ? -32.318 28.249 11.290 1.00 93.38 676 PHE A N 1
ATOM 5262 C CA . PHE A 1 676 ? -31.506 27.623 10.249 1.00 93.38 676 PHE A CA 1
ATOM 5263 C C . PHE A 1 676 ? -31.485 26.092 10.372 1.00 93.38 676 PHE A C 1
ATOM 5265 O O . PHE A 1 676 ? -31.704 25.386 9.386 1.00 93.38 676 PHE A O 1
ATOM 5272 N N . VAL A 1 677 ? -31.262 25.571 11.583 1.00 93.44 677 VAL A N 1
ATOM 5273 C CA . VAL A 1 677 ? -31.232 24.123 11.839 1.00 93.44 677 VAL A CA 1
ATOM 5274 C C . VAL A 1 677 ? -32.614 23.488 11.650 1.00 93.44 677 VAL A C 1
ATOM 5276 O O . VAL A 1 677 ? -32.705 22.354 11.188 1.00 93.44 677 VAL A O 1
ATOM 5279 N N . GLU A 1 678 ? -33.699 24.210 11.931 1.00 92.12 678 GLU A N 1
ATOM 5280 C CA . GLU A 1 678 ? -35.063 23.740 11.668 1.00 92.12 678 GLU A CA 1
ATOM 5281 C C . GLU A 1 678 ? -35.353 23.585 10.165 1.00 92.12 678 GLU A C 1
ATOM 5283 O O . GLU A 1 678 ? -36.002 22.619 9.761 1.00 92.12 678 GLU A O 1
ATOM 5288 N N . LEU A 1 679 ? -34.818 24.483 9.329 1.00 91.69 679 LEU A N 1
ATOM 5289 C CA . LEU A 1 679 ? -34.924 24.395 7.868 1.00 91.69 679 LEU A CA 1
ATOM 5290 C C . LEU A 1 679 ? -34.054 23.279 7.272 1.00 91.69 679 LEU A C 1
ATOM 5292 O O . LEU A 1 679 ? -34.420 22.695 6.251 1.00 91.69 679 LEU A O 1
ATOM 5296 N N . GLN A 1 680 ? -32.906 22.980 7.889 1.00 86.62 680 GLN A N 1
ATOM 5297 C CA . GLN A 1 680 ? -31.990 21.915 7.467 1.00 86.62 680 GLN A CA 1
ATOM 5298 C C . GLN A 1 680 ? -31.688 20.946 8.619 1.00 86.62 680 GLN A C 1
ATOM 5300 O O . GLN A 1 680 ? -30.575 20.937 9.152 1.00 86.62 680 GLN A O 1
ATOM 5305 N N . PRO A 1 681 ? -32.660 20.104 9.013 1.00 88.12 681 PRO A N 1
ATOM 5306 C CA . PRO A 1 681 ? -32.530 19.279 10.203 1.00 88.12 681 PRO A CA 1
ATOM 5307 C C . PRO A 1 681 ? -31.456 18.205 10.025 1.00 88.12 681 PRO A C 1
ATOM 5309 O O . PRO A 1 681 ? -31.466 17.430 9.069 1.00 88.12 681 PRO A O 1
ATOM 5312 N N . HIS A 1 682 ? -30.543 18.132 10.991 1.00 90.06 682 HIS A N 1
ATOM 5313 C CA . HIS A 1 682 ? -29.532 17.082 11.076 1.00 90.06 682 HIS A CA 1
ATOM 5314 C C . HIS A 1 682 ? -29.155 16.837 12.546 1.00 90.06 682 HIS A C 1
ATOM 5316 O O . HIS A 1 682 ? -28.949 17.822 13.264 1.00 90.06 682 HIS A O 1
ATOM 5322 N N . PRO A 1 683 ? -28.993 15.579 13.008 1.00 90.81 683 PRO A N 1
ATOM 5323 C CA . PRO A 1 683 ? -28.660 15.279 14.407 1.00 90.81 683 PRO A CA 1
ATOM 5324 C C . PRO A 1 683 ? -27.432 16.043 14.915 1.00 90.81 683 PRO A C 1
ATOM 5326 O O . PRO A 1 683 ? -27.469 16.658 15.978 1.00 90.81 683 PRO A O 1
ATOM 5329 N N . ARG A 1 684 ? -26.362 16.105 14.111 1.00 92.38 684 ARG A N 1
ATOM 5330 C CA . ARG A 1 684 ? -25.161 16.885 14.449 1.00 92.38 684 ARG A CA 1
ATOM 5331 C C . ARG A 1 684 ? -25.429 18.376 14.682 1.00 92.38 684 ARG A C 1
ATOM 5333 O O . ARG A 1 684 ? -24.827 18.954 15.584 1.00 92.38 684 ARG A O 1
ATOM 5340 N N . LEU A 1 685 ? -26.292 18.998 13.877 1.00 93.94 685 LEU A N 1
ATOM 5341 C CA . LEU A 1 685 ? -26.594 20.428 13.987 1.00 93.94 685 LEU A CA 1
ATOM 5342 C C . LEU A 1 685 ? -27.433 20.721 15.230 1.00 93.94 685 LEU A C 1
ATOM 5344 O O . LEU A 1 685 ? -27.127 21.660 15.961 1.00 93.94 685 LEU A O 1
ATOM 5348 N N . TRP A 1 686 ? -28.427 19.875 15.518 1.00 94.12 686 TRP A N 1
ATOM 5349 C CA . TRP A 1 686 ? -29.195 19.954 16.761 1.00 94.12 686 TRP A CA 1
ATOM 5350 C C . TRP A 1 686 ? -28.307 19.749 17.988 1.00 94.12 686 TRP A C 1
ATOM 5352 O O . TRP A 1 686 ? -28.427 20.491 18.959 1.00 94.12 686 TRP A O 1
ATOM 5362 N N . LYS A 1 687 ? -27.358 18.808 17.927 1.00 91.50 687 LYS A N 1
ATOM 5363 C CA . LYS A 1 687 ? -26.395 18.580 19.008 1.00 91.50 687 LYS A CA 1
ATOM 5364 C C . LYS A 1 687 ? -25.503 19.800 19.232 1.00 91.50 687 LYS A C 1
ATOM 5366 O O . LYS A 1 687 ? -25.354 20.235 20.365 1.00 91.50 687 LYS A O 1
ATOM 5371 N N . LEU A 1 688 ? -24.979 20.396 18.160 1.00 92.06 688 LEU A N 1
ATOM 5372 C CA . LEU A 1 688 ? -24.175 21.619 18.237 1.00 92.06 688 LEU A CA 1
ATOM 5373 C C . LEU A 1 688 ? -24.969 22.795 18.836 1.00 92.06 688 LEU A C 1
ATOM 5375 O O . LEU A 1 688 ? -24.444 23.544 19.660 1.00 92.06 688 LEU A O 1
ATOM 5379 N N . LEU A 1 689 ? -26.237 22.948 18.440 1.00 93.56 689 LEU A N 1
ATOM 5380 C CA . LEU A 1 689 ? -27.140 23.947 19.009 1.00 93.56 689 LEU A CA 1
ATOM 5381 C C . LEU A 1 689 ? -27.408 23.679 20.499 1.00 93.56 689 LEU A C 1
ATOM 5383 O O . LEU A 1 689 ? -27.401 24.625 21.286 1.00 93.56 689 LEU A O 1
ATOM 5387 N N . ALA A 1 690 ? -27.607 22.417 20.896 1.00 92.19 690 ALA A N 1
ATOM 5388 C CA . ALA A 1 690 ? -27.794 22.018 22.292 1.00 92.19 690 ALA A CA 1
ATOM 5389 C C . ALA A 1 690 ? -26.556 22.331 23.150 1.00 92.19 690 ALA A C 1
ATOM 5391 O O . ALA A 1 690 ? -26.698 23.000 24.172 1.00 92.19 690 ALA A O 1
ATOM 5392 N N . GLU A 1 691 ? -25.361 21.932 22.699 1.00 90.31 691 GLU A N 1
ATOM 5393 C CA . GLU A 1 691 ? -24.068 22.216 23.348 1.00 90.31 691 GLU A CA 1
ATOM 5394 C C . GLU A 1 691 ? -23.891 23.735 23.556 1.00 90.31 691 GLU A C 1
ATOM 5396 O O . GLU A 1 691 ? -23.729 24.224 24.675 1.00 90.31 691 GLU A O 1
ATOM 5401 N N . LYS A 1 692 ? -24.049 24.539 22.492 1.00 91.44 692 LYS A N 1
ATOM 5402 C CA . LYS A 1 692 ? -23.929 26.007 22.588 1.00 91.44 692 LYS A CA 1
ATOM 5403 C C . LYS A 1 692 ? -25.020 26.668 23.433 1.00 91.44 692 LYS A C 1
ATOM 5405 O O . LYS A 1 692 ? -24.760 27.691 24.071 1.00 91.44 692 LYS A O 1
ATOM 5410 N N . SER A 1 693 ? -26.227 26.108 23.463 1.00 92.00 693 SER A N 1
ATOM 5411 C CA . SER A 1 693 ? -27.305 26.600 24.327 1.00 92.00 693 SER A CA 1
ATOM 5412 C C . SER A 1 693 ? -27.016 26.314 25.801 1.00 92.00 693 SER A C 1
ATOM 5414 O O . SER A 1 693 ? -27.239 27.194 26.631 1.00 92.00 693 SER A O 1
ATOM 5416 N N . LEU A 1 694 ? -26.480 25.132 26.132 1.00 90.69 694 LEU A N 1
ATOM 5417 C CA . LEU A 1 694 ? -26.054 24.788 27.491 1.00 90.69 694 LEU A CA 1
ATOM 5418 C C . LEU A 1 694 ? -24.900 25.674 27.970 1.00 90.69 694 LEU A C 1
ATOM 5420 O O . LEU A 1 694 ? -24.958 26.178 29.090 1.00 90.69 694 LEU A O 1
ATOM 5424 N N . GLU A 1 695 ? -23.897 25.922 27.122 1.00 86.50 695 GLU A N 1
ATOM 5425 C CA . GLU A 1 695 ? -22.778 26.826 27.433 1.00 86.50 695 GLU A CA 1
ATOM 5426 C C . GLU A 1 695 ? -23.242 28.231 27.823 1.00 86.50 695 GLU A C 1
ATOM 5428 O O . GLU A 1 695 ? -22.697 28.841 28.741 1.00 86.50 695 GLU A O 1
ATOM 5433 N N . ARG A 1 696 ? -24.264 28.741 27.130 1.00 88.75 696 ARG A N 1
ATOM 5434 C CA . ARG A 1 696 ? -24.865 30.055 27.397 1.00 88.75 696 ARG A CA 1
ATOM 5435 C C . ARG A 1 696 ? -25.960 30.012 28.468 1.00 88.75 696 ARG A C 1
ATOM 5437 O O . ARG A 1 696 ? -26.648 31.011 28.652 1.00 88.75 696 ARG A O 1
ATOM 5444 N N . LEU A 1 697 ? -26.162 28.864 29.127 1.00 88.12 697 LEU A N 1
ATOM 5445 C CA . LEU A 1 697 ? -27.237 28.604 30.095 1.00 88.12 697 LEU A CA 1
ATOM 5446 C C . LEU A 1 697 ? -28.644 28.938 29.558 1.00 88.12 697 LEU A C 1
ATOM 5448 O O . LEU A 1 697 ? -29.579 29.200 30.314 1.00 88.12 697 LEU A O 1
ATOM 5452 N N . SER A 1 698 ? -28.826 28.881 28.236 1.00 90.81 698 SER A N 1
ATOM 5453 C CA . SER A 1 698 ? -30.105 29.103 27.570 1.00 90.81 698 SER A CA 1
ATOM 5454 C C . SER A 1 698 ? -30.923 27.811 27.548 1.00 90.81 698 SER A C 1
ATOM 5456 O O . SER A 1 698 ? -31.017 27.097 26.547 1.00 90.81 698 SER A O 1
ATOM 5458 N N . LEU A 1 699 ? -31.509 27.486 28.702 1.00 91.44 699 LEU A N 1
ATOM 5459 C CA . LEU A 1 699 ? -32.124 26.180 28.959 1.00 91.44 699 LEU A CA 1
ATOM 5460 C C . LEU A 1 699 ? -33.315 25.858 28.041 1.00 91.44 699 LEU A C 1
ATOM 5462 O O . LEU A 1 699 ? -33.568 24.688 27.776 1.00 91.44 699 LEU A O 1
ATOM 5466 N N . ASN A 1 700 ? -34.029 26.866 27.530 1.00 92.31 700 ASN A N 1
ATOM 5467 C CA . ASN A 1 700 ? -35.167 26.650 26.629 1.00 92.31 700 ASN A CA 1
ATOM 5468 C C . ASN A 1 700 ? -34.721 26.151 25.247 1.00 92.31 700 ASN A C 1
ATOM 5470 O O . ASN A 1 700 ? -35.289 25.185 24.740 1.00 92.31 700 ASN A O 1
ATOM 5474 N N . PHE A 1 701 ? -33.685 26.763 24.660 1.00 91.94 701 PHE A N 1
ATOM 5475 C CA . PHE A 1 701 ? -33.118 26.288 23.394 1.00 91.94 701 PHE A CA 1
ATOM 5476 C C . PHE A 1 701 ? -32.415 24.943 23.568 1.00 91.94 701 PHE A C 1
ATOM 5478 O O . PHE A 1 701 ? -32.571 24.070 22.716 1.00 91.94 701 PHE A O 1
ATOM 5485 N N . ALA A 1 702 ? -31.723 24.740 24.697 1.00 92.25 702 ALA A N 1
ATOM 5486 C CA . ALA A 1 702 ? -31.106 23.457 25.022 1.00 92.25 702 ALA A CA 1
ATOM 5487 C C . ALA A 1 702 ? -32.151 22.331 25.100 1.00 92.25 702 ALA A C 1
ATOM 5489 O O . ALA A 1 702 ? -31.976 21.302 24.458 1.00 92.25 702 ALA A O 1
ATOM 5490 N N . GLU A 1 703 ? -33.266 22.542 25.809 1.00 92.81 703 GLU A N 1
ATOM 5491 C CA . GLU A 1 703 ? -34.358 21.564 25.908 1.00 92.81 703 GLU A CA 1
ATOM 5492 C C . GLU A 1 703 ? -34.936 21.222 24.529 1.00 92.81 703 GLU A C 1
ATOM 5494 O O . GLU A 1 703 ? -35.025 20.048 24.175 1.00 92.81 703 GLU A O 1
ATOM 5499 N N . GLN A 1 704 ? -35.272 22.231 23.719 1.00 92.81 704 GLN A N 1
ATOM 5500 C CA . GLN A 1 704 ? -35.827 22.006 22.381 1.00 92.81 704 GLN A CA 1
ATOM 5501 C C . GLN A 1 704 ? -34.856 21.245 21.470 1.00 92.81 704 GLN A C 1
ATOM 5503 O O . GLN A 1 704 ? -35.261 20.290 20.806 1.00 92.81 704 GLN A O 1
ATOM 5508 N N . ALA A 1 705 ? -33.578 21.628 21.458 1.00 92.12 705 ALA A N 1
ATOM 5509 C CA . ALA A 1 705 ? -32.558 20.965 20.653 1.00 92.12 705 ALA A CA 1
ATOM 5510 C C . ALA A 1 705 ? -32.291 19.522 21.126 1.00 92.12 705 ALA A C 1
ATOM 5512 O O . ALA A 1 705 ? -32.179 18.617 20.303 1.00 92.12 705 ALA A O 1
ATOM 5513 N N . MET A 1 706 ? -32.271 19.272 22.438 1.00 91.31 706 MET A N 1
ATOM 5514 C CA . MET A 1 706 ? -32.089 17.930 23.008 1.00 91.31 706 MET A CA 1
ATOM 5515 C C . MET A 1 706 ? -33.256 16.990 22.717 1.00 91.31 706 MET A C 1
ATOM 5517 O O . MET A 1 706 ? -33.023 15.809 22.469 1.00 91.31 706 MET A O 1
ATOM 5521 N N . VAL A 1 707 ? -34.495 17.499 22.683 1.00 92.19 707 VAL A N 1
ATOM 5522 C CA . VAL A 1 707 ? -35.657 16.714 22.228 1.00 92.19 707 VAL A CA 1
ATOM 5523 C C . VAL A 1 707 ? -35.457 16.259 20.782 1.00 92.19 707 VAL A C 1
ATOM 5525 O O . VAL A 1 707 ? -35.719 15.101 20.469 1.00 92.19 707 VAL A O 1
ATOM 5528 N N . LYS A 1 708 ? -34.955 17.137 19.905 1.00 89.88 708 LYS A N 1
ATOM 5529 C CA . LYS A 1 708 ? -34.673 16.799 18.498 1.00 89.88 708 LYS A CA 1
ATOM 5530 C C . LYS A 1 708 ? -33.508 15.816 18.333 1.00 89.88 708 LYS A C 1
ATOM 5532 O O . LYS A 1 708 ? -33.468 15.108 17.332 1.00 89.88 708 LYS A O 1
ATOM 5537 N N . CYS A 1 709 ? -32.591 15.763 19.298 1.00 86.50 709 CYS A N 1
ATOM 5538 C CA . CYS A 1 709 ? -31.498 14.787 19.360 1.00 86.50 709 CYS A CA 1
ATOM 5539 C C . CYS A 1 709 ? -31.859 13.477 20.075 1.00 86.50 709 CYS A C 1
ATOM 5541 O O . CYS A 1 709 ? -31.004 12.599 20.146 1.00 86.50 709 CYS A O 1
ATOM 5543 N N . GLU A 1 710 ? -33.058 13.363 20.657 1.00 90.00 710 GLU A N 1
ATOM 5544 C CA . GLU A 1 710 ? -33.443 12.256 21.548 1.00 90.00 710 GLU A CA 1
ATOM 5545 C C . GLU A 1 710 ? -32.471 12.052 22.738 1.00 90.00 710 GLU A C 1
ATOM 5547 O O . GLU A 1 710 ? -32.321 10.950 23.270 1.00 90.00 710 GLU A O 1
ATOM 5552 N N . ASP A 1 711 ? -31.817 13.125 23.202 1.00 87.38 711 ASP A N 1
ATOM 5553 C CA . ASP A 1 711 ? -30.859 13.076 24.314 1.00 87.38 711 ASP A CA 1
ATOM 5554 C C . ASP A 1 711 ? -31.574 13.176 25.672 1.00 87.38 711 ASP A C 1
ATOM 5556 O O . ASP A 1 711 ? -31.679 14.237 26.297 1.00 87.38 711 ASP A O 1
ATOM 5560 N N . TYR A 1 712 ? -32.069 12.034 26.155 1.00 88.88 712 TYR A N 1
ATOM 5561 C CA . TYR A 1 712 ? -32.735 11.937 27.457 1.00 88.88 712 TYR A CA 1
ATOM 5562 C C . TYR A 1 712 ? -31.834 12.342 28.632 1.00 88.88 712 TYR A C 1
ATOM 5564 O O . TYR A 1 712 ? -32.331 12.901 29.613 1.00 88.88 712 TYR A O 1
ATOM 5572 N N . ALA A 1 713 ? -30.527 12.072 28.553 1.00 86.69 713 ALA A N 1
ATOM 5573 C CA . ALA A 1 713 ? -29.583 12.435 29.606 1.00 86.69 713 ALA A CA 1
ATOM 5574 C C . ALA A 1 713 ? -29.427 13.959 29.686 1.00 86.69 713 ALA A C 1
ATOM 5576 O O . ALA A 1 713 ? -29.495 14.530 30.777 1.00 86.69 713 ALA A O 1
ATOM 5577 N N . GLY A 1 714 ? -29.312 14.620 28.531 1.00 87.50 714 GLY A N 1
ATOM 5578 C CA . GLY A 1 714 ? -29.335 16.076 28.418 1.00 87.50 714 GLY A CA 1
ATOM 5579 C C . GLY A 1 714 ? -30.615 16.692 28.989 1.00 87.50 714 GLY A C 1
ATOM 5580 O O . GLY A 1 714 ? -30.553 17.648 29.760 1.00 87.50 714 GLY A O 1
ATOM 5581 N N . LEU A 1 715 ? -31.786 16.105 28.722 1.00 90.44 715 LEU A N 1
ATOM 5582 C CA . LEU A 1 715 ? -33.053 16.602 29.279 1.00 90.44 715 LEU A CA 1
ATOM 5583 C C . LEU A 1 715 ? -33.115 16.510 30.812 1.00 90.44 715 LEU A C 1
ATOM 5585 O O . LEU A 1 715 ? -33.640 17.414 31.469 1.00 90.44 715 LEU A O 1
ATOM 5589 N N . GLN A 1 716 ? -32.574 15.443 31.406 1.00 90.50 716 GLN A N 1
ATOM 5590 C CA . GLN A 1 716 ? -32.466 15.331 32.867 1.00 90.50 716 GLN A CA 1
ATOM 5591 C C . GLN A 1 716 ? -31.469 16.339 33.443 1.00 90.50 716 GLN A C 1
ATOM 5593 O O . GLN A 1 716 ? -31.728 16.922 34.501 1.00 90.50 716 GLN A O 1
ATOM 5598 N N . LEU A 1 717 ? -30.368 16.607 32.734 1.00 91.19 717 LEU A N 1
ATOM 5599 C CA . LEU A 1 717 ? -29.452 17.682 33.098 1.00 91.19 717 LEU A CA 1
ATOM 5600 C C . LEU A 1 717 ? -30.176 19.031 33.095 1.00 91.19 717 LEU A C 1
ATOM 5602 O O . LEU A 1 717 ? -30.118 19.734 34.096 1.00 91.19 717 LEU A O 1
ATOM 5606 N N . VAL A 1 718 ? -30.912 19.378 32.035 1.00 91.50 718 VAL A N 1
ATOM 5607 C CA . VAL A 1 718 ? -31.652 20.652 31.954 1.00 91.50 718 VAL A CA 1
ATOM 5608 C C . VAL A 1 718 ? -32.643 20.800 33.112 1.00 91.50 718 VAL A C 1
ATOM 5610 O O . VAL A 1 718 ? -32.714 21.866 33.726 1.00 91.50 718 VAL A O 1
ATOM 5613 N N . LYS A 1 719 ? -33.360 19.729 33.480 1.00 91.12 719 LYS A N 1
ATOM 5614 C CA . LYS A 1 719 ? -34.229 19.723 34.671 1.00 91.12 719 LYS A CA 1
ATOM 5615 C C . LYS A 1 719 ? -33.440 19.996 35.950 1.00 91.12 719 LYS A C 1
ATOM 5617 O O . LYS A 1 719 ? -33.851 20.834 36.746 1.00 91.12 719 LYS A O 1
ATOM 5622 N N . THR A 1 720 ? -32.295 19.341 36.118 1.00 89.50 720 THR A N 1
ATOM 5623 C CA . THR A 1 720 ? -31.410 19.531 37.277 1.00 89.50 720 THR A CA 1
ATOM 5624 C C . THR A 1 720 ? -30.884 20.971 37.337 1.00 89.50 720 THR A C 1
ATOM 5626 O O . THR A 1 720 ? -30.947 21.614 38.382 1.00 89.50 720 THR A O 1
ATOM 5629 N N . LEU A 1 721 ? -30.463 21.535 36.203 1.00 89.81 721 LEU A N 1
ATOM 5630 C CA . LEU A 1 721 ? -29.992 22.918 36.100 1.00 89.81 721 LEU A CA 1
ATOM 5631 C C . LEU A 1 721 ? -31.089 23.938 36.444 1.00 89.81 721 LEU A C 1
ATOM 5633 O O . LEU A 1 721 ? -30.780 24.956 37.061 1.00 89.81 721 LEU A O 1
ATOM 5637 N N . ARG A 1 722 ? -32.361 23.666 36.109 1.00 90.00 722 ARG A N 1
ATOM 5638 C CA . ARG A 1 722 ? -33.509 24.510 36.504 1.00 90.00 722 ARG A CA 1
ATOM 5639 C C . ARG A 1 722 ? -33.784 24.492 38.009 1.00 90.00 722 ARG A C 1
ATOM 5641 O O . ARG A 1 722 ? -34.303 25.472 38.528 1.00 90.00 722 ARG A O 1
ATOM 5648 N N . THR A 1 723 ? -33.458 23.400 38.704 1.00 90.31 723 THR A N 1
ATOM 5649 C CA . THR A 1 723 ? -33.655 23.301 40.164 1.00 90.31 723 THR A CA 1
ATOM 5650 C C . THR A 1 723 ? -32.586 24.030 40.978 1.00 90.31 723 THR A C 1
ATOM 5652 O O . THR A 1 723 ? -32.806 24.305 42.156 1.00 90.31 723 THR A O 1
ATOM 5655 N N . LEU A 1 724 ? -31.442 24.356 40.368 1.00 86.62 724 LEU A N 1
ATOM 5656 C CA . LEU A 1 724 ? -30.355 25.066 41.038 1.00 86.62 724 LEU A CA 1
ATOM 5657 C C . LEU A 1 724 ? -30.639 26.579 41.133 1.00 86.62 724 LEU A C 1
ATOM 5659 O O . LEU A 1 724 ? -31.091 27.167 40.141 1.00 86.62 724 LEU A O 1
ATOM 5663 N N . PRO A 1 725 ? -30.312 27.231 42.270 1.00 81.75 725 PRO A N 1
ATOM 5664 C CA . PRO A 1 725 ? -30.500 28.670 42.462 1.00 81.75 725 PRO A CA 1
ATOM 5665 C C . PRO A 1 725 ? -29.875 29.511 41.340 1.00 81.75 725 PRO A C 1
ATOM 5667 O O . PRO A 1 725 ? -28.863 29.136 40.745 1.00 81.75 725 PRO A O 1
ATOM 5670 N N . GLU A 1 726 ? -30.459 30.672 41.038 1.00 69.56 726 GLU A N 1
ATOM 5671 C CA . GLU A 1 726 ? -29.957 31.567 39.980 1.00 69.56 726 GLU A CA 1
ATOM 5672 C C . GLU A 1 726 ? -28.527 32.072 40.243 1.00 69.56 726 GLU A C 1
ATOM 5674 O O . GLU A 1 726 ? -27.787 32.268 39.289 1.00 69.56 726 GLU A O 1
ATOM 5679 N N . GLY A 1 727 ? -28.097 32.168 41.507 1.00 71.31 727 GLY A N 1
ATOM 5680 C CA . GLY A 1 727 ? -26.737 32.583 41.885 1.00 71.31 727 GLY A CA 1
ATOM 5681 C C . GLY A 1 727 ? -25.639 31.513 41.762 1.00 71.31 727 GLY A C 1
ATOM 5682 O O . GLY A 1 727 ? -24.471 31.840 41.940 1.00 71.31 727 GLY A O 1
ATOM 5683 N N . ASP A 1 728 ? -25.980 30.258 41.450 1.00 81.62 728 ASP A N 1
ATOM 5684 C CA . ASP A 1 728 ? -25.041 29.122 41.384 1.00 81.62 728 ASP A CA 1
ATOM 5685 C C . ASP A 1 728 ? -24.541 28.847 39.947 1.00 81.62 728 ASP A C 1
ATOM 5687 O O . ASP A 1 728 ? -24.473 27.704 39.482 1.00 81.62 728 ASP A O 1
ATOM 5691 N N . GLU A 1 729 ? -24.191 29.899 39.201 1.00 82.81 729 GLU A N 1
ATOM 5692 C CA . GLU A 1 729 ? -23.729 29.775 37.808 1.00 82.81 729 GLU A CA 1
ATOM 5693 C C . GLU A 1 729 ? -22.495 28.871 37.673 1.00 82.81 729 GLU A C 1
ATOM 5695 O O . GLU A 1 729 ? -22.434 28.047 36.761 1.00 82.81 729 GLU A O 1
ATOM 5700 N N . THR A 1 730 ? -21.554 28.937 38.619 1.00 83.75 730 THR A N 1
ATOM 5701 C CA . THR A 1 730 ? -20.348 28.093 38.630 1.00 83.75 730 THR A CA 1
ATOM 5702 C C . THR A 1 730 ? -20.698 26.609 38.747 1.00 83.75 730 THR A C 1
ATOM 5704 O O . THR A 1 730 ? -20.142 25.780 38.030 1.00 83.75 730 THR A O 1
ATOM 5707 N N . MET A 1 731 ? -21.668 26.254 39.597 1.00 84.62 731 MET A N 1
ATOM 5708 C CA . MET A 1 731 ? -22.133 24.869 39.739 1.00 84.62 731 MET A CA 1
ATOM 5709 C C . MET A 1 731 ? -22.880 24.389 38.495 1.00 84.62 731 MET A C 1
ATOM 5711 O O . MET A 1 731 ? -22.698 23.244 38.075 1.00 84.62 731 MET A O 1
ATOM 5715 N N . LYS A 1 732 ? -23.666 25.268 37.859 1.00 87.56 732 LYS A N 1
ATOM 5716 C CA . LYS A 1 732 ? -24.307 24.979 36.569 1.00 87.56 732 LYS A CA 1
ATOM 5717 C C . LYS A 1 732 ? -23.259 24.721 35.480 1.00 87.56 732 LYS A C 1
ATOM 5719 O O . LYS A 1 732 ? -23.364 23.721 34.776 1.00 87.56 732 LYS A O 1
ATOM 5724 N N . GLN A 1 733 ? -22.211 25.544 35.397 1.00 87.69 733 GLN A N 1
ATOM 5725 C CA . GLN A 1 733 ? -21.106 25.360 34.446 1.00 87.69 733 GLN A CA 1
ATOM 5726 C C . GLN A 1 733 ? -20.293 24.084 34.707 1.00 87.69 733 GLN A C 1
ATOM 5728 O O . GLN A 1 733 ? -19.905 23.415 33.750 1.00 87.69 733 GLN A O 1
ATOM 5733 N N . ILE A 1 734 ? -20.081 23.692 35.972 1.00 87.44 734 ILE A N 1
ATOM 5734 C CA . ILE A 1 734 ? -19.446 22.408 36.322 1.00 87.44 734 ILE A CA 1
ATOM 5735 C C . ILE A 1 734 ? -20.271 21.238 35.781 1.00 87.44 734 ILE A C 1
ATOM 5737 O O . ILE A 1 734 ? -19.719 20.366 35.116 1.00 87.44 734 ILE A O 1
ATOM 5741 N N . LEU A 1 735 ? -21.581 21.219 36.043 1.00 88.00 735 LEU A N 1
ATOM 5742 C CA . LEU A 1 735 ? -22.461 20.129 35.612 1.00 88.00 735 LEU A CA 1
ATOM 5743 C C . LEU A 1 735 ? -22.586 20.050 34.084 1.00 88.00 735 LEU A C 1
ATOM 5745 O O . LEU A 1 735 ? -22.577 18.951 33.533 1.00 88.00 735 LEU A O 1
ATOM 5749 N N . VAL A 1 736 ? -22.645 21.197 33.398 1.00 89.44 736 VAL A N 1
ATOM 5750 C CA . VAL A 1 736 ? -22.611 21.259 31.926 1.00 89.44 736 VAL A CA 1
ATOM 5751 C C . VAL A 1 736 ? -21.290 20.700 31.394 1.00 89.44 736 VAL A C 1
ATOM 5753 O O . VAL A 1 736 ? -21.297 19.793 30.566 1.00 89.44 736 VAL A O 1
ATOM 5756 N N . ALA A 1 737 ? -20.151 21.165 31.916 1.00 87.62 737 ALA A N 1
ATOM 5757 C CA . ALA A 1 737 ? -18.840 20.681 31.488 1.00 87.62 737 ALA A CA 1
ATOM 5758 C C . ALA A 1 737 ? -18.643 19.178 31.770 1.00 87.62 737 ALA A C 1
ATOM 5760 O O . ALA A 1 737 ? -17.982 18.492 30.991 1.00 87.62 737 ALA A O 1
ATOM 5761 N N . GLN A 1 738 ? -19.226 18.651 32.853 1.00 87.94 738 GLN A N 1
ATOM 5762 C CA . GLN A 1 738 ? -19.235 17.216 33.154 1.00 87.94 738 GLN A CA 1
ATOM 5763 C C . GLN A 1 738 ? -20.073 16.411 32.160 1.00 87.94 738 GLN A C 1
ATOM 5765 O O . GLN A 1 738 ? -19.619 15.362 31.707 1.00 87.94 738 GLN A O 1
ATOM 5770 N N . HIS A 1 739 ? -21.274 16.887 31.819 1.00 87.56 739 HIS A N 1
ATOM 5771 C CA . HIS A 1 739 ? -22.166 16.207 30.875 1.00 87.56 739 HIS A CA 1
ATOM 5772 C C . HIS A 1 739 ? -21.568 16.133 29.466 1.00 87.56 739 HIS A C 1
ATOM 5774 O O . HIS A 1 739 ? -21.621 15.085 28.831 1.00 87.56 739 HIS A O 1
ATOM 5780 N N . GLU A 1 740 ? -20.903 17.199 29.022 1.00 84.19 740 GLU A N 1
ATOM 5781 C CA . GLU A 1 740 ? -20.257 17.259 27.705 1.00 84.19 740 GLU A CA 1
ATOM 5782 C C . GLU A 1 740 ? -18.885 16.559 27.644 1.00 84.19 740 GLU A C 1
ATOM 5784 O O . GLU A 1 740 ? -18.217 16.578 26.610 1.00 84.19 740 GLU A O 1
ATOM 5789 N N . GLY A 1 741 ? -18.420 15.960 28.745 1.00 85.19 741 GLY A N 1
ATOM 5790 C CA . GLY A 1 741 ? -17.119 15.287 28.805 1.00 85.19 741 GLY A CA 1
ATOM 5791 C C . GLY A 1 741 ? -15.909 16.232 28.826 1.00 85.19 741 GLY A C 1
ATOM 5792 O O . GLY A 1 741 ? -14.766 15.789 28.697 1.00 85.19 741 GLY A O 1
ATOM 5793 N N . ARG A 1 742 ? -16.112 17.540 29.041 1.00 87.06 742 ARG A N 1
ATOM 5794 C CA . ARG A 1 742 ? -15.050 18.553 29.194 1.00 87.06 742 ARG A CA 1
ATOM 5795 C C . ARG A 1 742 ? -14.481 18.541 30.614 1.00 87.06 742 ARG A C 1
ATOM 5797 O O . ARG A 1 742 ? -14.439 19.553 31.314 1.00 87.06 742 ARG A O 1
ATOM 5804 N N . PHE A 1 743 ? -13.990 17.381 31.042 1.00 88.56 743 PHE A N 1
ATOM 5805 C CA . PHE A 1 743 ? -13.590 17.127 32.429 1.00 88.56 743 PHE A CA 1
ATOM 5806 C C . PHE A 1 743 ? -12.462 18.025 32.935 1.00 88.56 743 PHE A C 1
ATOM 5808 O O . PHE A 1 743 ? -12.399 18.320 34.122 1.00 88.56 743 PHE A O 1
ATOM 5815 N N . GLN A 1 744 ? -11.578 18.499 32.055 1.00 87.38 744 GLN A N 1
ATOM 5816 C CA . GLN A 1 744 ? -10.522 19.432 32.450 1.00 87.38 744 GLN A CA 1
ATOM 5817 C C . GLN A 1 744 ? -11.063 20.835 32.744 1.00 87.38 744 GLN A C 1
ATOM 5819 O O . GLN A 1 744 ? -10.602 21.490 33.674 1.00 87.38 744 GLN A O 1
ATOM 5824 N N . GLN A 1 745 ? -12.074 21.275 31.997 1.00 86.75 745 GLN A N 1
ATOM 5825 C CA . GLN A 1 745 ? -12.768 22.526 32.278 1.00 86.75 745 GLN A CA 1
ATOM 5826 C C . GLN A 1 745 ? -13.607 22.401 33.560 1.00 86.75 745 GLN A C 1
ATOM 5828 O O . GLN A 1 745 ? -13.546 23.284 34.410 1.00 86.75 745 GLN A O 1
ATOM 5833 N N . ALA A 1 746 ? -14.296 21.268 33.748 1.00 89.56 746 ALA A N 1
ATOM 5834 C CA . ALA A 1 746 ? -15.018 20.962 34.984 1.00 89.56 746 ALA A CA 1
ATOM 5835 C C . ALA A 1 746 ? -14.091 20.927 36.215 1.00 89.56 746 ALA A C 1
ATOM 5837 O O . ALA A 1 746 ? -14.427 21.509 37.240 1.00 89.56 746 ALA A O 1
ATOM 5838 N N . GLU A 1 747 ? -12.910 20.307 36.104 1.00 90.50 747 GLU A N 1
ATOM 5839 C CA . GLU A 1 747 ? -11.879 20.292 37.153 1.00 90.50 747 GLU A CA 1
ATOM 5840 C C . GLU A 1 747 ? -11.437 21.712 37.515 1.00 90.50 747 GLU A C 1
ATOM 5842 O O . GLU A 1 747 ? -11.392 22.053 38.693 1.00 90.50 747 GLU A O 1
ATOM 5847 N N . ASN A 1 748 ? -11.172 22.566 36.520 1.00 89.94 748 ASN A N 1
ATOM 5848 C CA . ASN A 1 748 ? -10.787 23.955 36.764 1.00 89.94 748 ASN A CA 1
ATOM 5849 C C . ASN A 1 748 ? -11.886 24.727 37.504 1.00 89.94 748 ASN A C 1
ATOM 5851 O O . ASN A 1 748 ? -11.586 25.414 38.478 1.00 89.94 748 ASN A O 1
ATOM 5855 N N . TYR A 1 749 ? -13.149 24.585 37.091 1.00 88.81 749 TYR A N 1
ATOM 5856 C CA . TYR A 1 749 ? -14.273 25.219 37.784 1.00 88.81 749 TYR A CA 1
ATOM 5857 C C . TYR A 1 749 ? -14.456 24.682 39.211 1.00 88.81 749 TYR A C 1
ATOM 5859 O O . TYR A 1 749 ? -14.694 25.458 40.133 1.00 88.81 749 TYR A O 1
ATOM 5867 N N . GLN A 1 750 ? -14.295 23.373 39.428 1.00 89.12 750 GLN A N 1
ATOM 5868 C CA . GLN A 1 750 ? -14.361 22.764 40.761 1.00 89.12 750 GLN A CA 1
ATOM 5869 C C . GLN A 1 750 ? -13.226 23.236 41.673 1.00 89.12 750 GLN A C 1
ATOM 5871 O O . GLN A 1 750 ? -13.458 23.476 42.854 1.00 89.12 750 GLN A O 1
ATOM 5876 N N . LEU A 1 751 ? -12.013 23.396 41.140 1.00 88.00 751 LEU A N 1
ATOM 5877 C CA . LEU A 1 751 ? -10.876 23.939 41.882 1.00 88.00 751 LEU A CA 1
ATOM 5878 C C . LEU A 1 751 ? -11.060 25.429 42.197 1.00 88.00 751 LEU A C 1
ATOM 5880 O O . LEU A 1 751 ? -10.740 25.836 43.305 1.00 88.00 751 LEU A O 1
ATOM 5884 N N . GLN A 1 752 ? -11.608 26.222 41.268 1.00 86.81 752 GLN A N 1
ATOM 5885 C CA . GLN A 1 752 ? -11.970 27.628 41.509 1.00 86.81 752 GLN A CA 1
ATOM 5886 C C . GLN A 1 752 ? -13.071 27.778 42.567 1.00 86.81 752 GLN A C 1
ATOM 5888 O O . GLN A 1 752 ? -13.103 28.777 43.277 1.00 86.81 752 GLN A O 1
ATOM 5893 N N . ALA A 1 753 ? -13.956 26.786 42.679 1.00 84.88 753 ALA A N 1
ATOM 5894 C CA . ALA A 1 753 ? -14.988 26.706 43.709 1.00 84.88 753 ALA A CA 1
ATOM 5895 C C . ALA A 1 753 ? -14.498 26.054 45.022 1.00 84.88 753 ALA A C 1
ATOM 5897 O O . ALA A 1 753 ? -15.323 25.719 45.870 1.00 84.88 753 ALA A O 1
ATOM 5898 N N . ASP A 1 754 ? -13.190 25.808 45.179 1.00 84.69 754 ASP A N 1
ATOM 5899 C CA . ASP A 1 754 ? -12.572 25.117 46.324 1.00 84.69 754 ASP A CA 1
ATOM 5900 C C . ASP A 1 754 ? -13.135 23.702 46.617 1.00 84.69 754 ASP A C 1
ATOM 5902 O O . ASP A 1 754 ? -12.971 23.145 47.705 1.00 84.69 754 ASP A O 1
ATOM 5906 N N . ARG A 1 755 ? -13.745 23.050 45.618 1.00 85.94 755 ARG A N 1
ATOM 5907 C CA . ARG A 1 755 ? -14.326 21.693 45.684 1.00 85.94 755 ARG A CA 1
ATOM 5908 C C . ARG A 1 755 ? -13.418 20.630 45.066 1.00 85.94 755 ARG A C 1
ATOM 5910 O O . ARG A 1 755 ? -13.788 19.909 44.136 1.00 85.94 755 ARG A O 1
ATOM 5917 N N . ARG A 1 756 ? -12.199 20.506 45.597 1.00 85.75 756 ARG A N 1
ATOM 5918 C CA . ARG A 1 756 ? -11.216 19.494 45.153 1.00 85.75 756 ARG A CA 1
ATOM 5919 C C . ARG A 1 756 ? -11.697 18.055 45.374 1.00 85.75 756 ARG A C 1
ATOM 5921 O O . ARG A 1 756 ? -11.348 17.169 44.600 1.00 85.75 756 ARG A O 1
ATOM 5928 N N . ASP A 1 757 ? -12.499 17.830 46.411 1.00 86.25 757 ASP A N 1
ATOM 5929 C CA . ASP A 1 757 ? -13.169 16.559 46.700 1.00 86.25 757 ASP A CA 1
ATOM 5930 C C . ASP A 1 757 ? -13.998 16.069 45.502 1.00 86.25 757 ASP A C 1
ATOM 5932 O O . ASP A 1 757 ? -13.868 14.918 45.082 1.00 86.25 757 ASP A O 1
ATOM 5936 N N . LEU A 1 758 ? -14.780 16.969 44.895 1.00 87.31 758 LEU A N 1
ATOM 5937 C CA . LEU A 1 758 ? -15.587 16.668 43.714 1.00 87.31 758 LEU A CA 1
ATOM 5938 C C . LEU A 1 758 ? -14.725 16.416 42.472 1.00 87.31 758 LEU A C 1
ATOM 5940 O O . LEU A 1 758 ? -15.079 15.558 41.664 1.00 87.31 758 LEU A O 1
ATOM 5944 N N . ALA A 1 759 ? -13.590 17.108 42.337 1.00 88.00 759 ALA A N 1
ATOM 5945 C CA . ALA A 1 759 ? -12.641 16.882 41.244 1.00 88.00 759 ALA A CA 1
ATOM 5946 C C . ALA A 1 759 ? -11.973 15.505 41.326 1.00 88.00 759 ALA A C 1
ATOM 5948 O O . ALA A 1 759 ? -11.885 14.802 40.318 1.00 88.00 759 ALA A O 1
ATOM 5949 N N . ILE A 1 760 ? -11.569 15.079 42.526 1.00 88.00 760 ILE A N 1
ATOM 5950 C CA . ILE A 1 760 ? -11.016 13.738 42.760 1.00 88.00 760 ILE A CA 1
ATOM 5951 C C . ILE A 1 760 ? -12.077 12.670 42.476 1.00 88.00 760 ILE A C 1
ATOM 5953 O O . ILE A 1 760 ? -11.817 11.759 41.692 1.00 88.00 760 ILE A O 1
ATOM 5957 N N . ALA A 1 761 ? -13.282 12.812 43.039 1.00 88.75 761 ALA A N 1
ATOM 5958 C CA . ALA A 1 761 ? -14.368 11.853 42.839 1.00 88.75 761 ALA A CA 1
ATOM 5959 C C . ALA A 1 761 ? -14.785 11.740 41.361 1.00 88.75 761 ALA A C 1
ATOM 5961 O O . ALA A 1 761 ? -15.062 10.647 40.869 1.00 88.75 761 ALA A O 1
ATOM 5962 N N . MET A 1 762 ? -14.801 12.860 40.631 1.00 91.06 762 MET A N 1
ATOM 5963 C CA . MET A 1 762 ? -15.055 12.879 39.190 1.00 91.06 762 MET A CA 1
ATOM 5964 C C . MET A 1 762 ? -13.962 12.124 38.423 1.00 91.06 762 MET A C 1
ATOM 5966 O O . MET A 1 762 ? -14.280 11.250 37.623 1.00 91.06 762 MET A O 1
ATOM 5970 N N . ARG A 1 763 ? -12.680 12.419 38.678 1.00 90.19 763 ARG A N 1
ATOM 5971 C CA . ARG A 1 763 ? -11.555 11.759 37.993 1.00 90.19 763 ARG A CA 1
ATOM 5972 C C . ARG A 1 763 ? -11.461 10.266 38.305 1.00 90.19 763 ARG A C 1
ATOM 5974 O O . ARG A 1 763 ? -11.121 9.502 37.409 1.00 90.19 763 ARG A O 1
ATOM 5981 N N . GLN A 1 764 ? -11.814 9.849 39.523 1.00 87.44 764 GLN A N 1
ATOM 5982 C CA . GLN A 1 764 ? -11.940 8.434 39.889 1.00 87.44 764 GLN A CA 1
ATOM 5983 C C . GLN A 1 764 ? -13.046 7.739 39.086 1.00 87.44 764 GLN A C 1
ATOM 5985 O O . GLN A 1 764 ? -12.808 6.670 38.542 1.00 87.44 764 GLN A O 1
ATOM 5990 N N . LYS A 1 765 ? -14.224 8.365 38.937 1.00 87.62 765 LYS A N 1
ATOM 5991 C CA . LYS A 1 765 ? -15.328 7.808 38.131 1.00 87.62 765 LYS A CA 1
ATOM 5992 C C . LYS A 1 765 ? -15.003 7.654 36.642 1.00 87.62 765 LYS A C 1
ATOM 5994 O O . LYS A 1 765 ? -15.632 6.840 35.982 1.00 87.62 765 LYS A O 1
ATOM 5999 N N . ILE A 1 766 ? -14.078 8.455 36.114 1.00 87.12 766 ILE A N 1
ATOM 6000 C CA . ILE A 1 766 ? -13.637 8.410 34.706 1.00 87.12 766 ILE A CA 1
ATOM 6001 C C . ILE A 1 766 ? -12.360 7.559 34.557 1.00 87.12 766 ILE A C 1
ATOM 6003 O O . ILE A 1 766 ? -11.779 7.489 33.477 1.00 87.12 766 ILE A O 1
ATOM 6007 N N . GLU A 1 767 ? -11.886 6.937 35.642 1.00 85.50 767 GLU A N 1
ATOM 6008 C CA . GLU A 1 767 ? -10.678 6.102 35.648 1.00 85.50 767 GLU A CA 1
ATOM 6009 C C . GLU A 1 767 ? -9.422 6.861 35.159 1.00 85.50 767 GLU A C 1
ATOM 6011 O O . GLU A 1 767 ? -8.507 6.327 34.518 1.00 85.50 767 GLU A O 1
ATOM 6016 N N . ASP A 1 768 ? -9.353 8.162 35.459 1.00 85.50 768 ASP A N 1
ATOM 6017 C CA . ASP A 1 768 ? -8.177 9.004 35.227 1.00 85.50 768 ASP A CA 1
ATOM 6018 C C . ASP A 1 768 ? -7.323 9.098 36.496 1.00 85.50 768 ASP A C 1
ATOM 6020 O O . ASP A 1 768 ? -7.111 10.158 37.097 1.00 85.50 768 ASP A O 1
ATOM 6024 N N . TYR A 1 769 ? -6.820 7.936 36.906 1.00 87.12 769 TYR A N 1
ATOM 6025 C CA . TYR A 1 769 ? -6.020 7.755 38.115 1.00 87.12 769 TYR A CA 1
ATOM 6026 C C . TYR A 1 769 ? -4.716 8.571 38.112 1.00 87.12 769 TYR A C 1
ATOM 6028 O O . TYR A 1 769 ? -4.203 8.931 39.172 1.00 87.12 769 TYR A O 1
ATOM 6036 N N . SER A 1 770 ? -4.219 8.957 36.931 1.00 86.31 770 SER A N 1
ATOM 6037 C CA . SER A 1 770 ? -3.055 9.840 36.787 1.00 86.31 770 SER A CA 1
ATOM 6038 C C . SER A 1 770 ? -3.320 11.243 37.353 1.00 86.31 770 SER A C 1
ATOM 6040 O O . SER A 1 770 ? -2.516 11.789 38.116 1.00 86.31 770 SER A O 1
ATOM 6042 N N . LYS A 1 771 ? -4.489 11.816 37.040 1.00 86.75 771 LYS A N 1
ATOM 6043 C CA . LYS A 1 771 ? -4.941 13.102 37.575 1.00 86.75 771 LYS A CA 1
ATOM 6044 C C . LYS A 1 771 ? -5.348 12.988 39.036 1.00 86.75 771 LYS A C 1
ATOM 6046 O O . LYS A 1 771 ? -5.021 13.891 39.802 1.00 86.75 771 LYS A O 1
ATOM 6051 N N . VAL A 1 772 ? -5.966 11.875 39.440 1.00 87.06 772 VAL A N 1
ATOM 6052 C CA . VAL A 1 772 ? -6.269 11.588 40.855 1.00 87.06 772 VAL A CA 1
ATOM 6053 C C . VAL A 1 772 ? -4.996 11.643 41.702 1.00 87.06 772 VAL A C 1
ATOM 6055 O O . VAL A 1 772 ? -4.962 12.363 42.699 1.00 87.06 772 VAL A O 1
ATOM 6058 N N . LEU A 1 773 ? -3.921 10.974 41.268 1.00 85.81 773 LEU A N 1
ATOM 6059 C CA . LEU A 1 773 ? -2.633 10.985 41.964 1.00 85.81 773 LEU A CA 1
ATOM 6060 C C . LEU A 1 773 ? -2.069 12.407 42.114 1.00 85.81 773 LEU A C 1
ATOM 6062 O O . LEU A 1 773 ? -1.597 12.782 43.186 1.00 85.81 773 LEU A O 1
ATOM 6066 N N . ASN A 1 774 ? -2.135 13.218 41.055 1.00 86.19 774 ASN A N 1
ATOM 6067 C CA . ASN A 1 774 ? -1.653 14.602 41.083 1.00 86.19 774 ASN A CA 1
ATOM 6068 C C . ASN A 1 774 ? -2.486 15.490 42.021 1.00 86.19 774 ASN A C 1
ATOM 6070 O O . ASN A 1 774 ? -1.923 16.263 42.796 1.00 86.19 774 ASN A O 1
ATOM 6074 N N . LEU A 1 775 ? -3.814 15.354 41.995 1.00 85.50 775 LEU A N 1
ATOM 6075 C CA . LEU A 1 775 ? -4.721 16.100 42.872 1.00 85.50 775 LEU A CA 1
ATOM 6076 C C . LEU A 1 775 ? -4.538 15.723 44.351 1.00 85.50 775 LEU A C 1
ATOM 6078 O O . LEU A 1 775 ? -4.625 16.595 45.218 1.00 85.50 775 LEU A O 1
ATOM 6082 N N . LEU A 1 776 ? -4.237 14.453 44.644 1.00 84.75 776 LEU A N 1
ATOM 6083 C CA . LEU A 1 776 ? -3.948 13.978 46.000 1.00 84.75 776 LEU A CA 1
ATOM 6084 C C . LEU A 1 776 ? -2.589 14.475 46.521 1.00 84.75 776 LEU A C 1
ATOM 6086 O O . LEU A 1 776 ? -2.496 14.863 47.687 1.00 84.75 776 LEU A O 1
ATOM 6090 N N . LYS A 1 777 ? -1.563 14.546 45.659 1.00 82.00 777 LYS A N 1
ATOM 6091 C CA . LYS A 1 777 ? -0.221 15.062 46.004 1.00 82.00 777 LYS A CA 1
ATOM 6092 C C . LYS A 1 777 ? -0.207 16.542 46.392 1.00 82.00 777 LYS A C 1
ATOM 6094 O O . LYS A 1 777 ? 0.583 16.936 47.238 1.00 82.00 777 LYS A O 1
ATOM 6099 N N . ILE A 1 778 ? -1.070 17.356 45.785 1.00 77.88 778 ILE A N 1
ATOM 6100 C CA . ILE A 1 778 ? -1.181 18.801 46.069 1.00 77.88 778 ILE A CA 1
ATOM 6101 C C . ILE A 1 778 ? -1.986 19.062 47.368 1.00 77.88 778 ILE A C 1
ATOM 6103 O O . ILE A 1 778 ? -2.041 20.185 47.865 1.00 77.88 778 ILE A O 1
ATOM 6107 N N . GLY A 1 779 ? -2.642 18.037 47.925 1.00 70.44 779 GLY A N 1
ATOM 6108 C CA . GLY A 1 779 ? -3.528 18.139 49.088 1.00 70.44 779 GLY A CA 1
ATOM 6109 C C . GLY A 1 779 ? -3.025 17.413 50.336 1.00 70.44 779 GLY A C 1
ATOM 6110 O O . GLY A 1 779 ? -1.866 17.519 50.713 1.00 70.44 779 GLY A O 1
ATOM 6111 N N . ARG A 1 780 ? -3.936 16.678 50.991 1.00 69.75 780 ARG A N 1
ATOM 6112 C CA . ARG A 1 780 ? -3.731 15.982 52.277 1.00 69.75 780 ARG A CA 1
ATOM 6113 C C . ARG A 1 780 ? -2.666 14.866 52.263 1.00 69.75 780 ARG A C 1
ATOM 6115 O O . ARG A 1 780 ? -2.408 14.291 53.313 1.00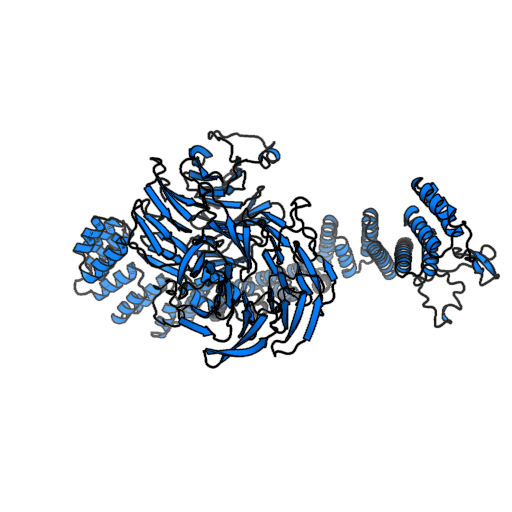 69.75 780 ARG A O 1
ATOM 6122 N N . GLY A 1 781 ? -2.077 14.563 51.101 1.00 66.31 781 GLY A N 1
ATOM 6123 C CA . GLY A 1 781 ? -1.281 13.357 50.865 1.00 66.31 781 GLY A CA 1
ATOM 6124 C C . GLY A 1 781 ? -2.169 12.114 50.737 1.00 66.31 781 GLY A C 1
ATOM 6125 O O . GLY A 1 781 ? -3.218 12.024 51.371 1.00 66.31 781 GLY A O 1
ATOM 6126 N N . ALA A 1 782 ? -1.793 11.169 49.877 1.00 74.12 782 ALA A N 1
ATOM 6127 C CA . ALA A 1 782 ? -2.444 9.859 49.814 1.00 74.12 782 ALA A CA 1
ATOM 6128 C C . ALA A 1 782 ? -1.776 8.906 50.815 1.00 74.12 782 ALA A C 1
ATOM 6130 O O . ALA A 1 782 ? -0.569 9.005 51.039 1.00 74.12 782 ALA A O 1
ATOM 6131 N N . SER A 1 783 ? -2.542 7.992 51.409 1.00 81.56 783 SER A N 1
ATOM 6132 C CA . SER A 1 783 ? -1.965 6.888 52.189 1.00 81.56 783 SER A CA 1
ATOM 6133 C C . SER A 1 783 ? -1.219 5.898 51.284 1.00 81.56 783 SER A C 1
ATOM 6135 O O . SER A 1 783 ? -1.481 5.835 50.080 1.00 81.56 783 SER A O 1
ATOM 6137 N N . ASP A 1 784 ? -0.317 5.088 51.842 1.00 80.31 784 ASP A N 1
ATOM 6138 C CA . ASP A 1 784 ? 0.420 4.077 51.064 1.00 80.31 784 ASP A CA 1
ATOM 6139 C C . ASP A 1 784 ? -0.525 3.057 50.406 1.00 80.31 784 ASP A C 1
ATOM 6141 O O . ASP A 1 784 ? -0.309 2.659 49.263 1.00 80.31 784 ASP A O 1
ATOM 6145 N N . ALA A 1 785 ? -1.623 2.702 51.085 1.00 83.56 785 ALA A N 1
ATOM 6146 C CA . ALA A 1 785 ? -2.655 1.819 50.547 1.00 83.56 785 ALA A CA 1
ATOM 6147 C C . ALA A 1 785 ? -3.409 2.458 49.366 1.00 83.56 785 ALA A C 1
ATOM 6149 O O . ALA A 1 785 ? -3.494 1.849 48.302 1.00 83.56 785 ALA A O 1
ATOM 6150 N N . GLU A 1 786 ? -3.879 3.706 49.511 1.00 82.44 786 GLU A N 1
ATOM 6151 C CA . GLU A 1 786 ? -4.535 4.446 48.417 1.00 82.44 786 GLU A CA 1
ATOM 6152 C C . GLU A 1 786 ? -3.578 4.652 47.231 1.00 82.44 786 GLU A C 1
ATOM 6154 O O . GLU A 1 786 ? -3.981 4.587 46.073 1.00 82.44 786 GLU A O 1
ATOM 6159 N N . THR A 1 787 ? -2.291 4.886 47.499 1.00 84.94 787 THR A N 1
ATOM 6160 C CA . THR A 1 787 ? -1.278 5.083 46.453 1.00 84.94 787 THR A CA 1
ATOM 6161 C C . THR A 1 787 ? -0.981 3.777 45.713 1.00 84.94 787 THR A C 1
ATOM 6163 O O . THR A 1 787 ? -0.853 3.788 44.489 1.00 84.94 787 THR A O 1
ATOM 6166 N N . SER A 1 788 ? -0.923 2.653 46.435 1.00 86.81 788 SER A N 1
ATOM 6167 C CA . SER A 1 788 ? -0.773 1.316 45.855 1.00 86.81 788 SER A CA 1
ATOM 6168 C C . SER A 1 788 ? -1.954 0.960 44.950 1.00 86.81 788 SER A C 1
ATOM 6170 O O . SER A 1 788 ? -1.738 0.528 43.820 1.00 86.81 788 SER A O 1
ATOM 6172 N N . GLU A 1 789 ? -3.186 1.209 45.403 1.00 88.75 789 GLU A N 1
ATOM 6173 C CA . GLU A 1 789 ? -4.409 0.984 44.620 1.00 88.75 789 GLU A CA 1
ATOM 6174 C C . GLU A 1 789 ? -4.445 1.867 43.358 1.00 88.75 789 GLU A C 1
ATOM 6176 O O . GLU A 1 789 ? -4.782 1.410 42.267 1.00 88.75 789 GLU A O 1
ATOM 6181 N N . ILE A 1 790 ? -4.036 3.135 43.463 1.00 89.44 790 ILE A N 1
ATOM 6182 C CA . ILE A 1 790 ? -3.929 4.036 42.307 1.00 89.44 790 ILE A CA 1
ATOM 6183 C C . ILE A 1 790 ? -2.878 3.534 41.307 1.00 89.44 790 ILE A C 1
ATOM 6185 O O . ILE A 1 790 ? -3.132 3.562 40.104 1.00 89.44 790 ILE A O 1
ATOM 6189 N N . PHE A 1 791 ? -1.707 3.080 41.765 1.00 91.12 791 PHE A N 1
ATOM 6190 C CA . PHE A 1 791 ? -0.682 2.529 40.874 1.00 91.12 791 PHE A CA 1
ATOM 6191 C C . PHE A 1 791 ? -1.134 1.243 40.193 1.00 91.12 791 PHE A C 1
ATOM 6193 O O . PHE A 1 791 ? -0.892 1.092 38.997 1.00 91.12 791 PHE A O 1
ATOM 6200 N N . GLU A 1 792 ? -1.827 0.361 40.910 1.00 91.94 792 GLU A N 1
ATOM 6201 C CA . GLU A 1 792 ? -2.412 -0.841 40.325 1.00 91.94 792 GLU A CA 1
ATOM 6202 C C . GLU A 1 792 ? -3.397 -0.492 39.202 1.00 91.94 792 GLU A C 1
ATOM 6204 O O . GLU A 1 792 ? -3.226 -0.972 38.085 1.00 91.94 792 GLU A O 1
ATOM 6209 N N . ASN A 1 793 ? -4.328 0.437 39.443 1.00 90.12 793 ASN A N 1
ATOM 6210 C CA . ASN A 1 793 ? -5.297 0.876 38.435 1.00 90.12 793 ASN A CA 1
ATOM 6211 C C . ASN A 1 793 ? -4.643 1.575 37.222 1.00 90.12 793 ASN A C 1
ATOM 6213 O O . ASN A 1 793 ? -5.091 1.425 36.084 1.00 90.12 793 ASN A O 1
ATOM 6217 N N . ILE A 1 794 ? -3.565 2.345 37.429 1.00 88.56 794 ILE A N 1
ATOM 6218 C CA . ILE A 1 794 ? -2.787 2.923 36.317 1.00 88.56 794 ILE A CA 1
ATOM 6219 C C . ILE A 1 794 ? -2.102 1.808 35.511 1.00 88.56 794 ILE A C 1
ATOM 6221 O O . ILE A 1 794 ? -2.090 1.861 34.279 1.00 88.56 794 ILE A O 1
ATOM 6225 N N . GLY A 1 795 ? -1.544 0.805 36.193 1.00 89.25 795 GLY A N 1
ATOM 6226 C CA . GLY A 1 795 ? -0.947 -0.374 35.570 1.00 89.25 795 GLY A CA 1
ATOM 6227 C C . GLY A 1 795 ? -1.955 -1.170 34.740 1.00 89.25 795 GLY A C 1
ATOM 6228 O O . GLY A 1 795 ? -1.650 -1.499 33.592 1.00 89.25 795 GLY A O 1
ATOM 6229 N N . ASP A 1 796 ? -3.160 -1.398 35.274 1.00 88.50 796 ASP A N 1
ATOM 6230 C CA . ASP A 1 796 ? -4.265 -2.091 34.595 1.00 88.50 796 ASP A CA 1
ATOM 6231 C C . ASP A 1 796 ? -4.633 -1.379 33.293 1.00 88.50 796 ASP A C 1
ATOM 6233 O O . ASP A 1 796 ? -4.631 -1.991 32.224 1.00 88.50 796 ASP A O 1
ATOM 6237 N N . LYS A 1 797 ? -4.804 -0.054 33.347 1.00 85.12 797 LYS A N 1
ATOM 6238 C CA . LYS A 1 797 ? -5.102 0.768 32.168 1.00 85.12 797 LYS A CA 1
ATOM 6239 C C . LYS A 1 797 ? -4.029 0.663 31.078 1.00 85.12 797 LYS A C 1
ATOM 6241 O O . LYS A 1 797 ? -4.351 0.548 29.895 1.00 85.12 797 LYS A O 1
ATOM 6246 N N . TYR A 1 798 ? -2.745 0.693 31.445 1.00 83.31 798 TYR A N 1
ATOM 6247 C CA . TYR A 1 798 ? -1.662 0.503 30.471 1.00 83.31 798 TYR A CA 1
ATOM 6248 C C . TYR A 1 798 ? -1.617 -0.930 29.926 1.00 83.31 798 TYR A C 1
ATOM 6250 O O . TYR A 1 798 ? -1.342 -1.124 28.739 1.00 83.31 798 TYR A O 1
ATOM 6258 N N . ALA A 1 799 ? -1.905 -1.933 30.757 1.00 80.44 799 ALA A N 1
ATOM 6259 C CA . ALA A 1 799 ? -1.960 -3.330 30.343 1.00 80.44 799 ALA A CA 1
ATOM 6260 C C . ALA A 1 799 ? -3.106 -3.589 29.349 1.00 80.44 799 ALA A C 1
ATOM 6262 O O . ALA A 1 799 ? -2.883 -4.249 28.333 1.00 80.44 799 ALA A O 1
ATOM 6263 N N . GLU A 1 800 ? -4.290 -3.010 29.567 1.00 79.88 800 GLU A N 1
ATOM 6264 C CA . GLU A 1 800 ? -5.420 -3.053 28.625 1.00 79.88 800 GLU A CA 1
ATOM 6265 C C . GLU A 1 800 ? -5.068 -2.428 27.267 1.00 79.88 800 GLU A C 1
ATOM 6267 O O . GLU A 1 800 ? -5.431 -2.949 26.212 1.00 79.88 800 GLU A O 1
ATOM 6272 N N . GLN A 1 801 ? -4.278 -1.351 27.274 1.00 76.12 801 GLN A N 1
ATOM 6273 C CA . GLN A 1 801 ? -3.774 -0.699 26.060 1.00 76.12 801 GLN A CA 1
ATOM 6274 C C . GLN A 1 801 ? -2.601 -1.444 25.399 1.00 76.12 801 GLN A C 1
ATOM 6276 O O . GLN A 1 801 ? -2.118 -1.021 24.343 1.00 76.12 801 GLN A O 1
ATOM 6281 N N . CYS A 1 802 ? -2.157 -2.563 25.982 1.00 75.62 802 CYS A N 1
ATOM 6282 C CA . CYS A 1 802 ? -0.982 -3.335 25.575 1.00 75.62 802 CYS A CA 1
ATOM 6283 C C . CYS A 1 802 ? 0.343 -2.544 25.654 1.00 75.62 802 CYS A C 1
ATOM 6285 O O . CYS A 1 802 ? 1.305 -2.858 24.950 1.00 75.62 802 CYS A O 1
ATOM 6287 N N . LEU A 1 803 ? 0.416 -1.524 26.515 1.00 78.69 803 LEU A N 1
ATOM 6288 C CA . LEU A 1 803 ? 1.612 -0.722 26.786 1.00 78.69 803 LEU A CA 1
ATOM 6289 C C . LEU A 1 803 ? 2.402 -1.334 27.954 1.00 78.69 803 LEU A C 1
ATOM 6291 O O . LEU A 1 803 ? 2.491 -0.793 29.056 1.00 78.69 803 LEU A O 1
ATOM 6295 N N . TRP A 1 804 ? 2.974 -2.510 27.702 1.00 82.62 804 TRP A N 1
ATOM 6296 C CA . TRP A 1 804 ? 3.538 -3.387 28.734 1.00 82.62 804 TRP A CA 1
ATOM 6297 C C . TRP A 1 804 ? 4.702 -2.774 29.528 1.00 82.62 804 TRP A C 1
ATOM 6299 O O . TRP A 1 804 ? 4.823 -3.030 30.723 1.00 82.62 804 TRP A O 1
ATOM 6309 N N . THR A 1 805 ? 5.539 -1.940 28.903 1.00 84.69 805 THR A N 1
ATOM 6310 C CA . THR A 1 805 ? 6.676 -1.277 29.573 1.00 84.69 805 THR A CA 1
ATOM 6311 C C . THR A 1 805 ? 6.223 -0.267 30.622 1.00 84.69 805 THR A C 1
ATOM 6313 O O . THR A 1 805 ? 6.806 -0.190 31.700 1.00 84.69 805 THR A O 1
ATOM 6316 N N . GLN A 1 806 ? 5.160 0.478 30.326 1.00 85.31 806 GLN A N 1
ATOM 6317 C CA . GLN A 1 806 ? 4.571 1.443 31.250 1.00 85.31 806 GLN A CA 1
ATOM 6318 C C . GLN A 1 806 ? 3.806 0.711 32.353 1.00 85.31 806 GLN A C 1
ATOM 6320 O O . GLN A 1 806 ? 3.975 1.034 33.525 1.00 85.31 806 GLN A O 1
ATOM 6325 N N . ALA A 1 807 ? 3.046 -0.333 32.004 1.00 88.69 807 ALA A N 1
ATOM 6326 C CA . ALA A 1 807 ? 2.367 -1.179 32.985 1.00 88.69 807 ALA A CA 1
ATOM 6327 C C . ALA A 1 807 ? 3.352 -1.786 34.004 1.00 88.69 807 ALA A C 1
ATOM 6329 O O . ALA A 1 807 ? 3.098 -1.735 35.207 1.00 88.69 807 ALA A O 1
ATOM 6330 N N . LYS A 1 808 ? 4.512 -2.281 33.536 1.00 90.81 808 LYS A N 1
ATOM 6331 C CA . LYS A 1 808 ? 5.606 -2.791 34.383 1.00 90.81 808 LYS A CA 1
ATOM 6332 C C . LYS A 1 808 ? 6.011 -1.780 35.459 1.00 90.81 808 LYS A C 1
ATOM 6334 O O . LYS A 1 808 ? 6.040 -2.137 36.632 1.00 90.81 808 LYS A O 1
ATOM 6339 N N . GLU A 1 809 ? 6.275 -0.528 35.080 1.00 91.00 809 GLU A N 1
ATOM 6340 C CA . GLU A 1 809 ? 6.747 0.507 36.013 1.00 91.00 809 GLU A CA 1
ATOM 6341 C C . GLU A 1 809 ? 5.769 0.736 37.178 1.00 91.00 809 GLU A C 1
ATOM 6343 O O . GLU A 1 809 ? 6.182 0.951 38.319 1.00 91.00 809 GLU A O 1
ATOM 6348 N N . TYR A 1 810 ? 4.462 0.688 36.907 1.00 90.69 810 TYR A N 1
ATOM 6349 C CA . TYR A 1 810 ? 3.436 0.903 37.927 1.00 90.69 810 TYR A CA 1
ATOM 6350 C C . TYR A 1 810 ? 3.177 -0.338 38.782 1.00 90.69 810 TYR A C 1
ATOM 6352 O O . TYR A 1 810 ? 3.072 -0.210 40.002 1.00 90.69 810 TYR A O 1
ATOM 6360 N N . TYR A 1 811 ? 3.167 -1.536 38.192 1.00 93.38 811 TYR A N 1
ATOM 6361 C CA . TYR A 1 811 ? 3.028 -2.768 38.970 1.00 93.38 811 TYR A CA 1
ATOM 6362 C C . TYR A 1 811 ? 4.238 -3.057 39.870 1.00 93.38 811 TYR A C 1
ATOM 6364 O O . TYR A 1 811 ? 4.081 -3.622 40.952 1.00 93.38 811 TYR A O 1
ATOM 6372 N N . GLU A 1 812 ? 5.443 -2.637 39.470 1.00 90.62 812 GLU A N 1
ATOM 6373 C CA . GLU A 1 812 ? 6.634 -2.714 40.323 1.00 90.62 812 GLU A CA 1
ATOM 6374 C C . GLU A 1 812 ? 6.508 -1.817 41.557 1.00 90.62 812 GLU A C 1
ATOM 6376 O O . GLU A 1 812 ? 6.889 -2.240 42.651 1.00 90.62 812 GLU A O 1
ATOM 6381 N N . LYS A 1 813 ? 5.924 -0.618 41.402 1.00 88.69 813 LYS A N 1
ATOM 6382 C CA . LYS A 1 813 ? 5.695 0.339 42.499 1.00 88.69 813 LYS A CA 1
ATOM 6383 C C . LYS A 1 813 ? 4.680 -0.159 43.529 1.00 88.69 813 LYS A C 1
ATOM 6385 O O . LYS A 1 813 ? 4.828 0.180 44.697 1.00 88.69 813 LYS A O 1
ATOM 6390 N N . CYS A 1 814 ? 3.678 -0.945 43.123 1.00 89.44 814 CYS A N 1
ATOM 6391 C CA . CYS A 1 814 ? 2.709 -1.555 44.045 1.00 89.44 814 CYS A CA 1
ATOM 6392 C C . CYS A 1 814 ? 3.038 -3.008 44.440 1.00 89.44 814 CYS A C 1
ATOM 6394 O O . CYS A 1 814 ? 2.289 -3.621 45.194 1.00 89.44 814 CYS A O 1
ATOM 6396 N N . HIS A 1 815 ? 4.156 -3.568 43.962 1.00 87.00 815 HIS A N 1
ATOM 6397 C CA . HIS A 1 815 ? 4.598 -4.940 44.254 1.00 87.00 815 HIS A CA 1
ATOM 6398 C C . HIS A 1 815 ? 3.557 -6.039 43.936 1.00 87.00 815 HIS A C 1
ATOM 6400 O O . HIS A 1 815 ? 3.519 -7.084 44.592 1.00 87.00 815 HIS A O 1
ATOM 6406 N N . CYS A 1 816 ? 2.737 -5.843 42.899 1.00 88.62 816 CYS A N 1
ATOM 6407 C CA . CYS A 1 816 ? 1.699 -6.797 42.498 1.00 88.62 816 CYS A CA 1
ATOM 6408 C C . CYS A 1 816 ? 2.271 -7.918 41.607 1.00 88.62 816 CYS A C 1
ATOM 6410 O O . CYS A 1 816 ? 2.197 -7.876 40.377 1.00 88.62 816 CYS A O 1
ATOM 6412 N N . TYR A 1 817 ? 2.875 -8.939 42.228 1.00 87.25 817 TYR A N 1
ATOM 6413 C CA . TYR A 1 817 ? 3.544 -10.035 41.507 1.00 87.25 817 TYR A CA 1
ATOM 6414 C C . TYR A 1 817 ? 2.612 -10.841 40.594 1.00 87.25 817 TYR A C 1
ATOM 6416 O O . TYR A 1 817 ? 3.042 -11.274 39.529 1.00 87.25 817 TYR A O 1
ATOM 6424 N N . GLU A 1 818 ? 1.343 -11.006 40.965 1.00 89.12 818 GLU A N 1
ATOM 6425 C CA . GLU A 1 818 ? 0.355 -11.724 40.151 1.00 89.12 818 GLU A CA 1
ATOM 6426 C C . GLU A 1 818 ? 0.179 -11.081 38.765 1.00 89.12 818 GLU A C 1
ATOM 6428 O O . GLU A 1 818 ? 0.189 -11.781 37.752 1.00 89.12 818 GLU A O 1
ATOM 6433 N N . LYS A 1 819 ? 0.119 -9.744 38.710 1.00 89.62 819 LYS A N 1
ATOM 6434 C CA . LYS A 1 819 ? 0.006 -8.977 37.461 1.00 89.62 819 LYS A CA 1
ATOM 6435 C C . LYS A 1 819 ? 1.353 -8.777 36.757 1.00 89.62 819 LYS A C 1
ATOM 6437 O O . LYS A 1 819 ? 1.390 -8.703 35.529 1.00 89.62 819 LYS A O 1
ATOM 6442 N N . LEU A 1 820 ? 2.469 -8.755 37.493 1.00 90.12 820 LEU A N 1
ATOM 6443 C CA . LEU A 1 820 ? 3.817 -8.638 36.915 1.00 90.12 820 LEU A CA 1
ATOM 6444 C C . LEU A 1 820 ? 4.228 -9.860 36.087 1.00 90.12 820 LEU A C 1
ATOM 6446 O O . LEU A 1 820 ? 4.867 -9.691 35.050 1.00 90.12 820 LEU A O 1
ATOM 6450 N N . LEU A 1 821 ? 3.851 -11.075 36.501 1.00 89.56 821 LEU A N 1
ATOM 6451 C CA . LEU A 1 821 ? 4.246 -12.307 35.806 1.00 89.56 821 LEU A CA 1
ATOM 6452 C C . LEU A 1 821 ? 3.832 -12.306 34.317 1.00 89.56 821 LEU A C 1
ATOM 6454 O O . LEU A 1 821 ? 4.713 -12.438 33.460 1.00 89.56 821 LEU A O 1
ATOM 6458 N N . PRO A 1 822 ? 2.552 -12.073 33.950 1.00 86.31 822 PRO A N 1
ATOM 6459 C CA . PRO A 1 822 ? 2.160 -11.937 32.547 1.00 86.31 822 PRO A CA 1
ATOM 6460 C C . PRO A 1 822 ? 2.822 -10.763 31.812 1.00 86.31 822 PRO A C 1
ATOM 6462 O O . PRO A 1 822 ? 2.982 -10.825 30.594 1.00 86.31 822 PRO A O 1
ATOM 6465 N N . VAL A 1 823 ? 3.168 -9.674 32.508 1.00 89.69 823 VAL A N 1
ATOM 6466 C CA . VAL A 1 823 ? 3.785 -8.485 31.892 1.00 89.69 823 VAL A CA 1
ATOM 6467 C C . VAL A 1 823 ? 5.242 -8.751 31.530 1.00 89.69 823 VAL A C 1
ATOM 6469 O O . VAL A 1 823 ? 5.617 -8.549 30.376 1.00 89.69 823 VAL A O 1
ATOM 6472 N N . TYR A 1 824 ? 6.047 -9.267 32.463 1.00 89.38 824 TYR A N 1
ATOM 6473 C CA . TYR A 1 824 ? 7.434 -9.644 32.181 1.00 89.38 824 TYR A CA 1
ATOM 6474 C C . TYR A 1 824 ? 7.519 -10.706 31.085 1.00 89.38 824 TYR A C 1
ATOM 6476 O O . TYR A 1 824 ? 8.361 -10.601 30.197 1.00 89.38 824 TYR A O 1
ATOM 6484 N N . THR A 1 825 ? 6.589 -11.665 31.084 1.00 86.25 825 THR A N 1
ATOM 6485 C CA . THR A 1 825 ? 6.500 -12.702 30.047 1.00 86.25 825 THR A CA 1
ATOM 6486 C C . THR A 1 825 ? 6.288 -12.099 28.653 1.00 86.25 825 THR A C 1
ATOM 6488 O O . THR A 1 825 ? 6.982 -12.459 27.707 1.00 86.25 825 THR A O 1
ATOM 6491 N N . ARG A 1 826 ? 5.375 -11.124 28.513 1.00 82.50 826 ARG A N 1
ATOM 6492 C CA . ARG A 1 826 ? 5.127 -10.436 27.231 1.00 82.50 826 ARG A CA 1
ATOM 6493 C C . ARG A 1 826 ? 6.279 -9.536 26.792 1.00 82.50 826 ARG A C 1
ATOM 6495 O O . ARG A 1 826 ? 6.467 -9.345 25.595 1.00 82.50 826 ARG A O 1
ATOM 6502 N N . LEU A 1 827 ? 7.023 -8.979 27.746 1.00 83.44 827 LEU A N 1
ATOM 6503 C CA . LEU A 1 827 ? 8.214 -8.172 27.482 1.00 83.44 827 LEU A CA 1
ATOM 6504 C C . LEU A 1 827 ? 9.467 -9.015 27.193 1.00 83.44 827 LEU A C 1
ATOM 6506 O O . LEU A 1 827 ? 10.449 -8.460 26.710 1.00 83.44 827 LEU A O 1
ATOM 6510 N N . GLY A 1 828 ? 9.447 -10.321 27.480 1.00 85.38 828 GLY A N 1
ATOM 6511 C CA . GLY A 1 828 ? 10.629 -11.185 27.396 1.00 85.38 828 GLY A CA 1
ATOM 6512 C C . GLY A 1 828 ? 11.675 -10.898 28.481 1.00 85.38 828 GLY A C 1
ATOM 6513 O O . GLY A 1 828 ? 12.855 -11.177 28.288 1.00 85.38 828 GLY A O 1
ATOM 6514 N N . ASP A 1 829 ? 11.266 -10.312 29.609 1.00 87.81 829 ASP A N 1
ATOM 6515 C CA . ASP A 1 829 ? 12.148 -9.949 30.725 1.00 87.81 829 ASP A CA 1
ATOM 6516 C C . ASP A 1 829 ? 12.295 -11.127 31.702 1.00 87.81 829 ASP A C 1
ATOM 6518 O O . ASP A 1 829 ? 11.706 -11.166 32.788 1.00 87.81 829 ASP A O 1
ATOM 6522 N N . PHE A 1 830 ? 13.042 -12.142 31.266 1.00 88.06 830 PHE A N 1
ATOM 6523 C CA . PHE A 1 830 ? 13.212 -13.388 32.018 1.00 88.06 830 PHE A CA 1
ATOM 6524 C C . PHE A 1 830 ? 14.072 -13.219 33.278 1.00 88.06 830 PHE A C 1
ATOM 6526 O O . PHE A 1 830 ? 13.837 -13.913 34.266 1.00 88.06 830 PHE A O 1
ATOM 6533 N N . GLU A 1 831 ? 14.993 -12.250 33.296 1.00 88.25 831 GLU A N 1
ATOM 6534 C CA . GLU A 1 831 ? 15.790 -11.917 34.486 1.00 88.25 831 GLU A CA 1
ATOM 6535 C C . GLU A 1 831 ? 14.896 -11.430 35.635 1.00 88.25 831 GLU A C 1
ATOM 6537 O O . GLU A 1 831 ? 15.043 -11.846 36.791 1.00 88.25 831 GLU A O 1
ATOM 6542 N N . SER A 1 832 ? 13.909 -10.581 35.325 1.00 88.50 832 SER A N 1
ATOM 6543 C CA . SER A 1 832 ? 12.952 -10.103 36.323 1.00 88.50 832 SER A CA 1
ATOM 6544 C C . SER A 1 832 ? 12.015 -11.216 36.803 1.00 88.50 832 SER A C 1
ATOM 6546 O O . SER A 1 832 ? 11.718 -11.278 37.999 1.00 88.50 832 SER A O 1
ATOM 6548 N N . LEU A 1 833 ? 11.608 -12.145 35.925 1.00 90.06 833 LEU A N 1
ATOM 6549 C CA . LEU A 1 833 ? 10.846 -13.342 36.315 1.00 90.06 833 LEU A CA 1
ATOM 6550 C C . LEU A 1 833 ? 11.636 -14.240 37.276 1.00 90.06 833 LEU A C 1
ATOM 6552 O O . LEU A 1 833 ? 11.083 -14.719 38.271 1.00 90.06 833 LEU A O 1
ATOM 6556 N N . GLU A 1 834 ? 12.930 -14.436 37.027 1.00 89.88 834 GLU A N 1
ATOM 6557 C CA . GLU A 1 834 ? 13.801 -15.200 37.921 1.00 89.88 834 GLU A CA 1
ATOM 6558 C C . GLU A 1 834 ? 13.936 -14.506 39.289 1.00 89.88 834 GLU A C 1
ATOM 6560 O O . GLU A 1 834 ? 13.804 -15.131 40.347 1.00 89.88 834 GLU A O 1
ATOM 6565 N N . SER A 1 835 ? 14.108 -13.180 39.288 1.00 90.44 835 SER A N 1
ATOM 6566 C CA . SER A 1 835 ? 14.111 -12.361 40.506 1.00 90.44 835 SER A CA 1
ATOM 6567 C C . SER A 1 835 ? 12.804 -12.505 41.298 1.00 90.44 835 SER A C 1
ATOM 6569 O O . SER A 1 835 ? 12.837 -12.648 42.525 1.00 90.44 835 SER A O 1
ATOM 6571 N N . CYS A 1 836 ? 11.650 -12.553 40.621 1.00 89.12 836 CYS A N 1
ATOM 6572 C CA . CYS A 1 836 ? 10.358 -12.844 41.246 1.00 89.12 836 CYS A CA 1
ATOM 6573 C C . CYS A 1 836 ? 10.330 -14.238 41.883 1.00 89.12 836 CYS A C 1
ATOM 6575 O O . CYS A 1 836 ? 9.938 -14.360 43.045 1.00 89.12 836 CYS A O 1
ATOM 6577 N N . ALA A 1 837 ? 10.801 -15.276 41.184 1.00 88.38 837 ALA A N 1
ATOM 6578 C CA . ALA A 1 837 ? 10.877 -16.633 41.730 1.00 88.38 837 ALA A CA 1
ATOM 6579 C C . ALA A 1 837 ? 11.726 -16.696 43.015 1.00 88.38 837 ALA A C 1
ATOM 6581 O O . ALA A 1 837 ? 11.379 -17.398 43.971 1.00 88.38 837 ALA A O 1
ATOM 6582 N N . ARG A 1 838 ? 12.809 -15.911 43.088 1.00 89.62 838 ARG A N 1
ATOM 6583 C CA . ARG A 1 838 ? 13.659 -15.806 44.286 1.00 89.62 838 ARG A CA 1
ATOM 6584 C C . ARG A 1 838 ? 12.976 -15.059 45.438 1.00 89.62 838 ARG A C 1
ATOM 6586 O O . ARG A 1 838 ? 13.091 -15.510 46.575 1.00 89.62 838 ARG A O 1
ATOM 6593 N N . LYS A 1 839 ? 12.247 -13.972 45.158 1.00 89.19 839 LYS A N 1
ATOM 6594 C CA . LYS A 1 839 ? 11.552 -13.140 46.166 1.00 89.19 839 LYS A CA 1
ATOM 6595 C C . LYS A 1 839 ? 10.276 -13.773 46.726 1.00 89.19 839 LYS A C 1
ATOM 6597 O O . LYS A 1 839 ? 9.893 -13.456 47.849 1.00 89.19 839 LYS A O 1
ATOM 6602 N N . LEU A 1 840 ? 9.609 -14.638 45.961 1.00 89.31 840 LEU A N 1
ATOM 6603 C CA . LEU A 1 840 ? 8.389 -15.306 46.411 1.00 89.31 840 LEU A CA 1
ATOM 6604 C C . LEU A 1 840 ? 8.669 -16.278 47.576 1.00 89.31 840 LEU A C 1
ATOM 6606 O O . LEU A 1 840 ? 9.717 -16.932 47.576 1.00 89.31 840 LEU A O 1
ATOM 6610 N N . PRO A 1 841 ? 7.741 -16.415 48.543 1.00 89.94 841 PRO A N 1
ATOM 6611 C CA . PRO A 1 841 ? 7.842 -17.412 49.607 1.00 89.94 841 PRO A CA 1
ATOM 6612 C C . PRO A 1 841 ? 7.827 -18.846 49.066 1.00 89.94 841 PRO A C 1
ATOM 6614 O O . PRO A 1 841 ? 7.210 -19.118 48.031 1.00 89.94 841 PRO A O 1
ATOM 6617 N N . ASP A 1 842 ? 8.449 -19.770 49.798 1.00 89.06 842 ASP A N 1
ATOM 6618 C CA . ASP A 1 842 ? 8.396 -21.203 49.497 1.00 89.06 842 ASP A CA 1
ATOM 6619 C C . ASP A 1 842 ? 6.943 -21.697 49.457 1.00 89.06 842 ASP A C 1
ATOM 6621 O O . ASP A 1 842 ? 6.101 -21.266 50.246 1.00 89.06 842 ASP A O 1
ATOM 6625 N N . SER A 1 843 ? 6.636 -22.608 48.529 1.00 88.19 843 SER A N 1
ATOM 6626 C CA . SER A 1 843 ? 5.273 -23.118 48.285 1.00 88.19 843 SER A CA 1
ATOM 6627 C C . SER A 1 843 ? 4.230 -22.075 47.839 1.00 88.19 843 SER A C 1
ATOM 6629 O O . SER A 1 843 ? 3.035 -22.372 47.836 1.00 88.19 843 SER A O 1
ATOM 6631 N N . SER A 1 844 ? 4.642 -20.869 47.424 1.00 89.38 844 SER A N 1
ATOM 6632 C CA . SER A 1 844 ? 3.723 -19.895 46.818 1.00 89.38 844 SER A CA 1
ATOM 6633 C C . SER A 1 844 ? 3.036 -20.477 45.570 1.00 89.38 844 SER A C 1
ATOM 6635 O O . SER A 1 844 ? 3.716 -21.054 44.715 1.00 89.38 844 SER A O 1
ATOM 6637 N N . PRO A 1 845 ? 1.712 -20.287 45.392 1.00 86.56 845 PRO A N 1
ATOM 6638 C CA . PRO A 1 845 ? 0.997 -20.783 44.214 1.00 86.56 845 PRO A CA 1
ATOM 6639 C C . PRO A 1 845 ? 1.539 -20.180 42.907 1.00 86.56 845 PRO A C 1
ATOM 6641 O O . PRO A 1 845 ? 1.517 -20.842 41.869 1.00 86.56 845 PRO A O 1
ATOM 6644 N N . LEU A 1 846 ? 2.106 -18.968 42.975 1.00 90.44 846 LEU A N 1
ATOM 6645 C CA . L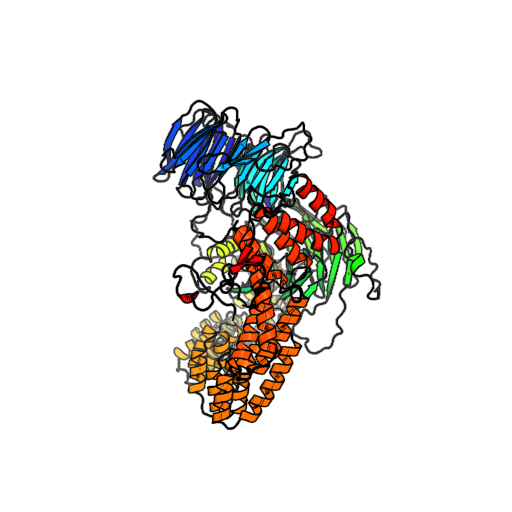EU A 1 846 ? 2.705 -18.272 41.835 1.00 90.44 846 LEU A CA 1
ATOM 6646 C C . LEU A 1 846 ? 3.997 -18.940 41.325 1.00 90.44 846 LEU A C 1
ATOM 6648 O O . LEU A 1 846 ? 4.365 -18.756 40.164 1.00 90.44 846 LEU A O 1
ATOM 6652 N N . LEU A 1 847 ? 4.681 -19.742 42.155 1.00 91.25 847 LEU A N 1
ATOM 6653 C CA . LEU A 1 847 ? 5.884 -20.476 41.741 1.00 91.25 847 LEU A CA 1
ATOM 6654 C C . LEU A 1 847 ? 5.558 -21.574 40.724 1.00 91.25 847 LEU A C 1
ATOM 6656 O O . LEU A 1 847 ? 6.342 -21.807 39.807 1.00 91.25 847 LEU A O 1
ATOM 6660 N N . LYS A 1 848 ? 4.382 -22.207 40.833 1.00 90.56 848 LYS A N 1
ATOM 6661 C CA . LYS A 1 848 ? 3.930 -23.194 39.844 1.00 90.56 848 LYS A CA 1
ATOM 6662 C C . LYS A 1 848 ? 3.689 -22.542 38.483 1.00 90.56 848 LYS A C 1
ATOM 6664 O O . LYS A 1 848 ? 4.141 -23.072 37.473 1.00 90.56 848 LYS A O 1
ATOM 6669 N N . SER A 1 849 ? 3.006 -21.394 38.456 1.00 89.25 849 SER A N 1
ATOM 6670 C CA . SER A 1 849 ? 2.784 -20.643 37.214 1.00 89.25 849 SER A CA 1
ATOM 6671 C C . SER A 1 849 ? 4.094 -20.137 36.610 1.00 89.25 849 SER A C 1
ATOM 6673 O O . SER A 1 849 ? 4.272 -20.232 35.403 1.00 89.25 849 SER A O 1
ATOM 6675 N N . LEU A 1 850 ? 5.040 -19.676 37.436 1.00 91.12 850 LEU A N 1
ATOM 6676 C CA . LEU A 1 850 ? 6.390 -19.310 36.993 1.00 91.12 850 LEU A CA 1
ATOM 6677 C C . LEU A 1 850 ? 7.124 -20.488 36.349 1.00 91.12 850 LEU A C 1
ATOM 6679 O O . LEU A 1 850 ? 7.670 -20.337 35.263 1.00 91.12 850 LEU A O 1
ATOM 6683 N N . GLY A 1 851 ? 7.089 -21.665 36.983 1.00 90.25 851 GLY A N 1
ATOM 6684 C CA . GLY A 1 851 ? 7.685 -22.879 36.425 1.00 90.25 851 GLY A CA 1
ATOM 6685 C C . GLY A 1 851 ? 7.100 -23.234 35.058 1.00 90.25 851 GLY A C 1
ATOM 6686 O O . GLY A 1 851 ? 7.846 -23.514 34.127 1.00 90.25 851 GLY A O 1
ATOM 6687 N N . GLN A 1 852 ? 5.777 -23.139 34.898 1.00 90.81 852 GLN A N 1
ATOM 6688 C CA . GLN A 1 852 ? 5.110 -23.372 33.610 1.00 90.81 852 GLN A CA 1
ATOM 6689 C C . GLN A 1 852 ? 5.498 -22.339 32.545 1.00 90.81 852 GLN A C 1
ATOM 6691 O O . GLN A 1 852 ? 5.699 -22.711 31.391 1.00 90.81 852 GLN A O 1
ATOM 6696 N N . ILE A 1 853 ? 5.635 -21.063 32.919 1.00 90.12 853 ILE A N 1
ATOM 6697 C CA . ILE A 1 853 ? 6.126 -20.016 32.013 1.00 90.12 853 ILE A CA 1
ATOM 6698 C C . ILE A 1 853 ? 7.551 -20.354 31.563 1.00 90.12 853 ILE A C 1
ATOM 6700 O O . ILE A 1 853 ? 7.821 -20.375 30.368 1.00 90.12 853 ILE A O 1
ATOM 6704 N N . PHE A 1 854 ? 8.458 -20.686 32.482 1.00 92.44 854 PHE A N 1
ATOM 6705 C CA . PHE A 1 854 ? 9.830 -21.044 32.119 1.00 92.44 854 PHE A CA 1
ATOM 6706 C C . PHE A 1 854 ? 9.898 -22.260 31.181 1.00 92.44 854 PHE A C 1
ATOM 6708 O O . PHE A 1 854 ? 10.669 -22.231 30.222 1.00 92.44 854 PHE A O 1
ATOM 6715 N N . VAL A 1 855 ? 9.031 -23.265 31.369 1.00 89.69 855 VAL A N 1
ATOM 6716 C CA . VAL A 1 855 ? 8.893 -24.386 30.420 1.00 89.69 855 VAL A CA 1
ATOM 6717 C C . VAL A 1 855 ? 8.478 -23.904 29.032 1.00 89.69 855 VAL A C 1
ATOM 6719 O O . VAL A 1 855 ? 9.134 -24.240 28.055 1.00 89.69 855 VAL A O 1
ATOM 6722 N N . GLN A 1 856 ? 7.457 -23.055 28.917 1.00 86.50 856 GLN A N 1
ATOM 6723 C CA . GLN A 1 856 ? 7.009 -22.546 27.612 1.00 86.50 856 GLN A CA 1
ATOM 6724 C C . GLN A 1 856 ? 8.109 -21.808 26.832 1.00 86.50 856 GLN A C 1
ATOM 6726 O O . GLN A 1 856 ? 8.100 -21.823 25.602 1.00 86.50 856 GLN A O 1
ATOM 6731 N N . TYR A 1 857 ? 9.054 -21.177 27.533 1.00 87.44 857 TYR A N 1
ATOM 6732 C CA . TYR A 1 857 ? 10.147 -20.407 26.932 1.00 87.44 857 TYR A CA 1
ATOM 6733 C C . TYR A 1 857 ? 11.490 -21.153 26.869 1.00 87.44 857 TYR A C 1
ATOM 6735 O O . TYR A 1 857 ? 12.487 -20.569 26.450 1.00 87.44 857 TYR A O 1
ATOM 6743 N N . GLY A 1 858 ? 11.539 -22.437 27.238 1.00 85.88 858 GLY A N 1
ATOM 6744 C CA . GLY A 1 858 ? 12.756 -23.250 27.128 1.00 85.88 858 GLY A CA 1
ATOM 6745 C C . GLY A 1 858 ? 13.786 -23.063 28.247 1.00 85.88 858 GLY A C 1
ATOM 6746 O O . GLY A 1 858 ? 14.912 -23.543 28.119 1.00 85.88 858 GLY A O 1
ATOM 6747 N N . LEU A 1 859 ? 13.421 -22.391 29.340 1.00 89.19 859 LEU A N 1
ATOM 6748 C CA . LEU A 1 859 ? 14.293 -22.077 30.476 1.00 89.19 859 LEU A CA 1
ATOM 6749 C C . LEU A 1 859 ? 14.237 -23.202 31.519 1.00 89.19 859 LEU A C 1
ATOM 6751 O O . LEU A 1 859 ? 13.470 -23.171 32.481 1.00 89.19 859 LEU A O 1
ATOM 6755 N N . CYS A 1 860 ? 15.000 -24.266 31.266 1.00 89.12 860 CYS A N 1
ATOM 6756 C CA . CYS A 1 860 ? 14.887 -25.514 32.018 1.00 89.12 860 CYS A CA 1
ATOM 6757 C C . CYS A 1 860 ? 15.378 -25.403 33.469 1.00 89.12 860 CYS A C 1
ATOM 6759 O O . CYS A 1 860 ? 14.729 -25.935 34.370 1.00 89.12 860 CYS A O 1
ATOM 6761 N N . ASP A 1 861 ? 16.495 -24.719 33.716 1.00 89.06 861 ASP A N 1
ATOM 6762 C CA . ASP A 1 861 ? 17.083 -24.622 35.057 1.00 89.06 861 ASP A CA 1
ATOM 6763 C C . ASP A 1 861 ? 16.200 -23.776 35.989 1.00 89.06 861 ASP A C 1
ATOM 6765 O O . ASP A 1 861 ? 15.938 -24.150 37.137 1.00 89.06 861 ASP A O 1
ATOM 6769 N N . GLU A 1 862 ? 15.653 -22.679 35.468 1.00 92.56 862 GLU A N 1
ATOM 6770 C CA . GLU A 1 862 ? 14.727 -21.783 36.154 1.00 92.56 862 GLU A CA 1
ATOM 6771 C C . GLU A 1 862 ? 13.374 -22.463 36.406 1.00 92.56 862 GLU A C 1
ATOM 6773 O O . GLU A 1 862 ? 12.804 -22.325 37.495 1.00 92.56 862 GLU A O 1
ATOM 6778 N N . ALA A 1 863 ? 12.877 -23.256 35.447 1.00 92.44 863 ALA A N 1
ATOM 6779 C CA . ALA A 1 863 ? 11.680 -24.077 35.624 1.00 92.44 863 ALA A CA 1
ATOM 6780 C C . ALA A 1 863 ? 11.868 -25.111 36.743 1.00 92.44 863 ALA A C 1
ATOM 6782 O O . ALA A 1 863 ? 11.027 -25.221 37.640 1.00 92.44 863 ALA A O 1
ATOM 6783 N N . VAL A 1 864 ? 12.991 -25.837 36.731 1.00 91.75 864 VAL A N 1
ATOM 6784 C CA . VAL A 1 864 ? 13.341 -26.815 37.770 1.00 91.75 864 VAL A CA 1
ATOM 6785 C C . VAL A 1 864 ? 13.463 -26.135 39.132 1.00 91.75 864 VAL A C 1
ATOM 6787 O O . VAL A 1 864 ? 12.937 -26.660 40.115 1.00 91.75 864 VAL A O 1
ATOM 6790 N N . TYR A 1 865 ? 14.085 -24.954 39.203 1.00 92.00 865 TYR A N 1
ATOM 6791 C CA . TYR A 1 865 ? 14.178 -24.165 40.432 1.00 92.00 865 TYR A CA 1
ATOM 6792 C C . TYR A 1 865 ? 12.794 -23.767 40.964 1.00 92.00 865 TYR A C 1
ATOM 6794 O O . TYR A 1 865 ? 12.492 -24.004 42.137 1.00 92.00 865 TYR A O 1
ATOM 6802 N N . ALA A 1 866 ? 11.928 -23.216 40.108 1.00 92.81 866 ALA A N 1
ATOM 6803 C CA . ALA A 1 866 ? 10.586 -22.786 40.488 1.00 92.81 866 ALA A CA 1
ATOM 6804 C C . ALA A 1 866 ? 9.714 -23.964 40.957 1.00 92.81 866 ALA A C 1
ATOM 6806 O O . ALA A 1 866 ? 9.087 -23.880 42.016 1.00 92.81 866 ALA A O 1
ATOM 6807 N N . PHE A 1 867 ? 9.724 -25.092 40.237 1.00 93.19 867 PHE A N 1
ATOM 6808 C CA . PHE A 1 867 ? 8.984 -26.295 40.631 1.00 93.19 867 PHE A CA 1
ATOM 6809 C C . PHE A 1 867 ? 9.542 -26.946 41.896 1.00 93.19 867 PHE A C 1
ATOM 6811 O O . PHE A 1 867 ? 8.768 -27.410 42.733 1.00 93.19 867 PHE A O 1
ATOM 6818 N N . HIS A 1 868 ? 10.863 -26.940 42.087 1.00 90.44 868 HIS A N 1
ATOM 6819 C CA . HIS A 1 868 ? 11.483 -27.429 43.315 1.00 90.44 868 HIS A CA 1
ATOM 6820 C C . HIS A 1 868 ? 11.069 -26.583 44.525 1.00 90.44 868 HIS A C 1
ATOM 6822 O O . HIS A 1 868 ? 10.614 -27.130 45.528 1.00 90.44 868 HIS A O 1
ATOM 6828 N N . LYS A 1 869 ? 11.129 -25.250 44.405 1.00 91.50 869 LYS A N 1
ATOM 6829 C CA . LYS A 1 869 ? 10.704 -24.306 45.452 1.00 91.50 869 LYS A CA 1
ATOM 6830 C C . LYS A 1 869 ? 9.187 -24.343 45.711 1.00 91.50 869 LYS A C 1
ATOM 6832 O O . LYS A 1 869 ? 8.730 -24.040 46.812 1.00 91.50 869 LYS A O 1
ATOM 6837 N N . ALA A 1 870 ? 8.402 -24.765 44.717 1.00 90.81 870 ALA A N 1
ATOM 6838 C CA . ALA A 1 870 ? 6.973 -25.054 44.849 1.00 90.81 870 ALA A CA 1
ATOM 6839 C C . ALA A 1 870 ? 6.665 -26.437 45.467 1.00 90.81 870 ALA A C 1
ATOM 6841 O O . ALA A 1 870 ? 5.493 -26.768 45.644 1.00 90.81 870 ALA A O 1
ATOM 6842 N N . GLY A 1 871 ? 7.677 -27.268 45.755 1.00 87.69 871 GLY A N 1
ATOM 6843 C CA . GLY A 1 871 ? 7.502 -28.631 46.274 1.00 87.69 871 GLY A CA 1
ATOM 6844 C C . GLY A 1 871 ? 7.004 -29.655 45.241 1.00 87.69 871 GLY A C 1
ATOM 6845 O O . GLY A 1 871 ? 6.483 -30.702 45.616 1.00 87.69 871 GLY A O 1
ATOM 6846 N N . GLN A 1 872 ? 7.134 -29.373 43.940 1.00 89.00 872 GLN A N 1
ATOM 6847 C CA . GLN A 1 872 ? 6.600 -30.176 42.830 1.00 89.00 872 GLN A CA 1
ATOM 6848 C C . GLN A 1 872 ? 7.724 -30.845 42.022 1.00 89.00 872 GLN A C 1
ATOM 6850 O O . GLN A 1 872 ? 7.903 -30.594 40.832 1.00 89.00 872 GLN A O 1
ATOM 6855 N N . SER A 1 873 ? 8.486 -31.738 42.661 1.00 86.50 873 SER A N 1
ATOM 6856 C CA . SER A 1 873 ? 9.638 -32.420 42.043 1.00 86.50 873 SER A CA 1
ATOM 6857 C C . SER A 1 873 ? 9.294 -33.292 40.827 1.00 86.50 873 SER A C 1
ATOM 6859 O O . SER A 1 873 ? 10.163 -33.510 39.988 1.00 86.50 873 SER A O 1
ATOM 6861 N N . SER A 1 874 ? 8.053 -33.777 40.701 1.00 85.81 874 SER A N 1
ATOM 6862 C CA . SER A 1 874 ? 7.605 -34.513 39.509 1.00 85.81 874 SER A CA 1
ATOM 6863 C C . SER A 1 874 ? 7.516 -33.607 38.278 1.00 85.81 874 SER A C 1
ATOM 6865 O O . SER A 1 874 ? 8.026 -33.971 37.224 1.00 85.81 874 SER A O 1
ATOM 6867 N N . LEU A 1 875 ? 6.965 -32.394 38.428 1.00 88.44 875 LEU A N 1
ATOM 6868 C CA . LEU A 1 875 ? 6.872 -31.420 37.334 1.00 88.44 875 LEU A CA 1
ATOM 6869 C C . LEU A 1 875 ? 8.250 -30.917 36.898 1.00 88.44 875 LEU A C 1
ATOM 6871 O O . LEU A 1 875 ? 8.445 -30.625 35.728 1.00 88.44 875 LEU A O 1
ATOM 6875 N N . ALA A 1 876 ? 9.225 -30.863 37.810 1.00 88.44 876 ALA A N 1
ATOM 6876 C CA . ALA A 1 876 ? 10.605 -30.544 37.452 1.00 88.44 876 ALA A CA 1
ATOM 6877 C C . ALA A 1 876 ? 11.219 -31.601 36.511 1.00 88.44 876 ALA A C 1
ATOM 6879 O O . ALA A 1 876 ? 11.915 -31.246 35.563 1.00 88.44 876 ALA A O 1
ATOM 6880 N N . VAL A 1 877 ? 10.940 -32.893 36.735 1.00 86.12 877 VAL A N 1
ATOM 6881 C CA . VAL A 1 877 ? 11.396 -33.974 35.840 1.00 86.12 877 VAL A CA 1
ATOM 6882 C C . VAL A 1 877 ? 10.663 -33.916 34.499 1.00 86.12 877 VAL A C 1
ATOM 6884 O O . VAL A 1 877 ? 11.305 -34.035 33.458 1.00 86.12 877 VAL A O 1
ATOM 6887 N N . GLU A 1 878 ? 9.347 -33.697 34.513 1.00 85.44 878 GLU A N 1
ATOM 6888 C CA . GLU A 1 878 ? 8.543 -33.538 33.293 1.00 85.44 878 GLU A CA 1
ATOM 6889 C C . GLU A 1 878 ? 9.007 -32.339 32.457 1.00 85.44 878 GLU A C 1
ATOM 6891 O O . GLU A 1 878 ? 9.198 -32.489 31.256 1.00 85.44 878 GLU A O 1
ATOM 6896 N N . ALA A 1 879 ? 9.306 -31.201 33.090 1.00 88.06 879 ALA A N 1
ATOM 6897 C CA . ALA A 1 879 ? 9.864 -30.017 32.438 1.00 88.06 879 ALA A CA 1
ATOM 6898 C C . ALA A 1 879 ? 11.190 -30.314 31.724 1.00 88.06 879 ALA A C 1
ATOM 6900 O O . ALA A 1 879 ? 11.381 -29.913 30.579 1.00 88.06 879 ALA A O 1
ATOM 6901 N N . CYS A 1 880 ? 12.095 -31.063 32.366 1.00 86.00 880 CYS A N 1
ATOM 6902 C CA . CYS A 1 880 ? 13.354 -31.465 31.734 1.00 86.00 880 CYS A CA 1
ATOM 6903 C C . CYS A 1 880 ? 13.119 -32.353 30.506 1.00 86.00 880 CYS A C 1
ATOM 6905 O O . CYS A 1 880 ? 13.849 -32.252 29.523 1.00 86.00 880 CYS A O 1
ATOM 6907 N N . VAL A 1 881 ? 12.120 -33.237 30.565 1.00 81.81 881 VAL A N 1
ATOM 6908 C CA . VAL A 1 881 ? 11.758 -34.125 29.453 1.00 81.81 881 VAL A CA 1
ATOM 6909 C C . VAL A 1 881 ? 11.118 -33.337 28.309 1.00 81.81 881 VAL A C 1
ATOM 6911 O O . VAL A 1 881 ? 11.527 -33.504 27.163 1.00 81.81 881 VAL A O 1
ATOM 6914 N N . GLU A 1 882 ? 10.169 -32.451 28.614 1.00 81.75 882 GLU A N 1
ATOM 6915 C CA . GLU A 1 882 ? 9.494 -31.581 27.643 1.00 81.75 882 GLU A CA 1
ATOM 6916 C C . GLU A 1 882 ? 10.491 -30.670 26.915 1.00 81.75 882 GLU A C 1
ATOM 6918 O O . GLU A 1 882 ? 10.415 -30.503 25.700 1.00 81.75 882 GLU A O 1
ATOM 6923 N N . LEU A 1 883 ? 11.495 -30.167 27.639 1.00 83.31 883 LEU A N 1
ATOM 6924 C CA . LEU A 1 883 ? 12.571 -29.337 27.096 1.00 83.31 883 LEU A CA 1
ATOM 6925 C C . LEU A 1 883 ? 13.759 -30.122 26.530 1.00 83.31 883 LEU A C 1
ATOM 6927 O O . LEU A 1 883 ? 14.791 -29.533 26.205 1.00 83.31 883 LEU A O 1
ATOM 6931 N N . ASN A 1 884 ? 13.627 -31.443 26.385 1.00 78.56 884 ASN A N 1
ATOM 6932 C CA . ASN A 1 884 ? 14.632 -32.324 25.787 1.00 78.56 884 ASN A CA 1
ATOM 6933 C C . ASN A 1 884 ? 16.003 -32.316 26.511 1.00 78.56 884 ASN A C 1
ATOM 6935 O O . ASN A 1 884 ? 17.035 -32.661 25.932 1.00 78.56 884 ASN A O 1
ATOM 6939 N N . GLN A 1 885 ? 16.029 -31.960 27.800 1.00 81.88 885 GLN A N 1
ATOM 6940 C CA . GLN A 1 885 ? 17.211 -31.936 28.669 1.00 81.88 885 GLN A CA 1
ATOM 6941 C C . GLN A 1 885 ? 17.366 -33.262 29.433 1.00 81.88 885 GLN A C 1
ATOM 6943 O O . GLN A 1 885 ? 17.319 -33.321 30.663 1.00 81.88 885 GLN A O 1
ATOM 6948 N N . TRP A 1 886 ? 17.567 -34.365 28.706 1.00 77.62 886 TRP A N 1
ATOM 6949 C CA . TRP A 1 886 ? 17.595 -35.723 29.277 1.00 77.62 886 TRP A CA 1
ATOM 6950 C C . TRP A 1 886 ? 18.728 -35.969 30.284 1.00 77.62 886 TRP A C 1
ATOM 6952 O O . TRP A 1 886 ? 18.552 -36.720 31.247 1.00 77.62 886 TRP A O 1
ATOM 6962 N N . ASN A 1 887 ? 19.875 -35.310 30.114 1.00 79.44 887 ASN A N 1
ATOM 6963 C CA . ASN A 1 887 ? 20.979 -35.396 31.073 1.00 79.44 887 ASN A CA 1
ATOM 6964 C C . ASN A 1 887 ? 20.565 -34.797 32.425 1.00 79.44 887 ASN A C 1
ATOM 6966 O O . ASN A 1 887 ? 20.659 -35.466 33.453 1.00 79.44 887 ASN A O 1
ATOM 6970 N N . LEU A 1 888 ? 19.993 -33.588 32.408 1.00 81.44 888 LEU A N 1
ATOM 6971 C CA . LEU A 1 888 ? 19.465 -32.921 33.598 1.00 81.44 888 LEU A CA 1
ATOM 6972 C C . LEU A 1 888 ? 18.315 -33.729 34.222 1.00 81.44 888 LEU A C 1
ATOM 6974 O O . LEU A 1 888 ? 18.302 -33.944 35.434 1.00 81.44 888 LEU A O 1
ATOM 6978 N N . ALA A 1 889 ? 17.402 -34.258 33.395 1.00 81.44 889 ALA A N 1
ATOM 6979 C CA . ALA A 1 889 ? 16.288 -35.099 33.836 1.00 81.44 889 ALA A CA 1
ATOM 6980 C C . ALA A 1 889 ? 16.775 -36.340 34.600 1.00 81.44 889 ALA A C 1
ATOM 6982 O O . ALA A 1 889 ? 16.255 -36.658 35.669 1.00 81.44 889 ALA A O 1
ATOM 6983 N N . THR A 1 890 ? 17.791 -37.040 34.082 1.00 77.31 890 THR A N 1
ATOM 6984 C CA . THR A 1 890 ? 18.336 -38.249 34.721 1.00 77.31 890 THR A CA 1
ATOM 6985 C C . THR A 1 890 ? 19.139 -37.932 35.980 1.00 77.31 890 THR A C 1
ATOM 6987 O O . THR A 1 890 ? 19.014 -38.652 36.970 1.00 77.31 890 THR A O 1
ATOM 6990 N N . GLU A 1 891 ? 19.924 -36.854 35.999 1.00 81.25 891 GLU A N 1
ATOM 6991 C CA . GLU A 1 891 ? 20.646 -36.417 37.197 1.00 81.25 891 GLU A CA 1
ATOM 6992 C C . GLU A 1 891 ? 19.696 -35.970 38.314 1.00 81.25 891 GLU A C 1
ATOM 6994 O O . GLU A 1 891 ? 19.848 -36.389 39.467 1.00 81.25 891 GLU A O 1
ATOM 6999 N N . TYR A 1 892 ? 18.686 -35.164 37.980 1.00 82.75 892 TYR A N 1
ATOM 7000 C CA . TYR A 1 892 ? 17.677 -34.696 38.927 1.00 82.75 892 TYR A CA 1
ATOM 7001 C C . TYR A 1 892 ? 16.812 -35.854 39.439 1.00 82.75 892 TYR A C 1
ATOM 7003 O O . TYR A 1 892 ? 16.555 -35.952 40.642 1.00 82.75 892 TYR A O 1
ATOM 7011 N N . ALA A 1 893 ? 16.419 -36.782 38.560 1.00 81.88 893 ALA A N 1
ATOM 7012 C CA . ALA A 1 893 ? 15.666 -37.974 38.938 1.00 81.88 893 ALA A CA 1
ATOM 7013 C C . ALA A 1 893 ? 16.483 -38.941 39.811 1.00 81.88 893 ALA A C 1
ATOM 7015 O O . ALA A 1 893 ? 15.920 -39.534 40.730 1.00 81.88 893 ALA A O 1
ATOM 7016 N N . LYS A 1 894 ? 17.801 -39.079 39.593 1.00 80.81 894 LYS A N 1
ATOM 7017 C CA . LYS A 1 894 ? 18.694 -39.845 40.486 1.00 80.81 894 LYS A CA 1
ATOM 7018 C C . LYS A 1 894 ? 18.763 -39.222 41.878 1.00 80.81 894 LYS A C 1
ATOM 7020 O O . LYS A 1 894 ? 18.651 -39.941 42.864 1.00 80.81 894 LYS A O 1
ATOM 7025 N N . LYS A 1 895 ? 18.909 -37.895 41.961 1.00 81.62 895 LYS A N 1
ATOM 7026 C CA . LYS A 1 895 ? 18.980 -37.164 43.239 1.00 81.62 895 LYS A CA 1
ATOM 7027 C C . LYS A 1 895 ? 17.673 -37.230 44.039 1.00 81.62 895 LYS A C 1
ATOM 7029 O O . LYS A 1 895 ? 17.725 -37.251 45.262 1.00 81.62 895 LYS A O 1
ATOM 7034 N N . ASN A 1 896 ? 16.525 -37.299 43.361 1.00 82.06 896 ASN A N 1
ATOM 7035 C CA . ASN A 1 896 ? 15.194 -37.269 43.982 1.00 82.06 896 ASN A CA 1
ATOM 7036 C C . ASN A 1 896 ? 14.439 -38.619 43.953 1.00 82.06 896 ASN A C 1
ATOM 7038 O O . ASN A 1 896 ? 13.248 -38.651 44.245 1.00 82.06 896 ASN A O 1
ATOM 7042 N N . ASN A 1 897 ? 15.102 -39.736 43.623 1.00 80.31 897 ASN A N 1
ATOM 7043 C CA . ASN A 1 897 ? 14.516 -41.090 43.544 1.00 80.31 897 ASN A CA 1
ATOM 7044 C C . ASN A 1 897 ? 13.350 -41.266 42.533 1.00 80.31 897 ASN A C 1
ATOM 7046 O O . ASN A 1 897 ? 12.430 -42.047 42.770 1.00 80.31 897 ASN A O 1
ATOM 7050 N N . LEU A 1 898 ? 13.396 -40.594 41.375 1.00 82.62 898 LEU A N 1
ATOM 7051 C CA . LEU A 1 898 ? 12.340 -40.591 40.338 1.00 82.62 898 LEU A CA 1
ATOM 7052 C C . LEU A 1 898 ? 12.721 -41.323 39.028 1.00 82.62 898 LEU A C 1
ATOM 7054 O O . LEU A 1 898 ? 12.081 -41.140 37.994 1.00 82.62 898 LEU A O 1
ATOM 7058 N N . MET A 1 899 ? 13.747 -42.184 39.033 1.00 75.50 899 MET A N 1
ATOM 7059 C CA . MET A 1 899 ? 14.270 -42.840 37.813 1.00 75.50 899 MET A CA 1
ATOM 7060 C C . MET A 1 899 ? 13.251 -43.701 37.044 1.00 75.50 899 MET A C 1
ATOM 7062 O O . MET A 1 899 ? 13.351 -43.837 35.825 1.00 75.50 899 MET A O 1
ATOM 7066 N N . SER A 1 900 ? 12.255 -44.266 37.731 1.00 75.81 900 SER A N 1
ATOM 7067 C CA . SER A 1 900 ? 11.201 -45.072 37.100 1.00 75.81 900 SER A CA 1
ATOM 7068 C C . SER A 1 900 ? 10.276 -44.252 36.192 1.00 75.81 900 SER A C 1
ATOM 7070 O O . SER A 1 900 ? 9.699 -44.803 35.255 1.00 75.81 900 SER A O 1
ATOM 7072 N N . GLN A 1 901 ? 10.148 -42.944 36.436 1.00 73.56 901 GLN A N 1
ATOM 7073 C CA . GLN A 1 901 ? 9.331 -42.044 35.620 1.00 73.56 901 GLN A CA 1
ATOM 7074 C C . GLN A 1 901 ? 10.036 -41.698 34.303 1.00 73.56 901 GLN A C 1
ATOM 7076 O O . GLN A 1 901 ? 9.421 -41.778 33.243 1.00 73.56 901 GLN A O 1
ATOM 7081 N N . VAL A 1 902 ? 11.347 -41.433 34.348 1.00 73.44 902 VAL A N 1
ATOM 7082 C CA . VAL A 1 902 ? 12.161 -41.122 33.157 1.00 73.44 902 VAL A CA 1
ATOM 7083 C C . VAL A 1 902 ? 12.164 -42.283 32.157 1.00 73.44 902 VAL A C 1
ATOM 7085 O O . VAL A 1 902 ? 12.035 -42.061 30.955 1.00 73.44 902 VAL A O 1
ATOM 7088 N N . GLY A 1 903 ? 12.247 -43.529 32.642 1.00 72.44 903 GLY A N 1
ATOM 7089 C CA . GLY A 1 903 ? 12.215 -44.719 31.784 1.00 72.44 903 GLY A CA 1
ATOM 7090 C C . GLY A 1 903 ? 10.914 -44.857 30.983 1.00 72.44 903 GLY A C 1
ATOM 7091 O O . GLY A 1 903 ? 10.962 -45.093 29.778 1.00 72.44 903 GLY A O 1
ATOM 7092 N N . LYS A 1 904 ? 9.760 -44.638 31.628 1.00 78.88 904 LYS A N 1
ATOM 7093 C CA . LYS A 1 904 ? 8.442 -44.689 30.969 1.00 78.88 904 LYS A CA 1
ATOM 7094 C C . LYS A 1 904 ? 8.264 -43.572 29.939 1.00 78.88 904 LYS A C 1
ATOM 7096 O O . LYS A 1 904 ? 7.759 -43.824 28.848 1.00 78.88 904 LYS A O 1
ATOM 7101 N N . LEU A 1 905 ? 8.693 -42.356 30.278 1.00 77.62 905 LEU A N 1
ATOM 7102 C CA . LEU A 1 905 ? 8.594 -41.195 29.390 1.00 77.62 905 LEU A CA 1
ATOM 7103 C C . LEU A 1 905 ? 9.477 -41.347 28.142 1.00 77.62 905 LEU A C 1
ATOM 7105 O O . LEU A 1 905 ? 9.051 -41.006 27.042 1.00 77.62 905 LEU A O 1
ATOM 7109 N N . LEU A 1 906 ? 10.671 -41.928 28.286 1.00 77.75 906 LEU A N 1
ATOM 7110 C CA . LEU A 1 906 ? 11.566 -42.208 27.162 1.00 77.75 906 LEU A CA 1
ATOM 7111 C C . LEU A 1 906 ? 10.952 -43.200 26.158 1.00 77.75 906 LEU A C 1
ATOM 7113 O O . LEU A 1 906 ? 11.033 -42.994 24.947 1.00 77.75 906 LEU A O 1
ATOM 7117 N N . GLU A 1 907 ? 10.328 -44.277 26.637 1.00 80.38 907 GLU A N 1
ATOM 7118 C CA . GLU A 1 907 ? 9.659 -45.262 25.773 1.00 80.38 907 GLU A CA 1
ATOM 7119 C C . GLU A 1 907 ? 8.468 -44.665 25.008 1.00 80.38 907 GLU A C 1
ATOM 7121 O O . GLU A 1 907 ? 8.323 -44.897 23.810 1.00 80.38 907 GLU A O 1
ATOM 7126 N N . GLN A 1 908 ? 7.649 -43.840 25.662 1.00 81.06 908 GLN A N 1
ATOM 7127 C CA . GLN A 1 908 ? 6.534 -43.153 24.999 1.00 81.06 908 GLN A CA 1
ATOM 7128 C C . GLN A 1 908 ? 7.023 -42.148 23.949 1.00 81.06 908 GLN A C 1
ATOM 7130 O O . GLN A 1 908 ? 6.497 -42.094 22.835 1.00 81.06 908 GLN A O 1
ATOM 7135 N N . TYR A 1 909 ? 8.060 -41.376 24.282 1.00 79.19 909 TYR A N 1
ATOM 7136 C CA . TYR A 1 909 ? 8.596 -40.349 23.395 1.00 79.19 909 TYR A CA 1
ATOM 7137 C C . TYR A 1 909 ? 9.291 -40.956 22.167 1.00 79.19 909 TYR A C 1
ATOM 7139 O O . TYR A 1 909 ? 9.024 -40.540 21.040 1.00 79.19 909 TYR A O 1
ATOM 7147 N N . THR A 1 910 ? 10.096 -42.010 22.353 1.00 81.62 910 THR A N 1
ATOM 7148 C CA . THR A 1 910 ? 10.695 -42.760 21.232 1.00 81.62 910 THR A CA 1
ATOM 7149 C C . THR A 1 910 ? 9.643 -43.316 20.272 1.00 81.62 910 THR A C 1
ATOM 7151 O O . THR A 1 910 ? 9.799 -43.170 19.061 1.00 81.62 910 THR A O 1
ATOM 7154 N N . GLN A 1 911 ? 8.551 -43.904 20.774 1.00 83.50 911 GLN A N 1
ATOM 7155 C CA . GLN A 1 911 ? 7.476 -44.423 19.920 1.00 83.50 911 GLN A CA 1
ATOM 7156 C C . GLN A 1 911 ? 6.774 -43.317 19.122 1.00 83.50 911 GLN A C 1
ATOM 7158 O O . GLN A 1 911 ? 6.495 -43.504 17.938 1.00 83.50 911 GLN A O 1
ATOM 7163 N N . SER A 1 912 ? 6.532 -42.160 19.744 1.00 82.56 912 SER A N 1
ATOM 7164 C CA . SER A 1 912 ? 5.932 -40.999 19.077 1.00 82.56 912 SER A CA 1
ATOM 7165 C C . SER A 1 912 ? 6.794 -40.496 17.912 1.00 82.56 912 SER A C 1
ATOM 7167 O O . SER A 1 912 ? 6.309 -40.354 16.788 1.00 82.56 912 SER A O 1
ATOM 7169 N N . LEU A 1 913 ? 8.100 -40.313 18.137 1.00 80.25 913 LEU A N 1
ATOM 7170 C CA . LEU A 1 913 ? 9.032 -39.856 17.100 1.00 80.25 913 LEU A CA 1
ATOM 7171 C C . LEU A 1 913 ? 9.140 -40.844 15.928 1.00 80.25 913 LEU A C 1
ATOM 7173 O O . LEU A 1 913 ? 9.228 -40.431 14.770 1.00 80.25 913 LEU A O 1
ATOM 7177 N N . LEU A 1 914 ? 9.084 -42.151 16.209 1.00 82.62 914 LEU A N 1
ATOM 7178 C CA . LEU A 1 914 ? 9.058 -43.180 15.168 1.00 82.62 914 LEU A CA 1
ATOM 7179 C C . LEU A 1 914 ? 7.782 -43.113 14.316 1.00 82.62 914 LEU A C 1
ATOM 7181 O O . LEU A 1 914 ? 7.876 -43.241 13.097 1.00 82.62 914 LEU A O 1
ATOM 7185 N N . GLN A 1 915 ? 6.612 -42.861 14.918 1.00 81.31 915 GLN A N 1
ATOM 7186 C CA . GLN A 1 915 ? 5.349 -42.689 14.180 1.00 81.31 915 GLN A CA 1
ATOM 7187 C C . GLN A 1 915 ? 5.357 -41.451 13.273 1.00 81.31 915 GLN A C 1
ATOM 7189 O O . GLN A 1 915 ? 4.763 -41.473 12.198 1.00 81.31 915 GLN A O 1
ATOM 7194 N N . GLN A 1 916 ? 6.057 -40.389 13.677 1.00 80.44 916 GLN A N 1
ATOM 7195 C CA . GLN A 1 916 ? 6.210 -39.160 12.890 1.00 80.44 916 GLN A CA 1
ATOM 7196 C C . GLN A 1 916 ? 7.294 -39.263 11.800 1.00 80.44 916 GLN A C 1
ATOM 7198 O O . GLN A 1 916 ? 7.485 -38.327 11.027 1.00 80.44 916 GLN A O 1
ATOM 7203 N N . GLY A 1 917 ? 8.018 -40.386 11.721 1.00 79.12 917 GLY A N 1
ATOM 7204 C CA . GLY A 1 917 ? 9.106 -40.585 10.760 1.00 79.12 917 GLY A CA 1
ATOM 7205 C C . GLY A 1 917 ? 10.419 -39.875 11.126 1.00 79.12 917 GLY A C 1
ATOM 7206 O O . GLY A 1 917 ? 11.352 -39.861 10.321 1.00 79.12 917 GLY A O 1
ATOM 7207 N N . LEU A 1 918 ? 10.544 -39.326 12.339 1.00 83.00 918 LEU A N 1
ATOM 7208 C CA . LEU A 1 918 ? 11.711 -38.570 12.818 1.00 83.00 918 LEU A CA 1
ATOM 7209 C C . LEU A 1 918 ? 12.807 -39.494 13.383 1.00 83.00 918 LEU A C 1
ATOM 7211 O O . LEU A 1 918 ? 13.281 -39.346 14.510 1.00 83.00 918 LEU A O 1
ATOM 7215 N N . ARG A 1 919 ? 13.258 -40.473 12.589 1.00 84.44 919 ARG A N 1
ATOM 7216 C CA . ARG A 1 919 ? 14.218 -41.502 13.047 1.00 84.44 919 ARG A CA 1
ATOM 7217 C C . ARG A 1 919 ? 15.571 -40.954 13.504 1.00 84.44 919 ARG A C 1
ATOM 7219 O O . ARG A 1 919 ? 16.190 -41.527 14.394 1.00 84.44 919 ARG A O 1
ATOM 7226 N N . LEU A 1 920 ? 16.048 -39.849 12.932 1.00 84.06 920 LEU A N 1
ATOM 7227 C CA . LEU A 1 920 ? 17.328 -39.252 13.343 1.00 84.06 920 LEU A CA 1
ATOM 7228 C C . LEU A 1 920 ? 17.282 -38.676 14.762 1.00 84.06 920 LEU A C 1
ATOM 7230 O O . LEU A 1 920 ? 18.286 -38.732 15.470 1.00 84.06 920 LEU A O 1
ATOM 7234 N N . GLU A 1 921 ? 16.130 -38.165 15.189 1.00 81.38 921 GLU A N 1
ATOM 7235 C CA . GLU A 1 921 ? 15.935 -37.655 16.549 1.00 81.38 921 GLU A CA 1
ATOM 7236 C C . GLU A 1 921 ? 15.917 -38.808 17.555 1.00 81.38 921 GLU A C 1
ATOM 7238 O O . GLU A 1 921 ? 16.547 -38.732 18.607 1.00 81.38 921 GLU A O 1
ATOM 7243 N N . VAL A 1 922 ? 15.317 -39.941 17.176 1.00 84.38 922 VAL A N 1
ATOM 7244 C CA . VAL A 1 922 ? 15.357 -41.187 17.957 1.00 84.38 922 VAL A CA 1
ATOM 7245 C C . VAL A 1 922 ? 16.793 -41.687 18.140 1.00 84.38 922 VAL A C 1
ATOM 7247 O O . VAL A 1 922 ? 17.188 -42.068 19.241 1.00 84.38 922 VAL A O 1
ATOM 7250 N N . VAL A 1 923 ? 17.608 -41.639 17.083 1.00 84.38 923 VAL A N 1
ATOM 7251 C CA . VAL A 1 923 ? 19.038 -41.984 17.148 1.00 84.38 923 VAL A CA 1
ATOM 7252 C C . VAL A 1 923 ? 19.786 -41.063 18.121 1.00 84.38 923 VAL A C 1
ATOM 7254 O O . VAL A 1 923 ? 20.590 -41.543 18.922 1.00 84.38 923 VAL A O 1
ATOM 7257 N N . GLN A 1 924 ? 19.530 -39.751 18.081 1.00 80.31 924 GLN A N 1
ATOM 7258 C CA . GLN A 1 924 ? 20.152 -38.790 19.000 1.00 80.31 924 GLN A CA 1
ATOM 7259 C C . GLN A 1 924 ? 19.731 -39.032 20.452 1.00 80.31 924 GLN A C 1
ATOM 7261 O O . GLN A 1 924 ? 20.582 -39.033 21.340 1.00 80.31 924 GLN A O 1
ATOM 7266 N N . LEU A 1 925 ? 18.450 -39.308 20.686 1.00 79.50 925 LEU A N 1
ATOM 7267 C CA . LEU A 1 925 ? 17.896 -39.625 21.998 1.00 79.50 925 LEU A CA 1
ATOM 7268 C C . LEU A 1 925 ? 18.498 -40.905 22.590 1.00 79.50 925 LEU A C 1
ATOM 7270 O O . LEU A 1 925 ? 18.895 -40.939 23.757 1.00 79.50 925 LEU A O 1
ATOM 7274 N N . PHE A 1 926 ? 18.625 -41.960 21.784 1.00 83.25 926 PHE A N 1
ATOM 7275 C CA . PHE A 1 926 ? 19.301 -43.184 22.206 1.00 83.25 926 PHE A CA 1
ATOM 7276 C C . PHE A 1 926 ? 20.787 -42.961 22.472 1.00 83.25 926 PHE A C 1
ATOM 7278 O O . PHE A 1 926 ? 21.320 -43.539 23.415 1.00 83.25 926 PHE A O 1
ATOM 7285 N N . LYS A 1 927 ? 21.453 -42.074 21.727 1.00 77.69 927 LYS A N 1
ATOM 7286 C CA . LYS A 1 927 ? 22.831 -41.679 22.037 1.00 77.69 927 LYS A CA 1
ATOM 7287 C C . LYS A 1 927 ? 22.928 -40.907 23.360 1.00 77.69 927 LYS A C 1
ATOM 7289 O O . LYS A 1 927 ? 23.812 -41.210 24.155 1.00 77.69 927 LYS A O 1
ATOM 7294 N N . ALA A 1 928 ? 22.018 -39.962 23.611 1.00 71.25 928 ALA A N 1
ATOM 7295 C CA . ALA A 1 928 ? 21.970 -39.163 24.840 1.00 71.25 928 ALA A CA 1
ATOM 7296 C C . ALA A 1 928 ? 21.668 -40.009 26.088 1.00 71.25 928 ALA A C 1
ATOM 7298 O O . ALA A 1 928 ? 22.089 -39.672 27.187 1.00 71.25 928 ALA A O 1
ATOM 7299 N N . THR A 1 929 ? 20.980 -41.137 25.909 1.00 74.25 929 THR A N 1
ATOM 7300 C CA . THR A 1 929 ? 20.653 -42.093 26.978 1.00 74.25 929 THR A CA 1
ATOM 7301 C C . THR A 1 929 ? 21.552 -43.333 26.990 1.00 74.25 929 THR A C 1
ATOM 7303 O O . THR A 1 929 ? 21.205 -44.340 27.602 1.00 74.25 929 THR A O 1
ATOM 7306 N N . GLU A 1 930 ? 22.708 -43.264 26.316 1.00 74.69 930 GLU A N 1
ATOM 7307 C CA . GLU A 1 930 ? 23.744 -44.310 26.228 1.00 74.69 930 GLU A CA 1
ATOM 7308 C C . GLU A 1 930 ? 23.311 -45.651 25.584 1.00 74.69 930 GLU A C 1
ATOM 7310 O O . GLU A 1 930 ? 24.057 -46.630 25.593 1.00 74.69 930 GLU A O 1
ATOM 7315 N N . LYS A 1 931 ? 22.153 -45.709 24.912 1.00 81.25 931 LYS A N 1
ATOM 7316 C CA . LYS A 1 931 ? 21.631 -46.882 24.177 1.00 81.25 931 LYS A CA 1
ATOM 7317 C C . LYS A 1 931 ? 22.150 -46.956 22.728 1.00 81.25 931 LYS A C 1
ATOM 7319 O O . LYS A 1 931 ? 21.382 -46.930 21.766 1.00 81.25 931 LYS A O 1
ATOM 7324 N N . LYS A 1 932 ? 23.471 -47.064 22.549 1.00 80.81 932 LYS A N 1
ATOM 7325 C CA . LYS A 1 932 ? 24.148 -46.963 21.232 1.00 80.81 932 LYS A CA 1
ATOM 7326 C C . LYS A 1 932 ? 23.714 -48.004 20.186 1.00 80.81 932 LYS A C 1
ATOM 7328 O O . LYS A 1 932 ? 23.596 -47.666 19.011 1.00 80.81 932 LYS A O 1
ATOM 7333 N N . MET A 1 933 ? 23.420 -49.240 20.596 1.00 83.94 933 MET A N 1
ATOM 7334 C CA . MET A 1 933 ? 22.987 -50.299 19.668 1.00 83.94 933 MET A CA 1
ATOM 7335 C C . MET A 1 933 ? 21.608 -50.036 19.061 1.00 83.94 933 MET A C 1
ATOM 7337 O O . MET A 1 933 ? 21.411 -50.217 17.860 1.00 83.94 933 MET A O 1
ATOM 7341 N N . ASN A 1 934 ? 20.672 -49.526 19.860 1.00 85.62 934 ASN A N 1
ATOM 7342 C CA . ASN A 1 934 ? 19.352 -49.122 19.378 1.00 85.62 934 ASN A CA 1
ATOM 7343 C C . ASN A 1 934 ? 19.467 -47.960 18.378 1.00 85.62 934 ASN A C 1
ATOM 7345 O O . ASN A 1 934 ? 18.739 -47.917 17.388 1.00 85.62 934 ASN A O 1
ATOM 7349 N N . ALA A 1 935 ? 20.422 -47.048 18.594 1.00 86.25 935 ALA A N 1
ATOM 7350 C CA . ALA A 1 935 ? 20.726 -45.974 17.653 1.00 86.25 935 ALA A CA 1
ATOM 7351 C C . ALA A 1 935 ? 21.285 -46.515 16.320 1.00 86.25 935 ALA A C 1
ATOM 7353 O O . ALA A 1 935 ? 20.865 -46.068 15.254 1.00 86.25 935 ALA A O 1
ATOM 7354 N N . ALA A 1 936 ? 22.185 -47.504 16.358 1.00 88.00 936 ALA A N 1
ATOM 7355 C CA . ALA A 1 936 ? 22.743 -48.124 15.154 1.00 88.00 936 ALA A CA 1
ATOM 7356 C C . ALA A 1 936 ? 21.677 -48.853 14.313 1.00 88.00 936 ALA A C 1
ATOM 7358 O O . ALA A 1 936 ? 21.649 -48.702 13.092 1.00 88.00 936 ALA A O 1
ATOM 7359 N N . GLN A 1 937 ? 20.764 -49.588 14.957 1.00 88.75 937 GLN A N 1
ATOM 7360 C CA . GLN A 1 937 ? 19.656 -50.275 14.279 1.00 88.75 937 GLN A CA 1
ATOM 7361 C C . GLN A 1 937 ? 18.718 -49.294 13.566 1.00 88.75 937 GLN A C 1
ATOM 7363 O O . GLN A 1 937 ? 18.405 -49.472 12.395 1.00 88.75 937 GLN A O 1
ATOM 7368 N N . GLN A 1 938 ? 18.331 -48.201 14.224 1.00 89.94 938 GLN A N 1
ATOM 7369 C CA . GLN A 1 938 ? 17.477 -47.193 13.588 1.00 89.94 938 GLN A CA 1
ATOM 7370 C C . GLN A 1 938 ? 18.177 -46.461 12.434 1.00 89.94 938 GLN A C 1
ATOM 7372 O O . GLN A 1 938 ? 17.543 -46.057 11.457 1.00 89.94 938 GLN A O 1
ATOM 7377 N N . MET A 1 939 ? 19.498 -46.307 12.519 1.00 89.19 939 MET A N 1
ATOM 7378 C CA . MET A 1 939 ? 20.280 -45.646 11.481 1.00 89.19 939 MET A CA 1
ATOM 7379 C C . MET A 1 939 ? 20.438 -46.493 10.212 1.00 89.19 939 MET A C 1
ATOM 7381 O O . MET A 1 939 ? 20.395 -45.928 9.117 1.00 89.19 939 MET A O 1
ATOM 7385 N N . ILE A 1 940 ? 20.579 -47.819 10.332 1.00 90.25 940 ILE A N 1
ATOM 7386 C CA . ILE A 1 940 ? 20.700 -48.684 9.151 1.00 90.25 940 ILE A CA 1
ATOM 7387 C C . ILE A 1 940 ? 19.378 -48.812 8.393 1.00 90.25 940 ILE A C 1
ATOM 7389 O O . ILE A 1 940 ? 19.380 -48.748 7.167 1.00 90.25 940 ILE A O 1
ATOM 7393 N N . GLU A 1 941 ? 18.255 -48.906 9.110 1.00 90.00 941 GLU A N 1
ATOM 7394 C CA . GLU A 1 941 ? 16.916 -48.940 8.511 1.00 90.00 941 GLU A CA 1
ATOM 7395 C C . GLU A 1 941 ? 16.648 -47.651 7.723 1.00 90.00 941 GLU A C 1
ATOM 7397 O O . GLU A 1 941 ? 16.149 -47.688 6.601 1.00 90.00 941 GLU A O 1
ATOM 7402 N N . LEU A 1 942 ? 17.055 -46.497 8.268 1.00 90.94 942 LEU A N 1
ATOM 7403 C CA . LEU A 1 942 ? 16.988 -45.220 7.555 1.00 90.94 942 LEU A CA 1
ATOM 7404 C C . LEU A 1 942 ? 17.881 -45.203 6.302 1.00 90.94 942 LEU A C 1
ATOM 7406 O O . LEU A 1 942 ? 17.489 -44.653 5.276 1.00 90.94 942 LEU A O 1
ATOM 7410 N N . ALA A 1 943 ? 19.085 -45.776 6.377 1.00 90.50 943 ALA A N 1
ATOM 7411 C CA . ALA A 1 943 ? 19.998 -45.837 5.239 1.00 90.50 943 ALA A CA 1
ATOM 7412 C C . ALA A 1 943 ? 19.426 -46.682 4.088 1.00 90.50 943 ALA A C 1
ATOM 7414 O O . ALA A 1 943 ? 19.507 -46.265 2.935 1.00 90.50 943 ALA A O 1
ATOM 7415 N N . GLU A 1 944 ? 18.820 -47.830 4.401 1.00 90.38 944 GLU A N 1
ATOM 7416 C CA . GLU A 1 944 ? 18.186 -48.727 3.425 1.00 90.38 944 GLU A CA 1
ATOM 7417 C C . GLU A 1 944 ? 16.916 -48.114 2.806 1.00 90.38 944 GLU A C 1
ATOM 7419 O O . GLU A 1 944 ? 16.700 -48.216 1.597 1.00 90.38 944 GLU A O 1
ATOM 7424 N N . GLU A 1 945 ? 16.106 -47.398 3.591 1.00 88.75 945 GLU A N 1
ATOM 7425 C CA . GLU A 1 945 ? 14.949 -46.662 3.064 1.00 88.75 945 GLU A CA 1
ATOM 7426 C C . GLU A 1 945 ? 15.355 -45.538 2.105 1.00 88.75 945 GLU A C 1
ATOM 7428 O O . GLU A 1 945 ? 14.793 -45.417 1.015 1.00 88.75 945 GLU A O 1
ATOM 7433 N N . GLU A 1 946 ? 16.342 -44.722 2.475 1.00 89.81 946 GLU A N 1
ATOM 7434 C CA . GLU A 1 946 ? 16.855 -43.644 1.621 1.00 89.81 946 GLU A CA 1
ATOM 7435 C C . GLU A 1 946 ? 17.499 -44.192 0.338 1.00 89.81 946 GLU A C 1
ATOM 7437 O O . GLU A 1 946 ? 17.378 -43.589 -0.731 1.00 89.81 946 GLU A O 1
ATOM 7442 N N . GLU A 1 947 ? 18.147 -45.356 0.421 1.00 88.19 947 GLU A N 1
ATOM 7443 C CA . GLU A 1 947 ? 18.703 -46.049 -0.739 1.00 88.19 947 GLU A CA 1
ATOM 7444 C C . GLU A 1 947 ? 17.597 -46.470 -1.715 1.00 88.19 947 GLU A C 1
ATOM 7446 O O . GLU A 1 947 ? 17.696 -46.180 -2.908 1.00 88.19 947 GLU A O 1
ATOM 7451 N N . SER A 1 948 ? 16.494 -47.039 -1.213 1.00 87.12 948 SER A N 1
ATOM 7452 C CA . SER A 1 948 ? 15.339 -47.422 -2.042 1.00 87.12 948 SER A CA 1
ATOM 7453 C C . SER A 1 948 ? 14.667 -46.236 -2.754 1.00 87.12 948 SER A C 1
ATOM 7455 O O . SER A 1 948 ? 14.077 -46.397 -3.821 1.00 87.12 948 SER A O 1
ATOM 7457 N N . ARG A 1 949 ? 14.794 -45.024 -2.195 1.00 88.06 949 ARG A N 1
ATOM 7458 C CA . ARG A 1 949 ? 14.267 -43.771 -2.764 1.00 88.06 949 ARG A CA 1
ATOM 7459 C C . ARG A 1 949 ? 15.226 -43.091 -3.746 1.00 88.06 949 ARG A C 1
ATOM 7461 O O . ARG A 1 949 ? 14.911 -42.014 -4.249 1.00 88.06 949 ARG A O 1
ATOM 7468 N N . GLY A 1 950 ? 16.394 -43.678 -4.012 1.00 84.94 950 GLY A N 1
ATOM 7469 C CA . GLY A 1 950 ? 17.391 -43.100 -4.913 1.00 84.94 950 GLY A CA 1
ATOM 7470 C C . GLY A 1 950 ? 18.091 -41.863 -4.339 1.00 84.94 950 GLY A C 1
ATOM 7471 O O . GLY A 1 950 ? 18.402 -40.925 -5.079 1.00 84.94 950 GLY A O 1
ATOM 7472 N N . ALA A 1 951 ? 18.327 -41.822 -3.022 1.00 88.81 951 ALA A N 1
ATOM 7473 C CA . ALA A 1 951 ? 19.029 -40.712 -2.384 1.00 88.81 951 ALA A CA 1
ATOM 7474 C C . ALA A 1 951 ? 20.457 -40.515 -2.936 1.00 88.81 951 ALA A C 1
ATOM 7476 O O . ALA A 1 951 ? 21.111 -41.423 -3.448 1.00 88.81 951 ALA A O 1
ATOM 7477 N N . LYS A 1 952 ? 20.982 -39.288 -2.806 1.00 89.75 952 LYS A N 1
ATOM 7478 C CA . LYS A 1 952 ? 22.311 -38.930 -3.334 1.00 89.75 952 LYS A CA 1
ATOM 7479 C C . LYS A 1 952 ? 23.420 -39.801 -2.701 1.00 89.75 952 LYS A C 1
ATOM 7481 O O . LYS A 1 952 ? 23.453 -39.906 -1.472 1.00 89.75 952 LYS A O 1
ATOM 7486 N N . PRO A 1 953 ? 24.423 -40.278 -3.470 1.00 89.00 953 PRO A N 1
ATOM 7487 C CA . PRO A 1 953 ? 25.506 -41.143 -2.969 1.00 89.00 953 PRO A CA 1
ATOM 7488 C C . PRO A 1 953 ? 26.245 -40.628 -1.722 1.00 89.00 953 PRO A C 1
ATOM 7490 O O . PRO A 1 953 ? 26.604 -41.401 -0.835 1.00 89.00 953 PRO A O 1
ATOM 7493 N N . LEU A 1 954 ? 26.439 -39.308 -1.600 1.00 89.75 954 LEU A N 1
ATOM 7494 C CA . LEU A 1 954 ? 27.087 -38.706 -0.427 1.00 89.75 954 LEU A CA 1
ATOM 7495 C C . LEU A 1 954 ? 26.267 -38.890 0.861 1.00 89.75 954 LEU A C 1
ATOM 7497 O O . LEU A 1 954 ? 26.844 -39.051 1.937 1.00 89.75 954 LEU A O 1
ATOM 7501 N N . ARG A 1 955 ? 24.932 -38.848 0.764 1.00 90.62 955 ARG A N 1
ATOM 7502 C CA . ARG A 1 955 ? 24.027 -39.046 1.902 1.00 90.62 955 ARG A CA 1
ATOM 7503 C C . ARG A 1 955 ? 24.062 -40.502 2.355 1.00 90.62 955 ARG A C 1
ATOM 7505 O O . ARG A 1 955 ? 24.263 -40.737 3.542 1.00 90.62 955 ARG A O 1
ATOM 7512 N N . LEU A 1 956 ? 23.971 -41.440 1.414 1.00 91.81 956 LEU A N 1
ATOM 7513 C CA . LEU A 1 956 ? 24.025 -42.879 1.685 1.00 91.81 956 LEU A CA 1
ATOM 7514 C C . LEU A 1 956 ? 25.357 -43.286 2.319 1.00 91.81 956 LEU A C 1
ATOM 7516 O O . LEU A 1 956 ? 25.365 -43.907 3.380 1.00 91.81 956 LEU A O 1
ATOM 7520 N N . LYS A 1 957 ? 26.485 -42.811 1.769 1.00 91.75 957 LYS A N 1
ATOM 7521 C CA . LYS A 1 957 ? 27.806 -43.017 2.381 1.00 91.75 957 LYS A CA 1
ATOM 7522 C C . LYS A 1 957 ? 27.848 -42.538 3.835 1.00 91.75 957 LYS A C 1
ATOM 7524 O O . LYS A 1 957 ? 28.394 -43.233 4.683 1.00 91.75 957 LYS A O 1
ATOM 7529 N N . ARG A 1 958 ? 27.303 -41.351 4.138 1.00 90.81 958 ARG A N 1
ATOM 7530 C CA . ARG A 1 958 ? 27.296 -40.805 5.509 1.00 90.81 958 ARG A CA 1
ATOM 7531 C C . ARG A 1 958 ? 26.460 -41.656 6.463 1.00 90.81 958 ARG A C 1
ATOM 7533 O O . ARG A 1 958 ? 26.906 -41.880 7.580 1.00 90.81 958 ARG A O 1
ATOM 7540 N N . LEU A 1 959 ? 25.282 -42.110 6.038 1.00 91.50 959 LEU A N 1
ATOM 7541 C CA . LEU A 1 959 ? 24.392 -42.918 6.877 1.00 91.50 959 LEU A CA 1
ATOM 7542 C C . LEU A 1 959 ? 25.001 -44.291 7.191 1.00 91.50 959 LEU A C 1
ATOM 7544 O O . LEU A 1 959 ? 25.065 -44.675 8.358 1.00 91.50 959 LEU A O 1
ATOM 7548 N N . TYR A 1 960 ? 25.532 -44.988 6.183 1.00 92.06 960 TYR A N 1
ATOM 7549 C CA . TYR A 1 960 ? 26.203 -46.273 6.396 1.00 92.06 960 TYR A CA 1
ATOM 7550 C C . TYR A 1 960 ? 27.497 -46.134 7.212 1.00 92.06 960 TYR A C 1
ATOM 7552 O O . TYR A 1 960 ? 27.738 -46.940 8.105 1.00 92.06 960 TYR A O 1
ATOM 7560 N N . LEU A 1 961 ? 28.284 -45.073 6.997 1.00 90.50 961 LEU A N 1
ATOM 7561 C CA . LEU A 1 961 ? 29.481 -44.805 7.803 1.00 90.50 961 LEU A CA 1
ATOM 7562 C C . LEU A 1 961 ? 29.136 -44.539 9.275 1.00 90.50 961 LEU A C 1
ATOM 7564 O O . LEU A 1 961 ? 29.764 -45.100 10.166 1.00 90.50 961 LEU A O 1
ATOM 7568 N N . LEU A 1 962 ? 28.135 -43.696 9.544 1.00 88.88 962 LEU A N 1
ATOM 7569 C CA . LEU A 1 962 ? 27.701 -43.407 10.913 1.00 88.88 962 LEU A CA 1
ATOM 7570 C C . LEU A 1 962 ? 27.141 -44.659 11.604 1.00 88.88 962 LEU A C 1
ATOM 7572 O O . LEU A 1 962 ? 27.399 -44.861 12.787 1.00 88.88 962 LEU A O 1
ATOM 7576 N N . THR A 1 963 ? 26.433 -45.515 10.862 1.00 89.75 963 THR A N 1
ATOM 7577 C CA . THR A 1 963 ? 25.945 -46.805 11.369 1.00 89.75 963 THR A CA 1
ATOM 7578 C C . THR A 1 963 ? 27.121 -47.672 11.810 1.00 89.75 963 THR A C 1
ATOM 7580 O O . THR A 1 963 ? 27.120 -48.187 12.925 1.00 89.75 963 THR A O 1
ATOM 7583 N N . ALA A 1 964 ? 28.146 -47.791 10.963 1.00 86.31 964 ALA A N 1
ATOM 7584 C CA . ALA A 1 964 ? 29.336 -48.578 11.256 1.00 86.31 964 ALA A CA 1
ATOM 7585 C C . ALA A 1 964 ? 30.087 -48.057 12.496 1.00 86.31 964 ALA A C 1
ATOM 7587 O O . ALA A 1 964 ? 30.420 -48.839 13.382 1.00 86.31 964 ALA A O 1
ATOM 7588 N N . LEU A 1 965 ? 30.250 -46.733 12.615 1.00 87.44 965 LEU A N 1
ATOM 7589 C CA . LEU A 1 965 ? 30.885 -46.099 13.777 1.00 87.44 965 LEU A CA 1
ATOM 7590 C C . LEU A 1 965 ? 30.111 -46.334 15.082 1.00 87.44 965 LEU A C 1
ATOM 7592 O O . LEU A 1 965 ? 30.724 -46.580 16.116 1.00 87.44 965 LEU A O 1
ATOM 7596 N N . LEU A 1 966 ? 28.774 -46.279 15.053 1.00 85.94 966 LEU A N 1
ATOM 7597 C CA . LEU A 1 966 ? 27.952 -46.549 16.240 1.00 85.94 966 LEU A CA 1
ATOM 7598 C C . LEU A 1 966 ? 28.067 -48.004 16.713 1.00 85.94 966 LEU A C 1
ATOM 7600 O O . LEU A 1 966 ? 28.058 -48.248 17.920 1.00 85.94 966 LEU A O 1
ATOM 7604 N N . VAL A 1 967 ? 28.189 -48.954 15.780 1.00 85.62 967 VAL A N 1
ATOM 7605 C CA . VAL A 1 967 ? 28.428 -50.370 16.098 1.00 85.62 967 VAL A CA 1
ATOM 7606 C C . VAL A 1 967 ? 29.835 -50.557 16.672 1.00 85.62 967 VAL A C 1
ATOM 7608 O O . VAL A 1 967 ? 29.977 -51.187 17.719 1.00 85.62 967 VAL A O 1
ATOM 7611 N N . ASP A 1 968 ? 30.858 -49.937 16.080 1.00 82.75 968 ASP A N 1
ATOM 7612 C CA . ASP A 1 968 ? 32.232 -50.013 16.596 1.00 82.75 968 ASP A CA 1
ATOM 7613 C C . ASP A 1 968 ? 32.343 -49.404 18.013 1.00 82.75 968 ASP A C 1
ATOM 7615 O O . ASP A 1 968 ? 32.950 -49.999 18.901 1.00 82.75 968 ASP A O 1
ATOM 7619 N N . GLU A 1 969 ? 31.674 -48.274 18.283 1.00 80.44 969 GLU A N 1
ATOM 7620 C CA . GLU A 1 969 ? 31.607 -47.655 19.620 1.00 80.44 969 GLU A CA 1
ATOM 7621 C C . GLU A 1 969 ? 30.876 -48.498 20.679 1.00 80.44 969 GLU A C 1
ATOM 7623 O O . GLU A 1 969 ? 31.000 -48.227 21.879 1.00 80.44 969 GLU A O 1
ATOM 7628 N N . SER A 1 970 ? 30.062 -49.462 20.252 1.00 74.81 970 SER A N 1
ATOM 7629 C CA . SER A 1 970 ? 29.332 -50.374 21.137 1.00 74.81 970 SER A CA 1
ATOM 7630 C C . SER A 1 970 ? 30.112 -51.657 21.462 1.00 74.81 970 SER A C 1
ATOM 7632 O O . SER A 1 970 ? 29.650 -52.447 22.282 1.00 74.81 970 SER A O 1
ATOM 7634 N N . ASN A 1 971 ? 31.306 -51.838 20.871 1.00 69.75 971 ASN A N 1
ATOM 7635 C CA . ASN A 1 971 ? 32.154 -53.036 20.957 1.00 69.75 971 ASN A CA 1
ATOM 7636 C C . ASN A 1 971 ? 31.481 -54.343 20.483 1.00 69.75 971 ASN A C 1
ATOM 7638 O O . ASN A 1 971 ? 31.935 -55.432 20.841 1.00 69.75 971 ASN A O 1
ATOM 7642 N N . ASP A 1 972 ? 30.422 -54.258 19.673 1.00 67.31 972 ASP A N 1
ATOM 7643 C CA . ASP A 1 972 ? 29.647 -55.422 19.240 1.00 67.31 972 ASP A CA 1
ATOM 7644 C C . ASP A 1 972 ? 30.102 -55.930 17.856 1.00 67.31 972 ASP A C 1
ATOM 7646 O O . ASP A 1 972 ? 30.075 -55.200 16.864 1.00 67.31 972 ASP A O 1
ATOM 7650 N N . GLN A 1 973 ? 30.517 -57.199 17.754 1.00 63.50 973 GLN A N 1
ATOM 7651 C CA . GLN A 1 973 ? 31.026 -57.810 16.509 1.00 63.50 973 GLN A CA 1
ATOM 7652 C C . GLN A 1 973 ? 29.899 -58.380 15.633 1.00 63.50 973 GLN A C 1
ATOM 7654 O O . GLN A 1 973 ? 29.970 -59.502 15.127 1.00 63.50 973 GLN A O 1
ATOM 7659 N N . THR A 1 974 ? 28.823 -57.618 15.460 1.00 67.00 974 THR A N 1
ATOM 7660 C CA . THR A 1 974 ? 27.702 -58.035 14.612 1.00 67.00 974 THR A CA 1
ATOM 7661 C C . THR A 1 974 ? 28.066 -57.951 13.125 1.00 67.00 974 THR A C 1
ATOM 7663 O O . THR A 1 974 ? 28.830 -57.086 12.691 1.00 67.00 974 THR A O 1
ATOM 7666 N N . GLY A 1 975 ? 27.445 -58.797 12.290 1.00 74.00 975 GLY A N 1
ATOM 7667 C CA . GLY A 1 975 ? 27.549 -58.690 10.823 1.00 74.00 975 GLY A CA 1
ATOM 7668 C C . GLY A 1 975 ? 27.044 -57.347 10.264 1.00 74.00 975 GLY A C 1
ATOM 7669 O O . GLY A 1 975 ? 27.322 -57.010 9.113 1.00 74.00 975 GLY A O 1
ATOM 7670 N N . LEU A 1 976 ? 26.346 -56.559 11.092 1.00 81.06 976 LEU A N 1
ATOM 7671 C CA . LEU A 1 976 ? 25.804 -55.245 10.764 1.00 81.06 976 LEU A CA 1
ATOM 7672 C C . LEU A 1 976 ? 26.897 -54.222 10.441 1.00 81.06 976 LEU A C 1
ATOM 7674 O O . LEU A 1 976 ? 26.796 -53.521 9.436 1.00 81.06 976 LEU A O 1
ATOM 7678 N N . GLY A 1 977 ? 27.959 -54.173 11.254 1.00 80.81 977 GLY A N 1
ATOM 7679 C CA . GLY A 1 977 ? 29.088 -53.267 11.030 1.00 80.81 977 GLY A CA 1
ATOM 7680 C C . GLY A 1 977 ? 29.809 -53.576 9.717 1.00 80.81 977 GLY A C 1
ATOM 7681 O O . GLY A 1 977 ? 30.090 -52.673 8.935 1.00 80.81 977 GLY A O 1
ATOM 7682 N N . VAL A 1 978 ? 30.021 -54.862 9.416 1.00 83.00 978 VAL A N 1
ATOM 7683 C CA . VAL A 1 978 ? 30.646 -55.314 8.158 1.00 83.00 978 VAL A CA 1
ATOM 7684 C C . VAL A 1 978 ? 29.793 -54.931 6.944 1.00 83.00 978 VAL A C 1
ATOM 7686 O O . VAL A 1 978 ? 30.318 -54.385 5.975 1.00 83.00 978 VAL A O 1
ATOM 7689 N N . LYS A 1 979 ? 28.472 -55.146 7.013 1.00 85.50 979 LYS A N 1
ATOM 7690 C CA . LYS A 1 979 ? 27.522 -54.750 5.960 1.00 85.50 979 LYS A CA 1
ATOM 7691 C C . LYS A 1 979 ? 27.531 -53.234 5.723 1.00 85.50 979 LYS A C 1
ATOM 7693 O O . LYS A 1 979 ? 27.525 -52.790 4.576 1.00 85.50 979 LYS A O 1
ATOM 7698 N N . ALA A 1 980 ? 27.552 -52.445 6.798 1.00 87.94 980 ALA A N 1
ATOM 7699 C CA . ALA A 1 980 ? 27.566 -50.988 6.726 1.00 87.94 980 ALA A CA 1
ATOM 7700 C C . ALA A 1 980 ? 28.883 -50.449 6.135 1.00 87.94 980 ALA A C 1
ATOM 7702 O O . ALA A 1 980 ? 28.848 -49.583 5.260 1.00 87.94 980 ALA A O 1
ATOM 7703 N N . TRP A 1 981 ? 30.031 -51.011 6.533 1.00 87.56 981 TRP A N 1
ATOM 7704 C CA . TRP A 1 981 ? 31.338 -50.682 5.955 1.00 87.56 981 TRP A CA 1
ATOM 7705 C C . TRP A 1 981 ? 31.392 -50.974 4.445 1.00 87.56 981 TRP A C 1
ATOM 7707 O O . TRP A 1 981 ? 31.732 -50.074 3.678 1.00 87.56 981 TRP A O 1
ATOM 7717 N N . HIS A 1 982 ? 30.960 -52.168 4.013 1.00 88.25 982 HIS A N 1
ATOM 7718 C CA . HIS A 1 982 ? 30.932 -52.577 2.595 1.00 88.25 982 HIS A CA 1
ATOM 7719 C C . HIS A 1 982 ? 30.095 -51.628 1.721 1.00 88.25 982 HIS A C 1
ATOM 7721 O O . HIS A 1 982 ? 30.535 -51.162 0.670 1.00 88.25 982 HIS A O 1
ATOM 7727 N N . ARG A 1 983 ? 28.898 -51.250 2.189 1.00 90.31 983 ARG A N 1
ATOM 7728 C CA . ARG A 1 983 ? 28.017 -50.314 1.467 1.00 90.31 983 ARG A CA 1
ATOM 7729 C C . ARG A 1 983 ? 28.568 -48.890 1.422 1.00 90.31 983 ARG A C 1
ATOM 7731 O O . ARG A 1 983 ? 28.463 -48.220 0.395 1.00 90.31 983 ARG A O 1
ATOM 7738 N N . ALA A 1 984 ? 29.176 -48.410 2.507 1.00 90.62 984 ALA A N 1
ATOM 7739 C CA . ALA A 1 984 ? 29.814 -47.095 2.521 1.00 90.62 984 ALA A CA 1
ATOM 7740 C C . ALA A 1 984 ? 31.007 -47.025 1.546 1.00 90.62 984 ALA A C 1
ATOM 7742 O O . ALA A 1 984 ? 31.227 -45.980 0.920 1.00 90.62 984 ALA A O 1
ATOM 7743 N N . GLU A 1 985 ? 31.747 -48.126 1.404 1.00 89.19 985 GLU A N 1
ATOM 7744 C CA . GLU A 1 985 ? 32.896 -48.254 0.506 1.00 89.19 985 GLU A CA 1
ATOM 7745 C C . GLU A 1 985 ? 32.476 -48.196 -0.969 1.00 89.19 985 GLU A C 1
ATOM 7747 O O . GLU A 1 985 ? 33.034 -47.405 -1.737 1.00 89.19 985 GLU A O 1
ATOM 7752 N N . ALA A 1 986 ? 31.402 -48.902 -1.340 1.00 90.81 986 ALA A N 1
ATOM 7753 C CA . ALA A 1 986 ? 30.811 -48.854 -2.680 1.00 90.81 986 ALA A CA 1
ATOM 7754 C C . ALA A 1 986 ? 30.507 -47.413 -3.139 1.00 90.81 986 ALA A C 1
ATOM 7756 O O . ALA A 1 986 ? 30.986 -46.943 -4.179 1.00 90.81 986 ALA A O 1
ATOM 7757 N N . TYR A 1 987 ? 29.756 -46.660 -2.324 1.00 92.88 987 TYR A N 1
ATOM 7758 C CA . TYR A 1 987 ? 29.413 -45.268 -2.632 1.00 92.88 987 TYR A CA 1
ATOM 7759 C C . TYR A 1 987 ? 30.631 -44.339 -2.608 1.00 92.88 987 TYR A C 1
ATOM 7761 O O . TYR A 1 987 ? 30.655 -43.335 -3.327 1.00 92.88 987 TYR A O 1
ATOM 7769 N N . HIS A 1 988 ? 31.658 -44.647 -1.807 1.00 91.81 988 HIS A N 1
ATOM 7770 C CA . HIS A 1 988 ? 32.914 -43.907 -1.845 1.00 91.81 988 HIS A CA 1
ATOM 7771 C C . HIS A 1 988 ? 33.575 -44.022 -3.217 1.00 91.81 988 HIS A C 1
ATOM 7773 O O . HIS A 1 988 ? 33.859 -42.990 -3.830 1.00 91.81 988 HIS A O 1
ATOM 7779 N N . PHE A 1 989 ? 33.822 -45.245 -3.693 1.00 90.25 989 PHE A N 1
ATOM 7780 C CA . PHE A 1 989 ? 34.517 -45.455 -4.962 1.00 90.25 989 PHE A CA 1
ATOM 7781 C C . PHE A 1 989 ? 33.717 -44.914 -6.150 1.00 90.25 989 PHE A C 1
ATOM 7783 O O . PHE A 1 989 ? 34.317 -44.376 -7.082 1.00 90.25 989 PHE A O 1
ATOM 7790 N N . LEU A 1 990 ? 32.380 -44.920 -6.070 1.00 92.12 990 LEU A N 1
ATOM 7791 C CA . LEU A 1 990 ? 31.514 -44.317 -7.087 1.00 92.12 990 LEU A CA 1
ATOM 7792 C C . LEU A 1 990 ? 31.776 -42.810 -7.207 1.00 92.12 990 LEU A C 1
ATOM 7794 O O . LEU A 1 990 ? 32.003 -42.287 -8.300 1.00 92.12 990 LEU A O 1
ATOM 7798 N N . MET A 1 991 ? 31.790 -42.111 -6.070 1.00 93.00 991 MET A N 1
ATOM 7799 C CA . MET A 1 991 ? 32.056 -40.672 -6.032 1.00 93.00 991 MET A CA 1
ATOM 7800 C C . MET A 1 991 ? 33.501 -40.339 -6.413 1.00 93.00 991 MET A C 1
ATOM 7802 O O . MET A 1 991 ? 33.743 -39.331 -7.079 1.00 93.00 991 MET A O 1
ATOM 7806 N N . LEU A 1 992 ? 34.466 -41.168 -6.005 1.00 89.81 992 LEU A N 1
ATOM 7807 C CA . LEU A 1 992 ? 35.874 -40.982 -6.346 1.00 89.81 992 LEU A CA 1
ATOM 7808 C C . LEU A 1 992 ? 36.098 -41.090 -7.859 1.00 89.81 992 LEU A C 1
ATOM 7810 O O . LEU A 1 992 ? 36.719 -40.201 -8.443 1.00 89.81 992 LEU A O 1
ATOM 7814 N N . ALA A 1 993 ? 35.536 -42.123 -8.490 1.00 91.06 993 ALA A N 1
ATOM 7815 C CA . ALA A 1 993 ? 35.598 -42.329 -9.932 1.00 91.06 993 ALA A CA 1
ATOM 7816 C C . ALA A 1 993 ? 35.003 -41.140 -10.703 1.00 91.06 993 ALA A C 1
ATOM 7818 O O . ALA A 1 993 ? 35.650 -40.582 -11.591 1.00 91.06 993 ALA A O 1
ATOM 7819 N N . GLN A 1 994 ? 33.804 -40.686 -10.319 1.00 91.12 994 GLN A N 1
ATOM 7820 C CA . GLN A 1 994 ? 33.158 -39.516 -10.928 1.00 91.12 994 GLN A CA 1
ATOM 7821 C C . GLN A 1 994 ? 33.993 -38.240 -10.761 1.00 91.12 994 GLN A C 1
ATOM 7823 O O . GLN A 1 994 ? 34.165 -37.479 -11.714 1.00 91.12 994 GLN A O 1
ATOM 7828 N N . ARG A 1 995 ? 34.563 -38.015 -9.571 1.00 91.56 995 ARG A N 1
ATOM 7829 C CA . ARG A 1 995 ? 35.415 -36.852 -9.299 1.00 91.56 995 ARG A CA 1
ATOM 7830 C C . ARG A 1 995 ? 36.672 -36.852 -10.166 1.00 91.56 995 ARG A C 1
ATOM 7832 O O . ARG A 1 995 ? 36.992 -35.826 -10.757 1.00 91.56 995 ARG A O 1
ATOM 7839 N N . GLN A 1 996 ? 37.367 -37.983 -10.260 1.00 90.25 996 GLN A N 1
ATOM 7840 C CA . GLN A 1 996 ? 38.579 -38.110 -11.074 1.00 90.25 996 GLN A CA 1
ATOM 7841 C C . GLN A 1 996 ? 38.284 -37.928 -12.573 1.00 90.25 996 GLN A C 1
ATOM 7843 O O . GLN A 1 996 ? 39.083 -37.319 -13.284 1.00 90.25 996 GLN A O 1
ATOM 7848 N N . LEU A 1 997 ? 37.118 -38.383 -13.052 1.00 87.88 997 LEU A N 1
ATOM 7849 C CA . LEU A 1 997 ? 36.661 -38.153 -14.429 1.00 87.88 997 LEU A CA 1
ATOM 7850 C C . LEU A 1 997 ? 36.394 -36.676 -14.740 1.00 87.88 997 LEU A C 1
ATOM 7852 O O . LEU A 1 997 ? 36.705 -36.226 -15.845 1.00 87.88 997 LEU A O 1
ATOM 7856 N N . LEU A 1 998 ? 35.819 -35.938 -13.785 1.00 88.38 998 LEU A N 1
ATOM 7857 C CA . LEU A 1 998 ? 35.569 -34.496 -13.897 1.00 88.38 998 LEU A CA 1
ATOM 7858 C C . LEU A 1 998 ? 36.858 -33.670 -13.810 1.00 88.38 998 LEU A C 1
ATOM 7860 O O . LEU A 1 998 ? 36.951 -32.622 -14.433 1.00 88.38 998 LEU A O 1
ATOM 7864 N N . GLN A 1 999 ? 37.858 -34.151 -13.068 1.00 88.81 999 GLN A N 1
ATOM 7865 C CA . GLN A 1 999 ? 39.176 -33.518 -12.932 1.00 88.81 999 GLN A CA 1
ATOM 7866 C C . GLN A 1 999 ? 40.157 -33.883 -14.062 1.00 88.81 999 GLN A C 1
ATOM 7868 O O . GLN A 1 999 ? 41.350 -33.625 -13.936 1.00 88.81 999 GLN A O 1
ATOM 7873 N N . GLU A 1 1000 ? 39.674 -34.511 -15.139 1.00 85.50 1000 GLU A N 1
ATOM 7874 C CA . GLU A 1 1000 ? 40.480 -34.946 -16.289 1.00 85.50 1000 GLU A CA 1
ATOM 7875 C C . GLU A 1 1000 ? 41.674 -35.848 -15.919 1.00 85.50 1000 GLU A C 1
ATOM 7877 O O . GLU A 1 1000 ? 42.736 -35.793 -16.537 1.00 85.50 1000 GLU A O 1
ATOM 7882 N N . GLN A 1 1001 ? 41.495 -36.740 -14.938 1.00 86.62 1001 GLN A N 1
ATOM 7883 C CA . GLN A 1 1001 ? 42.486 -37.752 -14.554 1.00 86.62 1001 GLN A CA 1
ATOM 7884 C C . GLN A 1 1001 ? 42.055 -39.154 -15.027 1.00 86.62 1001 GLN A C 1
ATOM 7886 O O . GLN A 1 1001 ? 41.666 -39.990 -14.206 1.00 86.62 1001 GLN A O 1
ATOM 7891 N N . PRO A 1 1002 ? 42.105 -39.453 -16.342 1.00 81.06 1002 PRO A N 1
ATOM 7892 C CA . PRO A 1 1002 ? 41.484 -40.650 -16.911 1.00 81.06 1002 PRO A CA 1
ATOM 7893 C C . PRO A 1 1002 ? 42.140 -41.954 -16.446 1.00 81.06 1002 PRO A C 1
ATOM 7895 O O . PRO A 1 1002 ? 41.451 -42.954 -16.269 1.00 81.06 1002 PRO A O 1
ATOM 7898 N N . GLU A 1 1003 ? 43.453 -41.955 -16.194 1.00 81.31 1003 GLU A N 1
ATOM 7899 C CA . GLU A 1 1003 ? 44.151 -43.146 -15.702 1.00 81.31 1003 GLU A CA 1
ATOM 7900 C C . GLU A 1 1003 ? 43.789 -43.481 -14.254 1.00 81.31 1003 GLU A C 1
ATOM 7902 O O . GLU A 1 1003 ? 43.623 -44.651 -13.938 1.00 81.31 1003 GLU A O 1
ATOM 7907 N N . SER A 1 1004 ? 43.670 -42.487 -13.368 1.00 82.56 1004 SER A N 1
ATOM 7908 C CA . SER A 1 1004 ? 43.235 -42.710 -11.980 1.00 82.56 1004 SER A CA 1
ATOM 7909 C C . SER A 1 1004 ? 41.765 -43.123 -11.944 1.00 82.56 1004 SER A C 1
ATOM 7911 O O . SER A 1 1004 ? 41.430 -44.120 -11.308 1.00 82.56 1004 SER A O 1
ATOM 7913 N N . ALA A 1 1005 ? 40.931 -42.429 -12.729 1.00 87.38 1005 ALA A N 1
ATOM 7914 C CA . ALA A 1 1005 ? 39.516 -42.735 -12.888 1.00 87.38 1005 ALA A CA 1
ATOM 7915 C C . ALA A 1 1005 ? 39.280 -44.176 -13.337 1.00 87.38 1005 ALA A C 1
ATOM 7917 O O . ALA A 1 1005 ? 38.427 -44.849 -12.767 1.00 87.38 1005 ALA A O 1
ATOM 7918 N N . LEU A 1 1006 ? 40.048 -44.675 -14.314 1.00 86.44 1006 LEU A N 1
ATOM 7919 C CA . LEU A 1 1006 ? 39.927 -46.057 -14.776 1.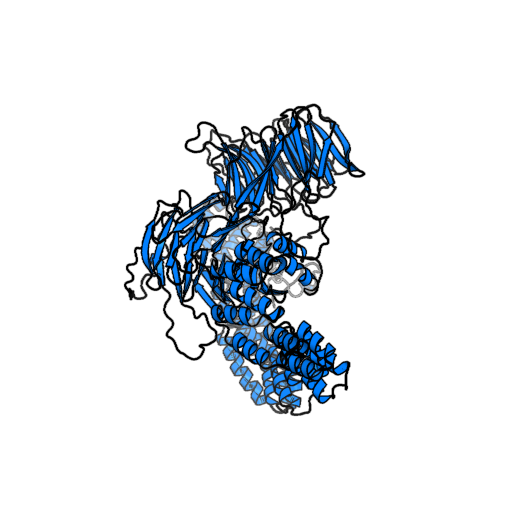00 86.44 1006 LEU A CA 1
ATOM 7920 C C . LEU A 1 1006 ? 40.183 -47.058 -13.640 1.00 86.44 1006 LEU A C 1
ATOM 7922 O O . LEU A 1 1006 ? 39.452 -48.035 -13.519 1.00 86.44 1006 LEU A O 1
ATOM 7926 N N . LYS A 1 1007 ? 41.168 -46.804 -12.771 1.00 85.25 1007 LYS A N 1
ATOM 7927 C CA . LYS A 1 1007 ? 41.490 -47.692 -11.639 1.00 85.25 1007 LYS A CA 1
ATOM 7928 C C . LYS A 1 1007 ? 40.371 -47.699 -10.602 1.00 85.25 1007 LYS A C 1
ATOM 7930 O O . LYS A 1 1007 ? 39.904 -48.768 -10.228 1.00 85.25 1007 LYS A O 1
ATOM 7935 N N . SER A 1 1008 ? 39.875 -46.520 -10.224 1.00 87.75 1008 SER A N 1
ATOM 7936 C CA . SER A 1 1008 ? 38.716 -46.401 -9.333 1.00 87.75 1008 SER A CA 1
ATOM 7937 C C . SER A 1 1008 ? 37.438 -46.999 -9.932 1.00 87.75 1008 SER A C 1
ATOM 7939 O O . SER A 1 1008 ? 36.650 -47.579 -9.197 1.00 87.75 1008 SER A O 1
ATOM 7941 N N . CYS A 1 1009 ? 37.228 -46.911 -11.251 1.00 89.25 1009 CYS A N 1
ATOM 7942 C CA . CYS A 1 1009 ? 36.085 -47.546 -11.917 1.00 89.25 1009 CYS A CA 1
ATOM 7943 C C . CYS A 1 1009 ? 36.200 -49.075 -11.942 1.00 89.25 1009 CYS A C 1
ATOM 7945 O O . CYS A 1 1009 ? 35.190 -49.761 -11.844 1.00 89.25 1009 CYS A O 1
ATOM 7947 N N . LEU A 1 1010 ? 37.407 -49.626 -12.086 1.00 85.81 1010 LEU A N 1
ATOM 7948 C CA . LEU A 1 1010 ? 37.615 -51.076 -12.090 1.00 85.81 1010 LEU A CA 1
ATOM 7949 C C . LEU A 1 1010 ? 37.328 -51.710 -10.723 1.00 85.81 1010 LEU A C 1
ATOM 7951 O O . LEU A 1 1010 ? 36.807 -52.823 -10.686 1.00 85.81 1010 LEU A O 1
ATOM 7955 N N . GLU A 1 1011 ? 37.595 -50.982 -9.637 1.00 86.19 1011 GLU A N 1
ATOM 7956 C CA . GLU A 1 1011 ? 37.241 -51.373 -8.266 1.00 86.19 1011 GLU A CA 1
ATOM 7957 C C . GLU A 1 1011 ? 35.721 -51.540 -8.082 1.00 86.19 1011 GLU A C 1
ATOM 7959 O O . GLU A 1 1011 ? 35.263 -52.427 -7.366 1.00 86.19 1011 GLU A O 1
ATOM 7964 N N . LEU A 1 1012 ? 34.909 -50.741 -8.791 1.00 88.50 1012 LEU A N 1
ATOM 7965 C CA . LEU A 1 1012 ? 33.445 -50.771 -8.674 1.00 88.50 1012 LEU A CA 1
ATOM 7966 C C . LEU A 1 1012 ? 32.809 -52.115 -9.044 1.00 88.50 1012 LEU A C 1
ATOM 7968 O O . LEU A 1 1012 ? 31.690 -52.394 -8.625 1.00 88.50 1012 LEU A O 1
ATOM 7972 N N . ARG A 1 1013 ? 33.521 -52.973 -9.782 1.00 85.56 1013 ARG A N 1
ATOM 7973 C CA . ARG A 1 1013 ? 33.054 -54.315 -10.168 1.00 85.56 1013 ARG A CA 1
ATOM 7974 C C . ARG A 1 1013 ? 32.828 -55.242 -8.974 1.00 85.56 1013 ARG A C 1
ATOM 7976 O O . ARG A 1 1013 ? 32.138 -56.245 -9.113 1.00 85.56 1013 ARG A O 1
ATOM 7983 N N . HIS A 1 1014 ? 33.417 -54.928 -7.824 1.00 85.12 1014 HIS A N 1
ATOM 7984 C CA . HIS A 1 1014 ? 33.243 -55.694 -6.591 1.00 85.12 1014 HIS A CA 1
ATOM 7985 C C . HIS A 1 1014 ? 31.992 -55.305 -5.803 1.00 85.12 1014 HIS A C 1
ATOM 7987 O O . HIS A 1 1014 ? 31.660 -55.986 -4.840 1.00 85.12 1014 HIS A O 1
ATOM 7993 N N . TYR A 1 1015 ? 31.285 -54.261 -6.242 1.00 89.94 1015 TYR A N 1
ATOM 7994 C CA . TYR A 1 1015 ? 30.102 -53.724 -5.577 1.00 89.94 1015 TYR A CA 1
ATOM 7995 C C . TYR A 1 1015 ? 28.841 -53.858 -6.440 1.00 89.94 1015 TYR A C 1
ATOM 7997 O O . TYR A 1 1015 ? 27.934 -53.035 -6.340 1.00 89.94 1015 TYR A O 1
ATOM 8005 N N . GLU A 1 1016 ? 28.770 -54.882 -7.300 1.00 87.94 1016 GLU A N 1
ATOM 8006 C CA . GLU A 1 1016 ? 27.560 -55.210 -8.081 1.00 87.94 1016 GLU A CA 1
ATOM 8007 C C . GLU A 1 1016 ? 26.366 -55.600 -7.186 1.00 87.94 1016 GLU A C 1
ATOM 8009 O O . GLU A 1 1016 ? 25.221 -55.551 -7.626 1.00 87.94 1016 GLU A O 1
ATOM 8014 N N . ASP A 1 1017 ? 26.619 -55.964 -5.924 1.00 87.12 1017 ASP A N 1
ATOM 8015 C CA . ASP A 1 1017 ? 25.603 -56.231 -4.902 1.00 87.12 1017 ASP A CA 1
ATOM 8016 C C . ASP A 1 1017 ? 25.020 -54.954 -4.263 1.00 87.12 1017 ASP A C 1
ATOM 8018 O O . ASP A 1 1017 ? 23.983 -55.018 -3.599 1.00 87.12 1017 ASP A O 1
ATOM 8022 N N . VAL A 1 1018 ? 25.671 -53.799 -4.460 1.00 88.75 1018 VAL A N 1
ATOM 8023 C CA . VAL A 1 1018 ? 25.260 -52.494 -3.909 1.00 88.75 1018 VAL A CA 1
ATOM 8024 C C . VAL A 1 1018 ? 24.859 -51.506 -5.008 1.00 88.75 1018 VAL A C 1
ATOM 8026 O O . VAL A 1 1018 ? 23.885 -50.776 -4.859 1.00 88.75 1018 VAL A O 1
ATOM 8029 N N . LEU A 1 1019 ? 25.600 -51.460 -6.116 1.00 89.75 1019 LEU A N 1
ATOM 8030 C CA . LEU A 1 1019 ? 25.407 -50.514 -7.215 1.00 89.75 1019 LEU A CA 1
ATOM 8031 C C . LEU A 1 1019 ? 24.897 -51.227 -8.466 1.00 89.75 1019 LEU A C 1
ATOM 8033 O O . LEU A 1 1019 ? 25.263 -52.367 -8.744 1.00 89.75 1019 LEU A O 1
ATOM 8037 N N . SER A 1 1020 ? 24.093 -50.526 -9.271 1.00 89.25 1020 SER A N 1
ATOM 8038 C CA . SER A 1 1020 ? 23.573 -51.108 -10.512 1.00 89.25 1020 SER A CA 1
ATOM 8039 C C . SER A 1 1020 ? 24.716 -51.478 -11.480 1.00 89.25 1020 SER A C 1
ATOM 8041 O O . SER A 1 1020 ? 25.589 -50.639 -11.747 1.00 89.25 1020 SER A O 1
ATOM 8043 N N . PRO A 1 1021 ? 24.713 -52.697 -12.057 1.00 88.88 1021 PRO A N 1
ATOM 8044 C CA . PRO A 1 1021 ? 25.730 -53.111 -13.022 1.00 88.88 1021 PRO A CA 1
ATOM 8045 C C . PRO A 1 1021 ? 25.849 -52.147 -14.211 1.00 88.88 1021 PRO A C 1
ATOM 8047 O O . PRO A 1 1021 ? 26.954 -51.795 -14.614 1.00 88.88 1021 PRO A O 1
ATOM 8050 N N . GLU A 1 1022 ? 24.727 -51.640 -14.728 1.00 90.31 1022 GLU A N 1
ATOM 8051 C CA . GLU A 1 1022 ? 24.706 -50.671 -15.832 1.00 90.31 1022 GLU A CA 1
ATOM 8052 C C . GLU A 1 1022 ? 25.515 -49.402 -15.506 1.00 90.31 1022 GLU A C 1
ATOM 8054 O O . GLU A 1 1022 ? 26.363 -48.981 -16.297 1.00 90.31 1022 GLU A O 1
ATOM 8059 N N . GLN A 1 1023 ? 25.334 -48.838 -14.305 1.00 90.50 1023 GLN A N 1
ATOM 8060 C CA . GLN A 1 1023 ? 26.063 -47.651 -13.850 1.00 90.50 1023 GLN A CA 1
ATOM 8061 C C . GLN A 1 1023 ? 27.566 -47.916 -13.706 1.00 90.50 1023 GLN A C 1
ATOM 8063 O O . GLN A 1 1023 ? 28.378 -47.078 -14.110 1.00 90.50 1023 GLN A O 1
ATOM 8068 N N . ILE A 1 1024 ? 27.940 -49.077 -13.160 1.00 92.12 1024 ILE A N 1
ATOM 8069 C CA . ILE A 1 1024 ? 29.341 -49.487 -13.018 1.00 92.12 1024 ILE A CA 1
ATOM 8070 C C . ILE A 1 1024 ? 29.999 -49.584 -14.401 1.00 92.12 1024 ILE A C 1
ATOM 8072 O O . ILE A 1 1024 ? 31.018 -48.937 -14.659 1.00 92.12 1024 ILE A O 1
ATOM 8076 N N . TYR A 1 1025 ? 29.406 -50.350 -15.319 1.00 92.62 1025 TYR A N 1
ATOM 8077 C CA . TYR A 1 1025 ? 30.015 -50.626 -16.619 1.00 92.62 1025 TYR A CA 1
ATOM 8078 C C . TYR A 1 1025 ? 30.001 -49.410 -17.559 1.00 92.62 1025 TYR A C 1
ATOM 8080 O O . TYR A 1 1025 ? 30.943 -49.248 -18.336 1.00 92.62 1025 TYR A O 1
ATOM 8088 N N . CYS A 1 1026 ? 29.037 -48.490 -17.433 1.00 92.00 1026 CYS A N 1
ATOM 8089 C CA . CYS A 1 1026 ? 29.059 -47.201 -18.135 1.00 92.00 1026 CYS A CA 1
ATOM 8090 C C . CYS A 1 1026 ? 30.232 -46.313 -17.697 1.00 92.00 1026 CYS A C 1
ATOM 8092 O O . CYS A 1 1026 ? 30.918 -45.730 -18.542 1.00 92.00 1026 CYS A O 1
ATOM 8094 N N . LEU A 1 1027 ? 30.506 -46.231 -16.390 1.00 92.06 1027 LEU A N 1
ATOM 8095 C CA . LEU A 1 1027 ? 31.658 -45.486 -15.876 1.00 92.06 1027 LEU A CA 1
ATOM 8096 C C . LEU A 1 1027 ? 32.981 -46.121 -16.316 1.00 92.06 1027 LEU A C 1
ATOM 8098 O O . LEU A 1 1027 ? 33.881 -45.400 -16.752 1.00 92.06 1027 LEU A O 1
ATOM 8102 N N . ILE A 1 1028 ? 33.080 -47.456 -16.285 1.00 90.50 1028 ILE A N 1
ATOM 8103 C CA . ILE A 1 1028 ? 34.255 -48.180 -16.789 1.00 90.50 1028 ILE A CA 1
ATOM 8104 C C . ILE A 1 1028 ? 34.458 -47.898 -18.281 1.00 90.50 1028 ILE A C 1
ATOM 8106 O O . ILE A 1 1028 ? 35.574 -47.559 -18.675 1.00 90.50 1028 ILE A O 1
ATOM 8110 N N . ALA A 1 1029 ? 33.413 -47.988 -19.109 1.00 90.38 1029 ALA A N 1
ATOM 8111 C CA . ALA A 1 1029 ? 33.504 -47.722 -20.544 1.00 90.38 1029 ALA A CA 1
ATOM 8112 C C . ALA A 1 1029 ? 33.980 -46.286 -20.823 1.00 90.38 1029 ALA A C 1
ATOM 8114 O O . ALA A 1 1029 ? 34.923 -46.078 -21.588 1.00 90.38 1029 ALA A O 1
ATOM 8115 N N . LEU A 1 1030 ? 33.398 -45.295 -20.141 1.00 91.31 1030 LEU A N 1
ATOM 8116 C CA . LEU A 1 1030 ? 33.747 -43.884 -20.311 1.00 91.31 1030 LEU A CA 1
ATOM 8117 C C . LEU A 1 1030 ? 35.183 -43.576 -19.860 1.00 91.31 1030 LEU A C 1
ATOM 8119 O O . LEU A 1 1030 ? 35.922 -42.891 -20.574 1.00 91.31 1030 LEU A O 1
ATOM 8123 N N . ALA A 1 1031 ? 35.608 -44.104 -18.708 1.00 90.00 1031 ALA A N 1
ATOM 8124 C CA . ALA A 1 1031 ? 36.980 -43.960 -18.223 1.00 90.00 1031 ALA A CA 1
ATOM 8125 C C . ALA A 1 1031 ? 37.994 -44.654 -19.149 1.00 90.00 1031 ALA A C 1
ATOM 8127 O O . ALA A 1 1031 ? 39.068 -44.109 -19.418 1.00 90.00 1031 ALA A O 1
ATOM 8128 N N . SER A 1 1032 ? 37.635 -45.823 -19.686 1.00 87.94 1032 SER A N 1
ATOM 8129 C CA . SER A 1 1032 ? 38.467 -46.600 -20.612 1.00 87.94 1032 SER A CA 1
ATOM 8130 C C . SER A 1 1032 ? 38.661 -45.876 -21.948 1.00 87.94 1032 SER A C 1
ATOM 8132 O O . SER A 1 1032 ? 39.785 -45.754 -22.426 1.00 87.94 1032 SER A O 1
ATOM 8134 N N . ILE A 1 1033 ? 37.600 -45.290 -22.518 1.00 87.88 1033 ILE A N 1
ATOM 8135 C CA . ILE A 1 1033 ? 37.701 -44.484 -23.748 1.00 87.88 1033 ILE A CA 1
ATOM 8136 C C . ILE A 1 1033 ? 38.588 -43.255 -23.518 1.00 87.88 1033 ILE A C 1
ATOM 8138 O O . ILE A 1 1033 ? 39.502 -42.994 -24.302 1.00 87.88 1033 ILE A O 1
ATOM 8142 N N . LYS A 1 1034 ? 38.369 -42.510 -22.422 1.00 85.38 1034 LYS A N 1
ATOM 8143 C CA . LYS A 1 1034 ? 39.171 -41.314 -22.108 1.00 85.38 1034 LYS A CA 1
ATOM 8144 C C . LYS A 1 1034 ? 40.651 -41.629 -21.853 1.00 85.38 1034 LYS A C 1
ATOM 8146 O O . LYS A 1 1034 ? 41.501 -40.789 -22.134 1.00 85.38 1034 LYS A O 1
ATOM 8151 N N . SER A 1 1035 ? 40.968 -42.821 -21.348 1.00 84.12 1035 SER A N 1
ATOM 8152 C CA . SER A 1 1035 ? 42.346 -43.294 -21.134 1.00 84.12 1035 SER A CA 1
ATOM 8153 C C . SER A 1 1035 ? 42.956 -44.006 -22.349 1.00 84.12 1035 SER A C 1
ATOM 8155 O O . SER A 1 1035 ? 44.110 -44.423 -22.284 1.00 84.12 1035 SER A O 1
ATOM 8157 N N . ARG A 1 1036 ? 42.224 -44.101 -23.473 1.00 83.88 1036 ARG A N 1
ATOM 8158 C CA . ARG A 1 1036 ? 42.616 -44.838 -24.692 1.00 83.88 1036 ARG A CA 1
ATOM 8159 C C . ARG A 1 1036 ? 42.856 -46.341 -24.459 1.00 83.88 1036 ARG A C 1
ATOM 8161 O O . ARG A 1 1036 ? 43.623 -46.969 -25.190 1.00 83.88 1036 ARG A O 1
ATOM 8168 N N . ALA A 1 1037 ? 42.188 -46.909 -23.457 1.00 83.94 1037 ALA A N 1
ATOM 8169 C CA . ALA A 1 1037 ? 42.133 -48.338 -23.169 1.00 83.94 1037 ALA A CA 1
ATOM 8170 C C . ALA A 1 1037 ? 40.925 -48.973 -23.887 1.00 83.94 1037 ALA A C 1
ATOM 8172 O O . ALA A 1 1037 ? 39.911 -49.319 -23.273 1.00 83.94 1037 ALA A O 1
ATOM 8173 N N . PHE A 1 1038 ? 40.985 -49.057 -25.219 1.00 84.62 1038 PHE A N 1
ATOM 8174 C CA . PHE A 1 1038 ? 39.854 -49.490 -26.047 1.00 84.62 1038 PHE A CA 1
ATOM 8175 C C . PHE A 1 1038 ? 39.514 -50.985 -25.906 1.00 84.62 1038 PHE A C 1
ATOM 8177 O O . PHE A 1 1038 ? 38.345 -51.352 -26.017 1.00 84.62 1038 PHE A O 1
ATOM 8184 N N . GLY A 1 1039 ? 40.478 -51.844 -25.578 1.00 83.81 1039 GLY A N 1
ATOM 8185 C CA . GLY A 1 1039 ? 40.231 -53.250 -25.247 1.00 83.81 1039 GLY A CA 1
ATOM 8186 C C . GLY A 1 1039 ? 39.482 -53.415 -23.920 1.00 83.81 1039 GLY A C 1
ATOM 8187 O O . GLY A 1 1039 ? 38.571 -54.239 -23.809 1.00 83.81 1039 GLY A O 1
ATOM 8188 N N . THR A 1 1040 ? 39.793 -52.585 -22.922 1.00 84.75 1040 THR A N 1
ATOM 8189 C CA . THR A 1 1040 ? 39.039 -52.547 -21.656 1.00 84.75 1040 THR A CA 1
ATOM 8190 C C . THR A 1 1040 ? 37.644 -51.936 -21.848 1.00 84.75 1040 THR A C 1
ATOM 8192 O O . THR A 1 1040 ? 36.666 -52.463 -21.312 1.00 84.75 1040 THR A O 1
ATOM 8195 N N . ALA A 1 1041 ? 37.518 -50.904 -22.692 1.00 86.44 1041 ALA A N 1
ATOM 8196 C CA . ALA A 1 1041 ? 36.226 -50.333 -23.074 1.00 86.44 1041 ALA A CA 1
ATOM 8197 C C . ALA A 1 1041 ? 35.332 -51.371 -23.770 1.00 86.44 1041 ALA A C 1
ATOM 8199 O O . ALA A 1 1041 ? 34.162 -51.495 -23.422 1.00 86.44 1041 ALA A O 1
ATOM 8200 N N . SER A 1 1042 ? 35.885 -52.158 -24.700 1.00 88.00 1042 SER A N 1
ATOM 8201 C CA . SER A 1 1042 ? 35.150 -53.210 -25.415 1.00 88.00 1042 SER A CA 1
ATOM 8202 C C . SER A 1 1042 ? 34.578 -54.258 -24.455 1.00 88.00 1042 SER A C 1
ATOM 8204 O O . SER A 1 1042 ? 33.407 -54.614 -24.554 1.00 88.00 1042 SER A O 1
ATOM 8206 N N . LYS A 1 1043 ? 35.349 -54.679 -23.443 1.00 87.81 1043 LYS A N 1
ATOM 8207 C CA . LYS A 1 1043 ? 34.867 -55.609 -22.406 1.00 87.81 1043 LYS A CA 1
ATOM 8208 C C . LYS A 1 1043 ? 33.735 -55.039 -21.555 1.00 87.81 1043 LYS A C 1
ATOM 8210 O O . LYS A 1 1043 ? 32.824 -55.781 -21.195 1.00 87.81 1043 LYS A O 1
ATOM 8215 N N . ALA A 1 1044 ? 33.788 -53.748 -21.234 1.00 88.06 1044 ALA A N 1
ATOM 8216 C CA . ALA A 1 1044 ? 32.701 -53.077 -20.527 1.00 88.06 1044 ALA A CA 1
ATOM 8217 C C . ALA A 1 1044 ? 31.444 -52.977 -21.403 1.00 88.06 1044 ALA A C 1
ATOM 8219 O O . ALA A 1 1044 ? 30.347 -53.246 -20.925 1.00 88.06 1044 ALA A O 1
ATOM 8220 N N . PHE A 1 1045 ? 31.600 -52.683 -22.695 1.00 89.50 1045 PHE A N 1
ATOM 8221 C CA . PHE A 1 1045 ? 30.481 -52.649 -23.631 1.00 89.50 1045 PHE A CA 1
ATOM 8222 C C . PHE A 1 1045 ? 29.843 -54.016 -23.869 1.00 89.50 1045 PHE A C 1
ATOM 8224 O O . PHE A 1 1045 ? 28.625 -54.074 -23.874 1.00 89.50 1045 PHE A O 1
ATOM 8231 N N . MET A 1 1046 ? 30.607 -55.114 -23.919 1.00 88.00 1046 MET A N 1
ATOM 8232 C CA . MET A 1 1046 ? 30.015 -56.463 -23.961 1.00 88.00 1046 MET A CA 1
ATOM 8233 C C . MET A 1 1046 ? 29.089 -56.722 -22.763 1.00 88.00 1046 MET A C 1
ATOM 8235 O O . MET A 1 1046 ? 28.076 -57.400 -22.886 1.00 88.00 1046 MET A O 1
ATOM 8239 N N . LYS A 1 1047 ? 29.421 -56.182 -21.582 1.00 87.44 1047 LYS A N 1
ATOM 8240 C CA . LYS A 1 1047 ? 28.553 -56.265 -20.399 1.00 87.44 1047 LYS A CA 1
ATOM 8241 C C . LYS A 1 1047 ? 27.334 -55.348 -20.502 1.00 87.44 1047 LYS A C 1
ATOM 8243 O O . LYS A 1 1047 ? 26.272 -55.742 -20.040 1.00 87.44 1047 LYS A O 1
ATOM 8248 N N . LEU A 1 1048 ? 27.473 -54.169 -21.106 1.00 89.06 1048 LEU A N 1
ATOM 8249 C CA . LEU A 1 1048 ? 26.369 -53.226 -21.324 1.00 89.06 1048 LEU A CA 1
ATOM 8250 C C . LEU A 1 1048 ? 25.399 -53.686 -22.420 1.00 89.06 1048 LEU A C 1
ATOM 8252 O O . LEU A 1 1048 ? 24.198 -53.521 -22.255 1.00 89.06 1048 LEU A O 1
ATOM 8256 N N . GLU A 1 1049 ? 25.887 -54.304 -23.495 1.00 86.94 1049 GLU A N 1
ATOM 8257 C CA . GLU A 1 1049 ? 25.065 -54.878 -24.572 1.00 86.94 1049 GLU A CA 1
ATOM 8258 C C . GLU A 1 1049 ? 24.193 -56.031 -24.062 1.00 86.94 1049 GLU A C 1
ATOM 8260 O O . GLU A 1 1049 ? 23.047 -56.164 -24.473 1.00 86.94 1049 GLU A O 1
ATOM 8265 N N . LEU A 1 1050 ? 24.688 -56.810 -23.089 1.00 87.12 1050 LEU A N 1
ATOM 8266 C CA . LEU A 1 1050 ? 23.882 -57.819 -22.390 1.00 87.12 1050 LEU A CA 1
ATOM 8267 C C . LEU A 1 1050 ? 22.764 -57.212 -21.525 1.00 87.12 1050 LEU A C 1
ATOM 8269 O O . LEU A 1 1050 ? 21.826 -57.924 -21.173 1.00 87.12 1050 LEU A O 1
ATOM 8273 N N . ILE A 1 1051 ? 22.876 -55.935 -21.146 1.00 87.62 1051 ILE A N 1
ATOM 8274 C CA . ILE A 1 1051 ? 21.873 -55.218 -20.345 1.00 87.62 1051 ILE A CA 1
ATOM 8275 C C . ILE A 1 1051 ? 20.873 -54.496 -21.259 1.00 87.62 1051 ILE A C 1
ATOM 8277 O O . ILE A 1 1051 ? 19.675 -54.525 -20.987 1.00 87.62 1051 ILE A O 1
ATOM 8281 N N . SER A 1 1052 ? 21.343 -53.856 -22.337 1.00 83.88 1052 SER A N 1
ATOM 8282 C CA . SER A 1 1052 ? 20.502 -53.120 -23.286 1.00 83.88 1052 SER A CA 1
ATOM 8283 C C . SER A 1 1052 ? 21.078 -53.108 -24.706 1.00 83.88 1052 SER A C 1
ATOM 8285 O O . SER A 1 1052 ? 22.222 -52.709 -24.935 1.00 83.88 1052 SER A O 1
ATOM 8287 N N . GLU A 1 1053 ? 20.228 -53.407 -25.691 1.00 79.81 1053 GLU A N 1
ATOM 8288 C CA . GLU A 1 1053 ? 20.547 -53.348 -27.128 1.00 79.81 1053 GLU A CA 1
ATOM 8289 C C . GLU A 1 1053 ? 20.870 -51.919 -27.617 1.00 79.81 1053 GLU A C 1
ATOM 8291 O O . GLU A 1 1053 ? 21.469 -51.723 -28.676 1.00 79.81 1053 GLU A O 1
ATOM 8296 N N . SER A 1 1054 ? 20.533 -50.873 -26.845 1.00 83.06 1054 SER A N 1
ATOM 8297 C CA . SER A 1 1054 ? 20.815 -49.479 -27.224 1.00 83.06 1054 SER A CA 1
ATOM 8298 C C . SER A 1 1054 ? 22.310 -49.167 -27.363 1.00 83.06 1054 SER A C 1
ATOM 8300 O O . SER A 1 1054 ? 22.676 -48.193 -28.030 1.00 83.06 1054 SER A O 1
ATOM 8302 N N . TYR A 1 1055 ? 23.175 -49.968 -26.734 1.00 86.75 1055 TYR A N 1
ATOM 8303 C CA . TYR A 1 1055 ? 24.621 -49.762 -26.755 1.00 86.75 1055 TYR A CA 1
ATOM 8304 C C . TYR A 1 1055 ? 25.290 -50.248 -28.048 1.00 86.75 1055 TYR A C 1
ATOM 8306 O O . TYR A 1 1055 ? 26.340 -49.707 -28.391 1.00 86.75 1055 TYR A O 1
ATOM 8314 N N . GLU A 1 1056 ? 24.665 -51.132 -28.834 1.00 81.50 1056 GLU A N 1
ATOM 8315 C CA . GLU A 1 1056 ? 25.251 -51.679 -30.074 1.00 81.50 1056 GLU A CA 1
ATOM 8316 C C . GLU A 1 1056 ? 25.637 -50.579 -31.079 1.00 81.50 1056 GLU A C 1
ATOM 8318 O O . GLU A 1 1056 ? 26.727 -50.569 -31.658 1.00 81.50 1056 GLU A O 1
ATOM 8323 N N . LYS A 1 1057 ? 24.767 -49.573 -31.249 1.00 81.19 1057 LYS A N 1
ATOM 8324 C CA . LYS A 1 1057 ? 25.031 -48.425 -32.139 1.00 81.19 1057 LYS A CA 1
ATOM 8325 C C . LYS A 1 1057 ? 26.205 -47.574 -31.650 1.00 81.19 1057 LYS A C 1
ATOM 8327 O O . LYS A 1 1057 ? 26.948 -47.015 -32.459 1.00 81.19 1057 LYS A O 1
ATOM 8332 N N . VAL A 1 1058 ? 26.363 -47.444 -30.333 1.00 83.62 1058 VAL A N 1
ATOM 8333 C CA . VAL A 1 1058 ? 27.453 -46.679 -29.710 1.00 83.62 1058 VAL A CA 1
ATOM 8334 C C . VAL A 1 1058 ? 28.776 -47.424 -29.889 1.00 83.62 1058 VAL A C 1
ATOM 8336 O O . VAL A 1 1058 ? 29.764 -46.818 -30.304 1.00 83.62 1058 VAL A O 1
ATOM 8339 N N . VAL A 1 1059 ? 28.768 -48.738 -29.665 1.00 85.88 1059 VAL A N 1
ATOM 8340 C CA . VAL A 1 1059 ? 29.908 -49.641 -29.860 1.00 85.88 1059 VAL A CA 1
ATOM 8341 C C . VAL A 1 1059 ? 30.385 -49.600 -31.308 1.00 85.88 1059 VAL A C 1
ATOM 8343 O O . VAL A 1 1059 ? 31.563 -49.327 -31.547 1.00 85.88 1059 VAL A O 1
ATOM 8346 N N . PHE A 1 1060 ? 29.477 -49.743 -32.279 1.00 83.44 1060 PHE A N 1
ATOM 8347 C CA . PHE A 1 1060 ? 29.813 -49.649 -33.702 1.00 83.44 1060 PHE A CA 1
ATOM 8348 C C . PHE A 1 1060 ? 30.504 -48.319 -34.042 1.00 83.44 1060 PHE A C 1
ATOM 8350 O O . PHE A 1 1060 ? 31.587 -48.301 -34.624 1.00 83.44 1060 PHE A O 1
ATOM 8357 N N . ASN A 1 1061 ? 29.937 -47.188 -33.615 1.00 84.25 1061 ASN A N 1
ATOM 8358 C CA . ASN A 1 1061 ? 30.490 -45.865 -33.922 1.00 84.25 1061 ASN A CA 1
ATOM 8359 C C . ASN A 1 1061 ? 31.882 -45.616 -33.320 1.00 84.25 1061 ASN A C 1
ATOM 8361 O O . ASN A 1 1061 ? 32.682 -44.882 -33.909 1.00 84.25 1061 ASN A O 1
ATOM 8365 N N . ILE A 1 1062 ? 32.164 -46.191 -32.149 1.00 85.06 1062 ILE A N 1
ATOM 8366 C CA . ILE A 1 1062 ? 33.447 -46.032 -31.459 1.00 85.06 1062 ILE A CA 1
ATOM 8367 C C . ILE A 1 1062 ? 34.497 -46.958 -32.078 1.00 85.06 1062 ILE A C 1
ATOM 8369 O O . ILE A 1 1062 ? 35.567 -46.484 -32.470 1.00 85.06 1062 ILE A O 1
ATOM 8373 N N . PHE A 1 1063 ? 34.197 -48.253 -32.215 1.00 87.00 1063 PHE A N 1
ATOM 8374 C CA . PHE A 1 1063 ? 35.201 -49.249 -32.603 1.00 87.00 1063 PHE A CA 1
ATOM 8375 C C . PHE A 1 1063 ? 35.466 -49.334 -34.110 1.00 87.00 1063 PHE A C 1
ATOM 8377 O O . PHE A 1 1063 ? 36.515 -49.826 -34.515 1.00 87.00 1063 PHE A O 1
ATOM 8384 N N . VAL A 1 1064 ? 34.596 -48.762 -34.952 1.00 86.50 1064 VAL A N 1
ATOM 8385 C CA . VAL A 1 1064 ? 34.911 -48.529 -36.376 1.00 86.50 1064 VAL A CA 1
ATOM 8386 C C . VAL A 1 1064 ? 36.069 -47.534 -36.538 1.00 86.50 1064 VAL A C 1
ATOM 8388 O O . VAL A 1 1064 ? 36.833 -47.626 -37.495 1.00 86.50 1064 VAL A O 1
ATOM 8391 N N . LYS A 1 1065 ? 36.219 -46.581 -35.607 1.00 83.19 1065 LYS A N 1
ATOM 8392 C CA . LYS A 1 1065 ? 37.277 -45.553 -35.642 1.00 83.19 1065 LYS A CA 1
ATOM 8393 C C . LYS A 1 1065 ? 38.493 -45.903 -34.785 1.00 83.19 1065 LYS A C 1
ATOM 8395 O O . LYS A 1 1065 ? 39.583 -45.401 -35.053 1.00 83.19 1065 LYS A O 1
ATOM 8400 N N . HIS A 1 1066 ? 38.313 -46.733 -33.760 1.00 84.06 1066 HIS A N 1
ATOM 8401 C CA . HIS A 1 1066 ? 39.353 -47.103 -32.805 1.00 84.06 1066 HIS A CA 1
ATOM 8402 C C . HIS A 1 1066 ? 39.363 -48.624 -32.600 1.00 84.06 1066 HIS A C 1
ATOM 8404 O O . HIS A 1 1066 ? 38.398 -49.142 -32.046 1.00 84.06 1066 HIS A O 1
ATOM 8410 N N . PRO A 1 1067 ? 40.415 -49.361 -33.005 1.00 82.88 1067 PRO A N 1
ATOM 8411 C CA . PRO A 1 1067 ? 40.456 -50.805 -32.787 1.00 82.88 1067 PRO A CA 1
ATOM 8412 C C . PRO A 1 1067 ? 40.410 -51.126 -31.279 1.00 82.88 1067 PRO A C 1
ATOM 8414 O O . PRO A 1 1067 ? 40.986 -50.370 -30.489 1.00 82.88 1067 PRO A O 1
ATOM 8417 N N . PRO A 1 1068 ? 39.740 -52.216 -30.853 1.00 83.06 1068 PRO A N 1
ATOM 8418 C CA . PRO A 1 1068 ? 39.593 -52.614 -29.448 1.00 83.06 1068 PRO A CA 1
ATOM 8419 C C . PRO A 1 1068 ? 40.890 -53.220 -28.877 1.00 83.06 1068 PRO A C 1
ATOM 8421 O O . PRO A 1 1068 ? 40.904 -54.320 -28.327 1.00 83.06 1068 PRO A O 1
ATOM 8424 N N . GLU A 1 1069 ? 41.992 -52.488 -29.001 1.00 77.88 1069 GLU A N 1
ATOM 8425 C CA . GLU A 1 1069 ? 43.312 -52.842 -28.494 1.00 77.88 1069 GLU A CA 1
ATOM 8426 C C . GLU A 1 1069 ? 43.761 -51.797 -27.466 1.00 77.88 1069 GLU A C 1
ATOM 8428 O O . GLU A 1 1069 ? 43.617 -50.587 -27.662 1.00 77.88 1069 GLU A O 1
ATOM 8433 N N . ASP A 1 1070 ? 44.299 -52.258 -26.337 1.00 74.00 1070 ASP A N 1
ATOM 8434 C CA . ASP A 1 1070 ? 44.844 -51.373 -25.309 1.00 74.00 1070 ASP A CA 1
ATOM 8435 C C . ASP A 1 1070 ? 46.290 -51.004 -25.676 1.00 74.00 1070 ASP A C 1
ATOM 8437 O O . ASP A 1 1070 ? 47.173 -51.856 -25.703 1.00 74.00 1070 ASP A O 1
ATOM 8441 N N . SER A 1 1071 ? 46.558 -49.717 -25.916 1.00 63.00 1071 SER A N 1
ATOM 8442 C CA . SER A 1 1071 ? 47.910 -49.215 -26.244 1.00 63.00 1071 SER A CA 1
ATOM 8443 C C . SER A 1 1071 ? 48.954 -49.383 -25.123 1.00 63.00 1071 SER A C 1
ATOM 8445 O O . SER A 1 1071 ? 50.155 -49.250 -25.359 1.00 63.00 1071 SER A O 1
ATOM 8447 N N . ARG A 1 1072 ? 48.507 -49.662 -23.893 1.00 63.34 1072 ARG A N 1
ATOM 8448 C CA . ARG A 1 1072 ? 49.325 -49.956 -22.711 1.00 63.34 1072 ARG A CA 1
ATOM 8449 C C . ARG A 1 1072 ? 48.727 -51.161 -21.995 1.00 63.34 1072 ARG A C 1
ATOM 8451 O O . ARG A 1 1072 ? 47.529 -51.187 -21.726 1.00 63.34 1072 ARG A O 1
ATOM 8458 N N . SER A 1 1073 ? 49.557 -52.129 -21.617 1.00 61.38 1073 SER A N 1
ATOM 8459 C CA . SER A 1 1073 ? 49.128 -53.240 -20.769 1.00 61.38 1073 SER A CA 1
ATOM 8460 C C . SER A 1 1073 ? 48.808 -52.721 -19.361 1.00 61.38 1073 SER A C 1
ATOM 8462 O O . SER A 1 1073 ? 49.712 -52.356 -18.607 1.00 61.38 1073 SER A O 1
ATOM 8464 N N . HIS A 1 1074 ? 47.528 -52.685 -18.980 1.00 67.31 1074 HIS A N 1
ATOM 8465 C CA . HIS A 1 1074 ? 47.091 -52.392 -17.610 1.00 67.31 1074 HIS A CA 1
ATOM 8466 C C . HIS A 1 1074 ? 47.331 -53.607 -16.698 1.00 67.31 1074 HIS A C 1
ATOM 8468 O O . HIS A 1 1074 ? 46.392 -54.244 -16.214 1.00 67.31 1074 HIS A O 1
ATOM 8474 N N . VAL A 1 1075 ? 48.606 -53.944 -16.496 1.00 71.31 1075 VAL A N 1
ATOM 8475 C CA . VAL A 1 1075 ? 49.055 -55.049 -15.646 1.00 71.31 1075 VAL A CA 1
ATOM 8476 C C . VAL A 1 1075 ? 49.787 -54.537 -14.408 1.00 71.31 1075 VAL A C 1
ATOM 8478 O O . VAL A 1 1075 ? 50.464 -53.511 -14.434 1.00 71.31 1075 VAL A O 1
ATOM 8481 N N . ILE A 1 1076 ? 49.628 -55.258 -13.306 1.00 74.38 1076 ILE A N 1
ATOM 8482 C CA . ILE A 1 1076 ? 50.358 -55.094 -12.051 1.00 74.38 1076 ILE A CA 1
ATOM 8483 C C . ILE A 1 1076 ? 51.224 -56.337 -11.839 1.00 74.38 1076 ILE A C 1
ATOM 8485 O O . ILE A 1 1076 ? 50.784 -57.455 -12.092 1.00 74.38 1076 ILE A O 1
ATOM 8489 N N . SER A 1 1077 ? 52.464 -56.164 -11.383 1.00 78.44 1077 SER A N 1
ATOM 8490 C CA . SER A 1 1077 ? 53.332 -57.297 -11.045 1.00 78.44 1077 SER A CA 1
ATOM 8491 C C . SER A 1 1077 ? 53.132 -57.672 -9.580 1.00 78.44 1077 SER A C 1
ATOM 8493 O O . SER A 1 1077 ? 53.203 -56.814 -8.699 1.00 78.44 1077 SER A O 1
ATOM 8495 N N . CYS A 1 1078 ? 52.869 -58.950 -9.308 1.00 78.56 1078 CYS A N 1
ATOM 8496 C CA . CYS A 1 1078 ? 52.723 -59.438 -7.942 1.00 78.56 1078 CYS A CA 1
ATOM 8497 C C . CYS A 1 1078 ? 54.000 -59.167 -7.128 1.00 78.56 1078 CYS A C 1
ATOM 8499 O O . CYS A 1 1078 ? 55.082 -59.630 -7.489 1.00 78.56 1078 CYS A O 1
ATOM 8501 N N . SER A 1 1079 ? 53.861 -58.498 -5.983 1.00 75.56 1079 SER A N 1
ATOM 8502 C CA . SER A 1 1079 ? 54.972 -58.192 -5.071 1.00 75.56 1079 SER A CA 1
ATOM 8503 C C . SER A 1 1079 ? 55.695 -59.436 -4.541 1.00 75.56 1079 SER A C 1
ATOM 8505 O O . SER A 1 1079 ? 56.875 -59.357 -4.209 1.00 75.56 1079 SER A O 1
ATOM 8507 N N . ASN A 1 1080 ? 55.007 -60.582 -4.493 1.00 78.12 1080 ASN A N 1
ATOM 8508 C CA . ASN A 1 1080 ? 55.529 -61.835 -3.955 1.00 78.12 1080 ASN A CA 1
ATOM 8509 C C . ASN A 1 1080 ? 56.129 -62.753 -5.040 1.00 78.12 1080 ASN A C 1
ATOM 8511 O O . ASN A 1 1080 ? 57.268 -63.192 -4.924 1.00 78.12 1080 ASN A O 1
ATOM 8515 N N . CYS A 1 1081 ? 55.399 -63.026 -6.130 1.00 81.75 1081 CYS A N 1
ATOM 8516 C CA . CYS A 1 1081 ? 55.829 -63.993 -7.156 1.00 81.75 1081 CYS A CA 1
ATOM 8517 C C . CYS A 1 1081 ? 56.120 -63.392 -8.542 1.00 81.75 1081 CYS A C 1
ATOM 8519 O O . CYS A 1 1081 ? 56.375 -64.142 -9.485 1.00 81.75 1081 CYS A O 1
ATOM 8521 N N . ARG A 1 1082 ? 56.060 -62.059 -8.680 1.00 80.44 1082 ARG A N 1
ATOM 8522 C CA . ARG A 1 1082 ? 56.324 -61.272 -9.905 1.00 80.44 1082 ARG A CA 1
ATOM 8523 C C . ARG A 1 1082 ? 55.450 -61.581 -11.126 1.00 80.44 1082 ARG A C 1
ATOM 8525 O O . ARG A 1 1082 ? 55.672 -61.004 -12.185 1.00 80.44 1082 ARG A O 1
ATOM 8532 N N . THR A 1 1083 ? 54.439 -62.438 -10.983 1.00 83.31 1083 THR A N 1
ATOM 8533 C CA . THR A 1 1083 ? 53.453 -62.720 -12.039 1.00 83.31 1083 THR A CA 1
ATOM 8534 C C . THR A 1 1083 ? 52.733 -61.434 -12.438 1.00 83.31 1083 THR A C 1
ATOM 8536 O O . THR A 1 1083 ? 52.275 -60.697 -11.562 1.00 83.31 1083 THR A O 1
ATOM 8539 N N . GLU A 1 1084 ? 52.631 -61.173 -13.741 1.00 80.00 1084 GLU A N 1
ATOM 8540 C CA . GLU A 1 1084 ? 51.826 -60.076 -14.275 1.00 80.00 1084 GLU A CA 1
ATOM 8541 C C . GLU A 1 1084 ? 50.344 -60.430 -14.185 1.00 80.00 1084 GLU A C 1
ATOM 8543 O O . GLU A 1 1084 ? 49.897 -61.487 -14.628 1.00 80.00 1084 GLU A O 1
ATOM 8548 N N . LEU A 1 1085 ? 49.585 -59.546 -13.558 1.00 76.38 1085 LEU A N 1
ATOM 8549 C CA . LEU A 1 1085 ? 48.170 -59.711 -13.279 1.00 76.38 1085 LEU A CA 1
ATOM 8550 C C . LEU A 1 1085 ? 47.428 -58.510 -13.826 1.00 76.38 1085 LEU A C 1
ATOM 8552 O O . LEU A 1 1085 ? 47.974 -57.413 -13.902 1.00 76.38 1085 LEU A O 1
ATOM 8556 N N . ALA A 1 1086 ? 46.157 -58.689 -14.151 1.00 72.50 1086 ALA A N 1
ATOM 8557 C CA . ALA A 1 1086 ? 45.334 -57.554 -14.514 1.00 72.50 1086 ALA A CA 1
ATOM 8558 C C . ALA A 1 1086 ? 45.180 -56.587 -13.331 1.00 72.50 1086 ALA A C 1
ATOM 8560 O O . ALA A 1 1086 ? 45.058 -57.021 -12.183 1.00 72.50 1086 ALA A O 1
ATOM 8561 N N . LEU A 1 1087 ? 45.144 -55.286 -13.619 1.00 69.25 1087 LEU A N 1
ATOM 8562 C CA . LEU A 1 1087 ? 45.143 -54.217 -12.615 1.00 69.25 1087 LEU A CA 1
ATOM 8563 C C . LEU A 1 1087 ? 43.955 -54.253 -11.632 1.00 69.25 1087 LEU A C 1
ATOM 8565 O O . LEU A 1 1087 ? 44.058 -53.698 -10.546 1.00 69.25 1087 LEU A O 1
ATOM 8569 N N . TRP A 1 1088 ? 42.868 -54.938 -11.992 1.00 67.44 1088 TRP A N 1
ATOM 8570 C CA . TRP A 1 1088 ? 41.661 -55.148 -11.177 1.00 67.44 1088 TRP A CA 1
ATOM 8571 C C . TRP A 1 1088 ? 41.676 -56.437 -10.340 1.00 67.44 1088 TRP A C 1
ATOM 8573 O O . TRP A 1 1088 ? 40.657 -56.837 -9.788 1.00 67.44 1088 TRP A O 1
ATOM 8583 N N . SER A 1 1089 ? 42.784 -57.173 -10.314 1.00 70.81 1089 SER A N 1
ATOM 8584 C CA . SER A 1 1089 ? 42.874 -58.368 -9.470 1.00 70.81 1089 SER A CA 1
ATOM 8585 C C . SER A 1 1089 ? 43.007 -57.918 -8.009 1.00 70.81 1089 SER A C 1
ATOM 8587 O O . SER A 1 1089 ? 43.761 -56.987 -7.761 1.00 70.81 1089 SER A O 1
ATOM 8589 N N . HIS A 1 1090 ? 42.329 -58.563 -7.052 1.00 70.06 1090 HIS A N 1
ATOM 8590 C CA . HIS A 1 1090 ? 42.551 -58.349 -5.604 1.00 70.06 1090 HIS A CA 1
ATOM 8591 C C . HIS A 1 1090 ? 43.517 -59.351 -4.986 1.00 70.06 1090 HIS A C 1
ATOM 8593 O O . HIS A 1 1090 ? 43.978 -59.151 -3.865 1.00 70.06 1090 HIS A O 1
ATOM 8599 N N . ALA A 1 1091 ? 43.807 -60.435 -5.704 1.00 76.06 1091 ALA A N 1
ATOM 8600 C CA . ALA A 1 1091 ? 44.740 -61.460 -5.290 1.00 76.06 1091 ALA A CA 1
ATOM 8601 C C . ALA A 1 1091 ? 45.517 -62.005 -6.486 1.00 76.06 1091 ALA A C 1
ATOM 8603 O O . ALA A 1 1091 ? 45.049 -61.994 -7.628 1.00 76.06 1091 ALA A O 1
ATOM 8604 N N . CYS A 1 1092 ? 46.732 -62.483 -6.231 1.00 80.19 1092 CYS A N 1
ATOM 8605 C CA . CYS A 1 1092 ? 47.542 -63.110 -7.263 1.00 80.19 1092 CYS A CA 1
ATOM 8606 C C . CYS A 1 1092 ? 47.017 -64.511 -7.591 1.00 80.19 1092 CYS A C 1
ATOM 8608 O O . CYS A 1 1092 ? 47.020 -65.380 -6.726 1.00 80.19 1092 CYS A O 1
ATOM 8610 N N . SER A 1 1093 ? 46.692 -64.770 -8.860 1.00 79.00 1093 SER A N 1
ATOM 8611 C CA . SER A 1 1093 ? 46.237 -66.085 -9.339 1.00 79.00 1093 SER A CA 1
ATOM 8612 C C . SER A 1 1093 ? 47.243 -67.226 -9.131 1.00 79.00 1093 SER A C 1
ATOM 8614 O O . SER A 1 1093 ? 46.858 -68.390 -9.173 1.00 79.00 1093 SER A O 1
ATOM 8616 N N . LYS A 1 1094 ? 48.528 -66.914 -8.906 1.00 81.25 1094 LYS A N 1
ATOM 8617 C CA . LYS A 1 1094 ? 49.600 -67.902 -8.705 1.00 81.25 1094 LYS A CA 1
ATOM 8618 C C . LYS A 1 1094 ? 49.957 -68.144 -7.235 1.00 81.25 1094 LYS A C 1
ATOM 8620 O O . LYS A 1 1094 ? 50.317 -69.262 -6.889 1.00 81.25 1094 LYS A O 1
ATOM 8625 N N . CYS A 1 1095 ? 49.910 -67.119 -6.378 1.00 82.06 1095 CYS A N 1
ATOM 8626 C CA . CYS A 1 1095 ? 50.353 -67.225 -4.976 1.00 82.06 1095 CYS A CA 1
ATOM 8627 C C . CYS A 1 1095 ? 49.325 -66.754 -3.937 1.00 82.06 1095 CYS A C 1
ATOM 8629 O O . CYS A 1 1095 ? 49.668 -66.658 -2.763 1.00 82.06 1095 CYS A O 1
ATOM 8631 N N . ASN A 1 1096 ? 48.097 -66.424 -4.352 1.00 79.50 1096 ASN A N 1
ATOM 8632 C CA . ASN A 1 1096 ? 46.984 -65.967 -3.508 1.00 79.50 1096 ASN A CA 1
ATOM 8633 C C . ASN A 1 1096 ? 47.263 -64.760 -2.596 1.00 79.50 1096 ASN A C 1
ATOM 8635 O O . ASN A 1 1096 ? 46.449 -64.433 -1.740 1.00 79.50 1096 ASN A O 1
ATOM 8639 N N . THR A 1 1097 ? 48.380 -64.053 -2.777 1.00 80.25 1097 THR A N 1
ATOM 8640 C CA . THR A 1 1097 ? 48.652 -62.815 -2.039 1.00 80.25 1097 THR A CA 1
ATOM 8641 C C . THR A 1 1097 ? 47.600 -61.778 -2.410 1.00 80.25 1097 THR A C 1
ATOM 8643 O O . THR A 1 1097 ? 47.486 -61.473 -3.596 1.00 80.25 1097 THR A O 1
ATOM 8646 N N . SER A 1 1098 ? 46.855 -61.266 -1.427 1.00 74.00 1098 SER A N 1
ATOM 8647 C CA . SER A 1 1098 ? 45.814 -60.252 -1.610 1.00 74.00 1098 SER A CA 1
ATOM 8648 C C . SER A 1 1098 ? 46.296 -58.843 -1.267 1.00 74.00 1098 SER A C 1
ATOM 8650 O O . SER A 1 1098 ? 47.229 -58.669 -0.481 1.00 74.00 1098 SER A O 1
ATOM 8652 N N . TRP A 1 1099 ? 45.653 -57.827 -1.836 1.00 74.69 1099 TRP A N 1
ATOM 8653 C CA . TRP A 1 1099 ? 45.918 -56.418 -1.537 1.00 74.69 1099 TRP A CA 1
ATOM 8654 C C . TRP A 1 1099 ? 44.633 -55.598 -1.445 1.00 74.69 1099 TRP A C 1
ATOM 8656 O O . TRP A 1 1099 ? 43.585 -55.981 -1.963 1.00 74.69 1099 TRP A O 1
ATOM 8666 N N . VAL A 1 1100 ? 44.749 -54.448 -0.780 1.00 74.50 1100 VAL A N 1
ATOM 8667 C CA . VAL A 1 1100 ? 43.664 -53.480 -0.575 1.00 74.50 1100 VAL A CA 1
ATOM 8668 C C . VAL A 1 1100 ? 43.833 -52.307 -1.536 1.00 74.50 1100 VAL A C 1
ATOM 8670 O O . VAL A 1 1100 ? 44.957 -51.968 -1.920 1.00 74.50 1100 VAL A O 1
ATOM 8673 N N . THR A 1 1101 ? 42.731 -51.676 -1.919 1.00 78.62 1101 THR A N 1
ATOM 8674 C CA . THR A 1 1101 ? 42.726 -50.520 -2.815 1.00 78.62 1101 THR A CA 1
ATOM 8675 C C . THR A 1 1101 ? 42.822 -49.215 -2.022 1.00 78.62 1101 THR A C 1
ATOM 8677 O O . THR A 1 1101 ? 42.164 -49.022 -1.005 1.00 78.62 1101 THR A O 1
ATOM 8680 N N . CYS A 1 1102 ? 43.680 -48.294 -2.467 1.00 79.88 1102 CYS A N 1
ATOM 8681 C CA . CYS A 1 1102 ? 43.838 -46.987 -1.835 1.00 79.88 1102 CYS A CA 1
ATOM 8682 C C . CYS A 1 1102 ? 42.586 -46.129 -2.050 1.00 79.88 1102 CYS A C 1
ATOM 8684 O O . CYS A 1 1102 ? 42.256 -45.770 -3.181 1.00 79.88 1102 CYS A O 1
ATOM 8686 N N . VAL A 1 1103 ? 41.959 -45.706 -0.955 1.00 79.94 1103 VAL A N 1
ATOM 8687 C CA . VAL A 1 1103 ? 40.716 -44.922 -0.949 1.00 79.94 1103 VAL A CA 1
ATOM 8688 C C . VAL A 1 1103 ? 40.889 -43.532 -1.569 1.00 79.94 1103 VAL A C 1
ATOM 8690 O O . VAL A 1 1103 ? 39.943 -42.962 -2.087 1.00 79.94 1103 VAL A O 1
ATOM 8693 N N . ALA A 1 1104 ? 42.098 -42.965 -1.583 1.00 76.12 1104 ALA A N 1
ATOM 8694 C CA . ALA A 1 1104 ? 42.333 -41.661 -2.211 1.00 76.12 1104 ALA A CA 1
ATOM 8695 C C . ALA A 1 1104 ? 42.607 -41.740 -3.722 1.00 76.12 1104 ALA A C 1
ATOM 8697 O O . ALA A 1 1104 ? 42.342 -40.783 -4.449 1.00 76.12 1104 ALA A O 1
ATOM 8698 N N . THR A 1 1105 ? 43.175 -42.851 -4.205 1.00 74.44 1105 THR A N 1
ATOM 8699 C CA . THR A 1 1105 ? 43.730 -42.927 -5.572 1.00 74.44 1105 THR A CA 1
ATOM 8700 C C . THR A 1 1105 ? 43.166 -44.056 -6.429 1.00 74.44 1105 THR A C 1
ATOM 8702 O O . THR A 1 1105 ? 43.431 -44.073 -7.628 1.00 74.44 1105 THR A O 1
ATOM 8705 N N . GLY A 1 1106 ? 42.430 -45.006 -5.848 1.00 75.19 1106 GLY A N 1
ATOM 8706 C CA . GLY A 1 1106 ? 41.940 -46.202 -6.538 1.00 75.19 1106 GLY A CA 1
ATOM 8707 C C . GLY A 1 1106 ? 43.033 -47.188 -6.956 1.00 75.19 1106 GLY A C 1
ATOM 8708 O O . GLY A 1 1106 ? 42.766 -48.092 -7.737 1.00 75.19 1106 GLY A O 1
ATOM 8709 N N . LYS A 1 1107 ? 44.283 -47.009 -6.506 1.00 78.06 1107 LYS A N 1
ATOM 8710 C CA . LYS A 1 1107 ? 45.402 -47.896 -6.863 1.00 78.06 1107 LYS A CA 1
ATOM 8711 C C . LYS A 1 1107 ? 45.497 -49.083 -5.894 1.00 78.06 1107 LYS A C 1
ATOM 8713 O O . LYS A 1 1107 ? 45.375 -48.860 -4.688 1.00 78.06 1107 LYS A O 1
ATOM 8718 N N . PRO A 1 1108 ? 45.807 -50.299 -6.379 1.00 74.69 1108 PRO A N 1
ATOM 8719 C CA . PRO A 1 1108 ? 46.063 -51.442 -5.511 1.00 74.69 1108 PRO A CA 1
ATOM 8720 C C . PRO A 1 1108 ? 47.357 -51.247 -4.708 1.00 74.69 1108 PRO A C 1
ATOM 8722 O O . PRO A 1 1108 ? 48.392 -50.854 -5.253 1.00 74.69 1108 PRO A O 1
ATOM 8725 N N . ILE A 1 1109 ? 47.312 -51.544 -3.411 1.00 78.25 1109 ILE A N 1
ATOM 8726 C CA . ILE A 1 1109 ? 48.449 -51.447 -2.490 1.00 78.25 1109 ILE A CA 1
ATOM 8727 C C . ILE A 1 1109 ? 49.135 -52.815 -2.411 1.00 78.25 1109 ILE A C 1
ATOM 8729 O O . ILE A 1 1109 ? 48.838 -53.641 -1.553 1.00 78.25 1109 ILE A O 1
ATOM 8733 N N . LEU A 1 1110 ? 50.079 -53.065 -3.320 1.00 71.50 1110 LEU A N 1
ATOM 8734 C CA . LEU A 1 1110 ? 50.685 -54.391 -3.522 1.00 71.50 1110 LEU A CA 1
ATOM 8735 C C . LEU A 1 1110 ? 51.596 -54.865 -2.373 1.00 71.50 1110 LEU A C 1
ATOM 8737 O O . LEU A 1 1110 ? 51.953 -56.041 -2.324 1.00 71.50 1110 LEU A O 1
ATOM 8741 N N . ASN A 1 1111 ? 52.008 -53.980 -1.462 1.00 68.62 1111 ASN A N 1
ATOM 8742 C CA . ASN A 1 1111 ? 52.825 -54.331 -0.300 1.00 68.62 1111 ASN A CA 1
ATOM 8743 C C . ASN A 1 1111 ? 52.410 -53.502 0.924 1.00 68.62 1111 ASN A C 1
ATOM 8745 O O . ASN A 1 1111 ? 52.879 -52.382 1.110 1.00 68.62 1111 ASN A O 1
ATOM 8749 N N . LEU A 1 1112 ? 51.560 -54.076 1.776 1.00 63.12 1112 LEU A N 1
ATOM 8750 C CA . LEU A 1 1112 ? 51.104 -53.459 3.030 1.00 63.12 1112 LEU A CA 1
ATOM 8751 C C . LEU A 1 1112 ? 52.236 -53.212 4.046 1.00 63.12 1112 LEU A C 1
ATOM 8753 O O . LEU A 1 1112 ? 52.117 -52.317 4.876 1.00 63.12 1112 LEU A O 1
ATOM 8757 N N . VAL A 1 1113 ? 53.340 -53.968 3.979 1.00 60.66 1113 VAL A N 1
ATOM 8758 C CA . VAL A 1 1113 ? 54.460 -53.870 4.934 1.00 60.66 1113 VAL A CA 1
ATOM 8759 C C . VAL A 1 1113 ? 55.383 -52.690 4.603 1.00 60.66 1113 VAL A C 1
ATOM 8761 O O . VAL A 1 1113 ? 55.843 -51.998 5.508 1.00 60.66 1113 VAL A O 1
ATOM 8764 N N . ASN A 1 1114 ? 55.618 -52.413 3.314 1.00 53.25 1114 ASN A N 1
ATOM 8765 C CA . ASN A 1 1114 ? 56.455 -51.287 2.861 1.00 53.25 1114 ASN A CA 1
ATOM 8766 C C . ASN A 1 1114 ? 55.662 -50.025 2.487 1.00 53.25 1114 ASN A C 1
ATOM 8768 O O . ASN A 1 1114 ? 56.260 -48.963 2.344 1.00 53.25 1114 ASN A O 1
ATOM 8772 N N . ALA A 1 1115 ? 54.336 -50.129 2.383 1.00 53.31 1115 ALA A N 1
ATOM 8773 C CA . ALA A 1 1115 ? 53.392 -49.035 2.161 1.00 53.31 1115 ALA A CA 1
ATOM 8774 C C . ALA A 1 1115 ? 53.700 -47.776 3.002 1.00 53.31 1115 ALA A C 1
ATOM 8776 O O . ALA A 1 1115 ? 53.693 -46.663 2.488 1.00 53.31 1115 ALA A O 1
ATOM 8777 N N . TRP A 1 1116 ? 54.048 -47.950 4.277 1.00 52.25 1116 TRP A N 1
ATOM 8778 C CA . TRP A 1 1116 ? 54.288 -46.855 5.223 1.00 52.25 1116 TRP A CA 1
ATOM 8779 C C . TRP A 1 1116 ? 55.625 -46.115 5.040 1.00 52.25 1116 TRP A C 1
ATOM 8781 O O . TRP A 1 1116 ? 55.842 -45.098 5.694 1.00 52.25 1116 TRP A O 1
ATOM 8791 N N . ARG A 1 1117 ? 56.545 -46.619 4.200 1.00 45.62 1117 ARG A N 1
ATOM 8792 C CA . ARG A 1 1117 ? 57.900 -46.052 4.029 1.00 45.62 1117 ARG A CA 1
ATOM 8793 C C . ARG A 1 1117 ? 58.037 -45.083 2.850 1.00 45.62 1117 ARG A C 1
ATOM 8795 O O . ARG A 1 1117 ? 58.975 -44.289 2.855 1.00 45.62 1117 ARG A O 1
ATOM 8802 N N . ASP A 1 1118 ? 57.118 -45.097 1.885 1.00 43.78 1118 ASP A N 1
ATOM 8803 C CA . ASP A 1 1118 ? 57.134 -44.159 0.755 1.00 43.78 1118 ASP A CA 1
ATOM 8804 C C . ASP A 1 1118 ? 56.416 -42.851 1.128 1.00 43.78 1118 ASP A C 1
ATOM 8806 O O . ASP A 1 1118 ? 55.193 -42.748 1.062 1.00 43.78 1118 ASP A O 1
ATOM 8810 N N . LEU A 1 1119 ? 57.192 -41.817 1.477 1.00 39.44 1119 LEU A N 1
ATOM 8811 C CA . LEU A 1 1119 ? 56.723 -40.498 1.946 1.00 39.44 1119 LEU A CA 1
ATOM 8812 C C . LEU A 1 1119 ? 55.825 -39.713 0.954 1.00 39.44 1119 LEU A C 1
ATOM 8814 O O . LEU A 1 1119 ? 55.368 -38.622 1.281 1.00 39.44 1119 LEU A O 1
ATOM 8818 N N . TYR A 1 1120 ? 55.583 -40.238 -0.251 1.00 42.75 1120 TYR A N 1
ATOM 8819 C CA . TYR A 1 1120 ? 54.796 -39.601 -1.318 1.00 42.75 1120 TYR A CA 1
ATOM 8820 C C . TYR A 1 1120 ? 53.462 -40.303 -1.630 1.00 42.75 1120 TYR A C 1
ATOM 8822 O O . TYR A 1 1120 ? 52.699 -39.822 -2.470 1.00 42.75 1120 TYR A O 1
ATOM 8830 N N . LEU A 1 1121 ? 53.144 -41.419 -0.967 1.00 42.59 1121 LEU A N 1
ATOM 8831 C CA . LEU A 1 1121 ? 51.860 -42.105 -1.114 1.00 42.59 1121 LEU A CA 1
ATOM 8832 C C . LEU A 1 1121 ? 50.993 -41.833 0.118 1.00 42.59 1121 LEU A C 1
ATOM 8834 O O . LEU A 1 1121 ? 51.198 -42.396 1.186 1.00 42.59 1121 LEU A O 1
ATOM 8838 N N . HIS A 1 1122 ? 49.979 -40.985 -0.040 1.00 43.47 1122 HIS A N 1
ATOM 8839 C CA . HIS A 1 1122 ? 48.870 -40.917 0.905 1.00 43.47 1122 HIS A CA 1
ATOM 8840 C C . HIS A 1 1122 ? 48.106 -42.250 0.881 1.00 43.47 1122 HIS A C 1
ATOM 8842 O O . HIS A 1 1122 ? 47.255 -42.484 0.018 1.00 43.47 1122 HIS A O 1
ATOM 8848 N N . ILE A 1 1123 ? 48.444 -43.150 1.802 1.00 47.91 1123 ILE A N 1
ATOM 8849 C CA . ILE A 1 1123 ? 47.767 -44.434 1.962 1.00 47.91 1123 ILE A CA 1
ATOM 8850 C C . ILE A 1 1123 ? 46.595 -44.230 2.908 1.00 47.91 1123 ILE A C 1
ATOM 8852 O O . ILE A 1 1123 ? 46.769 -44.050 4.107 1.00 47.91 1123 ILE A O 1
ATOM 8856 N N . PHE A 1 1124 ? 45.395 -44.242 2.338 1.00 55.25 1124 PHE A N 1
ATOM 8857 C CA . PHE A 1 1124 ? 44.146 -44.239 3.082 1.00 55.25 1124 PHE A CA 1
ATOM 8858 C C . PHE A 1 1124 ? 43.467 -45.590 2.857 1.00 55.25 1124 PHE A C 1
ATOM 8860 O O . PHE A 1 1124 ? 43.160 -45.938 1.713 1.00 55.25 1124 PHE A O 1
ATOM 8867 N N . LEU A 1 1125 ? 43.291 -46.351 3.937 1.00 56.28 1125 LEU A N 1
ATOM 8868 C CA . LEU A 1 1125 ? 42.419 -47.525 3.984 1.00 56.28 1125 LEU A CA 1
ATOM 8869 C C . LEU A 1 1125 ? 41.007 -47.068 4.377 1.00 56.28 1125 LEU A C 1
ATOM 8871 O O . LEU A 1 1125 ? 40.852 -46.004 4.978 1.00 56.28 1125 LEU A O 1
ATOM 8875 N N . PHE A 1 1126 ? 39.980 -47.815 3.967 1.00 57.69 1126 PHE A N 1
ATOM 8876 C CA . PHE A 1 1126 ? 38.587 -47.403 4.174 1.00 57.69 1126 PHE A CA 1
ATOM 8877 C C . PHE A 1 1126 ? 38.095 -47.663 5.602 1.00 57.69 1126 PHE A C 1
ATOM 8879 O O . PHE A 1 1126 ? 37.318 -46.865 6.122 1.00 57.69 1126 PHE A O 1
ATOM 8886 N N . ARG A 1 1127 ? 38.591 -48.742 6.216 1.00 57.12 1127 ARG A N 1
ATOM 8887 C CA . ARG A 1 1127 ? 38.379 -49.140 7.609 1.00 57.12 1127 ARG A CA 1
ATOM 8888 C C . ARG A 1 1127 ? 39.665 -48.979 8.410 1.00 57.12 1127 ARG A C 1
ATOM 8890 O O . ARG A 1 1127 ? 40.739 -49.289 7.839 1.00 57.12 1127 ARG A O 1
#

Sequence (1127 aa):
MFIYLSKKIAIPNNTKVNCLAWHQNQGWIAVGGDDGLLKVLKLDTGKESQSSVGGQSAAPASVNLAMNQTLQGHSGKVQAITWNEQYEKLTSSDESGLIIVWMLYKGAWCEEMINNRNKSVVKGMCWNDIGLKICIVYEDGAVIVGSVDGNRIWGKEFKKTSMLGVQWSSDSQNLLFSVKGGQVHLYDHEGNFMNKITIQNNLGANDLAEIAALRYYLKRTKGIRDTPTKSVGRPLVVAFTSGCIQFMRSYTDDKPVVVYANMSIGCCEWNEDGTVVAVAGTTKLQGESKPSNVIQFFSSKGEHIRSLKLPGTELSSCAWGPGSLRICLSIDSFIYFANIRPYYLWTYFAQTMVFSSNQGLLFWDTNNNICRIKSVPHVIDLASHNNLCAVLSHDEASSRLSLCTALSTSVDTRLIPLDAVFVRLNGQFAIIASRTSFVLCPYVPSQATFLSGVAQKKERFYHVDDTPAGVKHDSTYDTHQQREMRPTQDPICCITCSDRFLIVGRESGTLQRYVLPDVTLVQRNSSFLTCRPSYMALNCDSTKLGVIDGTGVFLLIDLQSGEVLSERRDVWGLAWAQDNPALIALSEKTRLYVLRDGEPEDPVISSAYICEFKDLEVKTILLDEIQQLSTEQDNTTTVGESNKNIANYCATFHAKALRDTRQLLDSVGLNEAFQFVELQPHPRLWKLLAEKSLERLSLNFAEQAMVKCEDYAGLQLVKTLRTLPEGDETMKQILVAQHEGRFQQAENYQLQADRRDLAIAMRQKIEDYSKVLNLLKIGRGASDAETSEIFENIGDKYAEQCLWTQAKEYYEKCHCYEKLLPVYTRLGDFESLESCARKLPDSSPLLKSLGQIFVQYGLCDEAVYAFHKAGQSSLAVEACVELNQWNLATEYAKKNNLMSQVGKLLEQYTQSLLQQGLRLEVVQLFKATEKKMNAAQQMIELAEEEESRGAKPLRLKRLYLLTALLVDESNDQTGLGVKAWHRAEAYHFLMLAQRQLLQEQPESALKSCLELRHYEDVLSPEQIYCLIALASIKSRAFGTASKAFMKLELISESYEKVVFNIFVKHPPEDSRSHVISCSNCRTELALWSHACSKCNTSWVTCVATGKPILNLVNAWRDLYLHIFLFR